Protein AF-A0A9P8G6W2-F1 (afdb_monomer_lite)

Secondary structure (DSSP, 8-state):
--SSPPPPEEE-EEEEE--GGGS--S--S---SSSS---S--EEEEEE-TT--EEEEEGGGTEEEEE-TTT--EEEEEE-SS-EEEEEE-TTS-EEEEETTTEEEEEETTTTEEEEEE-EETTEEPS-EEEEEE-TT--EEEEE-TT--SS---EEEEEE-TTS-EEEEEEEESSEEEEEE-TTSSEEEEEETTTTEEEEEEB-TTS-B---EEEEE--SSS----EEE-TT-PEEEEETTTTEEEEE-TTS-EEEEEE-SSS---EEEEEEESTTS-EEEEEETTTTEEEEE-S-PPPPHHHHHHT---EEE-TTT--EEEHHHHHHHHHHHHHHHHHHHHHT---------------PPP-SS-S--THHHHHHHTT-HHHHHH-HHHHHHHH---------PPPPPPPPHHHHHHHHHHHIIIIIHH---S-HHHHHHHHHHHHHSS-GGGS-HHHHHHHHHHHHHHHHHHHHTTS-SS-HHHHHHHHHTTGGGS--SSHHHHHHHHHHHHHHHTTS--SS-HHHHHHHHHHHHHHTTTTS--SSTTSS-HHHHHHHHHHHHHHHHHHHHHHHHTTPPPSS-GGG--PPPPPSB-S-------S-SS-----B-HHHHHHHHHHHHHHHHHHHHHHHHHS-TTGGGSHHHHHHHHHHHHHHHHHHHHHHHT----SS-SSGGG-HHHHHHHHHHHHHHHHHHHHHHHHTSTT---HHHHHHHHHHHHHHHHHHHHHHHTTSS---HHHHHHHHHHHHHHHHHHHHHHHH--SS--SSTTHHHHHHHHHHHHHHHHHH-GGGHHHHHHHHHHHHHHHHHHHTS----------------------------------------------TT------GGG--PPP--TT--HHHHHHHHHHHHHHTTT---TTS-HHHHHHHHHHHHHTT-

pLDDT: mean 75.9, std 23.17, range [19.95, 98.56]

InterPro domains:
  IPR005511 Senescence marker protein-30 (SMP-30) [PR01790] (162-184)
  IPR005511 Senescence marker protein-30 (SMP-30) [PR01790] (223-240)
  IPR005511 Senescence marker protein-30 (SMP-30) [PR01790] (267-285)
  IPR007219 Xylanolytic transcriptional activator, regulatory domain [PF04082] (423-672)
  IPR007219 Xylanolytic transcriptional activator, regulatory domain [SM00906] (526-600)
  IPR011042 Six-bladed beta-propeller, TolB-like [G3DSA:2.120.10.30] (37-295)
  IPR013658 SMP-30/Gluconolactonase/LRE-like region [PF08450] (44-283)
  IPR036864 Zn(2)-C6 fungal-type DNA-binding domain superfamily [G3DSA:4.10.240.10] (296-344)

Organism: Aureobasidium melanogenum (NCBI:txid46634)

Structure (mmCIF, N/CA/C/O backbone):
data_AF-A0A9P8G6W2-F1
#
_entry.id   AF-A0A9P8G6W2-F1
#
loop_
_atom_site.group_PDB
_atom_site.id
_atom_site.type_symbol
_atom_site.label_atom_id
_atom_site.label_alt_id
_atom_site.label_comp_id
_atom_site.label_asym_id
_atom_site.label_entity_id
_atom_site.label_seq_id
_atom_site.pdbx_PDB_ins_code
_atom_site.Cartn_x
_atom_site.Cartn_y
_atom_site.Cartn_z
_atom_site.occupancy
_atom_site.B_iso_or_equiv
_atom_site.auth_seq_id
_atom_site.auth_comp_id
_atom_site.auth_asym_id
_atom_site.auth_atom_id
_atom_site.pdbx_PDB_model_num
ATOM 1 N N . MET A 1 1 ? -10.742 12.095 9.146 1.00 33.41 1 MET A N 1
ATOM 2 C CA . MET A 1 1 ? -11.872 12.739 8.438 1.00 33.41 1 MET A CA 1
ATOM 3 C C . MET A 1 1 ? -12.082 12.002 7.131 1.00 33.41 1 MET A C 1
ATOM 5 O O . MET A 1 1 ? -11.096 11.613 6.522 1.00 33.41 1 MET A O 1
ATOM 9 N N . ASN A 1 2 ? -13.329 11.718 6.762 1.00 35.78 2 ASN A N 1
ATOM 10 C CA . ASN A 1 2 ? -13.649 10.957 5.555 1.00 35.78 2 ASN A CA 1
ATOM 11 C C . ASN A 1 2 ? -13.591 11.912 4.349 1.00 35.78 2 ASN A C 1
ATOM 13 O O . ASN A 1 2 ? -14.237 12.954 4.394 1.00 35.78 2 ASN A O 1
ATOM 17 N N . PHE A 1 3 ? -12.822 11.589 3.305 1.00 51.22 3 PHE A N 1
ATOM 18 C CA . PHE A 1 3 ? -12.678 12.420 2.092 1.00 51.22 3 PHE A CA 1
ATOM 19 C C . PHE A 1 3 ? -13.921 12.400 1.182 1.00 51.22 3 PHE A C 1
ATOM 21 O O . PHE A 1 3 ? -13.920 12.987 0.103 1.00 51.22 3 PHE A O 1
ATOM 28 N N . TYR A 1 4 ? -14.983 11.720 1.616 1.00 60.94 4 TYR A N 1
ATOM 29 C CA . TYR A 1 4 ? -16.232 11.567 0.887 1.00 60.94 4 TYR A CA 1
ATOM 30 C C . TYR A 1 4 ? -17.324 12.448 1.502 1.00 60.94 4 TYR A C 1
ATOM 32 O O . TYR A 1 4 ? -17.328 12.648 2.723 1.00 60.94 4 TYR A O 1
ATOM 40 N N . PRO A 1 5 ? -18.258 12.968 0.683 1.00 66.56 5 PRO A N 1
ATOM 41 C CA . PRO A 1 5 ? -19.403 13.713 1.186 1.00 66.56 5 PRO A CA 1
ATOM 42 C C . PRO A 1 5 ? -20.155 12.896 2.238 1.00 66.56 5 PRO A C 1
ATOM 44 O O . PRO A 1 5 ? -20.197 11.665 2.176 1.00 66.56 5 PRO A O 1
ATOM 47 N N . VAL A 1 6 ? -20.747 13.590 3.214 1.00 74.88 6 VAL A N 1
ATOM 48 C CA . VAL A 1 6 ? -21.540 12.940 4.262 1.00 74.88 6 VAL A CA 1
ATOM 49 C C . VAL A 1 6 ? -22.626 12.100 3.584 1.00 74.88 6 VAL A C 1
ATOM 51 O O . VAL A 1 6 ? -23.424 12.662 2.827 1.00 74.88 6 VAL A O 1
ATOM 54 N N . PRO A 1 7 ? -22.660 10.775 3.815 1.00 79.69 7 PRO A N 1
ATOM 55 C CA . PRO A 1 7 ? -23.611 9.920 3.131 1.00 79.69 7 PRO A CA 1
ATOM 56 C C . PRO A 1 7 ? -25.042 10.322 3.520 1.00 79.69 7 PRO A C 1
ATOM 58 O O . PRO A 1 7 ? -25.292 10.617 4.696 1.00 79.69 7 PRO A O 1
ATOM 61 N N . PRO A 1 8 ? -25.988 10.340 2.564 1.00 83.19 8 PRO A N 1
ATOM 62 C CA . PRO A 1 8 ? -27.386 10.627 2.843 1.00 83.19 8 PRO A CA 1
ATOM 63 C C . PRO A 1 8 ? -27.941 9.696 3.922 1.00 83.19 8 PRO A C 1
ATOM 65 O O . PRO A 1 8 ? -27.599 8.512 4.001 1.00 83.19 8 PRO A O 1
ATOM 68 N N . VAL A 1 9 ? -28.819 10.256 4.751 1.00 86.62 9 VAL A N 1
ATOM 69 C CA . VAL A 1 9 ? -29.483 9.532 5.833 1.00 86.62 9 VAL A CA 1
ATOM 70 C C . VAL A 1 9 ? -30.845 9.045 5.356 1.00 86.62 9 VAL A C 1
ATOM 72 O O . VAL A 1 9 ? -31.650 9.837 4.871 1.00 86.62 9 VAL A O 1
ATOM 75 N N . ILE A 1 10 ? -31.108 7.753 5.529 1.00 87.94 10 ILE A N 1
ATOM 76 C CA . ILE A 1 10 ? -32.396 7.115 5.242 1.00 87.94 10 ILE A CA 1
ATOM 77 C C . ILE A 1 10 ? -32.996 6.677 6.573 1.00 87.94 10 ILE A C 1
ATOM 79 O O . ILE A 1 10 ? -32.285 6.138 7.412 1.00 87.94 10 ILE A O 1
ATOM 83 N N . LYS A 1 11 ? -34.287 6.905 6.801 1.00 88.69 11 LYS A N 1
ATOM 84 C CA . LYS A 1 11 ? -34.943 6.485 8.043 1.00 88.69 11 LYS A CA 1
ATOM 85 C C . LYS A 1 11 ? -35.720 5.191 7.811 1.00 88.69 11 LYS A C 1
ATOM 87 O O . LYS A 1 11 ? -36.593 5.162 6.947 1.00 88.69 11 LYS A O 1
ATOM 92 N N . ALA A 1 12 ? -35.411 4.152 8.583 1.00 90.81 12 ALA A N 1
ATOM 93 C CA . ALA A 1 12 ? -36.171 2.907 8.568 1.00 90.81 12 ALA A CA 1
ATOM 94 C C . ALA A 1 12 ? -37.573 3.100 9.175 1.00 90.81 12 ALA A C 1
ATOM 96 O O . ALA A 1 12 ? -37.824 4.040 9.936 1.00 90.81 12 ALA A O 1
ATOM 97 N N . GLN A 1 13 ? -38.498 2.206 8.839 1.00 90.56 13 GLN A N 1
ATOM 98 C CA . GLN A 1 13 ? -39.868 2.189 9.351 1.00 90.56 13 GLN A CA 1
ATOM 99 C C . GLN A 1 13 ? -40.093 0.949 10.205 1.00 90.56 13 GLN A C 1
ATOM 101 O O . GLN A 1 13 ? -39.652 -0.137 9.848 1.00 90.56 13 GLN A O 1
ATOM 106 N N . ILE A 1 14 ? -40.794 1.081 11.327 1.00 90.94 14 ILE A N 1
ATOM 107 C CA . ILE A 1 14 ? -41.117 -0.074 12.171 1.00 90.94 14 ILE A CA 1
ATOM 108 C C . ILE A 1 14 ? -42.154 -0.928 11.441 1.00 90.94 14 ILE A C 1
ATOM 110 O O . ILE A 1 14 ? -43.250 -0.452 11.161 1.00 90.94 14 ILE A O 1
ATOM 114 N N . LEU A 1 15 ? -41.801 -2.179 11.153 1.00 90.25 15 LEU A N 1
ATOM 115 C CA . LEU A 1 15 ? -42.708 -3.166 10.573 1.00 90.25 15 LEU A CA 1
ATOM 116 C C . LEU A 1 15 ? -43.570 -3.799 11.658 1.00 90.25 15 LEU A C 1
ATOM 118 O O . LEU A 1 15 ? -44.789 -3.870 11.538 1.00 90.25 15 LEU A O 1
ATOM 122 N N . THR A 1 16 ? -42.918 -4.272 12.717 1.00 91.31 16 THR A N 1
ATOM 123 C CA . THR A 1 16 ? -43.592 -4.901 13.844 1.00 91.31 16 THR A CA 1
ATOM 124 C C . THR A 1 16 ? -42.801 -4.699 15.125 1.00 91.31 16 THR A C 1
ATOM 126 O O . THR A 1 16 ? -41.572 -4.576 15.114 1.00 91.31 16 THR A O 1
ATOM 129 N N . ARG A 1 17 ? -43.528 -4.645 16.235 1.00 91.44 17 ARG A N 1
ATOM 130 C CA . ARG A 1 17 ? -42.974 -4.678 17.585 1.00 91.44 17 ARG A CA 1
ATOM 131 C C . ARG A 1 17 ? -43.431 -5.974 18.214 1.00 91.44 17 ARG A C 1
ATOM 133 O O . ARG A 1 17 ? -44.624 -6.271 18.160 1.00 91.44 17 ARG A O 1
ATOM 140 N N . ILE A 1 18 ? -42.515 -6.724 18.815 1.00 90.81 18 ILE A N 1
ATOM 141 C CA . ILE A 1 18 ? -42.910 -7.951 19.499 1.00 90.81 18 ILE A CA 1
ATOM 142 C C . ILE A 1 18 ? -43.823 -7.572 20.672 1.00 90.81 18 ILE A C 1
ATOM 144 O O . ILE A 1 18 ? -43.410 -6.767 21.522 1.00 90.81 18 ILE A O 1
ATOM 148 N N . PRO A 1 19 ? -45.063 -8.093 20.692 1.00 87.69 19 PRO A N 1
ATOM 149 C CA . PRO A 1 19 ? -46.062 -7.692 21.666 1.00 87.69 19 PRO A CA 1
ATOM 150 C C . PRO A 1 19 ? -45.677 -8.153 23.072 1.00 87.69 19 PRO A C 1
ATOM 152 O O . PRO A 1 19 ? -44.909 -9.102 23.249 1.00 87.69 19 PRO A O 1
ATOM 155 N N . GLU A 1 20 ? -46.223 -7.473 24.078 1.00 86.62 20 GLU A N 1
ATOM 156 C CA . GLU A 1 20 ? -45.897 -7.710 25.487 1.00 86.62 20 GLU A CA 1
ATOM 157 C C . GLU A 1 20 ? -46.197 -9.154 25.915 1.00 86.62 20 GLU A C 1
ATOM 159 O O . GLU A 1 20 ? -45.434 -9.735 26.683 1.00 86.62 20 GLU A O 1
ATOM 164 N N . GLU A 1 21 ? -47.247 -9.784 25.373 1.00 88.00 21 GLU A N 1
ATOM 165 C CA . GLU A 1 21 ? -47.554 -11.194 25.645 1.00 88.00 21 GLU A CA 1
ATOM 166 C C . GLU A 1 21 ? -46.460 -12.178 25.203 1.00 88.00 21 GLU A C 1
ATOM 168 O O . GLU A 1 21 ? -46.374 -13.277 25.751 1.00 88.00 21 GLU A O 1
ATOM 173 N N . LEU A 1 22 ? -45.609 -11.798 24.245 1.00 88.56 22 LEU A N 1
ATOM 174 C CA . LEU A 1 22 ? -44.493 -12.620 23.778 1.00 88.56 22 LEU A CA 1
ATOM 175 C C . LEU A 1 22 ? -43.168 -12.280 24.473 1.00 88.56 22 LEU A C 1
ATOM 177 O O . LEU A 1 22 ? -42.166 -12.948 24.205 1.00 88.56 22 LEU A O 1
ATOM 181 N N . ARG A 1 23 ? -43.127 -11.292 25.373 1.00 89.12 23 ARG A N 1
ATOM 182 C CA . ARG A 1 23 ? -41.921 -10.942 26.140 1.00 89.12 23 ARG A CA 1
ATOM 183 C C . ARG A 1 23 ? -41.795 -11.813 27.386 1.00 89.12 23 ARG A C 1
ATOM 185 O O . ARG A 1 23 ? -42.742 -11.992 28.153 1.00 89.12 23 ARG A O 1
ATOM 192 N N . CYS A 1 24 ? -40.614 -12.384 27.590 1.00 84.00 24 CYS A N 1
ATOM 193 C CA . CYS A 1 24 ? -40.400 -13.413 28.603 1.00 84.00 24 CYS A CA 1
ATOM 194 C C . CYS A 1 24 ? -40.129 -12.814 29.987 1.00 84.00 24 CYS A C 1
ATOM 196 O O . CYS A 1 24 ? -39.120 -12.172 30.214 1.00 84.00 24 CYS A O 1
ATOM 198 N N . LYS A 1 25 ? -40.979 -13.093 30.974 1.00 77.62 25 LYS A N 1
ATOM 199 C CA . LYS A 1 25 ? -40.822 -12.539 32.336 1.00 77.62 25 LYS A CA 1
ATOM 200 C C . LYS A 1 25 ? -39.846 -13.318 33.234 1.00 77.62 25 LYS A C 1
ATOM 202 O O . LYS A 1 25 ? -39.674 -12.953 34.392 1.00 77.62 25 LYS A O 1
ATOM 207 N N . GLY A 1 26 ? -39.279 -14.414 32.729 1.00 70.81 26 GLY A N 1
ATOM 208 C CA . GLY A 1 26 ? -38.354 -15.279 33.462 1.00 70.81 26 GLY A CA 1
ATOM 209 C C . GLY A 1 26 ? -36.904 -14.806 33.380 1.00 70.81 26 GLY A C 1
ATOM 210 O O . GLY A 1 26 ? -36.528 -14.067 32.469 1.00 70.81 26 GLY A O 1
ATOM 211 N N . GLU A 1 27 ? -36.087 -15.265 34.326 1.00 71.19 27 GLU A N 1
ATOM 212 C CA . GLU A 1 27 ? -34.640 -15.062 34.284 1.00 71.19 27 GLU A CA 1
ATOM 213 C C . GLU A 1 27 ? -34.009 -15.910 33.171 1.00 71.19 27 GLU A C 1
ATOM 215 O O . GLU A 1 27 ? -34.459 -17.020 32.881 1.00 71.19 27 GLU A O 1
ATOM 220 N N . SER A 1 28 ? -32.967 -15.369 32.545 1.00 77.88 28 SER A N 1
ATOM 221 C CA . SER A 1 28 ? -32.131 -16.070 31.574 1.00 77.88 28 SER A CA 1
ATOM 222 C C . SER A 1 28 ? -30.693 -16.104 32.084 1.00 77.88 28 SER A C 1
ATOM 224 O O . SER A 1 28 ? -30.193 -15.109 32.621 1.00 77.88 28 SER A O 1
ATOM 226 N N . ASP A 1 29 ? -30.026 -17.241 31.886 1.00 76.88 29 ASP A N 1
ATOM 227 C CA . ASP A 1 29 ? -28.592 -17.397 32.150 1.00 76.88 29 ASP A CA 1
ATOM 228 C C . ASP A 1 29 ? -27.733 -16.630 31.136 1.00 76.88 29 ASP A C 1
ATOM 230 O O . ASP A 1 29 ? -26.539 -16.416 31.366 1.00 76.88 29 ASP A O 1
ATOM 234 N N . TRP A 1 30 ? -28.331 -16.175 30.031 1.00 78.38 30 TRP A N 1
ATOM 235 C CA . TRP A 1 30 ? -27.642 -15.400 29.016 1.00 78.38 30 TRP A CA 1
ATOM 236 C C . TRP A 1 30 ? -27.166 -14.062 29.590 1.00 78.38 30 TRP A C 1
ATOM 238 O O . TRP A 1 30 ? -27.946 -13.197 30.003 1.00 78.38 30 TRP A O 1
ATOM 248 N N . ARG A 1 31 ? -25.846 -13.873 29.603 1.00 68.31 31 ARG A N 1
ATOM 249 C CA . ARG A 1 31 ? -25.192 -12.616 29.971 1.00 68.31 31 ARG A CA 1
ATOM 250 C C . ARG A 1 31 ? -24.582 -12.011 28.709 1.00 68.31 31 ARG A C 1
ATOM 252 O O . ARG A 1 31 ? -23.456 -12.334 28.332 1.00 68.31 31 ARG A O 1
ATOM 259 N N . GLY A 1 32 ? -25.341 -11.148 28.034 1.00 59.47 32 GLY A N 1
ATOM 260 C CA . GLY A 1 32 ? -24.817 -10.335 26.937 1.00 59.47 32 GLY A CA 1
ATOM 261 C C . GLY A 1 32 ? -23.687 -9.417 27.419 1.00 59.47 32 GLY A C 1
ATOM 262 O O . GLY A 1 32 ? -23.697 -8.953 28.557 1.00 59.47 32 GLY A O 1
ATOM 263 N N . GLY A 1 33 ? -22.708 -9.121 26.560 1.00 57.09 33 GLY A N 1
ATOM 264 C CA . GLY A 1 33 ? -21.561 -8.252 26.874 1.00 57.09 33 GLY A CA 1
ATOM 265 C C . GLY A 1 33 ? -21.890 -6.753 26.998 1.00 57.09 33 GLY A C 1
ATOM 266 O O . GLY A 1 33 ? -21.091 -5.923 26.557 1.00 57.09 33 GLY A O 1
ATOM 267 N N . PHE A 1 34 ? -23.062 -6.405 27.539 1.00 56.19 34 PHE A N 1
ATOM 268 C CA . PHE A 1 34 ? -23.572 -5.043 27.706 1.00 56.19 34 PHE A CA 1
ATOM 269 C C . PHE A 1 34 ? -23.973 -4.787 29.166 1.00 56.19 34 PHE A C 1
ATOM 271 O O . PHE A 1 34 ? -24.553 -5.639 29.831 1.00 56.19 34 PHE A O 1
ATOM 278 N N . THR A 1 35 ? -23.690 -3.585 29.667 1.00 43.56 35 THR A N 1
ATOM 279 C CA . THR A 1 35 ? -24.005 -3.154 31.038 1.00 43.56 35 THR A CA 1
ATOM 280 C C . THR A 1 35 ? -25.394 -2.504 31.109 1.00 43.56 35 THR A C 1
ATOM 282 O O . THR A 1 35 ? -25.508 -1.317 31.417 1.00 43.56 35 THR A O 1
ATOM 285 N N . GLY A 1 36 ? -26.452 -3.244 30.765 1.00 51.66 36 GLY A N 1
ATOM 286 C CA . GLY A 1 36 ? -27.832 -2.744 30.798 1.00 51.66 36 GLY A CA 1
ATOM 287 C C . GLY A 1 36 ? -28.878 -3.861 30.804 1.00 51.66 36 GLY A C 1
ATOM 288 O O . GLY A 1 36 ? -28.621 -4.956 30.310 1.00 51.66 36 GLY A O 1
ATOM 289 N N . ALA A 1 37 ? -30.054 -3.586 31.374 1.00 54.44 37 ALA A N 1
ATOM 290 C CA . ALA A 1 37 ? -31.197 -4.495 31.323 1.00 54.44 37 ALA A CA 1
ATOM 291 C C . ALA A 1 37 ? -31.827 -4.455 29.918 1.00 54.44 37 ALA A C 1
ATOM 293 O O . ALA A 1 37 ? -32.176 -3.379 29.435 1.00 54.44 37 ALA A O 1
ATOM 294 N N . PHE A 1 38 ? -31.962 -5.609 29.261 1.00 65.69 38 PHE A N 1
ATOM 295 C CA . PHE A 1 38 ? -32.731 -5.739 28.020 1.00 65.69 38 PHE A CA 1
ATOM 296 C C . PHE A 1 38 ? -34.206 -6.003 28.350 1.00 65.69 38 PHE A C 1
ATOM 298 O O . PHE A 1 38 ? -34.523 -6.526 29.418 1.00 65.69 38 PHE A O 1
ATOM 305 N N . GLN A 1 39 ? -35.124 -5.624 27.458 1.00 68.31 39 GLN A N 1
ATOM 306 C CA . GLN A 1 39 ? -36.568 -5.669 27.716 1.00 68.31 39 GLN A CA 1
ATOM 307 C C . GLN A 1 39 ? -37.164 -7.080 27.558 1.00 68.31 39 GLN A C 1
ATOM 309 O O . GLN A 1 39 ? -38.170 -7.252 26.860 1.00 68.31 39 GLN A O 1
ATOM 314 N N . ASN A 1 40 ? -36.558 -8.093 28.190 1.00 85.31 40 ASN A N 1
ATOM 315 C CA . ASN A 1 40 ? -37.073 -9.466 28.201 1.00 85.31 40 ASN A CA 1
ATOM 316 C C . ASN A 1 40 ? -37.221 -10.097 26.798 1.00 85.31 40 ASN A C 1
ATOM 318 O O . ASN A 1 40 ? -38.041 -10.996 26.581 1.00 85.31 40 ASN A O 1
ATOM 322 N N . ILE A 1 41 ? -36.431 -9.598 25.842 1.00 88.50 41 ILE A N 1
ATOM 323 C CA . ILE A 1 41 ? -36.288 -10.085 24.470 1.00 88.50 41 ILE A CA 1
ATOM 324 C C . ILE A 1 41 ? -34.972 -9.563 23.876 1.00 88.50 41 ILE A C 1
ATOM 326 O O . ILE A 1 41 ? -34.538 -8.464 24.233 1.00 88.50 41 ILE A O 1
ATOM 330 N N . PHE A 1 42 ? -34.347 -10.322 22.975 1.00 91.25 42 PHE A N 1
ATOM 331 C CA . PHE A 1 42 ? -33.214 -9.842 22.180 1.00 91.25 42 PHE A CA 1
ATOM 332 C C . PHE A 1 42 ? -33.249 -10.454 20.775 1.00 91.25 42 PHE A C 1
ATOM 334 O O . PHE A 1 42 ? -32.876 -11.612 20.590 1.00 91.25 42 PHE A O 1
ATOM 341 N N . LEU A 1 43 ? -33.724 -9.674 19.797 1.00 93.38 43 LEU A N 1
ATOM 342 C CA . LEU A 1 43 ? -33.951 -10.163 18.434 1.00 93.38 43 LEU A CA 1
ATOM 343 C C . LEU A 1 43 ? -32.694 -10.190 17.569 1.00 93.38 43 LEU A C 1
ATOM 345 O O . LEU A 1 43 ? -32.016 -9.171 17.476 1.00 93.38 43 LEU A O 1
ATOM 349 N N . GLU A 1 44 ? -32.466 -11.285 16.851 1.00 93.81 44 GLU A N 1
ATOM 350 C CA . GLU A 1 44 ? -31.328 -11.464 15.939 1.00 93.81 44 GLU A CA 1
ATOM 351 C C . GLU A 1 44 ? -31.692 -12.260 14.674 1.00 93.81 44 GLU A C 1
ATOM 353 O O . GLU A 1 44 ? -32.846 -12.653 14.459 1.00 93.81 44 GLU A O 1
ATOM 358 N N . GLY A 1 45 ? -30.696 -12.445 13.803 1.00 91.88 45 GLY A N 1
ATOM 359 C CA . GLY A 1 45 ? -30.712 -13.412 12.699 1.00 91.88 45 GLY A CA 1
ATOM 360 C C . GLY A 1 45 ? -31.937 -13.377 11.776 1.00 91.88 45 GLY A C 1
ATOM 361 O O . GLY A 1 45 ? -32.479 -14.447 11.475 1.00 91.88 45 GLY A O 1
ATOM 362 N N . PRO A 1 46 ? -32.408 -12.202 11.307 1.00 95.38 46 PRO A N 1
ATOM 363 C CA . PRO A 1 46 ? -33.574 -12.130 10.439 1.00 95.38 46 PRO A CA 1
ATOM 364 C C . PRO A 1 46 ? -33.331 -12.932 9.155 1.00 95.38 46 PRO A C 1
ATOM 366 O O . PRO A 1 46 ? -32.346 -12.719 8.454 1.00 95.38 46 PRO A O 1
ATOM 369 N N . THR A 1 47 ? -34.229 -13.853 8.809 1.00 94.56 47 THR A N 1
ATOM 370 C CA . THR A 1 47 ? -34.119 -14.671 7.590 1.00 94.56 47 THR A CA 1
ATOM 371 C C . THR A 1 47 ? -35.489 -14.935 6.984 1.00 94.56 47 THR A C 1
ATOM 373 O O . THR A 1 47 ? -36.410 -15.335 7.691 1.00 94.56 47 THR A O 1
ATOM 376 N N . CYS A 1 48 ? -35.635 -14.742 5.673 1.00 91.12 48 CYS A N 1
ATOM 377 C CA . CYS A 1 48 ? -36.881 -15.045 4.970 1.00 91.12 48 CYS A CA 1
ATOM 378 C C . CYS A 1 48 ? -36.916 -16.479 4.425 1.00 91.12 48 CYS A C 1
ATOM 380 O O . CYS A 1 48 ? -35.889 -17.008 3.990 1.00 91.12 48 CYS A O 1
ATOM 382 N N . ASP A 1 49 ? -38.102 -17.092 4.420 1.00 87.88 49 ASP A N 1
ATOM 383 C CA . ASP A 1 49 ? -38.373 -18.323 3.673 1.00 87.88 49 ASP A CA 1
ATOM 384 C C . ASP A 1 49 ? -38.702 -18.044 2.191 1.00 87.88 49 ASP A C 1
ATOM 386 O O . ASP A 1 49 ? -38.701 -16.903 1.728 1.00 87.88 49 ASP A O 1
ATOM 390 N N . GLU A 1 50 ? -38.952 -19.111 1.432 1.00 82.62 50 GLU A N 1
ATOM 391 C CA . GLU A 1 50 ? -39.354 -19.045 0.018 1.00 82.62 50 GLU A CA 1
ATOM 392 C C . GLU A 1 50 ? -40.724 -18.386 -0.189 1.00 82.62 50 GLU A C 1
ATOM 394 O O . GLU A 1 50 ? -40.960 -17.751 -1.214 1.00 82.62 50 GLU A O 1
ATOM 399 N N . ASP A 1 51 ? -41.603 -18.496 0.804 1.00 82.12 51 ASP A N 1
ATOM 400 C CA . ASP A 1 51 ? -42.936 -17.906 0.785 1.00 82.12 51 ASP A CA 1
ATOM 401 C C . ASP A 1 51 ? -42.921 -16.425 1.210 1.00 82.12 51 ASP A C 1
ATOM 403 O O . ASP A 1 51 ? -43.970 -15.775 1.199 1.00 82.12 51 ASP A O 1
ATOM 407 N N . GLY A 1 52 ? -41.763 -15.871 1.580 1.00 79.50 52 GLY A N 1
ATOM 408 C CA . GLY A 1 52 ? -41.585 -14.487 2.011 1.00 79.50 52 GLY A CA 1
ATOM 409 C C . GLY A 1 52 ? -41.978 -14.206 3.465 1.00 79.50 52 GLY A C 1
ATOM 410 O O . GLY A 1 52 ? -42.103 -13.039 3.832 1.00 79.50 52 GLY A O 1
ATOM 411 N N . HIS A 1 53 ? -42.183 -15.226 4.301 1.00 87.50 53 HIS A N 1
ATOM 412 C CA . HIS A 1 53 ? -42.300 -15.033 5.747 1.00 87.50 53 HIS A CA 1
ATOM 413 C C . HIS A 1 53 ? -40.934 -14.738 6.352 1.00 87.50 53 HIS A C 1
ATOM 415 O O . HIS A 1 53 ? -39.930 -15.336 5.965 1.00 87.50 53 HIS A O 1
ATOM 421 N N . LEU A 1 54 ? -40.905 -13.848 7.339 1.00 93.25 54 LEU A N 1
ATOM 422 C CA . LEU A 1 54 ? -39.685 -13.489 8.046 1.00 93.25 54 LEU A CA 1
ATOM 423 C C . LEU A 1 54 ? -39.578 -14.289 9.344 1.00 93.25 54 LEU A C 1
ATOM 425 O O . LEU A 1 54 ? -40.519 -14.336 10.130 1.00 93.25 54 LEU A O 1
ATOM 429 N N . TYR A 1 55 ? -38.414 -14.868 9.593 1.00 95.88 55 TYR A N 1
ATOM 430 C CA . TYR A 1 55 ? -38.059 -15.513 10.849 1.00 95.88 55 TYR A CA 1
ATOM 431 C C . TYR A 1 55 ? -37.006 -14.677 11.567 1.00 95.88 55 TYR A C 1
ATOM 433 O O . TYR A 1 55 ? -36.117 -14.130 10.921 1.00 95.88 55 TYR A O 1
ATOM 441 N N . VAL A 1 56 ? -37.099 -14.585 12.889 1.00 96.81 56 VAL A N 1
ATOM 442 C CA . VAL A 1 56 ? -36.123 -13.913 13.760 1.00 96.81 56 VAL A CA 1
ATOM 443 C C . VAL A 1 56 ? -35.852 -14.787 14.976 1.00 96.81 56 VAL A C 1
ATOM 445 O O . VAL A 1 56 ? -36.725 -15.541 15.414 1.00 96.81 56 VAL A O 1
ATOM 448 N N . THR A 1 57 ? -34.652 -14.702 15.527 1.00 96.81 57 THR A N 1
ATOM 449 C CA . THR A 1 57 ? -34.283 -15.416 16.752 1.00 96.81 57 THR A CA 1
ATOM 450 C C . THR A 1 57 ? -34.495 -14.532 17.971 1.00 96.81 57 THR A C 1
ATOM 452 O O . THR A 1 57 ? -34.520 -13.309 17.865 1.00 96.81 57 THR A O 1
ATOM 455 N N . ASP A 1 58 ? -34.680 -15.151 19.131 1.00 94.88 58 ASP A N 1
ATOM 456 C CA . ASP A 1 58 ? -34.652 -14.500 20.436 1.00 94.88 58 ASP A CA 1
ATOM 457 C C . ASP A 1 58 ? -33.662 -15.254 21.327 1.00 94.88 58 ASP A C 1
ATOM 459 O O . ASP A 1 58 ? -33.985 -16.318 21.875 1.00 94.88 58 ASP A O 1
ATOM 463 N N . ILE A 1 59 ? -32.442 -14.711 21.411 1.00 93.25 59 ILE A N 1
ATOM 464 C CA . ILE A 1 59 ? -31.278 -15.388 22.002 1.00 93.25 59 ILE A CA 1
ATOM 465 C C . ILE A 1 59 ? -31.541 -15.831 23.449 1.00 93.25 59 ILE A C 1
ATOM 467 O O . ILE A 1 59 ? -31.398 -17.022 23.730 1.00 93.25 59 ILE A O 1
ATOM 471 N N . PRO A 1 60 ? -31.934 -14.941 24.386 1.00 90.94 60 PRO A N 1
ATOM 472 C CA . PRO A 1 60 ? -31.876 -15.239 25.814 1.00 90.94 60 PRO A CA 1
ATOM 473 C C . PRO A 1 60 ? -32.866 -16.326 26.237 1.00 90.94 60 PRO A C 1
ATOM 475 O O . PRO A 1 60 ? -32.715 -16.911 27.307 1.00 90.94 60 PRO A O 1
ATOM 478 N N . TYR A 1 61 ? -33.889 -16.590 25.423 1.00 91.94 61 TYR A N 1
ATOM 479 C CA . TYR A 1 61 ? -34.968 -17.524 25.747 1.00 91.94 61 TYR A CA 1
ATOM 480 C C . TYR A 1 61 ? -35.046 -18.719 24.801 1.00 91.94 61 TYR A C 1
ATOM 482 O O . TYR A 1 61 ? -35.992 -19.509 24.905 1.00 91.94 61 TYR A O 1
ATOM 490 N N . GLY A 1 62 ? -34.080 -18.864 23.891 1.00 94.44 62 GLY A N 1
ATOM 491 C CA . GLY A 1 62 ? -33.987 -20.046 23.047 1.00 94.44 62 GLY A CA 1
ATOM 492 C C . GLY A 1 62 ? -35.122 -20.175 22.040 1.00 94.44 62 GLY A C 1
ATOM 493 O O . GLY A 1 62 ? -35.628 -21.281 21.841 1.00 94.44 62 GLY A O 1
ATOM 494 N N . ARG A 1 63 ? -35.594 -19.062 21.457 1.00 95.81 63 ARG A N 1
ATOM 495 C CA . ARG A 1 63 ? -36.790 -19.060 20.593 1.00 95.81 63 ARG A CA 1
ATOM 496 C C . ARG A 1 63 ? -36.480 -18.653 19.161 1.00 95.81 63 ARG A C 1
ATOM 498 O O . ARG A 1 63 ? -35.625 -17.810 18.911 1.00 95.81 63 ARG A O 1
ATOM 505 N N . ILE A 1 64 ? -37.250 -19.205 18.229 1.00 97.50 64 ILE A N 1
ATOM 506 C CA . ILE A 1 64 ? -37.360 -18.702 16.856 1.00 97.50 64 ILE A CA 1
ATOM 507 C C . ILE A 1 64 ? -38.805 -18.261 16.651 1.00 97.50 64 ILE A C 1
ATOM 509 O O . ILE A 1 64 ? -39.742 -19.026 16.906 1.00 97.50 64 ILE A O 1
ATOM 513 N N . LEU A 1 65 ? -38.984 -17.021 16.211 1.00 96.06 65 LEU A N 1
ATOM 514 C CA . LEU A 1 65 ? -40.276 -16.409 15.950 1.00 96.06 65 LEU A CA 1
ATOM 515 C C . LEU A 1 65 ? -40.475 -16.246 14.444 1.00 96.06 65 LEU A C 1
ATOM 517 O O . LEU A 1 65 ? -39.537 -15.924 13.718 1.00 96.06 65 LEU A O 1
ATOM 521 N N . LYS A 1 66 ? -41.713 -16.414 13.987 1.00 94.94 66 LYS A N 1
ATOM 522 C CA . LYS A 1 66 ? -42.150 -16.110 12.624 1.00 94.94 66 LYS A CA 1
ATOM 523 C C . LYS A 1 66 ? -43.012 -14.859 12.637 1.00 94.94 66 LYS A C 1
ATOM 525 O O . LYS A 1 66 ? -44.009 -14.804 13.354 1.00 94.94 66 LYS A O 1
ATOM 530 N N . VAL A 1 67 ? -42.637 -13.887 11.819 1.00 92.75 67 VAL A N 1
ATOM 531 C CA . VAL A 1 67 ? -43.425 -12.705 11.485 1.00 92.75 67 VAL A CA 1
ATOM 532 C C . VAL A 1 67 ? -44.183 -13.000 10.198 1.00 92.75 67 VAL A C 1
ATOM 534 O O . VAL A 1 67 ? -43.596 -13.246 9.140 1.00 92.75 67 VAL A O 1
ATOM 537 N N . ASP A 1 68 ? -45.505 -13.018 10.303 1.00 87.00 68 ASP A N 1
ATOM 538 C CA . ASP A 1 68 ? -46.381 -13.260 9.166 1.00 87.00 68 ASP A CA 1
ATOM 539 C C . ASP A 1 68 ? -46.317 -12.102 8.158 1.00 87.00 68 ASP A C 1
ATOM 541 O O . ASP A 1 68 ? -46.400 -10.932 8.527 1.00 87.00 68 ASP A O 1
ATOM 545 N N . LYS A 1 69 ? -46.193 -12.429 6.869 1.00 81.81 69 LYS A N 1
ATOM 546 C CA . LYS A 1 69 ? -45.963 -11.449 5.795 1.00 81.81 69 LYS A CA 1
ATOM 547 C C . LYS A 1 69 ? -47.168 -10.556 5.480 1.00 81.81 69 LYS A C 1
ATOM 549 O O . LYS A 1 69 ? -47.008 -9.543 4.805 1.00 81.81 69 LYS A O 1
ATOM 554 N N . HIS A 1 70 ? -48.371 -10.949 5.901 1.00 81.19 70 HIS A N 1
ATOM 555 C CA . HIS A 1 70 ? -49.607 -10.220 5.610 1.00 81.19 70 HIS A CA 1
ATOM 556 C C . HIS A 1 70 ? -50.058 -9.377 6.799 1.00 81.19 70 HIS A C 1
ATOM 558 O O . HIS A 1 70 ? -50.485 -8.237 6.637 1.00 81.19 70 HIS A O 1
ATOM 564 N N . THR A 1 71 ? -49.973 -9.948 7.996 1.00 86.06 71 THR A N 1
ATOM 565 C CA . THR A 1 71 ? -50.457 -9.340 9.238 1.00 86.06 71 THR A CA 1
ATOM 566 C C . THR A 1 71 ? -49.356 -8.635 10.025 1.00 86.06 71 THR A C 1
ATOM 568 O O . THR A 1 71 ? -49.670 -7.866 10.931 1.00 86.06 71 THR A O 1
ATOM 571 N N . ASN A 1 72 ? -48.080 -8.891 9.709 1.00 87.69 72 ASN A N 1
ATOM 572 C CA . ASN A 1 72 ? -46.903 -8.457 10.471 1.00 87.69 72 ASN A CA 1
ATOM 573 C C . ASN A 1 72 ? -46.916 -8.909 11.944 1.00 87.69 72 ASN A C 1
ATOM 575 O O . ASN A 1 72 ? -46.185 -8.364 12.774 1.00 87.69 72 ASN A O 1
ATOM 579 N N . GLN A 1 73 ? -47.734 -9.905 12.291 1.00 89.06 73 GLN A N 1
ATOM 580 C CA . GLN A 1 73 ? -47.798 -10.449 13.644 1.00 89.06 73 GLN A CA 1
ATOM 581 C C . GLN A 1 73 ? -46.706 -11.495 13.851 1.00 89.06 73 GLN A C 1
ATOM 583 O O . GLN A 1 73 ? -46.480 -12.355 12.998 1.00 89.06 73 GLN A O 1
ATOM 588 N N . ALA A 1 74 ? -46.032 -11.417 14.997 1.00 92.88 74 ALA A N 1
ATOM 589 C CA . ALA A 1 74 ? -45.029 -12.389 15.400 1.00 92.88 74 ALA A CA 1
ATOM 590 C C . ALA A 1 74 ? -45.669 -13.549 16.175 1.00 92.88 74 ALA A C 1
ATOM 592 O O . ALA A 1 74 ? -46.554 -13.337 17.000 1.00 92.88 74 ALA A O 1
ATOM 593 N N . THR A 1 75 ? -45.192 -14.769 15.946 1.00 94.25 75 THR A N 1
ATOM 594 C CA . THR A 1 75 ? -45.590 -15.984 16.674 1.00 94.25 75 THR A CA 1
ATOM 595 C C . THR A 1 75 ? -44.361 -16.837 16.976 1.00 94.25 75 THR A C 1
ATOM 597 O O . THR A 1 75 ? -43.409 -16.839 16.200 1.00 94.25 75 THR A O 1
ATOM 600 N N . VAL A 1 76 ? -44.347 -17.555 18.101 1.00 95.31 76 VAL A N 1
ATOM 601 C CA . VAL A 1 76 ? -43.241 -18.466 18.444 1.00 95.31 76 VAL A CA 1
ATOM 602 C C . VAL A 1 76 ? -43.402 -19.766 17.656 1.00 95.31 76 VAL A C 1
ATOM 604 O O . VAL A 1 76 ? -44.421 -20.440 17.789 1.00 95.31 76 VAL A O 1
ATOM 607 N N . CYS A 1 77 ? -42.400 -20.132 16.855 1.00 94.38 77 CYS A N 1
ATOM 608 C CA . CYS A 1 77 ? -42.389 -21.400 16.120 1.00 94.38 77 CYS A CA 1
ATOM 609 C C . CYS A 1 77 ? -41.826 -22.536 16.962 1.00 94.38 77 CYS A C 1
ATOM 611 O O . CYS A 1 77 ? -42.389 -23.626 17.005 1.00 94.38 77 CYS A O 1
ATOM 613 N N . VAL A 1 78 ? -40.702 -22.276 17.625 1.00 96.62 78 VAL A N 1
ATOM 614 C CA . VAL A 1 78 ? -40.022 -23.251 18.471 1.00 96.62 78 VAL A CA 1
ATOM 615 C C . VAL A 1 78 ? -39.351 -22.541 19.636 1.00 96.62 78 VAL A C 1
ATOM 617 O O . VAL A 1 78 ? -38.863 -21.418 19.498 1.00 96.62 78 VAL A O 1
ATOM 620 N N . GLN A 1 79 ? -39.335 -23.218 20.779 1.00 95.88 79 GLN A N 1
ATOM 621 C CA . GLN A 1 79 ? -38.576 -22.845 21.961 1.00 95.88 79 GLN A CA 1
ATOM 622 C C . GLN A 1 79 ? -37.813 -24.071 22.453 1.00 95.88 79 GLN A C 1
ATOM 624 O O . GLN A 1 79 ? -38.369 -25.168 22.527 1.00 95.88 79 GLN A O 1
ATOM 629 N N . TYR A 1 80 ? -36.541 -23.893 22.776 1.00 95.69 80 TYR A N 1
ATOM 630 C CA . TYR A 1 80 ? -35.672 -24.967 23.232 1.00 95.69 80 TYR A CA 1
ATOM 631 C C . TYR A 1 80 ? -34.583 -24.418 24.158 1.00 95.69 80 TYR A C 1
ATOM 633 O O . TYR A 1 80 ? -34.380 -23.215 24.253 1.00 95.69 80 TYR A O 1
ATOM 641 N N . ASP A 1 81 ? -33.878 -25.303 24.863 1.00 94.06 81 ASP A N 1
ATOM 642 C CA . ASP A 1 81 ? -32.769 -24.913 25.743 1.00 94.06 81 ASP A CA 1
ATOM 643 C C . ASP A 1 81 ? -31.508 -24.582 24.924 1.00 94.06 81 ASP A C 1
ATOM 645 O O . ASP A 1 81 ? -30.589 -25.394 24.819 1.00 94.06 81 ASP A O 1
ATOM 649 N N . GLY A 1 82 ? -31.500 -23.444 24.245 1.00 94.44 82 GLY A N 1
ATOM 650 C CA . GLY A 1 82 ? -30.393 -22.968 23.419 1.00 94.44 82 GLY A CA 1
ATOM 651 C C . GLY A 1 82 ? -30.380 -21.451 23.335 1.00 94.44 82 GLY A C 1
ATOM 652 O O . GLY A 1 82 ? -31.165 -20.782 24.000 1.00 94.44 82 GLY A O 1
ATOM 653 N N . GLU A 1 83 ? -29.477 -20.926 22.520 1.00 95.50 83 GLU A N 1
ATOM 654 C CA . GLU A 1 83 ? -29.253 -19.490 22.349 1.00 95.50 83 GLU A CA 1
ATOM 655 C C . GLU A 1 83 ? -29.135 -19.176 20.843 1.00 95.50 83 GLU A C 1
ATOM 657 O O . GLU A 1 83 ? -28.033 -18.913 20.351 1.00 95.50 83 GLU A O 1
ATOM 662 N N . PRO A 1 84 ? -30.245 -19.282 20.077 1.00 97.00 84 PRO A N 1
ATOM 663 C CA . PRO A 1 84 ? -30.256 -19.068 18.633 1.00 97.00 84 PRO A CA 1
ATOM 664 C C . PRO A 1 84 ? -29.914 -17.621 18.316 1.00 97.00 84 PRO A C 1
ATOM 666 O O . PRO A 1 84 ? -30.513 -16.717 18.890 1.00 97.00 84 PRO A O 1
ATOM 669 N N . ASN A 1 85 ? -29.004 -17.413 17.372 1.00 95.50 85 ASN A N 1
ATOM 670 C CA . ASN A 1 85 ? -28.501 -16.101 17.001 1.00 95.50 85 ASN A CA 1
ATOM 671 C C . ASN A 1 85 ? -28.680 -15.866 15.490 1.00 95.50 85 ASN A C 1
ATOM 673 O O . ASN A 1 85 ? -29.784 -15.518 15.075 1.00 95.50 85 ASN A O 1
ATOM 677 N N . GLY A 1 86 ? -27.674 -16.128 14.652 1.00 95.81 86 GLY A N 1
ATOM 678 C CA . GLY A 1 86 ? -27.787 -16.060 13.192 1.00 95.81 86 GLY A CA 1
ATOM 679 C C . GLY A 1 86 ? -28.510 -17.257 12.562 1.00 95.81 86 GLY A C 1
ATOM 680 O O . GLY A 1 86 ? -28.527 -18.368 13.103 1.00 95.81 86 GLY A O 1
ATOM 681 N N . MET A 1 87 ? -29.089 -17.054 11.377 1.00 96.88 87 MET A N 1
ATOM 682 C CA . MET A 1 87 ? -29.746 -18.109 10.599 1.00 96.88 87 MET A CA 1
ATOM 683 C C . MET A 1 87 ? -29.447 -17.979 9.105 1.00 96.88 87 MET A C 1
ATOM 685 O O . MET A 1 87 ? -29.331 -16.883 8.564 1.00 96.88 87 MET A O 1
ATOM 689 N N . ALA A 1 88 ? -29.381 -19.117 8.413 1.00 96.31 88 ALA A N 1
ATOM 690 C CA . ALA A 1 88 ? -29.270 -19.164 6.961 1.00 96.31 88 ALA A CA 1
ATOM 691 C C . ALA A 1 88 ? -30.154 -20.263 6.370 1.00 96.31 88 ALA A C 1
ATOM 693 O O . ALA A 1 88 ? -30.151 -21.410 6.822 1.00 96.31 88 ALA A O 1
ATOM 694 N N . ARG A 1 89 ? -30.907 -19.920 5.324 1.00 94.06 89 ARG A N 1
ATOM 695 C CA . ARG A 1 89 ? -31.818 -20.846 4.647 1.00 94.06 89 ARG A CA 1
ATOM 696 C C . ARG A 1 89 ? -31.062 -21.786 3.707 1.00 94.06 89 ARG A C 1
ATOM 698 O O . ARG A 1 89 ? -30.273 -21.345 2.876 1.00 94.06 89 ARG A O 1
ATOM 705 N N . ARG A 1 90 ? -31.357 -23.081 3.791 1.00 91.81 90 ARG A N 1
ATOM 706 C CA . ARG A 1 90 ? -30.917 -24.111 2.843 1.00 91.81 90 ARG A CA 1
ATOM 707 C C . ARG A 1 90 ? -31.897 -24.242 1.679 1.00 91.81 90 ARG A C 1
ATOM 709 O O . ARG A 1 90 ? -33.080 -23.935 1.797 1.00 91.81 90 ARG A O 1
ATOM 716 N N . LYS A 1 91 ? -31.415 -24.811 0.571 1.00 88.56 91 LYS A N 1
ATOM 717 C CA . LYS A 1 91 ? -32.233 -25.111 -0.620 1.00 88.56 91 LYS A CA 1
ATOM 718 C C . LYS A 1 91 ? -33.375 -26.106 -0.363 1.00 88.56 91 LYS A C 1
ATOM 720 O O . LYS A 1 91 ? -34.322 -26.138 -1.129 1.00 88.56 91 LYS A O 1
ATOM 725 N N . ASP A 1 92 ? -33.296 -26.914 0.695 1.00 90.19 92 ASP A N 1
ATOM 726 C CA . ASP A 1 92 ? -34.359 -27.851 1.099 1.00 90.19 92 ASP A CA 1
ATOM 727 C C . ASP A 1 92 ? -35.436 -27.208 1.997 1.00 90.19 92 ASP A C 1
ATOM 729 O O . ASP A 1 92 ? -36.345 -27.894 2.468 1.00 90.19 92 ASP A O 1
ATOM 733 N N . GLY A 1 93 ? -35.339 -25.896 2.240 1.00 91.12 93 GLY A N 1
ATOM 734 C CA . GLY A 1 93 ? -36.283 -25.125 3.046 1.00 91.12 93 GLY A CA 1
ATOM 735 C C . GLY A 1 93 ? -36.009 -25.146 4.551 1.00 91.12 93 GLY A C 1
ATOM 736 O O . GLY A 1 93 ? -36.701 -24.448 5.287 1.00 91.12 93 GLY A O 1
ATOM 737 N N . LYS A 1 94 ? -35.010 -25.898 5.029 1.00 95.81 94 LYS A N 1
ATOM 738 C CA . LYS A 1 94 ? -34.575 -25.852 6.435 1.00 95.81 94 LYS A CA 1
ATOM 739 C C . LYS A 1 94 ? -33.653 -24.661 6.681 1.00 95.81 94 LYS A C 1
ATOM 741 O O . LYS A 1 94 ? -33.024 -24.149 5.757 1.00 95.81 94 LYS A O 1
ATOM 746 N N . PHE A 1 95 ? -33.508 -24.258 7.936 1.00 97.56 95 PHE A N 1
ATOM 747 C CA . PHE A 1 95 ? -32.556 -23.228 8.344 1.00 97.56 95 PHE A CA 1
ATOM 748 C C . PHE A 1 95 ? -31.390 -23.856 9.097 1.00 97.56 95 PHE A C 1
ATOM 750 O O . PHE A 1 95 ? -31.595 -24.672 9.995 1.00 97.56 95 PHE A O 1
ATOM 757 N N . VAL A 1 96 ? -30.166 -23.473 8.744 1.00 98.19 96 VAL A N 1
ATOM 758 C CA . VAL A 1 96 ? -29.016 -23.651 9.632 1.00 98.19 96 VAL A CA 1
ATOM 759 C C . VAL A 1 96 ? -29.067 -22.526 10.651 1.00 98.19 96 VAL A C 1
ATOM 761 O O .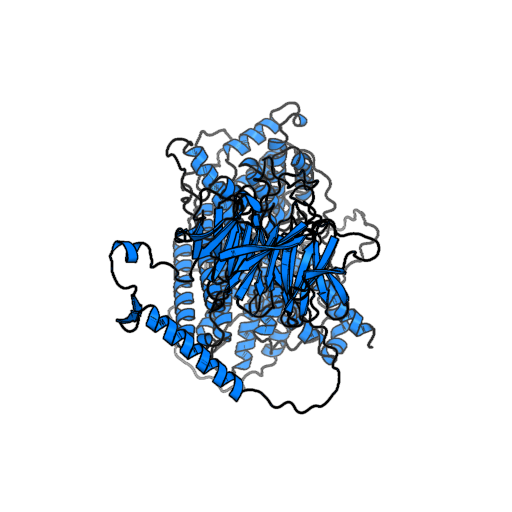 VAL A 1 96 ? -29.171 -21.363 10.270 1.00 98.19 96 VAL A O 1
ATOM 764 N N . VAL A 1 97 ? -29.008 -22.881 11.928 1.00 98.44 97 VAL A N 1
ATOM 765 C CA . VAL A 1 97 ? -29.048 -21.936 13.044 1.00 98.44 97 VAL A CA 1
ATOM 766 C C . VAL A 1 97 ? -27.677 -21.917 13.702 1.00 98.44 97 VAL A C 1
ATOM 768 O O . VAL A 1 97 ? -27.161 -22.966 14.098 1.00 98.44 97 VAL A O 1
ATOM 771 N N . ALA A 1 98 ? -27.093 -20.729 13.803 1.00 98.12 98 ALA A N 1
ATOM 772 C CA . ALA A 1 98 ? -25.963 -20.449 14.670 1.00 98.12 98 ALA A CA 1
ATOM 773 C C . ALA A 1 98 ? -26.484 -20.312 16.103 1.00 98.12 98 ALA A C 1
ATOM 775 O O . ALA A 1 98 ? -27.169 -19.347 16.431 1.00 98.12 98 ALA A O 1
ATOM 776 N N . ASP A 1 99 ? -26.207 -21.305 16.944 1.00 97.62 99 ASP A N 1
ATOM 777 C CA . ASP A 1 99 ? -26.607 -21.310 18.346 1.00 97.62 99 ASP A CA 1
ATOM 778 C C . ASP A 1 99 ? -25.379 -21.103 19.234 1.00 97.62 99 ASP A C 1
ATOM 780 O O . ASP A 1 99 ? -24.429 -21.897 19.207 1.00 97.62 99 ASP A O 1
ATOM 784 N N . TYR A 1 100 ? -25.404 -20.046 20.043 1.00 94.94 100 TYR A N 1
ATOM 785 C CA . TYR A 1 100 ? -24.277 -19.679 20.895 1.00 94.94 100 TYR A CA 1
ATOM 786 C C . TYR A 1 100 ? -23.941 -20.794 21.895 1.00 94.94 100 TYR A C 1
ATOM 788 O O . TYR A 1 100 ? -22.770 -21.080 22.143 1.00 94.94 100 TYR A O 1
ATOM 796 N N . LYS A 1 101 ? -24.953 -21.494 22.416 1.00 94.06 101 LYS A N 1
ATOM 797 C CA . LYS A 1 101 ? -24.796 -22.545 23.430 1.00 94.06 101 LYS A CA 1
ATOM 798 C C . LYS A 1 101 ? -24.505 -23.917 22.821 1.00 94.06 101 LYS A C 1
ATOM 800 O O . LYS A 1 101 ? -23.767 -24.708 23.412 1.00 94.06 101 LYS A O 1
ATOM 805 N N . LYS A 1 102 ? -25.107 -24.241 21.672 1.00 95.69 102 LYS A N 1
ATOM 806 C CA . LYS A 1 102 ? -25.139 -25.611 21.117 1.00 95.69 102 LYS A CA 1
ATOM 807 C C . LYS A 1 102 ? -24.372 -25.814 19.806 1.00 95.69 102 LYS A C 1
ATOM 809 O O . LYS A 1 102 ? -24.257 -26.961 19.371 1.00 95.69 102 LYS A O 1
ATOM 814 N N . GLY A 1 103 ? -23.802 -24.771 19.203 1.00 96.69 103 GLY A N 1
ATOM 815 C CA . GLY A 1 103 ? -23.090 -24.857 17.923 1.00 96.69 103 GLY A CA 1
ATOM 816 C C . GLY A 1 103 ? -24.026 -24.685 16.724 1.00 96.69 103 GLY A C 1
ATOM 817 O O . GLY A 1 103 ? -24.974 -23.912 16.782 1.00 96.69 103 GLY A O 1
ATOM 818 N N . LEU A 1 104 ? -23.784 -25.394 15.619 1.00 98.19 104 LEU A N 1
ATOM 819 C CA . LEU A 1 104 ? -24.690 -25.362 14.466 1.00 98.19 104 LEU A CA 1
ATOM 820 C C . LEU A 1 104 ? -25.838 -26.357 14.635 1.00 98.19 104 LEU A C 1
ATOM 822 O O . LEU A 1 104 ? -25.613 -27.554 14.856 1.00 98.19 104 LEU A O 1
ATOM 826 N N . LEU A 1 105 ? -27.062 -25.873 14.443 1.00 98.25 105 LEU A N 1
ATOM 827 C CA . LEU A 1 105 ? -28.298 -26.653 14.475 1.00 98.25 105 LEU A CA 1
ATOM 828 C C . LEU A 1 105 ? -29.036 -26.568 13.130 1.00 98.25 105 LEU A C 1
ATOM 830 O O . LEU A 1 105 ? -28.734 -25.732 12.280 1.00 98.25 105 LEU A O 1
ATOM 834 N N . LEU A 1 106 ? -30.025 -27.438 12.944 1.00 97.88 106 LEU A N 1
ATOM 835 C CA . LEU A 1 106 ? -30.990 -27.405 11.851 1.00 97.88 106 LEU A CA 1
ATOM 836 C C . LEU A 1 106 ? -32.392 -27.199 12.409 1.00 97.88 106 LEU A C 1
ATOM 838 O O . LEU A 1 106 ? -32.868 -28.018 13.199 1.00 97.88 106 LEU A O 1
ATOM 842 N N . PHE A 1 107 ? -33.052 -26.148 11.937 1.00 98.00 107 PHE A N 1
ATOM 843 C CA . PHE A 1 107 ? -34.459 -25.863 12.172 1.00 98.00 107 PHE A CA 1
ATOM 844 C C . PHE A 1 107 ? -35.285 -26.230 10.938 1.00 98.00 107 PHE A C 1
ATOM 846 O O . PHE A 1 107 ? -35.004 -25.773 9.828 1.00 98.00 107 PHE A O 1
ATOM 853 N N . ASP A 1 108 ? -36.311 -27.054 11.130 1.00 96.62 108 ASP A N 1
ATOM 854 C CA . ASP A 1 108 ? -37.296 -27.365 10.099 1.00 96.62 108 ASP A CA 1
ATOM 855 C C . ASP A 1 108 ? -38.594 -26.578 10.351 1.00 96.62 108 ASP A C 1
ATOM 857 O O . ASP A 1 108 ? -39.341 -26.923 11.271 1.00 96.62 108 ASP A O 1
ATOM 861 N N . PRO A 1 109 ? -38.907 -25.555 9.533 1.00 93.50 109 PRO A N 1
ATOM 862 C CA . PRO A 1 109 ? -40.093 -24.722 9.726 1.00 93.50 109 PRO A CA 1
ATOM 863 C C . PRO A 1 109 ? -41.412 -25.461 9.465 1.00 93.50 109 PRO A C 1
ATOM 865 O O . PRO A 1 109 ? -42.466 -24.964 9.855 1.00 93.50 109 PRO A O 1
ATOM 868 N N . LYS A 1 110 ? -41.393 -26.630 8.806 1.00 92.25 110 LYS A N 1
ATOM 869 C CA . LYS A 1 110 ? -42.611 -27.417 8.544 1.00 92.25 110 LYS A CA 1
ATOM 870 C C . LYS A 1 110 ? -43.028 -28.240 9.756 1.00 92.25 110 LYS A C 1
ATOM 872 O O . LYS A 1 110 ? -44.218 -28.400 10.009 1.00 92.25 110 LYS A O 1
ATOM 877 N N . SER A 1 111 ? -42.052 -28.779 10.483 1.00 94.19 111 SER A N 1
ATOM 878 C CA . SER A 1 111 ? -42.276 -29.616 11.667 1.00 94.19 111 SER A CA 1
ATOM 879 C C . SER A 1 111 ? -42.049 -28.877 12.989 1.00 94.19 111 SER A C 1
ATOM 881 O O . SER A 1 111 ? -42.368 -29.419 14.046 1.00 94.19 111 SER A O 1
ATOM 883 N N . ASN A 1 112 ? -41.510 -27.654 12.939 1.00 94.38 112 ASN A N 1
ATOM 884 C CA . ASN A 1 112 ? -41.047 -26.868 14.084 1.00 94.38 112 ASN A CA 1
ATOM 885 C C . ASN A 1 112 ? -40.022 -27.607 14.966 1.00 94.38 112 ASN A C 1
ATOM 887 O O . ASN A 1 112 ? -39.968 -27.405 16.178 1.00 94.38 112 ASN A O 1
ATOM 891 N N . GLN A 1 113 ? -39.204 -28.476 14.365 1.00 95.00 113 GLN A N 1
ATOM 892 C CA . GLN A 1 113 ? -38.194 -29.255 15.082 1.00 95.00 113 GLN A CA 1
ATOM 893 C C . GLN A 1 113 ? -36.788 -28.673 14.931 1.00 95.00 113 GLN A C 1
ATOM 895 O O . GLN A 1 113 ? -36.411 -28.173 13.870 1.00 95.00 113 GLN A O 1
ATOM 900 N N . ILE A 1 114 ? -36.003 -28.803 16.004 1.00 97.56 114 ILE A N 1
ATOM 901 C CA . ILE A 1 114 ? -34.582 -28.449 16.073 1.00 97.56 114 ILE A CA 1
ATOM 902 C C . ILE A 1 114 ? -33.763 -29.731 16.223 1.00 97.56 114 ILE A C 1
ATOM 904 O O . ILE A 1 114 ? -34.080 -30.590 17.045 1.00 97.56 114 ILE A O 1
ATOM 908 N N . SER A 1 115 ? -32.689 -29.854 15.448 1.00 97.12 115 SER A N 1
ATOM 909 C CA . SER A 1 115 ? -31.763 -30.993 15.494 1.00 97.12 115 SER A CA 1
ATOM 910 C C . SER A 1 115 ? -30.305 -30.529 15.380 1.00 97.12 115 SER A C 1
ATOM 912 O O . SER A 1 115 ? -30.053 -29.471 14.807 1.00 97.12 115 SER A O 1
ATOM 914 N N . PRO A 1 116 ? -29.326 -31.262 15.934 1.00 96.94 116 PRO A N 1
ATOM 915 C CA . PRO A 1 116 ? -27.918 -30.886 15.826 1.00 96.94 116 PRO A CA 1
ATOM 916 C C . PRO A 1 116 ? -27.377 -31.076 14.401 1.00 96.94 116 PRO A C 1
ATOM 918 O O . PRO A 1 116 ? -27.674 -32.082 13.758 1.00 96.94 116 PRO A O 1
ATOM 921 N N . LEU A 1 117 ? -26.543 -30.139 13.934 1.00 96.19 117 LEU A N 1
ATOM 922 C CA . LEU A 1 117 ? -25.776 -30.259 12.685 1.00 96.19 117 LEU A CA 1
ATOM 923 C C . LEU A 1 117 ? -24.285 -30.450 12.963 1.00 96.19 117 LEU A C 1
ATOM 925 O O . LEU A 1 117 ? -23.686 -31.416 12.500 1.00 96.19 117 LEU A O 1
ATOM 929 N N . LEU A 1 118 ? -23.691 -29.534 13.729 1.00 96.75 118 LEU A N 1
ATOM 930 C CA . LEU A 1 118 ? -22.291 -29.597 14.134 1.00 96.75 118 LEU A CA 1
ATOM 931 C C . LEU A 1 118 ? -22.131 -28.901 15.484 1.00 96.75 118 LEU A C 1
ATOM 933 O O . LEU A 1 118 ? -22.080 -27.678 15.571 1.00 96.75 118 LEU A O 1
ATOM 937 N N . THR A 1 119 ? -22.040 -29.691 16.549 1.00 93.38 119 THR A N 1
ATOM 938 C CA . THR A 1 119 ? -22.008 -29.168 17.924 1.00 93.38 119 THR A CA 1
ATOM 939 C C . THR A 1 119 ? -20.590 -29.022 18.480 1.00 93.38 119 THR A C 1
ATOM 941 O O . THR A 1 119 ? -20.397 -28.386 19.513 1.00 93.38 119 THR A O 1
ATOM 944 N N . ARG A 1 120 ? -19.593 -29.657 17.846 1.00 90.88 120 ARG A N 1
ATOM 945 C CA . ARG A 1 120 ? -18.192 -29.699 18.294 1.00 90.88 120 ARG A CA 1
ATOM 946 C C . ARG A 1 120 ? -17.230 -29.761 17.113 1.00 90.88 120 ARG A C 1
ATOM 948 O O . ARG A 1 120 ? -17.570 -30.302 16.064 1.00 90.88 120 ARG A O 1
ATOM 955 N N . ASN A 1 121 ? -16.011 -29.282 17.327 1.00 89.12 121 ASN A N 1
ATOM 956 C CA . ASN A 1 121 ? -14.865 -29.535 16.465 1.00 89.12 121 ASN A CA 1
ATOM 957 C C . ASN A 1 121 ? -13.965 -30.582 17.139 1.00 89.12 121 ASN A C 1
ATOM 959 O O . ASN A 1 121 ? -13.224 -30.271 18.074 1.00 89.12 121 ASN A O 1
ATOM 963 N N . ASN A 1 122 ? -14.035 -31.829 16.675 1.00 86.50 122 ASN A N 1
ATOM 964 C CA . ASN A 1 122 ? -13.426 -32.980 17.345 1.00 86.50 122 ASN A CA 1
ATOM 965 C C . ASN A 1 122 ? -13.897 -33.088 18.811 1.00 86.50 122 ASN A C 1
ATOM 967 O O . ASN A 1 122 ? -15.079 -33.311 19.070 1.00 86.50 122 ASN A O 1
ATOM 971 N N . LEU A 1 123 ? -12.983 -32.933 19.772 1.00 87.50 123 LEU A N 1
ATOM 972 C CA . LEU A 1 123 ? -13.271 -33.033 21.205 1.00 87.50 123 LEU A CA 1
ATOM 973 C C . LEU A 1 123 ? -13.687 -31.691 21.832 1.00 87.50 123 LEU A C 1
ATOM 975 O O . LEU A 1 123 ? -14.225 -31.684 22.941 1.00 87.50 123 LEU A O 1
ATOM 979 N N . GLU A 1 124 ? -13.478 -30.573 21.134 1.00 89.19 124 GLU A N 1
ATOM 980 C CA . GLU A 1 124 ? -13.712 -29.222 21.647 1.00 89.19 124 GLU A CA 1
ATOM 981 C C . GLU A 1 124 ? -15.096 -28.698 21.249 1.00 89.19 124 GLU A C 1
ATOM 983 O O . GLU A 1 124 ? -15.509 -28.792 20.090 1.00 89.19 124 GLU A O 1
ATOM 988 N N . SER A 1 125 ? -15.811 -28.103 22.204 1.00 91.56 125 SER A N 1
ATOM 989 C CA . SER A 1 125 ? -16.980 -27.273 21.897 1.00 91.56 125 SER A CA 1
ATOM 990 C C . SER A 1 125 ? -16.542 -25.953 21.258 1.00 91.56 125 SER A C 1
ATOM 992 O O . SER A 1 125 ? -15.441 -25.463 21.516 1.00 91.56 125 SER A O 1
ATOM 994 N N . PHE A 1 126 ? -17.418 -25.361 20.448 1.00 96.12 126 PHE A N 1
ATOM 995 C CA . PHE A 1 126 ? -17.248 -23.977 20.001 1.00 96.12 126 PHE A CA 1
ATOM 996 C C . PHE A 1 126 ? -17.335 -23.018 21.196 1.00 96.12 126 PHE A C 1
ATOM 998 O O . PHE A 1 126 ? -17.952 -23.344 22.212 1.00 96.12 126 PHE A O 1
ATOM 1005 N N . LYS A 1 127 ? -16.700 -21.848 21.094 1.00 93.81 127 LYS A N 1
ATOM 1006 C CA . LYS A 1 127 ? -16.735 -20.824 22.147 1.00 93.81 127 LYS A CA 1
ATOM 1007 C C . LYS A 1 127 ? -18.094 -20.134 22.233 1.00 93.81 127 LYS A C 1
ATOM 1009 O O . LYS A 1 127 ? -18.493 -19.714 23.314 1.00 93.81 127 LYS A O 1
ATOM 1014 N N . GLY A 1 128 ? -18.752 -19.983 21.090 1.00 94.44 128 GLY A N 1
ATOM 1015 C CA . GLY A 1 128 ? -20.090 -19.426 20.966 1.00 94.44 128 GLY A CA 1
ATOM 1016 C C . GLY A 1 128 ? -20.342 -19.009 19.529 1.00 94.44 128 GLY A C 1
ATOM 1017 O O . GLY A 1 128 ? -19.796 -17.999 19.078 1.00 94.44 128 GLY A O 1
ATOM 1018 N N . VAL A 1 129 ? -21.123 -19.810 18.801 1.00 96.75 129 VAL A N 1
ATOM 1019 C CA . VAL A 1 129 ? -21.414 -19.554 17.386 1.00 96.75 129 VAL A CA 1
ATOM 1020 C C . VAL A 1 129 ? -22.376 -18.373 17.276 1.00 96.75 129 VAL A C 1
ATOM 1022 O O . VAL A 1 129 ? -23.344 -18.305 18.029 1.00 96.75 129 VAL A O 1
ATOM 1025 N N . ASN A 1 130 ? -22.093 -17.429 16.378 1.00 96.06 130 ASN A N 1
ATOM 1026 C CA . ASN A 1 130 ? -22.861 -16.187 16.283 1.00 96.06 130 ASN A CA 1
ATOM 1027 C C . ASN A 1 130 ? -23.633 -16.071 14.965 1.00 96.06 130 ASN A C 1
ATOM 1029 O O . ASN A 1 130 ? -24.856 -16.150 14.995 1.00 96.06 130 ASN A O 1
ATOM 1033 N N . ASP A 1 131 ? -22.944 -15.971 13.827 1.00 97.19 131 ASP A N 1
ATOM 1034 C CA . ASP A 1 131 ? -23.596 -15.815 12.523 1.00 97.19 131 ASP A CA 1
ATOM 1035 C C . ASP A 1 131 ? -23.232 -16.940 11.549 1.00 97.19 131 ASP A C 1
ATOM 1037 O O . ASP A 1 131 ? -22.227 -17.644 11.719 1.00 97.19 131 ASP A O 1
ATOM 1041 N N . VAL A 1 132 ? -24.066 -17.123 10.524 1.00 98.06 132 VAL A N 1
ATOM 1042 C CA . VAL A 1 132 ? -23.950 -18.192 9.530 1.00 98.06 132 VAL A CA 1
ATOM 1043 C C . VAL A 1 132 ? -24.421 -17.741 8.145 1.00 98.06 132 VAL A C 1
ATOM 1045 O O . VAL A 1 132 ? -25.439 -17.075 7.993 1.00 98.06 132 VAL A O 1
ATOM 1048 N N . ILE A 1 133 ? -23.707 -18.160 7.100 1.00 97.50 133 ILE A N 1
ATOM 1049 C CA . ILE A 1 133 ? -24.104 -17.988 5.697 1.00 97.50 133 ILE A CA 1
ATOM 1050 C C . ILE A 1 133 ? -23.818 -19.263 4.899 1.00 97.50 133 ILE A C 1
ATOM 1052 O O . ILE A 1 133 ? -22.929 -20.043 5.241 1.00 97.50 133 ILE A O 1
ATOM 1056 N N . ILE A 1 134 ? -24.585 -19.491 3.833 1.00 96.12 134 ILE A N 1
ATOM 1057 C CA . ILE A 1 134 ? -24.453 -20.657 2.956 1.00 96.12 134 ILE A CA 1
ATOM 1058 C C . ILE A 1 134 ? -24.142 -20.171 1.543 1.00 96.12 134 ILE A C 1
ATOM 1060 O O . ILE A 1 134 ? -24.807 -19.258 1.054 1.00 96.12 134 ILE A O 1
ATOM 1064 N N . ASP A 1 135 ? -23.138 -20.773 0.906 1.00 93.88 135 ASP A N 1
ATOM 1065 C CA . ASP A 1 135 ? -22.787 -20.471 -0.484 1.00 93.88 135 ASP A CA 1
ATOM 1066 C C . ASP A 1 135 ? -23.681 -21.214 -1.496 1.00 93.88 135 ASP A C 1
ATOM 1068 O O . ASP A 1 135 ? -24.489 -22.091 -1.166 1.00 93.88 135 ASP A O 1
ATOM 1072 N N . SER A 1 136 ? -23.515 -20.890 -2.773 1.00 91.38 136 SER A N 1
ATOM 1073 C CA . SER A 1 136 ? -24.252 -21.472 -3.894 1.00 91.38 136 SER A CA 1
ATOM 1074 C C . SER A 1 136 ? -24.082 -22.992 -4.015 1.00 91.38 136 SER A C 1
ATOM 1076 O O . SER A 1 136 ? -24.980 -23.678 -4.530 1.00 91.38 136 SER A O 1
ATOM 1078 N N . LYS A 1 137 ? -22.966 -23.532 -3.507 1.00 90.00 137 LYS A N 1
ATOM 1079 C CA . LYS A 1 137 ? -22.612 -24.960 -3.499 1.00 90.00 137 LYS A CA 1
ATOM 1080 C C . LYS A 1 137 ? -23.129 -25.695 -2.260 1.00 90.00 137 LYS A C 1
ATOM 1082 O O . LYS A 1 137 ? -23.132 -26.923 -2.260 1.00 90.00 137 LYS A O 1
ATOM 1087 N N . GLY A 1 138 ? -23.614 -24.977 -1.249 1.00 92.38 138 GLY A N 1
ATOM 1088 C CA . GLY A 1 138 ? -24.129 -25.528 0.002 1.00 92.38 138 GLY A CA 1
ATOM 1089 C C . GLY A 1 138 ? -23.099 -25.638 1.129 1.00 92.38 138 GLY A C 1
ATOM 1090 O O . GLY A 1 138 ? -23.407 -26.260 2.145 1.00 92.38 138 GLY A O 1
ATOM 1091 N N . ASN A 1 139 ? -21.903 -25.059 0.987 1.00 95.69 139 ASN A N 1
ATOM 1092 C CA . ASN A 1 139 ? -20.948 -24.972 2.092 1.00 95.69 139 ASN A CA 1
ATOM 1093 C C . ASN A 1 139 ? -21.439 -23.947 3.117 1.00 95.69 139 ASN A C 1
ATOM 1095 O O . ASN A 1 139 ? -21.956 -22.890 2.755 1.00 95.69 139 ASN A O 1
ATOM 1099 N N . VAL A 1 140 ? -21.245 -24.248 4.398 1.00 97.88 140 VAL A N 1
ATOM 1100 C CA . VAL A 1 140 ? -21.713 -23.418 5.514 1.00 97.88 140 VAL A CA 1
ATOM 1101 C C . VAL A 1 140 ? -20.532 -22.661 6.109 1.00 97.88 140 VAL A C 1
ATOM 1103 O O . VAL A 1 140 ? -19.591 -23.272 6.609 1.00 97.88 140 VAL A O 1
ATOM 1106 N N . PHE A 1 141 ? -20.578 -21.336 6.094 1.00 98.44 141 PHE A N 1
ATOM 1107 C CA . PHE A 1 141 ? -19.599 -20.470 6.746 1.00 98.44 141 PHE A CA 1
ATOM 1108 C C . PHE A 1 141 ? -20.198 -19.930 8.035 1.00 98.44 141 PHE A C 1
ATOM 1110 O O . PHE A 1 141 ? -21.346 -19.497 8.027 1.00 98.44 141 PHE A O 1
ATOM 1117 N N . PHE A 1 142 ? -19.443 -19.942 9.130 1.00 98.56 142 PHE A N 1
ATOM 1118 C CA . PHE A 1 142 ? -19.954 -19.479 10.419 1.00 98.56 142 PHE A CA 1
ATOM 1119 C C . PHE A 1 142 ? -18.867 -18.871 11.303 1.00 98.56 142 PHE A C 1
ATOM 1121 O O . PHE A 1 142 ? -17.680 -19.207 11.188 1.00 98.56 142 PHE A O 1
ATOM 1128 N N . THR A 1 143 ? -19.278 -17.969 12.191 1.00 98.50 143 THR A N 1
ATOM 1129 C CA . THR A 1 143 ? -18.400 -17.330 13.176 1.00 98.50 143 THR A CA 1
ATOM 1130 C C . THR A 1 143 ? -18.493 -18.017 14.528 1.00 98.50 143 THR A C 1
ATOM 1132 O O . THR A 1 143 ? -19.575 -18.274 15.040 1.00 98.50 143 THR A O 1
ATOM 1135 N N . ASP A 1 144 ? -17.336 -18.308 15.116 1.00 97.50 144 ASP A N 1
ATOM 1136 C CA . ASP A 1 144 ? -17.183 -18.751 16.502 1.00 97.50 144 ASP A CA 1
ATOM 1137 C C . ASP A 1 144 ? -16.663 -17.557 17.315 1.00 97.50 144 ASP A C 1
ATOM 1139 O O . ASP A 1 144 ? -15.452 -17.332 17.446 1.00 97.50 144 ASP A O 1
ATOM 1143 N N . GLN A 1 145 ? -17.607 -16.722 17.749 1.00 93.88 145 GLN A N 1
ATOM 1144 C CA . GLN A 1 145 ? -17.380 -15.401 18.330 1.00 93.88 145 GLN A CA 1
ATOM 1145 C C . GLN A 1 145 ? -16.901 -15.494 19.777 1.00 93.88 145 GLN A C 1
ATOM 1147 O O . GLN A 1 145 ? -15.890 -14.881 20.129 1.00 93.88 145 GLN A O 1
ATOM 1152 N N . GLY A 1 146 ? -17.610 -16.261 20.610 1.00 87.38 146 GLY A N 1
ATOM 1153 C CA . GLY A 1 146 ? -17.195 -16.609 21.971 1.00 87.38 146 GLY A CA 1
ATOM 1154 C C . GLY A 1 146 ? -16.894 -15.444 22.915 1.00 87.38 146 GLY A C 1
ATOM 1155 O O . GLY A 1 146 ? -15.994 -15.572 23.741 1.00 87.38 146 GLY A O 1
ATOM 1156 N N . GLN A 1 147 ? -17.548 -14.293 22.736 1.00 85.81 147 GLN A N 1
ATOM 1157 C CA . GLN A 1 147 ? -17.286 -13.040 23.463 1.00 85.81 147 GLN A CA 1
ATOM 1158 C C . GLN A 1 147 ? -15.814 -12.584 23.449 1.00 85.81 147 GLN A C 1
ATOM 1160 O O . GLN A 1 147 ? -15.356 -11.868 24.340 1.00 85.81 147 GLN A O 1
ATOM 1165 N N . THR A 1 148 ? -15.080 -12.958 22.399 1.00 92.12 148 THR A N 1
ATOM 1166 C CA . THR A 1 148 ? -13.717 -12.477 22.141 1.00 92.12 148 THR A CA 1
ATOM 1167 C C . THR A 1 148 ? -13.687 -10.958 21.917 1.00 92.12 148 THR A C 1
ATOM 1169 O O . THR A 1 148 ? -14.713 -10.302 21.735 1.00 92.12 148 THR A O 1
ATOM 1172 N N . GLY A 1 149 ? -12.509 -10.345 21.965 1.00 89.88 149 GLY A N 1
ATOM 1173 C CA . GLY A 1 149 ? -12.345 -8.898 21.866 1.00 89.88 149 GLY A CA 1
ATOM 1174 C C . GLY A 1 149 ? -10.887 -8.480 21.713 1.00 89.88 149 GLY A C 1
ATOM 1175 O O . GLY A 1 149 ? -10.022 -9.287 21.400 1.00 89.88 149 GLY A O 1
ATOM 1176 N N . MET A 1 150 ? -10.583 -7.200 21.934 1.00 87.75 150 MET A N 1
ATOM 1177 C CA . MET A 1 150 ? -9.212 -6.691 21.759 1.00 87.75 150 MET A CA 1
ATOM 1178 C C . MET A 1 150 ? -8.197 -7.376 22.691 1.00 87.75 150 MET A C 1
ATOM 1180 O O . MET A 1 150 ? -7.043 -7.561 22.305 1.00 87.75 150 MET A O 1
ATOM 1184 N N . THR A 1 151 ? -8.635 -7.763 23.893 1.00 91.75 151 THR A N 1
ATOM 1185 C CA . THR A 1 151 ? -7.837 -8.458 24.918 1.00 91.75 151 THR A CA 1
ATOM 1186 C C . THR A 1 151 ? -7.782 -9.975 24.738 1.00 91.75 151 THR A C 1
ATOM 1188 O O . THR A 1 151 ? -6.861 -10.605 25.246 1.00 91.75 151 THR A O 1
ATOM 1191 N N . ASP A 1 152 ? -8.736 -10.562 24.016 1.00 90.81 152 ASP A N 1
ATOM 1192 C CA . ASP A 1 152 ? -8.744 -11.975 23.631 1.00 90.81 152 ASP A CA 1
ATOM 1193 C C . ASP A 1 152 ? -9.140 -12.071 22.162 1.00 90.81 152 ASP A C 1
ATOM 1195 O O . ASP A 1 152 ? -10.319 -12.072 21.835 1.00 90.81 152 ASP A O 1
ATOM 1199 N N . GLN A 1 153 ? -8.160 -12.159 21.271 1.00 94.94 153 GLN A N 1
ATOM 1200 C CA . GLN A 1 153 ? -8.406 -12.168 19.829 1.00 94.94 153 GLN A CA 1
ATOM 1201 C C . GLN A 1 153 ? -8.628 -13.583 19.289 1.00 94.94 153 GLN A C 1
ATOM 1203 O O . GLN A 1 153 ? -8.491 -13.803 18.099 1.00 94.94 153 GLN A O 1
ATOM 1208 N N . SER A 1 154 ? -8.915 -14.582 20.123 1.00 96.25 154 SER A N 1
ATOM 1209 C CA . SER A 1 154 ? -8.957 -15.987 19.688 1.00 96.25 154 SER A CA 1
ATOM 1210 C C . SER A 1 154 ? -10.276 -16.431 19.034 1.00 96.25 154 SER A C 1
ATOM 1212 O O . SER A 1 154 ? -10.513 -17.636 18.896 1.00 96.25 154 SER A O 1
ATOM 1214 N N . GLY A 1 155 ? -11.135 -15.486 18.630 1.00 97.25 155 GLY A N 1
ATOM 1215 C CA . GLY A 1 155 ? -12.346 -15.765 17.860 1.00 97.25 155 GLY A CA 1
ATOM 1216 C C . GLY A 1 155 ? -12.005 -16.373 16.499 1.00 97.25 155 GLY A C 1
ATOM 1217 O O . GLY A 1 155 ? -10.926 -16.134 15.941 1.00 97.25 155 GLY A O 1
ATOM 1218 N N . LYS A 1 156 ? -12.903 -17.198 15.957 1.00 97.94 156 LYS A N 1
ATOM 1219 C CA . LYS A 1 156 ? -12.621 -17.985 14.747 1.00 97.94 156 LYS A CA 1
ATOM 1220 C C . LYS A 1 156 ? -13.715 -17.838 13.699 1.00 97.94 156 LYS A C 1
ATOM 1222 O O . LYS A 1 156 ? -14.855 -17.501 14.000 1.00 97.94 156 LYS A O 1
ATOM 1227 N N . VAL A 1 157 ? -13.348 -18.120 12.454 1.00 98.50 157 VAL A N 1
ATOM 1228 C CA . VAL A 1 157 ? -14.280 -18.243 11.326 1.00 98.50 157 VAL A CA 1
ATOM 1229 C C . VAL A 1 157 ? -14.023 -19.584 10.667 1.00 98.50 157 VAL A C 1
ATOM 1231 O O . VAL A 1 157 ? -12.867 -19.922 10.384 1.00 98.50 157 VAL A O 1
ATOM 1234 N N . TYR A 1 158 ? -15.087 -20.336 10.429 1.00 98.25 158 TYR A N 1
ATOM 1235 C CA . TYR A 1 158 ? -15.031 -21.684 9.888 1.00 98.25 158 TYR A CA 1
ATOM 1236 C C . TYR A 1 158 ? -15.819 -21.801 8.586 1.00 98.25 158 TYR A C 1
ATOM 1238 O O . TYR A 1 158 ? -16.764 -21.050 8.347 1.00 98.25 158 TYR A O 1
ATOM 1246 N N . ARG A 1 159 ? -15.439 -22.786 7.771 1.00 97.88 159 ARG A N 1
ATOM 1247 C CA . ARG A 1 159 ? -16.217 -23.299 6.644 1.00 97.88 159 ARG A CA 1
ATOM 1248 C C . ARG A 1 159 ? -16.427 -24.796 6.830 1.00 97.88 159 ARG A C 1
ATOM 1250 O O . ARG A 1 159 ? -15.456 -25.544 6.884 1.00 97.88 159 ARG A O 1
ATOM 1257 N N . LEU A 1 160 ? -17.677 -25.229 6.895 1.00 97.38 160 LEU A N 1
ATOM 1258 C CA . LEU A 1 160 ? -18.082 -26.626 6.829 1.00 97.38 160 LEU A CA 1
ATOM 1259 C C . LEU A 1 160 ? -18.446 -26.963 5.379 1.00 97.38 160 LEU A C 1
ATOM 1261 O O . LEU A 1 160 ? -19.428 -26.450 4.838 1.00 97.38 160 LEU A O 1
ATOM 1265 N N . GLY A 1 161 ? -17.625 -27.797 4.751 1.00 94.38 161 GLY A N 1
ATOM 1266 C CA . GLY A 1 161 ? -17.857 -28.308 3.409 1.00 94.38 161 GLY A CA 1
ATOM 1267 C C . GLY A 1 161 ? -19.033 -29.280 3.355 1.00 94.38 161 GLY A C 1
ATOM 1268 O O . GLY A 1 161 ? -19.375 -29.927 4.347 1.00 94.38 161 GLY A O 1
ATOM 1269 N N . ILE A 1 162 ? -19.638 -29.424 2.174 1.00 92.25 162 ILE A N 1
ATOM 1270 C CA . ILE A 1 162 ? -20.690 -30.431 1.925 1.00 92.25 162 ILE A CA 1
ATOM 1271 C C . ILE A 1 162 ? -20.203 -31.878 2.116 1.00 92.25 162 ILE A C 1
ATOM 1273 O O . ILE A 1 162 ? -21.008 -32.783 2.315 1.00 92.25 162 ILE A O 1
ATOM 1277 N N . ASP A 1 163 ? -18.889 -32.090 2.065 1.00 90.94 163 ASP A N 1
ATOM 1278 C CA . ASP A 1 163 ? -18.198 -33.347 2.361 1.00 90.94 163 ASP A CA 1
ATOM 1279 C C . ASP A 1 163 ? -18.004 -33.586 3.872 1.00 90.94 163 ASP A C 1
ATOM 1281 O O . ASP A 1 163 ? -17.471 -34.619 4.274 1.00 90.94 163 ASP A O 1
ATOM 1285 N N . GLY A 1 164 ? -18.429 -32.640 4.715 1.00 91.06 164 GLY A N 1
ATOM 1286 C CA . GLY A 1 164 ? -18.269 -32.672 6.166 1.00 91.06 164 GLY A CA 1
ATOM 1287 C C . GLY A 1 164 ? -16.918 -32.152 6.661 1.00 91.06 164 GLY A C 1
ATOM 1288 O O . GLY A 1 164 ? -16.679 -32.144 7.870 1.00 91.06 164 GLY A O 1
ATOM 1289 N N . ARG A 1 165 ? -16.025 -31.698 5.772 1.00 92.81 165 ARG A N 1
ATOM 1290 C CA . ARG A 1 165 ? -14.723 -31.149 6.165 1.00 92.81 165 ARG A CA 1
ATOM 1291 C C . ARG A 1 165 ? -14.889 -29.773 6.808 1.00 92.81 165 ARG A C 1
ATOM 1293 O O . ARG A 1 165 ? -15.504 -28.883 6.231 1.00 92.81 165 ARG A O 1
ATOM 1300 N N . LEU A 1 166 ? -14.284 -29.579 7.980 1.00 95.94 166 LEU A N 1
ATOM 1301 C CA . LEU A 1 166 ? -14.296 -28.301 8.692 1.00 95.94 166 LEU A CA 1
ATOM 1302 C C . LEU A 1 166 ? -12.962 -27.557 8.524 1.00 95.94 166 LEU A C 1
ATOM 1304 O O . LEU A 1 166 ? -11.957 -27.907 9.143 1.00 95.94 166 LEU A O 1
ATOM 1308 N N . ASP A 1 167 ? -12.960 -26.501 7.715 1.00 95.50 167 ASP A N 1
ATOM 1309 C CA . ASP A 1 167 ? -11.806 -25.630 7.501 1.00 95.50 167 ASP A CA 1
ATOM 1310 C C . ASP A 1 167 ? -11.860 -24.412 8.429 1.00 95.50 167 ASP A C 1
ATOM 1312 O O . ASP A 1 167 ? -12.883 -23.740 8.550 1.00 95.50 167 ASP A O 1
ATOM 1316 N N . LYS A 1 168 ? -10.731 -24.082 9.062 1.00 96.88 168 LYS A N 1
ATOM 1317 C CA . LYS A 1 168 ? -10.576 -22.862 9.864 1.00 96.88 168 LYS A CA 1
ATOM 1318 C C . LYS A 1 168 ? -9.972 -21.758 8.999 1.00 96.88 168 LYS A C 1
ATOM 1320 O O . LYS A 1 168 ? -8.805 -21.849 8.624 1.00 96.88 168 LYS A O 1
ATOM 1325 N N . LEU A 1 169 ? -10.751 -20.719 8.716 1.00 97.62 169 LEU A N 1
ATOM 1326 C CA . LEU A 1 169 ? -10.359 -19.601 7.851 1.00 97.62 169 LEU A CA 1
ATOM 1327 C C . LEU A 1 169 ? -9.679 -18.469 8.630 1.00 97.62 169 LEU A C 1
ATOM 1329 O O . LEU A 1 169 ? -8.731 -17.861 8.142 1.00 97.62 169 LEU A O 1
ATOM 1333 N N . VAL A 1 170 ? -10.143 -18.205 9.855 1.00 97.50 170 VAL A N 1
ATOM 1334 C CA . VAL A 1 170 ? -9.581 -17.192 10.765 1.00 97.50 170 VAL A CA 1
ATOM 1335 C C . VAL A 1 170 ? -9.398 -17.808 12.143 1.00 97.50 170 VAL A C 1
ATOM 1337 O O . VAL A 1 170 ? -10.249 -18.571 12.599 1.00 97.50 170 VAL A O 1
ATOM 1340 N N . SER A 1 171 ? -8.297 -17.469 12.815 1.00 95.62 171 SER A N 1
ATOM 1341 C CA . SER A 1 171 ? -8.025 -17.891 14.197 1.00 95.62 171 SER A CA 1
ATOM 1342 C C . SER A 1 171 ? -7.692 -16.749 15.156 1.00 95.62 171 SER A C 1
ATOM 1344 O O . SER A 1 171 ? -7.363 -17.014 16.309 1.00 95.62 171 SER A O 1
ATOM 1346 N N . ASN A 1 172 ? -7.706 -15.512 14.662 1.00 95.38 172 ASN A N 1
ATOM 1347 C CA . ASN A 1 172 ? -7.356 -14.298 15.391 1.00 95.38 172 ASN A CA 1
ATOM 1348 C C . ASN A 1 172 ? -8.466 -13.224 15.277 1.00 95.38 172 ASN A C 1
ATOM 1350 O O . ASN A 1 172 ? -8.183 -12.037 15.110 1.00 95.38 172 ASN A O 1
ATOM 1354 N N . GLY A 1 173 ? -9.730 -13.653 15.264 1.00 95.38 173 GLY A N 1
ATOM 1355 C CA . GLY A 1 173 ? -10.890 -12.781 15.112 1.00 95.38 173 GLY A CA 1
ATOM 1356 C C . GLY A 1 173 ? -11.184 -11.989 16.386 1.00 95.38 173 GLY A C 1
ATOM 1357 O O . GLY A 1 173 ? -11.346 -12.559 17.465 1.00 95.38 173 GLY A O 1
ATOM 1358 N N . ILE A 1 174 ? -11.309 -10.670 16.247 1.00 95.25 174 ILE A N 1
ATOM 1359 C CA . ILE A 1 174 ? -11.615 -9.753 17.349 1.00 95.25 174 ILE A CA 1
ATOM 1360 C C . ILE A 1 174 ? -13.139 -9.594 17.458 1.00 95.25 174 ILE A C 1
ATOM 1362 O O . ILE A 1 174 ? -13.705 -8.615 16.965 1.00 95.25 174 ILE A O 1
ATOM 1366 N N . SER A 1 175 ? -13.804 -10.565 18.096 1.00 95.50 175 SER A N 1
ATOM 1367 C CA . SER A 1 175 ? -15.267 -10.732 18.051 1.00 95.50 175 SER A CA 1
ATOM 1368 C C . SER A 1 175 ? -15.791 -10.880 16.612 1.00 95.50 175 SER A C 1
ATOM 1370 O O . SER A 1 175 ? -16.501 -9.981 16.149 1.00 95.50 175 SER A O 1
ATOM 1372 N N . PRO A 1 176 ? -15.443 -11.964 15.886 1.00 97.62 176 PRO A N 1
ATOM 1373 C CA . PRO A 1 176 ? -15.994 -12.209 14.557 1.00 97.62 176 PRO A CA 1
ATOM 1374 C C . PRO A 1 176 ? -17.504 -12.426 14.671 1.00 97.62 176 PRO A C 1
ATOM 1376 O O . PRO A 1 176 ? -17.943 -13.194 15.520 1.00 97.62 176 PRO A O 1
ATOM 1379 N N . ASN A 1 177 ? -18.284 -11.740 13.847 1.00 95.75 177 ASN A N 1
ATOM 1380 C CA . ASN A 1 177 ? -19.730 -11.657 13.994 1.00 95.75 177 ASN A CA 1
ATOM 1381 C C . ASN A 1 177 ? -20.422 -11.872 12.639 1.00 95.75 177 ASN A C 1
ATOM 1383 O O . ASN A 1 177 ? -20.384 -13.002 12.151 1.00 95.75 177 ASN A O 1
ATOM 1387 N N . GLY A 1 178 ? -20.953 -10.827 11.996 1.00 96.19 178 GLY A N 1
ATOM 1388 C CA . GLY A 1 178 ? -21.667 -10.938 10.726 1.00 96.19 178 GLY A CA 1
ATOM 1389 C C . GLY A 1 178 ? -20.846 -11.475 9.551 1.00 96.19 178 GLY A C 1
ATOM 1390 O O . GLY A 1 178 ? -19.654 -11.165 9.422 1.00 96.19 178 GLY A O 1
ATOM 1391 N N . LEU A 1 179 ? -21.492 -12.237 8.661 1.00 97.81 179 LEU A N 1
ATOM 1392 C CA . LEU A 1 179 ? -20.877 -12.811 7.455 1.00 97.81 179 LEU A CA 1
ATOM 1393 C C . LEU A 1 179 ? -21.620 -12.439 6.175 1.00 97.81 179 LEU A C 1
ATOM 1395 O O . LEU A 1 179 ? -22.840 -12.541 6.091 1.00 97.81 179 LEU A O 1
ATOM 1399 N N . ALA A 1 180 ? -20.870 -12.124 5.119 1.00 96.62 180 ALA A N 1
ATOM 1400 C CA . ALA A 1 180 ? -21.443 -12.008 3.783 1.00 96.62 180 ALA A CA 1
ATOM 1401 C C . ALA A 1 180 ? -20.463 -12.458 2.695 1.00 96.62 180 ALA A C 1
ATOM 1403 O O . ALA A 1 180 ? -19.266 -12.202 2.778 1.00 96.62 180 ALA A O 1
ATOM 1404 N N . LEU A 1 181 ? -20.964 -13.122 1.657 1.00 95.19 181 LEU A N 1
ATOM 1405 C CA . LEU A 1 181 ? -20.177 -13.487 0.478 1.00 95.19 181 LEU A CA 1
ATOM 1406 C C . LEU A 1 181 ? -20.325 -12.404 -0.589 1.00 95.19 181 LEU A C 1
ATOM 1408 O O . LEU A 1 181 ? -21.407 -11.839 -0.742 1.00 95.19 181 LEU A O 1
ATOM 1412 N N . SER A 1 182 ? -19.258 -12.120 -1.339 1.00 94.31 182 SER A N 1
ATOM 1413 C CA . SER A 1 182 ? -19.382 -11.346 -2.576 1.00 94.31 182 SER A CA 1
ATOM 1414 C C . SER A 1 182 ? -20.322 -12.053 -3.555 1.00 94.31 182 SER A C 1
ATOM 1416 O O . SER A 1 182 ? -20.474 -13.270 -3.497 1.00 94.31 182 SER A O 1
ATOM 1418 N N . LEU A 1 183 ? -20.931 -11.304 -4.480 1.00 87.69 183 LEU A N 1
ATOM 1419 C CA . LEU A 1 183 ? -21.888 -11.860 -5.451 1.00 87.69 183 LEU A CA 1
ATOM 1420 C C . LEU A 1 183 ? -21.307 -13.005 -6.299 1.00 87.69 183 LEU A C 1
ATOM 1422 O O . LEU A 1 183 ? -22.029 -13.900 -6.717 1.00 87.69 183 LEU A O 1
ATOM 1426 N N . ASP A 1 184 ? -19.998 -12.970 -6.541 1.00 90.06 184 ASP A N 1
ATOM 1427 C CA . ASP A 1 184 ? -19.238 -13.996 -7.259 1.00 90.06 184 ASP A CA 1
ATOM 1428 C C . ASP A 1 184 ? -18.594 -15.050 -6.336 1.00 90.06 184 ASP A C 1
ATOM 1430 O O . ASP A 1 184 ? -17.794 -15.863 -6.795 1.00 90.06 184 ASP A O 1
ATOM 1434 N N . GLU A 1 185 ? -18.878 -14.994 -5.032 1.00 92.81 185 GLU A N 1
ATOM 1435 C CA . GLU A 1 185 ? -18.364 -15.870 -3.968 1.00 92.81 185 GLU A CA 1
ATOM 1436 C C . GLU A 1 185 ? -16.829 -15.970 -3.899 1.00 92.81 185 GLU A C 1
ATOM 1438 O O . GLU A 1 185 ? -16.273 -16.896 -3.309 1.00 92.81 185 GLU A O 1
ATOM 1443 N N . ARG A 1 186 ? -16.109 -14.993 -4.466 1.00 93.62 186 ARG A N 1
ATOM 1444 C CA . ARG A 1 186 ? -14.639 -14.920 -4.398 1.00 93.62 186 ARG A CA 1
ATOM 1445 C C . ARG A 1 186 ? -14.121 -14.271 -3.122 1.00 93.62 186 ARG A C 1
ATOM 1447 O O . ARG A 1 186 ? -12.921 -14.342 -2.851 1.00 93.62 186 ARG A O 1
ATOM 1454 N N . PHE A 1 187 ? -14.983 -13.615 -2.350 1.00 95.88 187 PHE A N 1
ATOM 1455 C CA . PHE A 1 187 ? -14.613 -12.943 -1.111 1.00 95.88 187 PHE A CA 1
ATOM 1456 C C . PHE A 1 187 ? -15.632 -13.216 -0.010 1.00 95.88 187 PHE A C 1
ATOM 1458 O O . PHE A 1 187 ? -16.835 -13.141 -0.236 1.00 95.88 187 PHE A O 1
ATOM 1465 N N . LEU A 1 188 ? -15.132 -13.469 1.197 1.00 97.75 188 LEU A N 1
ATOM 1466 C CA . LEU A 1 188 ? -15.908 -13.501 2.429 1.00 97.75 188 LEU A CA 1
ATOM 1467 C C . LEU A 1 188 ? -15.660 -12.210 3.212 1.00 97.75 188 LEU A C 1
ATOM 1469 O O . LEU A 1 188 ? -14.519 -11.880 3.540 1.00 97.75 188 LEU A O 1
ATOM 1473 N N . TYR A 1 189 ? -16.723 -11.483 3.516 1.00 98.38 189 TYR A N 1
ATOM 1474 C CA . TYR A 1 189 ? -16.728 -10.351 4.430 1.00 98.38 189 TYR A CA 1
ATOM 1475 C C . TYR A 1 189 ? -17.070 -10.839 5.835 1.00 98.38 189 TYR A C 1
ATOM 1477 O O . TYR A 1 189 ? -18.005 -11.619 6.006 1.00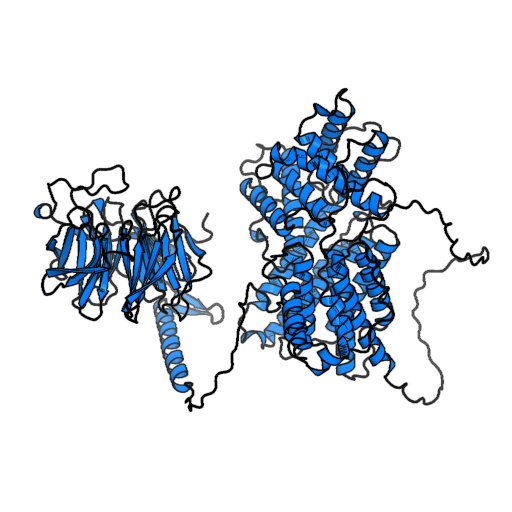 98.38 189 TYR A O 1
ATOM 1485 N N . VAL A 1 190 ? -16.307 -10.385 6.828 1.00 98.56 190 VAL A N 1
ATOM 1486 C CA . VAL A 1 190 ? -16.470 -10.770 8.234 1.00 98.56 190 VAL A CA 1
ATOM 1487 C C . VAL A 1 190 ? -16.468 -9.520 9.103 1.00 98.56 190 VAL A C 1
ATOM 1489 O O . VAL A 1 190 ? -15.500 -8.758 9.084 1.00 98.56 190 VAL A O 1
ATOM 1492 N N . ALA A 1 191 ? -17.522 -9.311 9.884 1.00 98.06 191 ALA A N 1
ATOM 1493 C CA . ALA A 1 191 ? -17.594 -8.229 10.858 1.00 98.06 191 ALA A CA 1
ATOM 1494 C C . ALA A 1 191 ? -16.731 -8.554 12.085 1.00 98.06 191 ALA A C 1
ATOM 1496 O O . ALA A 1 191 ? -16.910 -9.597 12.705 1.00 98.06 191 ALA A O 1
ATOM 1497 N N . MET A 1 192 ? -15.812 -7.667 12.456 1.00 97.44 192 MET A N 1
ATOM 1498 C CA . MET A 1 192 ? -15.001 -7.753 13.674 1.00 97.44 192 MET A CA 1
ATOM 1499 C C . MET A 1 192 ? -15.481 -6.681 14.659 1.00 97.44 192 MET A C 1
ATOM 1501 O O . MET A 1 192 ? -14.998 -5.544 14.676 1.00 97.44 192 MET A O 1
ATOM 1505 N N . THR A 1 193 ? -16.480 -7.036 15.470 1.00 95.25 193 THR A N 1
ATOM 1506 C CA . THR A 1 193 ? -17.311 -6.094 16.247 1.00 95.25 193 THR A CA 1
ATOM 1507 C C . THR A 1 193 ? -16.541 -5.278 17.282 1.00 95.25 193 THR A C 1
ATOM 1509 O O . THR A 1 193 ? -16.969 -4.191 17.664 1.00 95.25 193 THR A O 1
ATOM 1512 N N . ARG A 1 194 ? -15.419 -5.783 17.804 1.00 94.00 194 ARG A N 1
ATOM 1513 C CA . ARG A 1 194 ? -14.662 -5.073 18.852 1.00 94.00 194 ARG A CA 1
ATOM 1514 C C . ARG A 1 194 ? -13.500 -4.245 18.304 1.00 94.00 194 ARG A C 1
ATOM 1516 O O . ARG A 1 194 ? -12.995 -3.399 19.037 1.00 94.00 194 ARG A O 1
ATOM 1523 N N . SER A 1 195 ? -13.121 -4.419 17.034 1.00 93.50 195 SER A N 1
ATOM 1524 C CA . SER A 1 195 ? -12.139 -3.562 16.349 1.00 93.50 195 SER A CA 1
ATOM 1525 C C . SER A 1 195 ? -12.769 -2.499 15.438 1.00 93.50 195 SER A C 1
ATOM 1527 O O . SER A 1 195 ? -12.034 -1.671 14.891 1.00 93.50 195 SER A O 1
ATOM 1529 N N . ASN A 1 196 ? -14.106 -2.469 15.318 1.00 95.81 196 ASN A N 1
ATOM 1530 C CA . ASN A 1 196 ? -14.848 -1.623 14.378 1.00 95.81 196 ASN A CA 1
ATOM 1531 C C . ASN A 1 196 ? -14.412 -1.819 12.917 1.00 95.81 196 ASN A C 1
ATOM 1533 O O . ASN A 1 196 ? -14.292 -0.860 12.158 1.00 95.81 196 ASN A O 1
ATOM 1537 N N . GLU A 1 197 ? -14.151 -3.060 12.509 1.00 97.19 197 GLU A N 1
ATOM 1538 C CA . GLU A 1 197 ? -13.674 -3.389 11.163 1.00 97.19 197 GLU A CA 1
ATOM 1539 C C . GLU A 1 197 ? -14.557 -4.441 10.493 1.00 97.19 197 GLU A C 1
ATOM 1541 O O . GLU A 1 197 ? -15.023 -5.373 11.137 1.00 97.19 197 GLU A O 1
ATOM 1546 N N . VAL A 1 198 ? -14.715 -4.347 9.176 1.00 98.31 198 VAL A N 1
ATOM 1547 C CA . VAL A 1 198 ? -15.120 -5.473 8.330 1.00 98.31 198 VAL A CA 1
ATOM 1548 C C . VAL A 1 198 ? -13.880 -5.973 7.615 1.00 98.31 198 VAL A C 1
ATOM 1550 O O . VAL A 1 198 ? -13.240 -5.226 6.871 1.00 98.31 198 VAL A O 1
ATOM 1553 N N . TRP A 1 199 ? -13.518 -7.228 7.839 1.00 98.06 199 TRP A N 1
ATOM 1554 C CA . TRP A 1 199 ? -12.436 -7.889 7.122 1.00 98.06 199 TRP A CA 1
ATOM 1555 C C . TRP A 1 199 ? -12.962 -8.484 5.822 1.00 98.06 199 TRP A C 1
ATOM 1557 O O . TRP A 1 199 ? -14.090 -8.957 5.760 1.00 98.06 199 TRP A O 1
ATOM 1567 N N . ARG A 1 200 ? -12.129 -8.486 4.785 1.00 97.69 200 ARG A N 1
ATOM 1568 C CA . ARG A 1 200 ? -12.398 -9.127 3.499 1.00 97.69 200 ARG A CA 1
ATOM 1569 C C . ARG A 1 200 ? -11.348 -10.186 3.232 1.00 97.69 200 ARG A C 1
ATOM 1571 O O . ARG A 1 200 ? -10.152 -9.897 3.163 1.00 97.69 200 ARG A O 1
ATOM 1578 N N . LEU A 1 201 ? -11.822 -11.407 3.062 1.00 97.56 201 LEU A N 1
ATOM 1579 C CA . LEU A 1 201 ? -11.042 -12.616 2.889 1.00 97.56 201 LEU A CA 1
ATOM 1580 C C . LEU A 1 201 ? -11.232 -13.124 1.461 1.00 97.56 201 LEU A C 1
ATOM 1582 O O . LEU A 1 201 ? -12.325 -13.567 1.126 1.00 97.56 201 LEU A O 1
ATOM 1586 N N . PRO A 1 202 ? -10.204 -13.089 0.603 1.00 97.12 202 PRO A N 1
ATOM 1587 C CA . PRO A 1 202 ? -10.203 -13.859 -0.637 1.00 97.12 202 PRO A CA 1
ATOM 1588 C C . PRO A 1 202 ? -10.479 -15.337 -0.356 1.00 97.12 202 PRO A C 1
ATOM 1590 O O . PRO A 1 202 ? -9.859 -15.901 0.547 1.00 97.12 202 PRO A O 1
ATOM 1593 N N . LEU A 1 203 ? -11.383 -15.939 -1.124 1.00 93.94 203 LEU A N 1
ATOM 1594 C CA . LEU A 1 203 ? -11.667 -17.370 -1.142 1.00 93.94 203 LEU A CA 1
ATOM 1595 C C . LEU A 1 203 ? -11.041 -17.977 -2.401 1.00 93.94 203 LEU A C 1
ATOM 1597 O O . LEU A 1 203 ? -11.327 -17.558 -3.524 1.00 93.94 203 LEU A O 1
ATOM 1601 N N . HIS A 1 204 ? -10.151 -18.946 -2.210 1.00 91.25 204 HIS A N 1
ATOM 1602 C CA . HIS A 1 204 ? -9.537 -19.706 -3.300 1.00 91.25 204 HIS A CA 1
ATOM 1603 C C . HIS A 1 204 ? -10.455 -20.859 -3.734 1.00 91.25 204 HIS A C 1
ATOM 1605 O O . HIS A 1 204 ? -11.339 -21.252 -2.973 1.00 91.25 204 HIS A O 1
ATOM 1611 N N . PRO A 1 205 ? -10.260 -21.449 -4.930 1.00 84.88 205 PRO A N 1
ATOM 1612 C CA . PRO A 1 205 ? -11.098 -22.554 -5.408 1.00 84.88 205 PRO A CA 1
ATOM 1613 C C . PRO A 1 205 ? -11.143 -23.784 -4.488 1.00 84.88 205 PRO A C 1
ATOM 1615 O O . PRO A 1 205 ? -12.140 -24.502 -4.483 1.00 84.88 205 PRO A O 1
ATOM 1618 N N . ASP A 1 206 ? -10.090 -24.020 -3.701 1.00 82.62 206 ASP A N 1
ATOM 1619 C CA . ASP A 1 206 ? -10.033 -25.085 -2.689 1.00 82.62 206 ASP A CA 1
ATOM 1620 C C . ASP A 1 206 ? -10.784 -24.730 -1.385 1.00 82.62 206 ASP A C 1
ATOM 1622 O O . ASP A 1 206 ? -10.972 -25.580 -0.513 1.00 82.62 206 ASP A O 1
ATOM 1626 N N . GLY A 1 207 ? -11.259 -23.487 -1.266 1.00 79.00 207 GLY A N 1
ATOM 1627 C CA . GLY A 1 207 ? -11.941 -22.931 -0.103 1.00 79.00 207 GLY A CA 1
ATOM 1628 C C . GLY A 1 207 ? -11.024 -22.343 0.963 1.00 79.00 207 GLY A C 1
ATOM 1629 O O . GLY A 1 207 ? -11.518 -21.898 1.999 1.00 79.00 207 GLY A O 1
ATOM 1630 N N . SER A 1 208 ? -9.709 -22.325 0.731 1.00 87.12 208 SER A N 1
ATOM 1631 C CA . SER A 1 208 ? -8.759 -21.641 1.605 1.00 87.12 208 SER A CA 1
ATOM 1632 C C . SER A 1 208 ? -8.850 -20.121 1.449 1.00 87.12 208 SER A C 1
ATOM 1634 O O . SER A 1 208 ? -9.445 -19.596 0.505 1.00 87.12 208 SER A O 1
ATOM 1636 N N . THR A 1 209 ? -8.227 -19.388 2.373 1.00 92.75 209 THR A N 1
ATOM 1637 C CA . THR A 1 209 ? -8.148 -17.926 2.324 1.00 92.75 209 THR A CA 1
ATOM 1638 C C . THR A 1 209 ? -6.706 -17.436 2.428 1.00 92.75 209 THR A C 1
ATOM 1640 O O . THR A 1 209 ? -5.850 -18.094 3.019 1.00 92.75 209 THR A O 1
ATOM 1643 N N . SER A 1 210 ? -6.400 -16.276 1.842 1.00 85.81 210 SER A N 1
ATOM 1644 C CA . SER A 1 210 ? -5.102 -15.615 2.021 1.00 85.81 210 SER A CA 1
ATOM 1645 C C . SER A 1 210 ? -5.213 -14.104 1.848 1.00 85.81 210 SER A C 1
ATOM 1647 O O . SER A 1 210 ? -6.128 -13.623 1.192 1.00 85.81 210 SER A O 1
ATOM 1649 N N . LYS A 1 211 ? -4.262 -13.343 2.409 1.00 88.00 211 LYS A N 1
ATOM 1650 C CA . LYS A 1 211 ? -4.227 -11.868 2.317 1.00 88.00 211 LYS A CA 1
ATOM 1651 C C . LYS A 1 211 ? -5.529 -11.196 2.798 1.00 88.00 211 LYS A C 1
ATOM 1653 O O . LYS A 1 211 ? -6.020 -10.275 2.148 1.00 88.00 211 LYS A O 1
ATOM 1658 N N . ALA A 1 212 ? -6.077 -11.656 3.926 1.00 90.94 212 ALA A N 1
ATOM 1659 C CA . ALA A 1 212 ? -7.172 -10.960 4.594 1.00 90.94 212 ALA A CA 1
ATOM 1660 C C . ALA A 1 212 ? -6.769 -9.504 4.891 1.00 90.94 212 ALA A C 1
ATOM 1662 O O . ALA A 1 212 ? -5.625 -9.237 5.264 1.00 90.94 212 ALA A O 1
ATOM 1663 N N . GLY A 1 213 ? -7.693 -8.567 4.711 1.00 94.38 213 GLY A N 1
ATOM 1664 C CA . GLY A 1 213 ? -7.455 -7.150 4.974 1.00 94.38 213 GLY A CA 1
ATOM 1665 C C . GLY A 1 213 ? -8.720 -6.442 5.430 1.00 94.38 213 GLY A C 1
ATOM 1666 O O . GLY A 1 213 ? -9.821 -6.967 5.276 1.00 94.38 213 GLY A O 1
ATOM 1667 N N . VAL A 1 214 ? -8.565 -5.243 5.984 1.00 97.00 214 VAL A N 1
ATOM 1668 C CA . VAL A 1 214 ? -9.697 -4.405 6.395 1.00 97.00 214 VAL A CA 1
ATOM 1669 C C . VAL A 1 214 ? -10.331 -3.784 5.152 1.00 97.00 214 VAL A C 1
ATOM 1671 O O . VAL A 1 214 ? -9.667 -3.071 4.405 1.00 97.00 214 VAL A O 1
ATOM 1674 N N . PHE A 1 215 ? -11.609 -4.075 4.933 1.00 97.06 215 PHE A N 1
ATOM 1675 C CA . PHE A 1 215 ? -12.418 -3.532 3.843 1.00 97.06 215 PHE A CA 1
ATOM 1676 C C . PHE A 1 215 ? -13.123 -2.239 4.239 1.00 97.06 215 PHE A C 1
ATOM 1678 O O . PHE A 1 215 ? -13.133 -1.279 3.477 1.00 97.06 215 PHE A O 1
ATOM 1685 N N . PHE A 1 216 ? -13.685 -2.208 5.443 1.00 95.56 216 PHE A N 1
ATOM 1686 C CA . PHE A 1 216 ? -14.388 -1.049 5.974 1.00 95.56 216 PHE A CA 1
ATOM 1687 C C . PHE A 1 216 ? -14.052 -0.880 7.452 1.00 95.56 216 PHE A C 1
ATOM 1689 O O . PHE A 1 216 ? -13.885 -1.871 8.164 1.00 95.56 216 PHE A O 1
ATOM 1696 N N . ARG A 1 217 ? -13.949 0.369 7.912 1.00 93.62 217 ARG A N 1
ATOM 1697 C CA . ARG A 1 217 ? -13.736 0.693 9.323 1.00 93.62 217 ARG A CA 1
ATOM 1698 C C . ARG A 1 217 ? -14.766 1.714 9.787 1.00 93.62 217 ARG A C 1
ATOM 1700 O O . ARG A 1 217 ? -14.867 2.792 9.202 1.00 93.62 217 ARG A O 1
ATOM 1707 N N . SER A 1 218 ? -15.507 1.367 10.830 1.00 90.94 218 SER A N 1
ATOM 1708 C CA . SER A 1 218 ? -16.474 2.237 11.497 1.00 90.94 218 SER A CA 1
ATOM 1709 C C . SER A 1 218 ? -15.896 2.807 12.797 1.00 90.94 218 SER A C 1
ATOM 1711 O O . SER A 1 218 ? -14.689 2.771 13.048 1.00 90.94 218 SER A O 1
ATOM 1713 N N . PHE A 1 219 ? -16.768 3.388 13.614 1.00 89.75 219 PHE A N 1
ATOM 1714 C CA . PHE A 1 219 ? -16.469 3.929 14.931 1.00 89.75 219 PHE A CA 1
ATOM 1715 C C . PHE A 1 219 ? -17.643 3.635 15.864 1.00 89.75 219 PHE A C 1
ATOM 1717 O O . PHE A 1 219 ? -18.761 3.418 15.410 1.00 89.75 219 PHE A O 1
ATOM 1724 N N . GLY A 1 220 ? -17.414 3.706 17.171 1.00 86.50 220 GLY A N 1
ATOM 1725 C CA . GLY A 1 220 ? -18.429 3.404 18.175 1.00 86.50 220 GLY A CA 1
ATOM 1726 C C . GLY A 1 220 ? -17.930 2.373 19.179 1.00 86.50 220 GLY A C 1
ATOM 1727 O O . GLY A 1 220 ? -16.806 1.878 19.083 1.00 86.50 220 GLY A O 1
ATOM 1728 N N . ASN A 1 221 ? -18.753 2.083 20.183 1.00 83.31 221 ASN A N 1
ATOM 1729 C CA . ASN A 1 221 ? -18.385 1.179 21.277 1.00 83.31 221 ASN A CA 1
ATOM 1730 C C . ASN A 1 221 ? -18.779 -0.292 21.012 1.00 83.31 221 ASN A C 1
ATOM 1732 O O . ASN A 1 221 ? -18.287 -1.187 21.705 1.00 83.31 221 ASN A O 1
ATOM 1736 N N . ALA A 1 222 ? -19.629 -0.549 20.011 1.00 80.94 222 ALA A N 1
ATOM 1737 C CA . ALA A 1 222 ? -20.029 -1.882 19.570 1.00 80.94 222 ALA A CA 1
ATOM 1738 C C . ALA A 1 222 ? -20.497 -1.855 18.102 1.00 80.94 222 ALA A C 1
ATOM 1740 O O . ALA A 1 222 ? -21.483 -1.191 17.768 1.00 80.94 222 ALA A O 1
ATOM 1741 N N . GLY A 1 223 ? -19.780 -2.576 17.240 1.00 88.00 223 GLY A N 1
ATOM 1742 C CA . GLY A 1 223 ? -20.054 -2.722 15.807 1.00 88.00 223 GLY A CA 1
ATOM 1743 C C . GLY A 1 223 ? -18.750 -2.877 15.015 1.00 88.00 223 GLY A C 1
ATOM 1744 O O . GLY A 1 223 ? -17.686 -2.609 15.565 1.00 88.00 223 GLY A O 1
ATOM 1745 N N . PRO A 1 224 ? -18.772 -3.315 13.747 1.00 95.06 224 PRO A N 1
ATOM 1746 C CA . PRO A 1 224 ? -19.922 -3.788 12.975 1.00 95.06 224 PRO A CA 1
ATOM 1747 C C . PRO A 1 224 ? -20.460 -5.139 13.467 1.00 95.06 224 PRO A C 1
ATOM 1749 O O . PRO A 1 224 ? -19.755 -5.882 14.151 1.00 95.06 224 PRO A O 1
ATOM 1752 N N . ASP A 1 225 ? -21.713 -5.427 13.134 1.00 95.06 225 ASP A N 1
ATOM 1753 C CA . ASP A 1 225 ? -22.452 -6.613 13.584 1.00 95.06 225 ASP A CA 1
ATOM 1754 C C . ASP A 1 225 ? -22.900 -7.455 12.372 1.00 95.06 225 ASP A C 1
ATOM 1756 O O . ASP A 1 225 ? -22.038 -7.816 11.571 1.00 95.06 225 ASP A O 1
ATOM 1760 N N . GLY A 1 226 ? -24.189 -7.731 12.168 1.00 95.44 226 GLY A N 1
ATOM 1761 C CA . GLY A 1 226 ? -24.705 -8.404 10.972 1.00 95.44 226 GLY A CA 1
ATOM 1762 C C . GLY A 1 226 ? -24.416 -7.651 9.664 1.00 95.44 226 GLY A C 1
ATOM 1763 O O . GLY A 1 226 ? -24.445 -6.414 9.607 1.00 95.44 226 GLY A O 1
ATOM 1764 N N . ILE A 1 227 ? -24.134 -8.404 8.593 1.00 96.19 227 ILE A N 1
ATOM 1765 C CA . ILE A 1 227 ? -23.772 -7.867 7.272 1.00 96.19 227 ILE A CA 1
ATOM 1766 C C . ILE A 1 227 ? -24.593 -8.542 6.170 1.00 96.19 227 ILE A C 1
ATOM 1768 O O . ILE A 1 227 ? -24.761 -9.758 6.167 1.00 96.19 227 ILE A O 1
ATOM 1772 N N . LYS A 1 228 ? -25.033 -7.769 5.170 1.00 93.81 228 LYS A N 1
ATOM 1773 C CA . LYS A 1 228 ? -25.658 -8.300 3.950 1.00 93.81 228 LYS A CA 1
ATOM 1774 C C . LYS A 1 228 ? -25.151 -7.602 2.692 1.00 93.81 228 LYS A C 1
ATOM 1776 O O . LYS A 1 228 ? -24.720 -6.458 2.759 1.00 93.81 228 LYS A O 1
ATOM 1781 N N . LEU A 1 229 ? -25.202 -8.276 1.544 1.00 90.38 229 LEU A N 1
ATOM 1782 C CA . LEU A 1 229 ? -24.977 -7.644 0.241 1.00 90.38 229 LEU A CA 1
ATOM 1783 C C . LEU A 1 229 ? -26.303 -7.415 -0.480 1.00 90.38 229 LEU A C 1
ATOM 1785 O O . LEU A 1 229 ? -27.197 -8.258 -0.398 1.00 90.38 229 LEU A O 1
ATOM 1789 N N . ASP A 1 230 ? -26.400 -6.299 -1.198 1.00 85.50 230 ASP A N 1
ATOM 1790 C CA . ASP A 1 230 ? -27.447 -6.088 -2.197 1.00 85.50 230 ASP A CA 1
ATOM 1791 C C . ASP A 1 230 ? -27.036 -6.610 -3.586 1.00 85.50 230 ASP A C 1
ATOM 1793 O O . ASP A 1 230 ? -25.902 -7.035 -3.817 1.00 85.50 230 ASP A O 1
ATOM 1797 N N . GLU A 1 231 ? -27.973 -6.556 -4.532 1.00 81.06 231 GLU A N 1
ATOM 1798 C CA . GLU A 1 231 ? -27.795 -7.007 -5.921 1.00 81.06 231 GLU A CA 1
ATOM 1799 C C . GLU A 1 231 ? -26.742 -6.206 -6.713 1.00 81.06 231 GLU A C 1
ATOM 1801 O O . GLU A 1 231 ? -26.275 -6.666 -7.752 1.00 81.06 231 GLU A O 1
ATOM 1806 N N . GLU A 1 232 ? -26.360 -5.010 -6.250 1.00 78.75 232 GLU A N 1
ATOM 1807 C CA . GLU A 1 232 ? -25.301 -4.187 -6.857 1.00 78.75 232 GLU A CA 1
ATOM 1808 C C . GLU A 1 232 ? -23.915 -4.504 -6.268 1.00 78.75 232 GLU A C 1
ATOM 1810 O O . GLU A 1 232 ? -22.894 -3.999 -6.746 1.00 78.75 232 GLU A O 1
ATOM 1815 N N . GLY A 1 233 ? -23.862 -5.335 -5.225 1.00 83.81 233 GLY A N 1
ATOM 1816 C CA . GLY A 1 233 ? -22.651 -5.661 -4.485 1.00 83.81 233 GLY A CA 1
ATOM 1817 C C . GLY A 1 233 ? -22.269 -4.609 -3.443 1.00 83.81 233 GLY A C 1
ATOM 1818 O O . GLY A 1 233 ? -21.122 -4.603 -2.989 1.00 83.81 233 GLY A O 1
ATOM 1819 N N . ASN A 1 234 ? -23.192 -3.719 -3.060 1.00 91.50 234 ASN A N 1
ATOM 1820 C CA . ASN A 1 234 ? -23.002 -2.859 -1.897 1.00 91.50 234 ASN A CA 1
ATOM 1821 C C . ASN A 1 234 ? -23.154 -3.704 -0.621 1.00 91.50 234 ASN A C 1
ATOM 1823 O O . ASN A 1 234 ? -24.010 -4.583 -0.530 1.00 91.50 234 ASN A O 1
ATOM 1827 N N . VAL A 1 235 ? -22.325 -3.418 0.376 1.00 94.19 235 VAL A N 1
ATOM 1828 C CA . VAL A 1 235 ? -22.286 -4.086 1.674 1.00 94.19 235 VAL A CA 1
ATOM 1829 C C . VAL A 1 235 ? -23.062 -3.247 2.691 1.00 94.19 235 VAL A C 1
ATOM 1831 O O . VAL A 1 235 ? -22.699 -2.106 2.981 1.00 94.19 235 VAL A O 1
ATOM 1834 N N . LEU A 1 236 ? -24.136 -3.817 3.227 1.00 95.06 236 LEU A N 1
ATOM 1835 C CA . LEU A 1 236 ? -24.971 -3.266 4.286 1.00 95.06 236 LEU A CA 1
ATOM 1836 C C . LEU A 1 236 ? -24.470 -3.787 5.629 1.00 95.06 236 LEU A C 1
ATOM 1838 O O . LEU A 1 236 ? -24.405 -4.994 5.836 1.00 95.06 236 LEU A O 1
ATOM 1842 N N . ILE A 1 237 ? -24.090 -2.878 6.521 1.00 97.19 237 ILE A N 1
ATOM 1843 C CA . ILE A 1 237 ? -23.352 -3.191 7.746 1.00 97.19 237 ILE A CA 1
ATOM 1844 C C . ILE A 1 237 ? -24.116 -2.626 8.941 1.00 97.19 237 ILE A C 1
ATOM 1846 O O . ILE A 1 237 ? -24.123 -1.407 9.146 1.00 97.19 237 ILE A O 1
ATOM 1850 N N . CYS A 1 238 ? -24.747 -3.493 9.732 1.00 96.06 238 CYS A N 1
ATOM 1851 C CA . CYS A 1 238 ? -25.435 -3.101 10.958 1.00 96.06 238 CYS A CA 1
ATOM 1852 C C . CYS A 1 238 ? -24.442 -2.639 12.032 1.00 96.06 238 CYS A C 1
ATOM 1854 O O . CYS A 1 238 ? -23.328 -3.160 12.155 1.00 96.06 238 CYS A O 1
ATOM 1856 N N . HIS A 1 239 ? -24.838 -1.626 12.801 1.00 95.06 239 HIS A N 1
ATOM 1857 C CA . HIS A 1 239 ? -24.003 -1.020 13.828 1.00 95.06 239 HIS A CA 1
ATOM 1858 C C . HIS A 1 239 ? -24.810 -0.702 15.101 1.00 95.06 239 HIS A C 1
ATOM 1860 O O . HIS A 1 239 ? -25.410 0.379 15.206 1.00 95.06 239 HIS A O 1
ATOM 1866 N N . PRO A 1 240 ? -24.774 -1.584 16.115 1.00 90.81 240 PRO A N 1
ATOM 1867 C CA . PRO A 1 240 ? -25.673 -1.520 17.267 1.00 90.81 240 PRO A CA 1
ATOM 1868 C C . PRO A 1 240 ? -25.376 -0.374 18.235 1.00 90.81 240 PRO A C 1
ATOM 1870 O O . PRO A 1 240 ? -26.253 0.030 18.993 1.00 90.81 240 PRO A O 1
ATOM 1873 N N . SER A 1 241 ? -24.160 0.181 18.243 1.00 89.12 241 SER A N 1
ATOM 1874 C CA . SER A 1 241 ? -23.885 1.377 19.050 1.00 89.12 241 SER A CA 1
ATOM 1875 C C . SER A 1 241 ? -24.306 2.689 18.403 1.00 89.12 241 SER A C 1
ATOM 1877 O O . SER A 1 241 ? -24.342 3.714 19.077 1.00 89.12 241 SER A O 1
ATOM 1879 N N . LEU A 1 242 ? -24.515 2.693 17.086 1.00 90.12 242 LEU A N 1
ATOM 1880 C CA . LEU A 1 242 ? -24.786 3.911 16.323 1.00 90.12 242 LEU A CA 1
ATOM 1881 C C . LEU A 1 242 ? -26.240 4.001 15.856 1.00 90.12 242 LEU A C 1
ATOM 1883 O O . LEU A 1 242 ? -26.621 5.037 15.313 1.00 90.12 242 LEU A O 1
ATOM 1887 N N . GLY A 1 243 ? -27.051 2.953 16.043 1.00 90.38 243 GLY A N 1
ATOM 1888 C CA . GLY A 1 243 ? -28.431 2.949 15.555 1.00 90.38 243 GLY A CA 1
ATOM 1889 C C . GLY A 1 243 ? -28.517 3.048 14.051 1.00 90.38 243 GLY A C 1
ATOM 1890 O O . GLY A 1 243 ? -29.426 3.706 13.541 1.00 90.38 243 GLY A O 1
ATOM 1891 N N . SER A 1 244 ? -27.556 2.446 13.347 1.00 92.44 244 SER A N 1
ATOM 1892 C CA . SER A 1 244 ? -27.443 2.624 11.908 1.00 92.44 244 SER A CA 1
ATOM 1893 C C . SER A 1 244 ? -26.989 1.386 11.155 1.00 92.44 244 SER A C 1
ATOM 1895 O O . SER A 1 244 ? -26.178 0.618 11.660 1.00 92.44 244 SER A O 1
ATOM 1897 N N . VAL A 1 245 ? -27.437 1.275 9.908 1.00 94.81 245 VAL A N 1
ATOM 1898 C CA . VAL A 1 245 ? -26.862 0.399 8.888 1.00 94.81 245 VAL A CA 1
ATOM 1899 C C . VAL A 1 245 ? -26.077 1.271 7.911 1.00 94.81 245 VAL A C 1
ATOM 1901 O O . VAL A 1 245 ? -26.634 2.176 7.283 1.00 94.81 245 VAL A O 1
ATOM 1904 N N . PHE A 1 246 ? -24.774 1.036 7.792 1.00 94.81 246 PHE A N 1
ATOM 1905 C CA . PHE A 1 246 ? -23.962 1.674 6.757 1.00 94.81 246 PHE A CA 1
ATOM 1906 C C . PHE A 1 246 ? -24.155 0.934 5.440 1.00 94.81 246 PHE A C 1
ATOM 1908 O O . PHE A 1 246 ? -24.014 -0.282 5.404 1.00 94.81 246 PHE A O 1
ATOM 1915 N N . VAL A 1 247 ? -24.435 1.662 4.362 1.00 93.75 247 VAL A N 1
ATOM 1916 C CA . VAL A 1 247 ? -24.411 1.120 2.999 1.00 93.75 247 VAL A CA 1
ATOM 1917 C C . VAL A 1 247 ? -23.095 1.542 2.373 1.00 93.75 247 VAL A C 1
ATOM 1919 O O . VAL A 1 247 ? -22.840 2.738 2.225 1.00 93.75 247 VAL A O 1
ATOM 1922 N N . VAL A 1 248 ? -22.253 0.576 2.035 1.00 92.69 248 VAL A N 1
ATOM 1923 C CA . VAL A 1 248 ? -20.888 0.795 1.554 1.00 92.69 248 VAL A CA 1
ATOM 1924 C C . VAL A 1 248 ? -20.737 0.145 0.187 1.00 92.69 248 VAL A C 1
ATOM 1926 O O . VAL A 1 248 ? -21.176 -0.981 -0.004 1.00 92.69 248 VAL A O 1
ATOM 1929 N N . ASP A 1 249 ? -20.150 0.832 -0.786 1.00 88.94 249 ASP A N 1
ATOM 1930 C CA . ASP A 1 249 ? -19.956 0.257 -2.118 1.00 88.94 249 ASP A CA 1
ATOM 1931 C C . ASP A 1 249 ? -18.891 -0.856 -2.135 1.00 88.94 249 ASP A C 1
ATOM 1933 O O . ASP A 1 249 ? -18.185 -1.096 -1.154 1.00 88.94 249 ASP A O 1
ATOM 1937 N N . LYS A 1 250 ? -18.721 -1.514 -3.286 1.00 85.94 250 LYS A N 1
ATOM 1938 C CA . LYS A 1 250 ? -17.716 -2.575 -3.493 1.00 85.94 250 LYS A CA 1
ATOM 1939 C C . LYS A 1 250 ? -16.257 -2.147 -3.251 1.00 85.94 250 LYS A C 1
ATOM 1941 O O . LYS A 1 250 ? -15.376 -3.009 -3.211 1.00 85.94 250 LYS A O 1
ATOM 1946 N N . HIS A 1 251 ? -15.984 -0.849 -3.123 1.00 85.56 251 HIS A N 1
ATOM 1947 C CA . HIS A 1 251 ? -14.665 -0.272 -2.863 1.00 85.56 251 HIS A CA 1
ATOM 1948 C C . HIS A 1 251 ? -14.463 0.142 -1.399 1.00 85.56 251 HIS A C 1
ATOM 1950 O O . HIS A 1 251 ? -13.361 0.560 -1.046 1.00 85.56 251 HIS A O 1
ATOM 1956 N N . GLY A 1 252 ? -15.475 -0.003 -0.541 1.00 88.31 252 GLY A N 1
ATOM 1957 C CA . GLY A 1 252 ? -15.394 0.410 0.859 1.00 88.31 252 GLY A CA 1
ATOM 1958 C C . GLY A 1 252 ? -15.833 1.860 1.097 1.00 88.31 252 GLY A C 1
ATOM 1959 O O . GLY A 1 252 ? -15.611 2.386 2.190 1.00 88.31 252 GLY A O 1
ATOM 1960 N N . VAL A 1 253 ? -16.458 2.520 0.113 1.00 89.00 253 VAL A N 1
ATOM 1961 C CA . VAL A 1 253 ? -16.905 3.918 0.208 1.00 89.00 253 VAL A CA 1
ATOM 1962 C C . VAL A 1 253 ? -18.355 3.997 0.714 1.00 89.00 253 VAL A C 1
ATOM 1964 O O . VAL A 1 253 ? -19.246 3.402 0.107 1.00 89.00 253 VAL A O 1
ATOM 1967 N N . PRO A 1 254 ? -18.645 4.737 1.803 1.00 88.56 254 PRO A N 1
ATOM 1968 C CA . PRO A 1 254 ? -20.016 4.915 2.290 1.00 88.56 254 PRO A CA 1
ATOM 1969 C C . PRO A 1 254 ? -20.920 5.635 1.278 1.00 88.56 254 PRO A C 1
ATOM 1971 O O . PRO A 1 254 ? -20.655 6.778 0.910 1.00 88.56 254 PRO A O 1
ATOM 1974 N N . LYS A 1 255 ? -22.024 4.993 0.882 1.00 87.12 255 LYS A N 1
ATOM 1975 C CA . LYS A 1 255 ? -23.065 5.532 -0.013 1.00 87.12 255 LYS A CA 1
ATOM 1976 C C . LYS A 1 255 ? -24.276 6.086 0.729 1.00 87.12 255 LYS A C 1
ATOM 1978 O O . LYS A 1 255 ? -24.873 7.047 0.264 1.00 87.12 255 LYS A O 1
ATOM 1983 N N . ALA A 1 256 ? -24.666 5.476 1.844 1.00 89.44 256 ALA A N 1
ATOM 1984 C CA . ALA A 1 256 ? -25.819 5.900 2.636 1.00 89.44 256 ALA A CA 1
ATOM 1985 C C . ALA A 1 256 ? -25.682 5.437 4.090 1.00 89.44 256 ALA A C 1
ATOM 1987 O O . ALA A 1 256 ? -24.908 4.529 4.406 1.00 89.44 256 ALA A O 1
ATOM 1988 N N . ARG A 1 257 ? -26.462 6.051 4.979 1.00 91.50 257 ARG A N 1
ATOM 1989 C CA . ARG A 1 257 ? -26.631 5.603 6.362 1.00 91.50 257 ARG A CA 1
ATOM 1990 C C . ARG A 1 257 ? -28.114 5.447 6.663 1.00 91.50 257 ARG A C 1
ATOM 1992 O O . ARG A 1 257 ? -28.827 6.443 6.764 1.00 91.50 257 ARG A O 1
ATOM 1999 N N . ILE A 1 258 ? -28.571 4.214 6.834 1.00 92.31 258 ILE A N 1
ATOM 2000 C CA . ILE A 1 258 ? -29.932 3.931 7.292 1.00 92.31 258 ILE A CA 1
ATOM 2001 C C . ILE A 1 258 ? -29.931 4.070 8.812 1.00 92.31 258 ILE A C 1
ATOM 2003 O O . ILE A 1 258 ? -29.087 3.471 9.464 1.00 92.31 258 ILE A O 1
ATOM 2007 N N . ILE A 1 259 ? -30.819 4.873 9.383 1.00 92.25 259 ILE A N 1
ATOM 2008 C CA . ILE A 1 259 ? -30.965 5.055 10.830 1.00 92.25 259 ILE A CA 1
ATOM 2009 C C . ILE A 1 259 ? -32.265 4.428 11.323 1.00 92.25 259 ILE A C 1
ATOM 2011 O O . ILE A 1 259 ? -33.232 4.303 10.565 1.00 92.25 259 ILE A O 1
ATOM 2015 N N . SER A 1 260 ? -32.289 4.081 12.607 1.00 88.88 260 SER A N 1
ATOM 2016 C CA . SER A 1 260 ? -33.476 3.539 13.266 1.00 88.88 260 SER A CA 1
ATOM 2017 C C . SER A 1 260 ? -34.697 4.459 13.119 1.00 88.88 260 SER A C 1
ATOM 2019 O O . SER A 1 260 ? -34.619 5.687 13.234 1.00 88.88 260 SER A O 1
ATOM 2021 N N . GLY A 1 261 ? -35.850 3.846 12.868 1.00 83.44 261 GLY A N 1
ATOM 2022 C CA . GLY A 1 261 ? -37.167 4.472 12.902 1.00 83.44 261 GLY A CA 1
ATOM 2023 C C . GLY A 1 261 ? -37.718 4.667 14.315 1.00 83.44 261 GLY A C 1
ATOM 2024 O O . GLY A 1 261 ? -38.680 5.419 14.489 1.00 83.44 261 GLY A O 1
ATOM 2025 N N . SER A 1 262 ? -37.121 4.008 15.310 1.00 80.31 262 SER A N 1
ATOM 2026 C CA . SER A 1 262 ? -37.490 4.057 16.726 1.00 80.31 262 SER A CA 1
ATOM 2027 C C . SER A 1 262 ? -36.467 4.878 17.536 1.00 80.31 262 SER A C 1
ATOM 2029 O O . SER A 1 262 ? -35.460 5.342 17.005 1.00 80.31 262 SER A O 1
ATOM 2031 N N . ALA A 1 263 ? -36.721 5.069 18.836 1.00 72.31 263 ALA A N 1
ATOM 2032 C CA . ALA A 1 263 ? -35.711 5.595 19.762 1.00 72.31 263 ALA A CA 1
ATOM 2033 C C . ALA A 1 263 ? -34.596 4.572 20.071 1.00 72.31 263 ALA A C 1
ATOM 2035 O O . ALA A 1 263 ? -33.548 4.946 20.593 1.00 72.31 263 ALA A O 1
ATOM 2036 N N . GLY A 1 264 ? -34.822 3.293 19.750 1.00 69.12 264 GLY A N 1
ATOM 2037 C CA . GLY A 1 264 ? -33.841 2.226 19.886 1.00 69.12 264 GLY A CA 1
ATOM 2038 C C . GLY A 1 264 ? -32.688 2.417 18.910 1.00 69.12 264 GLY A C 1
ATOM 2039 O O . GLY A 1 264 ? -32.893 2.718 17.732 1.00 69.12 264 GLY A O 1
ATOM 2040 N N . ILE A 1 265 ? -31.465 2.245 19.408 1.00 78.69 265 ILE A N 1
ATOM 2041 C CA . ILE A 1 265 ? -30.231 2.372 18.623 1.00 78.69 265 ILE A CA 1
ATOM 2042 C C . ILE A 1 265 ? -29.578 1.014 18.328 1.00 78.69 265 ILE A C 1
ATOM 2044 O O . ILE A 1 265 ? -28.509 0.974 17.730 1.00 78.69 265 ILE A O 1
ATOM 2048 N N . ASN A 1 266 ? -30.177 -0.108 18.730 1.00 88.31 266 ASN A N 1
ATOM 2049 C CA . ASN A 1 266 ? -29.500 -1.403 18.713 1.00 88.31 266 ASN A CA 1
ATOM 2050 C C . ASN A 1 266 ? -29.783 -2.185 17.424 1.00 88.31 266 ASN A C 1
ATOM 2052 O O . ASN A 1 266 ? -30.342 -3.275 17.461 1.00 88.31 266 ASN A O 1
ATOM 2056 N N . LEU A 1 267 ? -29.415 -1.596 16.280 1.00 93.12 267 LEU A N 1
ATOM 2057 C CA . LEU A 1 267 ? -29.539 -2.259 14.980 1.00 93.12 267 LEU A CA 1
ATOM 2058 C C . LEU A 1 267 ? -28.423 -3.291 14.813 1.00 93.12 267 LEU A C 1
ATOM 2060 O O . LEU A 1 267 ? -27.262 -2.911 14.637 1.00 93.12 267 LEU A O 1
ATOM 2064 N N . THR A 1 268 ? -28.773 -4.570 14.874 1.00 92.69 268 THR A N 1
ATOM 2065 C CA . THR A 1 268 ? -27.807 -5.671 15.005 1.00 92.69 268 THR A CA 1
ATOM 2066 C C . THR A 1 268 ? -27.652 -6.508 13.749 1.00 92.69 268 THR A C 1
ATOM 2068 O O . THR A 1 268 ? -26.531 -6.845 13.394 1.00 92.69 268 THR A O 1
ATOM 2071 N N . ASN A 1 269 ? -28.724 -6.781 13.004 1.00 95.00 269 ASN A N 1
ATOM 2072 C CA . ASN A 1 269 ? -28.649 -7.651 11.832 1.00 95.00 269 ASN A CA 1
ATOM 2073 C C . ASN A 1 269 ? -29.706 -7.282 10.783 1.00 95.00 269 ASN A C 1
ATOM 2075 O O . ASN A 1 269 ? -30.635 -6.515 11.056 1.00 95.00 269 ASN A O 1
ATOM 2079 N N . CYS A 1 270 ? -29.524 -7.738 9.544 1.00 94.31 270 CYS A N 1
ATOM 2080 C CA . CYS A 1 270 ? -30.423 -7.408 8.446 1.00 94.31 270 CYS A CA 1
ATOM 2081 C C . CYS A 1 270 ? -30.479 -8.483 7.358 1.00 94.31 270 CYS A C 1
ATOM 2083 O O . CYS A 1 270 ? -29.543 -9.252 7.148 1.00 94.31 270 CYS A O 1
ATOM 2085 N N . THR A 1 271 ? -31.594 -8.519 6.629 1.00 92.75 271 THR A N 1
ATOM 2086 C CA . THR A 1 271 ? -31.787 -9.440 5.506 1.00 92.75 271 THR A CA 1
ATOM 2087 C C . THR A 1 271 ? -32.707 -8.850 4.451 1.00 92.75 271 THR A C 1
ATOM 2089 O O . THR A 1 271 ? -33.527 -7.981 4.745 1.00 92.75 271 THR A O 1
ATOM 2092 N N . PHE A 1 272 ? -32.589 -9.344 3.223 1.00 89.12 272 PHE A N 1
ATOM 2093 C CA . PHE A 1 272 ? -33.486 -8.980 2.133 1.00 89.12 272 PHE A CA 1
ATOM 2094 C C . PHE A 1 272 ? -34.634 -9.984 2.012 1.00 89.12 272 PHE A C 1
ATOM 2096 O O . PHE A 1 272 ? -34.434 -11.190 2.170 1.00 89.12 272 PHE A O 1
ATOM 2103 N N . GLY A 1 273 ? -35.828 -9.483 1.703 1.00 83.25 273 GLY A N 1
ATOM 2104 C CA . GLY A 1 273 ? -37.011 -10.295 1.440 1.00 83.25 273 GLY A CA 1
ATOM 2105 C C . GLY A 1 273 ? -38.189 -9.474 0.908 1.00 83.25 273 GLY A C 1
ATOM 2106 O O . GLY A 1 273 ? -38.004 -8.459 0.233 1.00 83.25 273 GLY A O 1
ATOM 2107 N N . GLY A 1 274 ? -39.407 -9.926 1.213 1.00 74.56 274 GLY A N 1
ATOM 2108 C CA . GLY A 1 274 ? -40.651 -9.351 0.695 1.00 74.56 274 GLY A CA 1
ATOM 2109 C C . GLY A 1 274 ? -41.004 -9.848 -0.718 1.00 74.56 274 GLY A C 1
ATOM 2110 O O . GLY A 1 274 ? -40.234 -10.608 -1.306 1.00 74.56 274 GLY A O 1
ATOM 2111 N N . PRO A 1 275 ? -42.155 -9.430 -1.286 1.00 64.31 275 PRO A N 1
ATOM 2112 C CA . PRO A 1 275 ? -42.690 -9.964 -2.549 1.00 64.31 275 PRO A CA 1
ATOM 2113 C C . PRO A 1 275 ? -41.754 -9.861 -3.763 1.00 64.31 275 PRO A C 1
ATOM 2115 O O . PRO A 1 275 ? -41.873 -10.655 -4.689 1.00 64.31 275 PRO A O 1
ATOM 2118 N N . GLU A 1 276 ? -40.818 -8.908 -3.748 1.00 66.00 276 GLU A N 1
ATOM 2119 C CA . GLU A 1 276 ? -39.819 -8.712 -4.809 1.00 66.00 276 GLU A CA 1
ATOM 2120 C C . GLU A 1 276 ? -38.377 -8.988 -4.352 1.00 66.00 276 GLU A C 1
ATOM 2122 O O . GLU A 1 276 ? -37.444 -8.728 -5.105 1.00 66.00 276 GLU A O 1
ATOM 2127 N N . GLY A 1 277 ? -38.156 -9.437 -3.110 1.00 68.62 277 GLY A N 1
ATOM 2128 C CA . GLY A 1 277 ? -36.806 -9.612 -2.554 1.00 68.62 277 GLY A CA 1
ATOM 2129 C C . GLY A 1 277 ? -36.026 -8.308 -2.322 1.00 68.62 277 GLY A C 1
ATOM 2130 O O . GLY A 1 277 ? -34.840 -8.350 -2.012 1.00 68.62 277 GLY A O 1
ATOM 2131 N N . LYS A 1 278 ? -36.669 -7.142 -2.465 1.00 74.19 278 LYS A N 1
ATOM 2132 C CA . LYS A 1 278 ? -36.031 -5.812 -2.402 1.00 74.19 278 LYS A CA 1
ATOM 2133 C C . LYS A 1 278 ? -36.227 -5.082 -1.075 1.00 74.19 278 LYS A C 1
ATOM 2135 O O . LYS A 1 278 ? -35.687 -3.989 -0.898 1.00 74.19 278 LYS A O 1
ATOM 2140 N N . THR A 1 279 ? -37.011 -5.636 -0.155 1.00 84.56 279 THR A N 1
ATOM 2141 C CA . THR A 1 279 ? -37.251 -5.020 1.152 1.00 84.56 279 THR A CA 1
ATOM 2142 C C . THR A 1 279 ? -36.152 -5.443 2.112 1.00 84.56 279 THR A C 1
ATOM 2144 O O . THR A 1 279 ? -35.949 -6.635 2.338 1.00 84.56 279 THR A O 1
ATOM 2147 N N . LEU A 1 280 ? -35.452 -4.468 2.690 1.00 91.00 280 LEU A N 1
ATOM 2148 C CA . LEU A 1 280 ? -34.486 -4.720 3.751 1.00 91.00 280 LEU A CA 1
ATOM 2149 C C . LEU A 1 280 ? -35.220 -4.795 5.090 1.00 91.00 280 LEU A C 1
ATOM 2151 O O . LEU A 1 280 ? -35.816 -3.800 5.496 1.00 91.00 280 LEU A O 1
ATOM 2155 N N . TYR A 1 281 ? -35.141 -5.929 5.779 1.00 92.56 281 TYR A N 1
ATOM 2156 C CA . TYR A 1 281 ? -35.576 -6.097 7.166 1.00 92.56 281 TYR A CA 1
ATOM 2157 C C . TYR A 1 281 ? -34.388 -5.930 8.110 1.00 92.56 281 TYR A C 1
ATOM 2159 O O . TYR A 1 281 ? -33.307 -6.444 7.829 1.00 92.56 281 TYR A O 1
ATOM 2167 N N . ILE A 1 282 ? -34.580 -5.226 9.224 1.00 94.81 282 ILE A N 1
ATOM 2168 C CA . ILE A 1 282 ? -33.525 -4.890 10.190 1.00 94.81 282 ILE A CA 1
ATOM 2169 C C . ILE A 1 282 ? -34.022 -5.213 11.601 1.00 94.81 282 ILE A C 1
ATOM 2171 O O . ILE A 1 282 ? -35.124 -4.797 11.968 1.00 94.81 282 ILE A O 1
ATOM 2175 N N . THR A 1 283 ? -33.229 -5.922 12.401 1.00 94.12 283 THR A N 1
ATOM 2176 C CA . THR A 1 283 ? -33.532 -6.188 13.816 1.00 94.12 283 THR A CA 1
ATOM 2177 C C . THR A 1 283 ? -33.050 -5.050 14.710 1.00 94.12 283 THR A C 1
ATOM 2179 O O . THR A 1 283 ? -31.941 -4.546 14.555 1.00 94.12 283 THR A O 1
ATOM 2182 N N . ASP A 1 284 ? -33.898 -4.645 15.654 1.00 92.00 284 ASP A N 1
ATOM 2183 C CA . ASP A 1 284 ? -33.587 -3.729 16.756 1.00 92.00 284 ASP A CA 1
ATOM 2184 C C . ASP A 1 284 ? -33.712 -4.515 18.064 1.00 92.00 284 ASP A C 1
ATOM 2186 O O . ASP A 1 284 ? -34.819 -4.706 18.583 1.00 92.00 284 ASP A O 1
ATOM 2190 N N . SER A 1 285 ? -32.589 -5.060 18.537 1.00 88.88 285 SER A N 1
ATOM 2191 C CA . SER A 1 285 ? -32.604 -6.181 19.482 1.00 88.88 285 SER A CA 1
ATOM 2192 C C . SER A 1 285 ? -33.152 -5.816 20.853 1.00 88.88 285 SER A C 1
ATOM 2194 O O . SER A 1 285 ? -34.004 -6.535 21.368 1.00 88.88 285 SER A O 1
ATOM 2196 N N . LEU A 1 286 ? -32.703 -4.698 21.435 1.00 82.19 286 LEU A N 1
ATOM 2197 C CA . LEU A 1 286 ? -33.066 -4.306 22.806 1.00 82.19 286 LEU A CA 1
ATOM 2198 C C . LEU A 1 286 ? -34.531 -3.887 22.950 1.00 82.19 286 LEU A C 1
ATOM 2200 O O . LEU A 1 286 ? -35.139 -4.111 23.996 1.00 82.19 286 LEU A O 1
ATOM 2204 N N . GLU A 1 287 ? -35.089 -3.276 21.908 1.00 84.88 287 GLU A N 1
ATOM 2205 C CA . GLU A 1 287 ? -36.483 -2.837 21.892 1.00 84.88 287 GLU A CA 1
ATOM 2206 C C . GLU A 1 287 ? -37.425 -3.907 21.325 1.00 84.88 287 GLU A C 1
ATOM 2208 O O . GLU A 1 287 ? -38.641 -3.725 21.366 1.00 84.88 287 GLU A O 1
ATOM 2213 N N . GLY A 1 288 ? -36.901 -5.013 20.787 1.00 88.81 288 GLY A N 1
ATOM 2214 C CA . GLY A 1 288 ? -37.702 -6.076 20.183 1.00 88.81 288 GLY A CA 1
ATOM 2215 C C . GLY A 1 288 ? -38.512 -5.601 18.976 1.00 88.81 288 GLY A C 1
ATOM 2216 O O . GLY A 1 288 ? -39.686 -5.955 18.849 1.00 88.81 288 GLY A O 1
ATOM 2217 N N . ASN A 1 289 ? -37.922 -4.769 18.112 1.00 91.38 289 ASN A N 1
ATOM 2218 C CA . ASN A 1 289 ? -38.577 -4.318 16.882 1.00 91.38 289 ASN A CA 1
ATOM 2219 C C . ASN A 1 289 ? -37.951 -4.985 15.652 1.00 91.38 289 ASN A C 1
ATOM 2221 O O . ASN A 1 289 ? -36.743 -5.208 15.589 1.00 91.38 289 ASN A O 1
ATOM 2225 N N . VAL A 1 290 ? -38.775 -5.201 14.631 1.00 92.38 290 VAL A N 1
ATOM 2226 C CA . VAL A 1 290 ? -38.320 -5.428 13.257 1.00 92.38 290 VAL A CA 1
ATOM 2227 C C . VAL A 1 290 ? -38.662 -4.186 12.447 1.00 92.38 290 VAL A C 1
ATOM 2229 O O . VAL A 1 290 ? -39.793 -3.694 12.486 1.00 92.38 290 VAL A O 1
ATOM 2232 N N . GLN A 1 291 ? -37.684 -3.664 11.721 1.00 92.81 291 GLN A N 1
ATOM 2233 C CA . GLN A 1 291 ? -37.806 -2.466 10.897 1.00 92.81 291 GLN A CA 1
ATOM 2234 C C . GLN A 1 291 ? -37.618 -2.799 9.415 1.00 92.81 291 GLN A C 1
ATOM 2236 O O . GLN A 1 291 ? -37.065 -3.843 9.079 1.00 92.81 291 GLN A O 1
ATOM 2241 N N . THR A 1 292 ? -38.075 -1.916 8.530 1.00 90.88 292 THR A N 1
ATOM 2242 C CA . THR A 1 292 ? -37.970 -2.051 7.075 1.00 90.88 292 THR A CA 1
ATOM 2243 C C . THR A 1 292 ? -37.451 -0.789 6.403 1.00 90.88 292 THR A C 1
ATOM 2245 O O . THR A 1 292 ? -37.654 0.325 6.890 1.00 90.88 292 THR A O 1
ATOM 2248 N N . CYS A 1 293 ? -36.790 -0.962 5.261 1.00 85.75 293 CYS A N 1
ATOM 2249 C CA . CYS A 1 293 ? -36.389 0.118 4.367 1.00 85.75 293 CYS A CA 1
ATOM 2250 C C . CYS A 1 293 ? -36.525 -0.338 2.906 1.00 85.75 293 CYS A C 1
ATOM 2252 O O . CYS A 1 293 ? -36.044 -1.417 2.552 1.00 85.75 293 CYS A O 1
ATOM 2254 N N . ASN A 1 294 ? -37.158 0.482 2.060 1.00 71.75 294 ASN A N 1
ATOM 2255 C CA . ASN A 1 294 ? -37.229 0.243 0.614 1.00 71.75 294 ASN A CA 1
ATOM 2256 C C . ASN A 1 294 ? -35.963 0.772 -0.086 1.00 71.75 294 ASN A C 1
ATOM 2258 O O . ASN A 1 294 ? -35.329 1.706 0.406 1.00 71.75 294 ASN A O 1
ATOM 2262 N N . LYS A 1 295 ? -35.603 0.158 -1.224 1.00 55.06 295 LYS A N 1
ATOM 2263 C CA . LYS A 1 295 ? -34.342 0.345 -1.978 1.00 55.06 295 LYS A CA 1
ATOM 2264 C C . LYS A 1 295 ? -34.157 1.738 -2.606 1.00 55.06 295 LYS A C 1
ATOM 2266 O O . LYS A 1 295 ? -33.094 1.999 -3.160 1.00 55.06 295 LYS A O 1
ATOM 2271 N N . ASP A 1 296 ? -35.137 2.637 -2.524 1.00 54.50 296 ASP A N 1
ATOM 2272 C CA . ASP A 1 296 ? -35.028 3.966 -3.130 1.00 54.50 296 ASP A CA 1
ATOM 2273 C C . ASP A 1 296 ? -33.954 4.793 -2.413 1.00 54.50 296 ASP A C 1
ATOM 2275 O O . ASP A 1 296 ? -34.193 5.442 -1.391 1.00 54.50 296 ASP A O 1
ATOM 2279 N N . VAL A 1 297 ? -32.733 4.753 -2.955 1.00 44.69 297 VAL A N 1
ATOM 2280 C CA . VAL A 1 297 ? -31.641 5.638 -2.553 1.00 44.69 297 VAL A CA 1
ATOM 2281 C C . VAL A 1 297 ? -32.157 7.068 -2.729 1.00 44.69 297 VAL A C 1
ATOM 2283 O O . VAL A 1 297 ? -32.565 7.435 -3.835 1.00 44.69 297 VAL A O 1
ATOM 2286 N N . PRO A 1 298 ? -32.186 7.891 -1.668 1.00 42.84 298 PRO A N 1
ATOM 2287 C CA . PRO A 1 298 ? -32.783 9.209 -1.756 1.00 42.84 298 PRO A CA 1
ATOM 2288 C C . PRO A 1 298 ? -32.037 10.055 -2.790 1.00 42.84 298 PRO A C 1
ATOM 2290 O O . PRO A 1 298 ? -30.809 9.987 -2.916 1.00 42.84 298 PRO A O 1
ATOM 2293 N N . LYS A 1 299 ? -32.800 10.879 -3.519 1.00 44.88 299 LYS A N 1
ATOM 2294 C CA . LYS A 1 299 ? -32.263 11.924 -4.399 1.00 44.88 299 LYS A CA 1
ATOM 2295 C C . LYS A 1 299 ? -31.204 12.735 -3.637 1.00 44.88 299 LYS A C 1
ATOM 2297 O O . LYS A 1 299 ? -31.303 12.920 -2.423 1.00 44.88 299 LYS A O 1
ATOM 2302 N N . CYS A 1 300 ? -30.188 13.220 -4.353 1.00 42.34 300 CYS A N 1
ATOM 2303 C CA . CYS A 1 300 ? -29.107 14.003 -3.757 1.00 42.34 300 CYS A CA 1
ATOM 2304 C C . CYS A 1 300 ? -29.669 15.172 -2.924 1.00 42.34 300 CYS A C 1
ATOM 2306 O O . CYS A 1 300 ? -30.670 15.769 -3.315 1.00 42.34 300 CYS A O 1
ATOM 2308 N N . SER A 1 301 ? -29.048 15.522 -1.795 1.00 39.97 301 SER A N 1
ATOM 2309 C CA . SER A 1 301 ? -29.569 16.567 -0.894 1.00 39.97 301 SER A CA 1
ATOM 2310 C C . SER A 1 301 ? -29.786 17.916 -1.594 1.00 39.97 301 SER A C 1
ATOM 2312 O O . SER A 1 301 ? -30.766 18.597 -1.306 1.00 39.97 301 SER A O 1
ATOM 2314 N N . ALA A 1 302 ? -28.937 18.261 -2.570 1.00 41.12 302 ALA A N 1
ATOM 2315 C CA . ALA A 1 302 ? -29.110 19.443 -3.415 1.00 41.12 302 ALA A CA 1
ATOM 2316 C C . ALA A 1 302 ? -30.355 19.346 -4.320 1.00 41.12 302 ALA A C 1
ATOM 2318 O O . ALA A 1 302 ? -31.120 20.295 -4.398 1.00 41.12 302 ALA A O 1
ATOM 2319 N N . CYS A 1 303 ? -30.597 18.178 -4.918 1.00 44.22 303 CYS A N 1
ATOM 2320 C CA . CYS A 1 303 ? -31.717 17.872 -5.809 1.00 44.22 303 CYS A CA 1
ATOM 2321 C C . CYS A 1 303 ? -33.063 17.855 -5.058 1.00 44.22 303 CYS A C 1
ATOM 2323 O O . CYS A 1 303 ? -34.098 18.270 -5.577 1.00 44.22 303 CYS A O 1
ATOM 2325 N N . VAL A 1 304 ? -33.048 17.362 -3.813 1.00 44.34 304 VAL A N 1
ATOM 2326 C CA . VAL A 1 304 ? -34.203 17.378 -2.902 1.00 44.34 304 VAL A CA 1
ATOM 2327 C C . VAL A 1 304 ? -34.523 18.807 -2.465 1.00 44.34 304 VAL A C 1
ATOM 2329 O O . VAL A 1 304 ? -35.694 19.172 -2.411 1.00 44.34 304 VAL A O 1
ATOM 2332 N N . ALA A 1 305 ? -33.500 19.626 -2.197 1.00 42.97 305 ALA A N 1
ATOM 2333 C CA . ALA A 1 305 ? -33.671 21.029 -1.822 1.00 42.97 305 ALA A CA 1
ATOM 2334 C C . ALA A 1 305 ? -34.158 21.912 -2.986 1.00 42.97 305 ALA A C 1
ATOM 2336 O O . ALA A 1 305 ? -34.881 22.876 -2.749 1.00 42.97 305 ALA A O 1
ATOM 2337 N N . SER A 1 306 ? -33.790 21.588 -4.228 1.00 45.31 306 SER A N 1
ATOM 2338 C CA . SER A 1 306 ? -34.137 22.372 -5.421 1.00 45.31 306 SER A CA 1
ATOM 2339 C C . SER A 1 306 ? -35.402 21.909 -6.151 1.00 45.31 306 SER A C 1
ATOM 2341 O O . SER A 1 306 ? -35.812 22.579 -7.093 1.00 45.31 306 SER A O 1
ATOM 2343 N N . GLN A 1 307 ? -36.013 20.780 -5.765 1.00 59.03 307 GLN A N 1
ATOM 2344 C CA . GLN A 1 307 ? -37.120 20.137 -6.500 1.00 59.03 307 GLN A CA 1
ATOM 2345 C C . GLN A 1 307 ? -36.824 19.886 -7.995 1.00 59.03 307 GLN A C 1
ATOM 2347 O O . GLN A 1 307 ? -37.742 19.780 -8.805 1.00 59.03 307 GLN A O 1
ATOM 2352 N N . THR A 1 308 ? -35.551 19.762 -8.376 1.00 52.12 308 THR A N 1
ATOM 2353 C CA . THR A 1 308 ? -35.151 19.520 -9.769 1.00 52.12 308 THR A CA 1
ATOM 2354 C C . THR A 1 308 ? -34.890 18.040 -10.029 1.00 52.12 308 THR A C 1
ATOM 2356 O O . THR A 1 308 ? -34.441 17.294 -9.153 1.00 52.12 308 THR A O 1
ATOM 2359 N N . GLU A 1 309 ? -35.165 17.602 -11.255 1.00 55.25 309 GLU A N 1
ATOM 2360 C CA . GLU A 1 309 ? -34.880 16.245 -11.715 1.00 55.25 309 GLU A CA 1
ATOM 2361 C C . GLU A 1 309 ? -33.364 15.970 -11.708 1.00 55.25 309 GLU A C 1
ATOM 2363 O O . GLU A 1 309 ? -32.559 16.838 -12.046 1.00 55.25 309 GLU A O 1
ATOM 2368 N N . CYS A 1 310 ? -32.952 14.783 -11.244 1.00 58.34 310 CYS A N 1
ATOM 2369 C CA . CYS A 1 310 ? -31.536 14.427 -11.128 1.00 58.34 310 CYS A CA 1
ATOM 2370 C C . CYS A 1 310 ? -31.042 13.916 -12.481 1.00 58.34 310 CYS A C 1
ATOM 2372 O O . CYS A 1 310 ? -31.181 12.732 -12.796 1.00 58.34 310 CYS A O 1
ATOM 2374 N N . VAL A 1 311 ? -30.503 14.840 -13.270 1.00 63.50 311 VAL A N 1
ATOM 2375 C CA . VAL A 1 311 ? -30.009 14.592 -14.621 1.00 63.50 311 VAL A CA 1
ATOM 2376 C C . VAL A 1 311 ? -28.488 14.723 -14.682 1.00 63.50 311 VAL A C 1
ATOM 2378 O O . VAL A 1 311 ? -27.886 15.530 -13.971 1.00 63.50 311 VAL A O 1
ATOM 2381 N N . PHE A 1 312 ? -27.864 13.891 -15.504 1.00 53.09 312 PHE A N 1
ATOM 2382 C CA . PHE A 1 312 ? -26.437 13.877 -15.783 1.00 53.09 312 PHE A CA 1
ATOM 2383 C C . PHE A 1 312 ? -26.214 14.407 -17.199 1.00 53.09 312 PHE A C 1
ATOM 2385 O O . PHE A 1 312 ? -26.737 13.845 -18.157 1.00 53.09 312 PHE A O 1
ATOM 2392 N N . GLU A 1 313 ? -25.449 15.484 -17.335 1.00 63.44 313 GLU A N 1
ATOM 2393 C CA . GLU A 1 313 ? -25.055 16.016 -18.638 1.00 63.44 313 GLU A CA 1
ATOM 2394 C C . GLU A 1 313 ? -23.700 15.423 -19.027 1.00 63.44 313 GLU A C 1
ATOM 2396 O O . GLU A 1 313 ? -22.696 15.610 -18.332 1.00 63.44 313 GLU A O 1
ATOM 2401 N N . ASP A 1 314 ? -23.670 14.674 -20.124 1.00 54.44 314 ASP A N 1
ATOM 2402 C CA . ASP A 1 314 ? -22.423 14.179 -20.692 1.00 54.44 314 ASP A CA 1
ATOM 2403 C C . ASP A 1 314 ? -21.610 15.366 -21.227 1.00 54.44 314 ASP A C 1
ATOM 2405 O O . ASP A 1 314 ? -21.974 16.002 -22.215 1.00 54.44 314 ASP A O 1
ATOM 2409 N N . GLN A 1 315 ? -20.475 15.644 -20.580 1.00 44.69 315 GLN A N 1
ATOM 2410 C CA . GLN A 1 315 ? -19.597 16.780 -20.885 1.00 44.69 315 GLN A CA 1
ATOM 2411 C C . GLN A 1 315 ? -19.034 16.762 -22.313 1.00 44.69 315 GLN A C 1
ATOM 2413 O O . GLN A 1 315 ? -18.531 17.778 -22.791 1.00 44.69 315 GLN A O 1
ATOM 2418 N N . THR A 1 316 ? -19.097 15.616 -22.989 1.00 58.56 316 THR A N 1
ATOM 2419 C CA . THR A 1 316 ? -18.599 15.432 -24.355 1.00 58.56 316 THR A CA 1
ATOM 2420 C C . THR A 1 316 ? -19.674 15.660 -25.414 1.00 58.56 316 THR A C 1
ATOM 2422 O O . THR A 1 316 ? -19.359 16.159 -26.493 1.00 58.56 316 THR A O 1
ATOM 2425 N N . SER A 1 317 ? -20.929 15.303 -25.129 1.00 67.88 317 SER A N 1
ATOM 2426 C CA . SER A 1 317 ? -22.046 15.383 -26.084 1.00 67.88 317 SER A CA 1
ATOM 2427 C C . SER A 1 317 ? -23.069 16.477 -25.761 1.00 67.88 317 SER A C 1
ATOM 2429 O O . SER A 1 317 ? -23.947 16.736 -26.582 1.00 67.88 317 SER A O 1
ATOM 2431 N N . ALA A 1 318 ? -22.959 17.118 -24.590 1.00 61.25 318 ALA A N 1
ATOM 2432 C CA . ALA A 1 318 ? -23.960 18.021 -24.008 1.00 61.25 318 ALA A CA 1
ATOM 2433 C C . ALA A 1 318 ? -25.363 17.389 -23.902 1.00 61.25 318 ALA A C 1
ATOM 2435 O O . ALA A 1 318 ? -26.378 18.082 -23.812 1.00 61.25 318 ALA A O 1
ATOM 2436 N N . GLN A 1 319 ? -25.435 16.057 -23.950 1.00 64.00 319 GLN A N 1
ATOM 2437 C CA . GLN A 1 319 ? -26.684 15.324 -23.891 1.00 64.00 319 GLN A CA 1
ATOM 2438 C C . GLN A 1 319 ? -27.020 15.024 -22.433 1.00 64.00 319 GLN A C 1
ATOM 2440 O O . GLN A 1 319 ? -26.177 14.578 -21.652 1.00 64.00 319 GLN A O 1
ATOM 2445 N N . VAL A 1 320 ? -28.262 15.320 -22.069 1.00 62.69 320 VAL A N 1
ATOM 2446 C CA . VAL A 1 320 ? -28.763 15.207 -20.704 1.00 62.69 320 VAL A CA 1
ATOM 2447 C C . VAL A 1 320 ? -29.468 13.866 -20.562 1.00 62.69 320 VAL A C 1
ATOM 2449 O O . VAL A 1 320 ? -30.428 13.602 -21.279 1.00 62.69 320 VAL A O 1
ATOM 2452 N N . TYR A 1 321 ? -28.986 13.040 -19.641 1.00 64.44 321 TYR A N 1
ATOM 2453 C CA . TYR A 1 321 ? -29.552 11.737 -19.316 1.00 64.44 321 TYR A CA 1
ATOM 2454 C C . TYR A 1 321 ? -30.174 11.780 -17.927 1.00 64.44 321 TYR A C 1
ATOM 2456 O O . TYR A 1 321 ? -29.540 12.212 -16.958 1.00 64.44 321 TYR A O 1
ATOM 2464 N N . SER A 1 322 ? -31.404 11.306 -17.791 1.00 66.94 322 SER A N 1
ATOM 2465 C CA . SER A 1 322 ? -31.984 11.076 -16.474 1.00 66.94 322 SER A CA 1
ATOM 2466 C C . SER A 1 322 ? -31.266 9.917 -15.774 1.00 66.94 322 SER A C 1
ATOM 2468 O O . SER A 1 322 ? -30.682 9.025 -16.396 1.00 66.94 322 SER A O 1
ATOM 2470 N N . ARG A 1 323 ? -31.319 9.893 -14.439 1.00 61.12 323 ARG A N 1
ATOM 2471 C CA . ARG A 1 323 ? -30.829 8.742 -13.661 1.00 61.12 323 ARG A CA 1
ATOM 2472 C C . ARG A 1 323 ? -31.481 7.415 -14.063 1.00 61.12 323 ARG A C 1
ATOM 2474 O O . ARG A 1 323 ? -30.836 6.377 -13.950 1.00 61.12 323 ARG A O 1
ATOM 2481 N N . GLU A 1 324 ? -32.734 7.448 -14.505 1.00 58.84 324 GLU A N 1
ATOM 2482 C CA . GLU A 1 324 ? -33.463 6.267 -14.971 1.00 58.84 324 GLU A CA 1
ATOM 2483 C C . GLU A 1 324 ? -32.939 5.789 -16.331 1.00 58.84 324 GLU A C 1
ATOM 2485 O O . GLU A 1 324 ? -32.727 4.595 -16.538 1.00 58.84 324 GLU A O 1
ATOM 2490 N N . GLU A 1 325 ? -32.630 6.718 -17.236 1.00 62.28 325 GLU A N 1
ATOM 2491 C CA . GLU A 1 325 ? -32.030 6.408 -18.536 1.00 62.28 325 GLU A CA 1
ATOM 2492 C C . GLU A 1 325 ? -30.630 5.808 -18.391 1.00 62.28 325 GLU A C 1
ATOM 2494 O O . GLU A 1 325 ? -30.317 4.832 -19.070 1.00 62.28 325 GLU A O 1
ATOM 2499 N N . ILE A 1 326 ? -29.814 6.319 -17.465 1.00 61.69 326 ILE A N 1
ATOM 2500 C CA . ILE A 1 326 ? -28.495 5.738 -17.169 1.00 61.69 326 ILE A CA 1
ATOM 2501 C C . ILE A 1 326 ? -28.639 4.305 -16.655 1.00 61.69 326 ILE A C 1
ATOM 2503 O O . ILE A 1 326 ? -27.977 3.407 -17.169 1.00 61.69 326 ILE A O 1
ATOM 2507 N N . ALA A 1 327 ? -29.541 4.066 -15.699 1.00 57.66 327 ALA A N 1
ATOM 2508 C CA . ALA A 1 327 ? -29.774 2.724 -15.169 1.00 57.66 327 ALA A CA 1
ATOM 2509 C C . ALA A 1 327 ? -30.244 1.744 -16.263 1.00 57.66 327 ALA A C 1
ATOM 2511 O O . ALA A 1 327 ? -29.802 0.592 -16.306 1.00 57.66 327 ALA A O 1
ATOM 2512 N N . ASN A 1 328 ? -31.087 2.210 -17.190 1.00 66.44 328 ASN A N 1
ATOM 2513 C CA . ASN A 1 328 ? -31.540 1.424 -18.338 1.00 66.44 328 ASN A CA 1
ATOM 2514 C C . ASN A 1 328 ? -30.403 1.125 -19.330 1.00 66.44 328 ASN A C 1
ATOM 2516 O O . ASN A 1 328 ? -30.316 0.007 -19.843 1.00 66.44 328 ASN A O 1
ATOM 2520 N N . LEU A 1 329 ? -29.505 2.081 -19.581 1.00 64.75 329 LEU A N 1
ATOM 2521 C CA . LEU A 1 329 ? -28.331 1.884 -20.438 1.00 64.75 329 LEU A CA 1
ATOM 2522 C C . LEU A 1 329 ? -27.322 0.907 -19.815 1.00 64.75 329 LEU A C 1
ATOM 2524 O O . LEU A 1 329 ? -26.831 0.018 -20.509 1.00 64.75 329 LEU A O 1
ATOM 2528 N N . GLU A 1 330 ? -27.071 1.002 -18.509 1.00 57.94 330 GLU A N 1
ATOM 2529 C CA . GLU A 1 330 ? -26.210 0.071 -17.763 1.00 57.94 330 GLU A CA 1
ATOM 2530 C C . GLU A 1 330 ? -26.793 -1.350 -17.724 1.00 57.94 330 GLU A C 1
ATOM 2532 O O . GLU A 1 330 ? -26.064 -2.344 -17.780 1.00 57.94 330 GLU A O 1
ATOM 2537 N N . GLN A 1 331 ? -28.120 -1.485 -17.642 1.00 60.47 331 GLN A N 1
ATOM 2538 C CA . GLN A 1 331 ? -28.781 -2.783 -17.787 1.00 60.47 331 GLN A CA 1
ATOM 2539 C C . GLN A 1 331 ? -28.617 -3.330 -19.209 1.00 60.47 331 GLN A C 1
ATOM 2541 O O . GLN A 1 331 ? -28.251 -4.491 -19.386 1.00 60.47 331 GLN A O 1
ATOM 2546 N N . ARG A 1 332 ? -28.802 -2.486 -20.228 1.00 65.62 332 ARG A N 1
ATOM 2547 C CA . ARG A 1 332 ? -28.662 -2.891 -21.630 1.00 65.62 332 ARG A CA 1
ATOM 2548 C C . ARG A 1 332 ? -27.239 -3.328 -21.976 1.00 65.62 332 ARG A C 1
ATOM 2550 O O . ARG A 1 332 ? -27.067 -4.280 -22.734 1.00 65.62 332 ARG A O 1
ATOM 2557 N N . GLU A 1 333 ? -26.228 -2.663 -21.423 1.00 70.56 333 GLU A N 1
ATOM 2558 C CA . GLU A 1 333 ? -24.826 -3.064 -21.570 1.00 70.56 333 GLU A CA 1
ATOM 2559 C C . GLU A 1 333 ? -24.581 -4.462 -20.986 1.00 70.56 333 GLU A C 1
ATOM 2561 O O . GLU A 1 333 ? -23.927 -5.291 -21.621 1.00 70.56 333 GLU A O 1
ATOM 2566 N N . ARG A 1 334 ? -25.137 -4.747 -19.801 1.00 58.22 334 ARG A N 1
ATOM 2567 C CA . ARG A 1 334 ? -25.020 -6.062 -19.151 1.00 58.22 334 ARG A CA 1
ATOM 2568 C C . ARG A 1 334 ? -25.638 -7.172 -19.994 1.00 58.22 334 ARG A C 1
ATOM 2570 O O . ARG A 1 334 ? -24.989 -8.195 -20.203 1.00 58.22 334 ARG A O 1
ATOM 2577 N N . ASP A 1 335 ? -26.828 -6.942 -20.539 1.00 68.38 335 ASP A N 1
ATOM 2578 C CA . ASP A 1 335 ? -27.503 -7.919 -21.398 1.00 68.38 335 ASP A CA 1
ATOM 2579 C C . ASP A 1 335 ? -26.693 -8.193 -22.680 1.00 68.38 335 ASP A C 1
ATOM 2581 O O . ASP A 1 335 ? -26.536 -9.339 -23.098 1.00 68.38 335 ASP A O 1
ATOM 2585 N N . LEU A 1 336 ? -26.115 -7.151 -23.290 1.00 65.06 336 LEU A N 1
ATOM 2586 C CA . LEU A 1 336 ? -25.282 -7.288 -24.491 1.00 65.06 336 LEU A CA 1
ATOM 2587 C C . LEU A 1 336 ? -23.963 -8.022 -24.214 1.00 65.06 336 LEU A C 1
ATOM 2589 O O . LEU A 1 336 ? -23.518 -8.813 -25.048 1.00 65.06 336 LEU A O 1
ATOM 2593 N N . ARG A 1 337 ? -23.346 -7.797 -23.048 1.00 59.34 337 ARG A N 1
ATOM 2594 C CA . ARG A 1 337 ? -22.145 -8.531 -22.618 1.00 59.34 337 ARG A CA 1
ATOM 2595 C C . ARG A 1 337 ? -22.432 -10.017 -22.411 1.00 59.34 337 ARG A C 1
ATOM 2597 O O . ARG A 1 337 ? -21.637 -10.833 -22.866 1.00 59.34 337 ARG A O 1
ATOM 2604 N N . ALA A 1 338 ? -23.573 -10.367 -21.817 1.00 61.47 338 ALA A N 1
ATOM 2605 C CA . ALA A 1 338 ? -23.972 -11.763 -21.629 1.00 61.47 338 ALA A CA 1
ATOM 2606 C C . ALA A 1 338 ? -24.137 -12.506 -22.970 1.00 61.47 338 ALA A C 1
ATOM 2608 O O . ALA A 1 338 ? -23.648 -13.622 -23.128 1.00 61.47 338 ALA A O 1
ATOM 2609 N N . VAL A 1 339 ? -24.732 -11.854 -23.976 1.00 68.81 339 VAL A N 1
ATOM 2610 C CA . VAL A 1 339 ? -24.866 -12.416 -25.335 1.00 68.81 339 VAL A CA 1
ATOM 2611 C C . VAL A 1 339 ? -23.501 -12.623 -26.008 1.00 68.81 339 VAL A C 1
ATOM 2613 O O . VAL A 1 339 ? -23.287 -13.618 -26.701 1.00 68.81 339 VAL A O 1
ATOM 2616 N N . LEU A 1 340 ? -22.554 -11.705 -25.797 1.00 53.31 340 LEU A N 1
ATOM 2617 C CA . LEU A 1 340 ? -21.183 -11.814 -26.311 1.00 53.31 340 LEU A CA 1
ATOM 2618 C C . LEU A 1 340 ? -20.378 -12.937 -25.641 1.00 53.31 340 LEU A C 1
ATOM 2620 O O . LEU A 1 340 ? -19.519 -13.535 -26.290 1.00 53.31 340 LEU A O 1
ATOM 2624 N N . GLU A 1 341 ? -20.638 -13.231 -24.368 1.00 56.19 341 GLU A N 1
ATOM 2625 C CA . GLU A 1 341 ? -19.999 -14.334 -23.641 1.00 56.19 341 GLU A CA 1
ATOM 2626 C C . GLU A 1 341 ? -20.537 -15.701 -24.090 1.00 56.19 341 GLU A C 1
ATOM 2628 O O . GLU A 1 341 ? -19.750 -16.630 -24.278 1.00 56.19 341 GLU A O 1
ATOM 2633 N N . GLU A 1 342 ? -21.838 -15.810 -24.378 1.00 52.59 342 GLU A N 1
ATOM 2634 C CA . GLU A 1 342 ? -22.443 -17.025 -24.947 1.00 52.59 342 GLU A CA 1
ATOM 2635 C C . GLU A 1 342 ? -21.915 -17.351 -26.353 1.00 52.59 342 GLU A C 1
ATOM 2637 O O . GLU A 1 342 ? -21.702 -18.517 -26.685 1.00 52.59 342 GLU A O 1
ATOM 2642 N N . GLN A 1 343 ? -21.644 -16.333 -27.177 1.00 49.50 343 GLN A N 1
ATOM 2643 C CA . GLN A 1 343 ? -21.120 -16.523 -28.537 1.00 49.50 343 GLN A CA 1
ATOM 2644 C C . GLN A 1 343 ? -19.625 -16.876 -28.589 1.00 49.50 343 GLN A C 1
ATOM 2646 O O . GLN A 1 343 ? -19.161 -17.387 -29.608 1.00 49.50 343 GLN A O 1
ATOM 2651 N N . ASN A 1 344 ? -18.869 -16.630 -27.513 1.00 41.59 344 ASN A N 1
ATOM 2652 C CA . ASN A 1 344 ? -17.414 -16.826 -27.461 1.00 41.59 344 ASN A CA 1
ATOM 2653 C C . ASN A 1 344 ? -16.968 -18.029 -26.610 1.00 41.59 344 ASN A C 1
ATOM 2655 O O . ASN A 1 344 ? -15.772 -18.177 -26.350 1.00 41.59 344 ASN A O 1
ATOM 2659 N N . ALA A 1 345 ? -17.881 -18.904 -26.179 1.00 30.53 345 ALA A N 1
ATOM 2660 C CA . ALA A 1 345 ? -17.520 -20.098 -25.416 1.00 30.53 345 ALA A CA 1
ATOM 2661 C C . ALA A 1 345 ? -16.753 -21.120 -26.296 1.00 30.53 345 ALA A C 1
ATOM 2663 O O . ALA A 1 345 ? -17.311 -21.629 -27.271 1.00 30.53 345 ALA A O 1
ATOM 2664 N N . PRO A 1 346 ? -15.486 -21.470 -25.986 1.00 34.03 346 PRO A N 1
ATOM 2665 C CA . PRO A 1 346 ? -14.738 -22.451 -26.765 1.00 34.03 346 PRO A CA 1
ATOM 2666 C C . PRO A 1 346 ? -15.209 -23.883 -26.463 1.00 34.03 346 PRO A C 1
ATOM 2668 O O . PRO A 1 346 ? -15.217 -24.330 -25.315 1.00 34.03 346 PRO A O 1
ATOM 2671 N N . THR A 1 347 ? -15.540 -24.639 -27.511 1.00 31.91 347 THR A N 1
ATOM 2672 C CA . THR A 1 347 ? -15.748 -26.094 -27.464 1.00 31.91 347 THR A CA 1
ATOM 2673 C C . THR A 1 347 ? -14.450 -26.812 -27.085 1.00 31.91 347 THR A C 1
ATOM 2675 O O . THR A 1 347 ? -13.509 -26.873 -27.877 1.00 31.91 347 THR A O 1
ATOM 2678 N N . TYR A 1 348 ? -14.397 -27.376 -25.877 1.00 26.55 348 TYR A N 1
ATOM 2679 C CA . TYR A 1 348 ? -13.283 -28.201 -25.408 1.00 26.55 348 TYR A CA 1
ATOM 2680 C C . TYR A 1 348 ? -13.394 -29.638 -25.938 1.00 26.55 348 TYR A C 1
ATOM 2682 O O . TYR A 1 348 ? -14.283 -30.390 -25.540 1.00 26.55 348 TYR A O 1
ATOM 2690 N N . HIS A 1 349 ? -12.440 -30.046 -26.777 1.00 27.84 349 HIS A N 1
ATOM 2691 C CA . HIS A 1 349 ? -12.113 -31.457 -26.976 1.00 27.84 349 HIS A CA 1
ATOM 2692 C C . HIS A 1 349 ? -11.129 -31.918 -25.894 1.00 27.84 349 HIS A C 1
ATOM 2694 O O . HIS A 1 349 ? -10.121 -31.267 -25.620 1.00 27.84 349 HIS A O 1
ATOM 2700 N N . SER A 1 350 ? -11.441 -33.052 -25.271 1.00 27.28 350 SER A N 1
ATOM 2701 C CA . SER A 1 350 ? -10.639 -33.691 -24.234 1.00 27.28 350 SER A CA 1
ATOM 2702 C C . SER A 1 350 ? -9.399 -34.375 -24.815 1.00 27.28 350 SER A C 1
ATOM 2704 O O . SER A 1 350 ? -9.523 -35.321 -25.593 1.00 27.28 350 SER A O 1
ATOM 2706 N N . SER A 1 351 ? -8.213 -33.995 -24.346 1.00 24.78 351 SER A N 1
ATOM 2707 C CA . SER A 1 351 ? -7.048 -34.883 -24.346 1.00 24.78 351 SER A CA 1
ATOM 2708 C C . SER A 1 351 ? -6.181 -34.609 -23.120 1.00 24.78 351 SER A C 1
ATOM 2710 O O . SER A 1 351 ? -5.721 -33.494 -22.888 1.00 24.78 351 SER A O 1
ATOM 2712 N N . SER A 1 352 ? -6.007 -35.657 -22.329 1.00 25.25 352 SER A N 1
ATOM 2713 C CA . SER A 1 352 ? -5.272 -35.752 -21.074 1.00 25.25 352 SER A CA 1
ATOM 2714 C C . SER A 1 352 ? -3.748 -35.755 -21.253 1.00 25.25 352 SER A C 1
ATOM 2716 O O . SER A 1 352 ? -3.228 -36.587 -21.995 1.00 25.25 352 SER A O 1
ATOM 2718 N N . SER A 1 353 ? -3.033 -34.925 -20.484 1.00 22.67 353 SER A N 1
ATOM 2719 C CA . SER A 1 353 ? -1.783 -35.283 -19.780 1.00 22.67 353 SER A CA 1
ATOM 2720 C C . SER A 1 353 ? -1.398 -34.199 -18.754 1.00 22.67 353 SER A C 1
ATOM 2722 O O . SER A 1 353 ? -1.592 -33.014 -19.031 1.00 22.67 353 SER A O 1
ATOM 2724 N N . PRO A 1 354 ? -0.879 -34.566 -17.565 1.00 24.27 354 PRO A N 1
ATOM 2725 C CA . PRO A 1 354 ? -0.646 -33.631 -16.470 1.00 24.27 354 PRO A CA 1
ATOM 2726 C C . PRO A 1 354 ? 0.755 -33.009 -16.559 1.00 24.27 354 PRO A C 1
ATOM 2728 O O . PRO A 1 354 ? 1.753 -33.654 -16.252 1.00 24.27 354 PRO A O 1
ATOM 2731 N N . ALA A 1 355 ? 0.835 -31.733 -16.941 1.00 23.41 355 ALA A N 1
ATOM 2732 C CA . ALA A 1 355 ? 2.042 -30.936 -16.749 1.00 23.41 355 ALA A CA 1
ATOM 2733 C C . ALA A 1 355 ? 2.002 -30.286 -15.359 1.00 23.41 355 ALA A C 1
ATOM 2735 O O . ALA A 1 355 ? 1.188 -29.407 -15.071 1.00 23.41 355 ALA A O 1
ATOM 2736 N N . THR A 1 356 ? 2.892 -30.743 -14.484 1.00 26.44 356 THR A N 1
ATOM 2737 C CA . THR A 1 356 ? 3.210 -30.142 -13.190 1.00 26.44 356 THR A CA 1
ATOM 2738 C C . THR A 1 356 ? 3.677 -28.701 -13.378 1.00 26.44 356 THR A C 1
ATOM 2740 O O . THR A 1 356 ? 4.798 -28.454 -13.814 1.00 26.44 356 THR A O 1
ATOM 2743 N N . SER A 1 357 ? 2.831 -27.738 -13.019 1.00 23.94 357 SER A N 1
ATOM 2744 C CA . SER A 1 357 ? 3.188 -26.322 -12.979 1.00 23.94 357 SER A CA 1
ATOM 2745 C C . SER A 1 357 ? 2.989 -25.778 -11.564 1.00 23.94 357 SER A C 1
ATOM 2747 O O . SER A 1 357 ? 1.892 -25.419 -11.136 1.00 23.94 357 SER A O 1
ATOM 2749 N N . ARG A 1 358 ? 4.093 -25.741 -10.810 1.00 27.50 358 ARG A N 1
ATOM 2750 C CA . ARG A 1 358 ? 4.252 -24.924 -9.602 1.00 27.50 358 ARG A CA 1
ATOM 2751 C C . ARG A 1 358 ? 4.280 -23.450 -10.028 1.00 27.50 358 ARG A C 1
ATOM 2753 O O . ARG A 1 358 ? 5.348 -22.943 -10.367 1.00 27.50 358 ARG A O 1
ATOM 2760 N N . HIS A 1 359 ? 3.158 -22.728 -9.971 1.00 26.17 359 HIS A N 1
ATOM 2761 C CA . HIS A 1 359 ? 3.180 -21.272 -10.176 1.00 26.17 359 HIS A CA 1
ATOM 2762 C C . HIS A 1 359 ? 3.084 -20.464 -8.877 1.00 26.17 359 HIS A C 1
ATOM 2764 O O . HIS A 1 359 ? 2.052 -20.339 -8.223 1.00 26.17 359 HIS A O 1
ATOM 2770 N N . ARG A 1 360 ? 4.263 -19.918 -8.550 1.00 29.33 360 ARG A N 1
ATOM 2771 C CA . ARG A 1 360 ? 4.626 -18.961 -7.504 1.00 29.33 360 ARG A CA 1
ATOM 2772 C C . ARG A 1 360 ? 3.793 -17.673 -7.579 1.00 29.33 360 ARG A C 1
ATOM 2774 O O . ARG A 1 360 ? 3.511 -17.149 -8.652 1.00 29.33 360 ARG A O 1
ATOM 2781 N N . GLY A 1 361 ? 3.459 -17.141 -6.403 1.00 26.48 361 GLY A N 1
ATOM 2782 C CA . GLY A 1 361 ? 2.633 -15.949 -6.230 1.00 26.48 361 GLY A CA 1
ATOM 2783 C C . GLY A 1 361 ? 3.249 -14.656 -6.773 1.00 26.48 361 GLY A C 1
ATOM 2784 O O . GLY A 1 361 ? 4.392 -14.319 -6.472 1.00 26.48 361 GLY A O 1
ATOM 2785 N N . LYS A 1 362 ? 2.429 -13.889 -7.498 1.00 26.78 362 LYS A N 1
ATOM 2786 C CA . LYS A 1 362 ? 2.676 -12.481 -7.827 1.00 26.78 362 LYS A CA 1
ATOM 2787 C C . LYS A 1 362 ? 2.399 -11.619 -6.581 1.00 26.78 362 LYS A C 1
ATOM 2789 O O . LYS A 1 362 ? 1.292 -11.629 -6.026 1.00 26.78 362 LYS A O 1
ATOM 2794 N N . ARG A 1 363 ? 3.420 -10.915 -6.086 1.00 30.78 363 ARG A N 1
ATOM 2795 C CA . ARG A 1 363 ? 3.342 -9.945 -4.981 1.00 30.78 363 ARG A CA 1
ATOM 2796 C C . ARG A 1 363 ? 3.671 -8.552 -5.528 1.00 30.78 363 ARG A C 1
ATOM 2798 O O . ARG A 1 363 ? 4.757 -8.379 -6.047 1.00 30.78 363 ARG A O 1
ATOM 2805 N N . PHE A 1 364 ? 2.721 -7.635 -5.318 1.00 29.70 364 PHE A N 1
ATOM 2806 C CA . PHE A 1 364 ? 2.760 -6.166 -5.398 1.00 29.70 364 PHE A CA 1
ATOM 2807 C C . PHE A 1 364 ? 3.250 -5.500 -6.700 1.00 29.70 364 PHE A C 1
ATOM 2809 O O . PHE A 1 364 ? 4.000 -6.055 -7.483 1.00 29.70 364 PHE A O 1
ATOM 2816 N N . VAL A 1 365 ? 2.664 -4.332 -6.972 1.00 33.34 365 VAL A N 1
ATOM 2817 C CA . VAL A 1 365 ? 2.457 -3.753 -8.306 1.00 33.34 365 VAL A CA 1
ATOM 2818 C C . VAL A 1 365 ? 3.755 -3.270 -8.958 1.00 33.34 365 VAL A C 1
ATOM 2820 O O . VAL A 1 365 ? 4.287 -2.220 -8.612 1.00 33.34 365 VAL A O 1
ATOM 2823 N N . GLY A 1 366 ? 4.173 -4.041 -9.953 1.00 32.03 366 GLY A N 1
ATOM 2824 C CA . GLY A 1 366 ? 5.067 -3.733 -11.061 1.00 32.03 366 GLY A CA 1
ATOM 2825 C C . GLY A 1 366 ? 5.123 -5.000 -11.918 1.00 32.03 366 GLY A C 1
ATOM 2826 O O . GLY A 1 366 ? 5.200 -6.093 -11.361 1.00 32.03 366 GLY A O 1
ATOM 2827 N N . ASP A 1 367 ? 5.067 -4.903 -13.247 1.00 31.53 367 ASP A N 1
ATOM 2828 C CA . ASP A 1 367 ? 5.237 -6.057 -14.164 1.00 31.53 367 ASP A CA 1
ATOM 2829 C C . ASP A 1 367 ? 6.637 -6.711 -14.062 1.00 31.53 367 ASP A C 1
ATOM 2831 O O . ASP A 1 367 ? 6.985 -7.620 -14.811 1.00 31.53 367 ASP A O 1
ATOM 2835 N N . GLU A 1 368 ? 7.457 -6.259 -13.124 1.00 40.62 368 GLU A N 1
ATOM 2836 C CA . GLU A 1 368 ? 8.898 -6.388 -13.136 1.00 40.62 368 GLU A CA 1
ATOM 2837 C C . GLU A 1 368 ? 9.317 -6.948 -11.781 1.00 40.62 368 GLU A C 1
ATOM 2839 O O . GLU A 1 368 ? 9.746 -6.238 -10.878 1.00 40.62 368 GLU A O 1
ATOM 2844 N N . VAL A 1 369 ? 9.125 -8.255 -11.609 1.00 38.66 369 VAL A N 1
ATOM 2845 C CA . VAL A 1 369 ? 9.931 -9.014 -10.657 1.00 38.66 369 VAL A CA 1
ATOM 2846 C C . VAL A 1 369 ? 11.124 -9.500 -11.453 1.00 38.66 369 VAL A C 1
ATOM 2848 O O . VAL A 1 369 ? 10.957 -10.140 -12.493 1.00 38.66 369 VAL A O 1
ATOM 2851 N N . GLY A 1 370 ? 12.325 -9.221 -10.960 1.00 35.41 370 GLY A N 1
ATOM 2852 C CA . GLY A 1 370 ? 13.568 -9.375 -11.706 1.00 35.41 370 GLY A CA 1
ATOM 2853 C C . GLY A 1 370 ? 13.949 -10.783 -12.168 1.00 35.41 370 GLY A C 1
ATOM 2854 O O . GLY A 1 370 ? 14.979 -11.029 -12.788 1.00 35.41 370 GLY A O 1
ATOM 2855 N N . LEU A 1 371 ? 13.085 -11.733 -11.844 1.00 38.06 371 LEU A N 1
ATOM 2856 C CA . LEU A 1 371 ? 13.252 -13.156 -12.020 1.00 38.06 371 LEU A CA 1
ATOM 2857 C C . LEU A 1 371 ? 13.055 -13.607 -13.465 1.00 38.06 371 LEU A C 1
ATOM 2859 O O . LEU A 1 371 ? 13.566 -14.665 -13.794 1.00 38.06 371 LEU A O 1
ATOM 2863 N N . ASN A 1 372 ? 12.381 -12.845 -14.335 1.00 37.53 372 ASN A N 1
ATOM 2864 C CA . ASN A 1 372 ? 12.131 -13.297 -15.711 1.00 37.53 372 ASN A CA 1
ATOM 2865 C C . ASN A 1 372 ? 13.424 -13.460 -16.524 1.00 37.53 372 ASN A C 1
ATOM 2867 O O . ASN A 1 372 ? 13.552 -14.442 -17.249 1.00 37.53 372 ASN A O 1
ATOM 2871 N N . LEU A 1 373 ? 14.404 -12.561 -16.367 1.00 39.53 373 LEU A N 1
ATOM 2872 C CA . LEU A 1 373 ? 15.688 -12.689 -17.063 1.00 39.53 373 LEU A CA 1
ATOM 2873 C C . LEU A 1 373 ? 16.526 -13.834 -16.500 1.00 39.53 373 LEU A C 1
ATOM 2875 O O . LEU A 1 373 ? 17.046 -14.643 -17.260 1.00 39.53 373 LEU A O 1
ATOM 2879 N N . PHE A 1 374 ? 16.650 -13.919 -15.177 1.00 44.16 374 PHE A N 1
ATOM 2880 C CA . PHE A 1 374 ? 17.383 -15.006 -14.544 1.00 44.16 374 PHE A CA 1
ATOM 2881 C C . PHE A 1 374 ? 16.745 -16.346 -14.908 1.00 44.16 374 PHE A C 1
ATOM 2883 O O . PHE A 1 374 ? 17.422 -17.225 -15.416 1.00 44.16 374 PHE A O 1
ATOM 2890 N N . GLN A 1 375 ? 15.430 -16.487 -14.777 1.00 40.22 375 GLN A N 1
ATOM 2891 C CA . GLN A 1 375 ? 14.705 -17.696 -15.154 1.00 40.22 375 GLN A CA 1
ATOM 2892 C C . GLN A 1 375 ? 14.832 -18.018 -16.652 1.00 40.22 375 GLN A C 1
ATOM 2894 O O . GLN A 1 375 ? 14.932 -19.190 -16.998 1.00 40.22 375 GLN A O 1
ATOM 2899 N N . PHE A 1 376 ? 14.922 -17.014 -17.532 1.00 43.31 376 PHE A N 1
ATOM 2900 C CA . PHE A 1 376 ? 15.269 -17.194 -18.945 1.00 43.31 376 PHE A CA 1
ATOM 2901 C C . PHE A 1 376 ? 16.712 -17.705 -19.126 1.00 43.31 376 PHE A C 1
ATOM 2903 O O . PHE A 1 376 ? 16.914 -18.736 -19.768 1.00 43.31 376 PHE A O 1
ATOM 2910 N N . MET A 1 377 ? 17.708 -17.073 -18.495 1.00 44.09 377 MET A N 1
ATOM 2911 C CA . MET A 1 377 ? 19.117 -17.504 -18.512 1.00 44.09 377 MET A CA 1
ATOM 2912 C C . MET A 1 377 ? 19.280 -18.936 -17.975 1.00 44.09 377 MET A C 1
ATOM 2914 O O . MET A 1 377 ? 19.902 -19.776 -18.619 1.00 44.09 377 MET A O 1
ATOM 2918 N N . PHE A 1 378 ? 18.639 -19.247 -16.846 1.00 46.81 378 PHE A N 1
ATOM 2919 C CA . PHE A 1 378 ? 18.631 -20.556 -16.189 1.00 46.81 378 PHE A CA 1
ATOM 2920 C C . PHE A 1 378 ? 17.637 -21.556 -16.814 1.00 46.81 378 PHE A C 1
ATOM 2922 O O . PHE A 1 378 ? 17.505 -22.662 -16.302 1.00 46.81 378 PHE A O 1
ATOM 2929 N N . SER A 1 379 ? 16.928 -21.230 -17.898 1.00 41.12 379 SER A N 1
ATOM 2930 C CA . SER A 1 379 ? 16.071 -22.203 -18.608 1.00 41.12 379 SER A CA 1
ATOM 2931 C C . SER A 1 379 ? 16.785 -22.894 -19.772 1.00 41.12 379 SER A C 1
ATOM 2933 O O . SER A 1 379 ? 16.372 -23.968 -20.202 1.00 41.12 379 SER A O 1
ATOM 2935 N N . SER A 1 380 ? 17.886 -22.317 -20.263 1.00 46.69 380 SER A N 1
ATOM 2936 C CA . SER A 1 380 ? 18.660 -22.879 -21.370 1.00 46.69 380 SER A CA 1
ATOM 2937 C C . SER A 1 380 ? 19.702 -23.876 -20.860 1.00 46.69 380 SER A C 1
ATOM 2939 O O . SER A 1 380 ? 20.682 -23.499 -20.218 1.00 46.69 380 SER A O 1
ATOM 2941 N N . SER A 1 381 ? 19.529 -25.160 -21.176 1.00 43.28 381 SER A N 1
ATOM 2942 C CA . SER A 1 381 ? 20.493 -26.217 -20.836 1.00 43.28 381 SER A CA 1
ATOM 2943 C C . SER A 1 381 ? 21.884 -25.947 -21.427 1.00 43.28 381 SER A C 1
ATOM 2945 O O . SER A 1 381 ? 22.876 -26.073 -20.715 1.00 43.28 381 SER A O 1
ATOM 2947 N N . ALA A 1 382 ? 21.953 -25.447 -22.667 1.00 43.94 382 ALA A N 1
ATOM 2948 C CA . ALA A 1 382 ? 23.196 -25.034 -23.329 1.00 43.94 382 ALA A CA 1
ATOM 2949 C C . ALA A 1 382 ? 23.902 -23.858 -22.621 1.00 43.94 382 ALA A C 1
ATOM 2951 O O . ALA A 1 382 ? 25.135 -23.773 -22.602 1.00 43.94 382 ALA A O 1
ATOM 2952 N N . TRP A 1 383 ? 23.129 -22.955 -22.009 1.00 49.16 383 TRP A N 1
ATOM 2953 C CA . TRP A 1 383 ? 23.646 -21.831 -21.226 1.00 49.16 383 TRP A CA 1
ATOM 2954 C C . TRP A 1 383 ? 24.267 -22.310 -19.908 1.00 49.16 383 TRP A C 1
ATOM 2956 O O . TRP A 1 383 ? 25.349 -21.856 -19.540 1.00 49.16 383 TRP A O 1
ATOM 2966 N N . LYS A 1 384 ? 23.632 -23.276 -19.229 1.00 48.53 384 LYS A N 1
ATOM 2967 C CA . LYS A 1 384 ? 24.121 -23.820 -17.951 1.00 48.53 384 LYS A CA 1
ATOM 2968 C C . LYS A 1 384 ? 25.421 -24.607 -18.114 1.00 48.53 384 LYS A C 1
ATOM 2970 O O . LYS A 1 384 ? 26.374 -24.385 -17.368 1.00 48.53 384 LYS A O 1
ATOM 2975 N N . SER A 1 385 ? 25.487 -25.477 -19.121 1.00 44.88 385 SER A N 1
ATOM 2976 C CA . SER A 1 385 ? 26.646 -26.344 -19.372 1.00 44.88 385 SER A CA 1
ATOM 2977 C C . SER A 1 385 ? 27.893 -25.586 -19.839 1.00 44.88 385 SER A C 1
ATOM 2979 O O . SER A 1 385 ? 29.007 -26.038 -19.596 1.00 44.88 385 SER A O 1
ATOM 2981 N N . SER A 1 386 ? 27.740 -24.414 -20.462 1.00 40.12 386 SER A N 1
ATOM 2982 C CA . SER A 1 386 ? 28.873 -23.586 -20.906 1.00 40.12 386 SER A CA 1
ATOM 2983 C C . SER A 1 386 ? 29.383 -22.595 -19.845 1.00 40.12 386 SER A C 1
ATOM 2985 O O . SER A 1 386 ? 30.416 -21.961 -20.063 1.00 40.12 386 SER A O 1
ATOM 2987 N N . ARG A 1 387 ? 28.682 -22.419 -18.705 1.00 48.44 387 ARG A N 1
ATOM 2988 C CA . ARG A 1 387 ? 28.890 -21.271 -17.785 1.00 48.44 387 ARG A CA 1
ATOM 2989 C C . ARG A 1 387 ? 28.858 -21.608 -16.285 1.00 48.44 387 ARG A C 1
ATOM 2991 O O . ARG A 1 387 ? 28.608 -20.727 -15.462 1.00 48.44 387 ARG A O 1
ATOM 2998 N N . GLN A 1 388 ? 29.213 -22.842 -15.911 1.00 51.47 388 GLN A N 1
ATOM 2999 C CA . GLN A 1 388 ? 29.314 -23.321 -14.514 1.00 51.47 388 GLN A CA 1
ATOM 3000 C C . GLN A 1 388 ? 30.077 -22.385 -13.554 1.00 51.47 388 GLN A C 1
ATOM 3002 O O . GLN A 1 388 ? 29.745 -22.308 -12.376 1.00 51.47 388 GLN A O 1
ATOM 3007 N N . ARG A 1 389 ? 31.075 -21.634 -14.033 1.00 45.50 389 ARG A N 1
ATOM 3008 C CA . ARG A 1 389 ? 31.874 -20.723 -13.191 1.00 45.50 389 ARG A CA 1
ATOM 3009 C C . ARG A 1 389 ? 31.153 -19.411 -12.842 1.00 45.50 389 ARG A C 1
ATOM 3011 O O . ARG A 1 389 ? 31.280 -18.940 -11.720 1.00 45.50 389 ARG A O 1
ATOM 3018 N N . LEU A 1 390 ? 30.343 -18.854 -13.752 1.00 46.97 390 LEU A N 1
ATOM 3019 C CA . LEU A 1 390 ? 29.463 -17.707 -13.461 1.00 46.97 390 LEU A CA 1
ATOM 3020 C C . LEU A 1 390 ? 28.352 -18.116 -12.482 1.00 46.97 390 LEU A C 1
ATOM 3022 O O . LEU A 1 390 ? 28.026 -17.362 -11.568 1.00 46.97 390 LEU A O 1
ATOM 3026 N N . LEU A 1 391 ? 27.827 -19.336 -12.641 1.00 51.09 391 LEU A N 1
ATOM 3027 C CA . LEU A 1 391 ? 26.882 -19.950 -11.707 1.00 51.09 391 LEU A CA 1
ATOM 3028 C C . LEU A 1 391 ? 27.466 -20.045 -10.292 1.00 51.09 391 LEU A C 1
ATOM 3030 O O . LEU A 1 391 ? 26.800 -19.661 -9.340 1.00 51.09 391 LEU A O 1
ATOM 3034 N N . GLN A 1 392 ? 28.729 -20.457 -10.153 1.00 52.06 392 GLN A N 1
ATOM 3035 C CA . GLN A 1 392 ? 29.429 -20.494 -8.862 1.00 52.06 392 GLN A CA 1
ATOM 3036 C C . GLN A 1 392 ? 29.601 -19.102 -8.229 1.00 52.06 392 GLN A C 1
ATOM 3038 O O . GLN A 1 392 ? 29.455 -18.964 -7.017 1.00 52.06 392 GLN A O 1
ATOM 3043 N N . CYS A 1 393 ? 29.857 -18.055 -9.022 1.00 49.81 393 CYS A N 1
ATOM 3044 C CA . CYS A 1 393 ? 29.923 -16.678 -8.516 1.00 49.81 393 CYS A CA 1
ATOM 3045 C C . CYS A 1 393 ? 28.558 -16.154 -8.042 1.00 49.81 393 CYS A C 1
ATOM 3047 O O . CYS A 1 393 ? 28.497 -15.444 -7.042 1.00 49.81 393 CYS A O 1
ATOM 3049 N N . LEU A 1 394 ? 27.476 -16.501 -8.746 1.00 47.28 394 LEU A N 1
ATOM 3050 C CA . LEU A 1 394 ? 26.101 -16.137 -8.382 1.00 47.28 394 LEU A CA 1
ATOM 3051 C C . LEU A 1 394 ? 25.539 -17.000 -7.238 1.00 47.28 394 LEU A C 1
ATOM 3053 O O . LEU A 1 394 ? 24.643 -16.560 -6.531 1.00 47.28 394 LEU A O 1
ATOM 3057 N N . ALA A 1 395 ? 26.059 -18.210 -7.026 1.00 46.03 395 ALA A N 1
ATOM 3058 C CA . ALA A 1 395 ? 25.706 -19.058 -5.886 1.00 46.03 395 ALA A CA 1
ATOM 3059 C C . ALA A 1 395 ? 26.295 -18.544 -4.561 1.00 46.03 395 ALA A C 1
ATOM 3061 O O . ALA A 1 395 ? 25.831 -18.910 -3.484 1.00 46.03 395 ALA A O 1
ATOM 3062 N N . TYR A 1 396 ? 27.329 -17.697 -4.612 1.00 45.34 396 TYR A N 1
ATOM 3063 C CA . TYR A 1 396 ? 27.909 -17.126 -3.407 1.00 45.34 396 TYR A CA 1
ATOM 3064 C C . TYR A 1 396 ? 26.947 -16.109 -2.796 1.00 45.34 396 TYR A C 1
ATOM 3066 O O . TYR A 1 396 ? 26.722 -15.043 -3.360 1.00 45.34 396 TYR A O 1
ATOM 3074 N N . LYS A 1 397 ? 26.414 -16.428 -1.615 1.00 47.84 397 LYS A N 1
ATOM 3075 C CA . LYS A 1 397 ? 25.590 -15.527 -0.812 1.00 47.84 397 LYS A CA 1
ATOM 3076 C C . LYS A 1 397 ? 26.501 -14.671 0.076 1.00 47.84 397 LYS A C 1
ATOM 3078 O O . LYS A 1 397 ? 26.945 -15.154 1.125 1.00 47.84 397 LYS A O 1
ATOM 3083 N N . PRO A 1 398 ? 26.833 -13.423 -0.303 1.00 47.28 398 PRO A N 1
ATOM 3084 C CA . PRO A 1 398 ? 27.704 -12.608 0.523 1.00 47.28 398 PRO A CA 1
ATOM 3085 C C . PRO A 1 398 ? 26.950 -12.277 1.812 1.00 47.28 398 PRO A C 1
ATOM 3087 O O . PRO A 1 398 ? 25.929 -11.589 1.801 1.00 47.28 398 PRO A O 1
ATOM 3090 N N . LYS A 1 399 ? 27.436 -12.790 2.945 1.00 47.88 399 LYS A N 1
ATOM 3091 C CA . LYS A 1 399 ? 26.977 -12.309 4.249 1.00 47.88 399 LYS A CA 1
ATOM 3092 C C . LYS A 1 399 ? 27.301 -10.821 4.314 1.00 47.88 399 LYS A C 1
ATOM 3094 O O . LYS A 1 399 ? 28.421 -10.430 3.985 1.00 47.88 399 LYS A O 1
ATOM 3099 N N . ILE A 1 400 ? 26.334 -10.006 4.737 1.00 56.03 400 ILE A N 1
ATOM 3100 C CA . ILE A 1 400 ? 26.608 -8.617 5.105 1.00 56.03 400 ILE A CA 1
ATOM 3101 C C . ILE A 1 400 ? 27.732 -8.677 6.137 1.00 56.03 400 ILE A C 1
ATOM 3103 O O . ILE A 1 400 ? 27.550 -9.250 7.211 1.00 56.03 400 ILE A O 1
ATOM 3107 N N . ALA A 1 401 ? 28.910 -8.169 5.778 1.00 51.66 401 ALA A N 1
ATOM 3108 C CA . ALA A 1 401 ? 30.034 -8.142 6.692 1.00 51.66 401 ALA A CA 1
ATOM 3109 C C . ALA A 1 401 ? 29.657 -7.211 7.846 1.00 51.66 401 ALA A C 1
ATOM 3111 O O . ALA A 1 401 ? 29.574 -5.994 7.663 1.00 51.66 401 ALA A O 1
ATOM 3112 N N . GLU A 1 402 ? 29.381 -7.779 9.020 1.00 54.31 402 GLU A N 1
ATOM 3113 C CA . GLU A 1 402 ? 29.284 -6.982 10.233 1.00 54.31 402 GLU A CA 1
ATOM 3114 C C . GLU A 1 402 ? 30.665 -6.368 10.477 1.00 54.31 402 GLU A C 1
ATOM 3116 O O . GLU A 1 402 ? 31.657 -7.105 10.542 1.00 54.31 402 GLU A O 1
ATOM 3121 N N . PRO A 1 403 ? 30.777 -5.032 10.556 1.00 60.34 403 PRO A N 1
ATOM 3122 C CA . PRO A 1 403 ? 32.052 -4.416 10.862 1.00 60.34 403 PRO A CA 1
ATOM 3123 C C . PRO A 1 403 ? 32.541 -4.970 12.203 1.00 60.34 403 PRO A C 1
ATOM 3125 O O . PRO A 1 403 ? 31.814 -4.896 13.193 1.00 60.34 403 PRO A O 1
ATOM 3128 N N . LEU A 1 404 ? 33.780 -5.471 12.258 1.00 57.97 404 LEU A N 1
ATOM 3129 C CA . LEU A 1 404 ? 34.496 -5.845 13.492 1.00 57.97 404 LEU A CA 1
ATOM 3130 C C . LEU A 1 404 ? 34.841 -4.596 14.336 1.00 57.97 404 LEU A C 1
ATOM 3132 O O . LEU A 1 404 ? 35.957 -4.440 14.827 1.00 57.97 404 LEU A O 1
ATOM 3136 N N . ALA A 1 405 ? 33.913 -3.648 14.444 1.00 66.50 405 ALA A N 1
ATOM 3137 C CA . ALA A 1 405 ? 34.094 -2.398 15.153 1.00 66.50 405 ALA A CA 1
ATOM 3138 C C . ALA A 1 405 ? 33.592 -2.556 16.588 1.00 66.50 405 ALA A C 1
ATOM 3140 O O . ALA A 1 405 ? 32.459 -2.969 16.834 1.00 66.50 405 ALA A O 1
ATOM 3141 N N . THR A 1 406 ? 34.446 -2.209 17.542 1.00 78.56 406 THR A N 1
ATOM 3142 C CA . THR A 1 406 ? 34.087 -2.135 18.955 1.00 78.56 406 THR A CA 1
ATOM 3143 C C . THR A 1 406 ? 33.485 -0.770 19.276 1.00 78.56 406 THR A C 1
ATOM 3145 O O . THR A 1 406 ? 33.636 0.198 18.531 1.00 78.56 406 THR A O 1
ATOM 3148 N N . GLN A 1 407 ? 32.768 -0.686 20.395 1.00 83.56 407 GLN A N 1
ATOM 3149 C CA . GLN A 1 407 ? 32.201 0.576 20.868 1.00 83.56 407 GLN A CA 1
ATOM 3150 C C . GLN A 1 407 ? 33.308 1.606 21.104 1.00 83.56 407 GLN A C 1
ATOM 3152 O O . GLN A 1 407 ? 34.272 1.342 21.827 1.00 83.56 407 GLN A O 1
ATOM 3157 N N . HIS A 1 408 ? 33.151 2.795 20.527 1.00 86.88 408 HIS A N 1
ATOM 3158 C CA . HIS A 1 408 ? 34.083 3.894 20.752 1.00 86.88 408 HIS A CA 1
ATOM 3159 C C . HIS A 1 408 ? 33.744 4.652 22.035 1.00 86.88 408 HIS A C 1
ATOM 3161 O O . HIS A 1 408 ? 32.576 4.876 22.362 1.00 86.88 408 HIS A O 1
ATOM 3167 N N . ARG A 1 409 ? 34.778 5.099 22.751 1.00 87.38 409 ARG A N 1
ATOM 3168 C CA . ARG A 1 409 ? 34.623 6.131 23.785 1.00 87.38 409 ARG A CA 1
ATOM 3169 C C . ARG A 1 409 ? 34.439 7.497 23.119 1.00 87.38 409 ARG A C 1
ATOM 3171 O O . ARG A 1 409 ? 34.695 7.641 21.923 1.00 87.38 409 ARG A O 1
ATOM 3178 N N . LEU A 1 410 ? 34.020 8.493 23.900 1.00 90.12 410 LEU A N 1
ATOM 3179 C CA . LEU A 1 410 ? 34.040 9.878 23.435 1.00 90.12 410 LEU A CA 1
ATOM 3180 C C . LEU A 1 410 ? 35.465 10.235 22.972 1.00 90.12 410 LEU A C 1
ATOM 3182 O O . LEU A 1 410 ? 36.418 9.969 23.714 1.00 90.12 410 LEU A O 1
ATOM 3186 N N . PRO A 1 411 ? 35.628 10.773 21.751 1.00 92.44 411 PRO A N 1
ATOM 3187 C CA . PRO A 1 411 ? 36.938 11.156 21.252 1.00 92.44 411 PRO A CA 1
ATOM 3188 C C . PRO A 1 411 ? 37.472 12.376 22.019 1.00 92.44 411 PRO A C 1
ATOM 3190 O O . PRO A 1 411 ? 36.672 13.141 22.570 1.00 92.44 411 PRO A O 1
ATOM 3193 N N . PRO A 1 412 ? 38.800 12.593 22.031 1.00 92.06 412 PRO A N 1
ATOM 3194 C CA . PRO A 1 412 ? 39.406 13.836 22.506 1.00 92.06 412 PRO A CA 1
ATOM 3195 C C . PRO A 1 412 ? 38.778 15.081 21.856 1.00 92.06 412 PRO A C 1
ATOM 3197 O O . PRO A 1 412 ? 38.292 15.013 20.725 1.00 92.06 412 PRO A O 1
ATOM 3200 N N . LEU A 1 413 ? 38.769 16.212 22.572 1.00 91.31 413 LEU A N 1
ATOM 3201 C CA . LEU A 1 413 ? 38.040 17.426 22.173 1.00 91.31 413 LEU A CA 1
ATOM 3202 C C . LEU A 1 413 ? 38.443 17.957 20.786 1.00 91.31 413 LEU A C 1
ATOM 3204 O O . LEU A 1 413 ? 37.595 18.439 20.037 1.00 91.31 413 LEU A O 1
ATOM 3208 N N . ASP A 1 414 ? 39.714 17.848 20.414 1.00 91.06 414 ASP A N 1
ATOM 3209 C CA . ASP A 1 414 ? 40.228 18.238 19.099 1.00 91.06 414 ASP A CA 1
ATOM 3210 C C . ASP A 1 414 ? 39.611 17.395 17.972 1.00 91.06 414 ASP A C 1
ATOM 3212 O O . ASP A 1 414 ? 39.087 17.947 17.002 1.00 91.06 414 ASP A O 1
ATOM 3216 N N . MET A 1 415 ? 39.591 16.068 18.126 1.00 92.69 415 MET A N 1
ATOM 3217 C CA . MET A 1 415 ? 38.947 15.151 17.180 1.00 92.69 415 MET A CA 1
ATOM 3218 C C . MET A 1 415 ? 37.424 15.343 17.165 1.00 92.69 415 MET A C 1
ATOM 3220 O O . MET A 1 415 ? 36.810 15.383 16.099 1.00 92.69 415 MET A O 1
ATOM 3224 N N . ALA A 1 416 ? 36.807 15.516 18.335 1.00 94.19 416 ALA A N 1
ATOM 3225 C CA . ALA A 1 416 ? 35.376 15.779 18.476 1.00 94.19 416 ALA A CA 1
ATOM 3226 C C . ALA A 1 416 ? 34.952 17.045 17.714 1.00 94.19 416 ALA A C 1
ATOM 3228 O O . ALA A 1 416 ? 33.966 17.037 16.975 1.00 94.19 416 ALA A O 1
ATOM 3229 N N . THR A 1 417 ? 35.746 18.112 17.834 1.00 93.75 417 THR A N 1
ATOM 3230 C CA . THR A 1 417 ? 35.531 19.385 17.134 1.00 93.75 417 THR A CA 1
ATOM 3231 C C . THR A 1 417 ? 35.668 19.216 15.620 1.00 93.75 417 THR A C 1
ATOM 3233 O O . THR A 1 417 ? 34.876 19.775 14.861 1.00 93.75 417 THR A O 1
ATOM 3236 N N . GLN A 1 418 ? 36.633 18.414 15.154 1.00 93.88 418 GLN A N 1
ATOM 3237 C CA . GLN A 1 418 ? 36.795 18.117 13.727 1.00 93.88 418 GLN A CA 1
ATOM 3238 C C . GLN A 1 418 ? 35.606 17.333 13.159 1.00 93.88 418 GLN A C 1
ATOM 3240 O O . GLN A 1 418 ? 35.088 17.706 12.106 1.00 93.88 418 GLN A O 1
ATOM 3245 N N . LEU A 1 419 ? 35.144 16.292 13.861 1.00 95.12 419 LEU A N 1
ATOM 3246 C CA . LEU A 1 419 ? 33.965 15.508 13.475 1.00 95.12 419 LEU A CA 1
ATOM 3247 C C . LEU A 1 419 ? 32.711 16.385 13.408 1.00 95.12 419 LEU A C 1
ATOM 3249 O O . LEU A 1 419 ? 31.971 16.334 12.425 1.00 95.12 419 LEU A O 1
ATOM 3253 N N . LEU A 1 420 ? 32.500 17.230 14.420 1.00 95.00 420 LEU A N 1
ATOM 3254 C CA . LEU A 1 420 ? 31.374 18.158 14.459 1.00 95.00 420 LEU A CA 1
ATOM 3255 C C . LEU A 1 420 ? 31.427 19.158 13.297 1.00 95.00 420 LEU A C 1
ATOM 3257 O O . LEU A 1 420 ? 30.446 19.311 12.571 1.00 95.00 420 LEU A O 1
ATOM 3261 N N . LYS A 1 421 ? 32.584 19.789 13.059 1.00 91.75 421 LYS A N 1
ATOM 3262 C CA . LYS A 1 421 ? 32.774 20.717 11.934 1.00 91.75 421 LYS A CA 1
ATOM 3263 C C . LYS A 1 421 ? 32.512 20.037 10.590 1.00 91.75 421 LYS A C 1
ATOM 3265 O O . LYS A 1 421 ? 31.900 20.639 9.714 1.00 91.75 421 LYS A O 1
ATOM 3270 N N . PHE A 1 422 ? 32.939 18.786 10.427 1.00 91.31 422 PHE A N 1
ATOM 3271 C CA . PHE A 1 422 ? 32.705 18.022 9.202 1.00 91.31 422 PHE A CA 1
ATOM 3272 C C . PHE A 1 422 ? 31.220 17.678 8.995 1.00 91.31 422 PHE A C 1
ATOM 3274 O O . PHE A 1 422 ? 30.732 17.717 7.867 1.00 91.31 422 PHE A O 1
ATOM 3281 N N . TYR A 1 423 ? 30.479 17.376 10.067 1.00 94.12 423 TYR A N 1
ATOM 3282 C CA . TYR A 1 423 ? 29.026 17.188 10.001 1.00 94.12 423 TYR A CA 1
ATOM 3283 C C . TYR A 1 423 ? 28.303 18.472 9.582 1.00 94.12 423 TYR A C 1
ATOM 3285 O O . TYR A 1 423 ? 27.477 18.444 8.665 1.00 94.12 423 TYR A O 1
ATOM 3293 N N . LEU A 1 424 ? 28.629 19.584 10.249 1.00 92.19 424 LEU A N 1
ATOM 3294 C CA . LEU A 1 424 ? 28.002 20.888 10.041 1.00 92.19 424 LEU A CA 1
ATOM 3295 C C . LEU A 1 424 ? 28.267 21.423 8.630 1.00 92.19 424 LEU A C 1
ATOM 3297 O O . LEU A 1 424 ? 27.335 21.815 7.940 1.00 92.19 424 LEU A O 1
ATOM 3301 N N . ASN A 1 425 ? 29.506 21.317 8.149 1.00 88.56 425 ASN A N 1
ATOM 3302 C CA . ASN A 1 425 ? 29.898 21.720 6.794 1.00 88.56 425 ASN A CA 1
ATOM 3303 C C . ASN A 1 425 ? 29.618 20.636 5.746 1.00 88.56 425 ASN A C 1
ATOM 3305 O O . ASN A 1 425 ? 30.280 20.577 4.719 1.00 88.56 425 ASN A O 1
ATOM 3309 N N . GLY A 1 426 ? 28.721 19.699 6.020 1.00 89.56 426 GLY A N 1
ATOM 3310 C CA . GLY A 1 426 ? 28.487 18.566 5.141 1.00 89.56 426 GLY A CA 1
ATOM 3311 C C . GLY A 1 426 ? 27.052 18.114 5.253 1.00 89.56 426 GLY A C 1
ATOM 3312 O O . GLY A 1 426 ? 26.158 18.708 4.659 1.00 89.56 426 GLY A O 1
ATOM 3313 N N . SER A 1 427 ? 26.826 17.042 6.011 1.00 91.19 427 SER A N 1
ATOM 3314 C CA . SER A 1 427 ? 25.498 16.438 6.143 1.00 91.19 427 SER A CA 1
ATOM 3315 C C . SER A 1 427 ? 24.434 17.440 6.592 1.00 91.19 427 SER A C 1
ATOM 3317 O O . SER A 1 427 ? 23.309 17.353 6.113 1.00 91.19 427 SER A O 1
ATOM 3319 N N . HIS A 1 428 ? 24.762 18.377 7.484 1.00 92.88 428 HIS A N 1
ATOM 3320 C CA . HIS A 1 428 ? 23.801 19.351 8.007 1.00 92.88 428 HIS A CA 1
ATOM 3321 C C . HIS A 1 428 ? 23.330 20.361 6.953 1.00 92.88 428 HIS A C 1
ATOM 3323 O O . HIS A 1 428 ? 22.140 20.647 6.917 1.00 92.88 428 HIS A O 1
ATOM 3329 N N . VAL A 1 429 ? 24.204 20.795 6.032 1.00 90.56 429 VAL A N 1
ATOM 3330 C CA . VAL A 1 429 ? 23.858 21.712 4.920 1.00 90.56 429 VAL A CA 1
ATOM 3331 C C . VAL A 1 429 ? 22.684 21.172 4.101 1.00 90.56 429 VAL A C 1
ATOM 3333 O O . VAL A 1 429 ? 21.753 21.896 3.750 1.00 90.56 429 VAL A O 1
ATOM 3336 N N . MET A 1 430 ? 22.712 19.870 3.816 1.00 90.50 430 MET A N 1
ATOM 3337 C CA . MET A 1 430 ? 21.672 19.206 3.037 1.00 90.50 430 MET A CA 1
ATOM 3338 C C . MET A 1 430 ? 20.544 18.646 3.917 1.00 90.50 430 MET A C 1
ATOM 3340 O O . MET A 1 430 ? 19.431 18.459 3.434 1.00 90.50 430 MET A O 1
ATOM 3344 N N . HIS A 1 431 ? 20.791 18.404 5.208 1.00 94.00 431 HIS A N 1
ATOM 3345 C CA . HIS A 1 431 ? 19.845 17.776 6.142 1.00 94.00 431 HIS A CA 1
ATOM 3346 C C . HIS A 1 431 ? 19.732 18.532 7.482 1.00 94.00 431 HIS A C 1
ATOM 3348 O O . HIS A 1 431 ? 20.060 17.981 8.538 1.00 94.00 431 HIS A O 1
ATOM 3354 N N . PRO A 1 432 ? 19.237 19.784 7.484 1.00 93.69 432 PRO A N 1
ATOM 3355 C CA . PRO A 1 432 ? 19.240 20.662 8.655 1.00 93.69 432 PRO A CA 1
ATOM 3356 C C . PRO A 1 432 ? 18.034 20.426 9.588 1.00 93.69 432 PRO A C 1
ATOM 3358 O O . PRO A 1 432 ? 17.368 21.366 10.011 1.00 93.69 432 PRO A O 1
ATOM 3361 N N . PHE A 1 433 ? 17.702 19.173 9.915 1.00 94.62 433 PHE A N 1
ATOM 3362 C CA . PHE A 1 433 ? 16.562 18.843 10.798 1.00 94.62 433 PHE A CA 1
ATOM 3363 C C . PHE A 1 433 ? 16.872 18.997 12.303 1.00 94.62 433 PHE A C 1
ATOM 3365 O O . PHE A 1 433 ? 15.969 18.991 13.146 1.00 94.62 433 PHE A O 1
ATOM 3372 N N . LEU A 1 434 ? 18.153 19.143 12.645 1.00 93.81 434 LEU A N 1
ATOM 3373 C CA . LEU A 1 434 ? 18.641 19.566 13.959 1.00 93.81 434 LEU A CA 1
ATOM 3374 C C . LEU A 1 434 ? 19.024 21.048 13.890 1.00 93.81 434 LEU A C 1
ATOM 3376 O O . LEU A 1 434 ? 19.595 21.478 12.885 1.00 93.81 434 LEU A O 1
ATOM 3380 N N . LEU A 1 435 ? 18.739 21.822 14.937 1.00 91.31 435 LEU A N 1
ATOM 3381 C CA . LEU A 1 435 ? 19.154 23.227 14.995 1.00 91.31 435 LEU A CA 1
ATOM 3382 C C . LEU A 1 435 ? 20.612 23.348 15.444 1.00 91.31 435 LEU A C 1
ATOM 3384 O O . LEU A 1 435 ? 21.078 22.556 16.266 1.00 91.31 435 LEU A O 1
ATOM 3388 N N . TYR A 1 436 ? 21.334 24.339 14.920 1.00 88.69 436 TYR A N 1
ATOM 3389 C CA . TYR A 1 436 ? 22.751 24.535 15.235 1.00 88.69 436 TYR A CA 1
ATOM 3390 C C . TYR A 1 436 ? 22.962 24.796 16.730 1.00 88.69 436 TYR A C 1
ATOM 3392 O O . TYR A 1 436 ? 23.816 24.171 17.354 1.00 88.69 436 TYR A O 1
ATOM 3400 N N . ASN A 1 437 ? 22.144 25.673 17.318 1.00 86.56 437 ASN A N 1
ATOM 3401 C CA . ASN A 1 437 ? 22.188 26.005 18.745 1.00 86.56 437 ASN A CA 1
ATOM 3402 C C . ASN A 1 437 ? 22.012 24.764 19.637 1.00 86.56 437 ASN A C 1
ATOM 3404 O O . ASN A 1 437 ? 22.774 24.592 20.583 1.00 86.56 437 ASN A O 1
ATOM 3408 N N . GLN A 1 438 ? 21.074 23.876 19.299 1.00 89.75 438 GLN A N 1
ATOM 3409 C CA . GLN A 1 438 ? 20.833 22.625 20.020 1.00 89.75 438 GLN A CA 1
ATOM 3410 C C . GLN A 1 438 ? 22.042 21.691 19.928 1.00 89.75 438 GLN A C 1
ATOM 3412 O O . GLN A 1 438 ? 22.484 21.162 20.942 1.00 89.75 438 GLN A O 1
ATOM 3417 N N . ILE A 1 439 ? 22.626 21.535 18.734 1.00 93.88 439 ILE A N 1
ATOM 3418 C CA . ILE A 1 439 ? 23.829 20.712 18.548 1.00 93.88 439 ILE A CA 1
ATOM 3419 C C . ILE A 1 439 ? 24.990 21.254 19.389 1.00 93.88 439 ILE A C 1
ATOM 3421 O O . ILE A 1 439 ? 25.647 20.484 20.090 1.00 93.88 439 ILE A O 1
ATOM 3425 N N . MET A 1 440 ? 25.244 22.565 19.326 1.00 92.44 440 MET A N 1
ATOM 3426 C CA . MET A 1 440 ? 26.339 23.194 20.066 1.00 92.44 440 MET A CA 1
ATOM 3427 C C . MET A 1 440 ? 26.129 23.090 21.574 1.00 92.44 440 MET A C 1
ATOM 3429 O O . MET A 1 440 ? 27.057 22.723 22.284 1.00 92.44 440 MET A O 1
ATOM 3433 N N . GLN A 1 441 ? 24.905 23.313 22.058 1.00 90.19 441 GLN A N 1
ATOM 3434 C CA . GLN A 1 441 ? 24.574 23.168 23.472 1.00 90.19 441 GLN A CA 1
ATOM 3435 C C . GLN A 1 441 ? 24.813 21.736 23.971 1.00 90.19 441 GLN A C 1
ATOM 3437 O O . GLN A 1 441 ? 25.437 21.558 25.020 1.00 90.19 441 GLN A O 1
ATOM 3442 N N . SER A 1 442 ? 24.369 20.714 23.230 1.00 91.94 442 SER A N 1
ATOM 3443 C CA . SER A 1 442 ? 24.630 19.311 23.580 1.00 91.94 442 SER A CA 1
ATOM 3444 C C . SER A 1 442 ? 26.129 18.992 23.552 1.00 91.94 442 SER A C 1
ATOM 3446 O O . SER A 1 442 ? 26.631 18.311 24.445 1.00 91.94 442 SER A O 1
ATOM 3448 N N . PHE A 1 443 ? 26.869 19.505 22.563 1.00 93.56 443 PHE A N 1
ATOM 3449 C CA . PHE A 1 443 ? 28.317 19.308 22.459 1.00 93.56 443 PHE A CA 1
ATOM 3450 C C . PHE A 1 443 ? 29.068 19.945 23.636 1.00 93.56 443 PHE A C 1
ATOM 3452 O O . PHE A 1 443 ? 29.858 19.271 24.299 1.00 93.56 443 PHE A O 1
ATOM 3459 N N . ASP A 1 444 ? 28.782 21.213 23.933 1.00 90.06 444 ASP A N 1
ATOM 3460 C CA . ASP A 1 444 ? 29.380 21.950 25.046 1.00 90.06 444 ASP A CA 1
ATOM 3461 C C . ASP A 1 444 ? 29.054 21.283 26.382 1.00 90.06 444 ASP A C 1
ATOM 3463 O O . ASP A 1 444 ? 29.946 21.074 27.200 1.00 90.06 444 ASP A O 1
ATOM 3467 N N . THR A 1 445 ? 27.809 20.847 26.577 1.00 88.88 445 THR A N 1
ATOM 3468 C CA . THR A 1 445 ? 27.397 20.130 27.792 1.00 88.88 445 THR A CA 1
ATOM 3469 C C . THR A 1 445 ? 28.207 18.848 27.994 1.00 88.88 445 THR A C 1
ATOM 3471 O O . THR A 1 445 ? 28.637 18.563 29.108 1.00 88.88 445 THR A O 1
ATOM 3474 N N . ILE A 1 446 ? 28.478 18.075 26.942 1.00 90.69 446 ILE A N 1
ATOM 3475 C CA . ILE A 1 446 ? 29.252 16.828 27.062 1.00 90.69 446 ILE A CA 1
ATOM 3476 C C . ILE A 1 446 ? 30.733 17.100 27.353 1.00 90.69 446 ILE A C 1
ATOM 3478 O O . ILE A 1 446 ? 31.339 16.389 28.155 1.00 90.69 446 ILE A O 1
ATOM 3482 N N . TYR A 1 447 ? 31.328 18.110 26.715 1.00 88.12 447 TYR A N 1
ATOM 3483 C CA . TYR A 1 447 ? 32.777 18.335 26.754 1.00 88.12 447 TYR A CA 1
ATOM 3484 C C . TYR A 1 447 ? 33.252 19.350 27.803 1.00 88.12 447 TYR A C 1
ATOM 3486 O O . TYR A 1 447 ? 34.437 19.350 28.139 1.00 88.12 447 TYR A O 1
ATOM 3494 N N . GLN A 1 448 ? 32.366 20.191 28.342 1.00 82.12 448 GLN A N 1
ATOM 3495 C CA . GLN A 1 448 ? 32.686 21.135 29.422 1.00 82.12 448 GLN A CA 1
ATOM 3496 C C . GLN A 1 448 ? 32.401 20.559 30.820 1.00 82.12 448 GLN A C 1
ATOM 3498 O O . GLN A 1 448 ? 32.942 21.053 31.810 1.00 82.12 448 GLN A O 1
ATOM 3503 N N . THR A 1 449 ? 31.589 19.502 30.929 1.00 70.25 449 THR A N 1
ATOM 3504 C CA . THR A 1 449 ? 31.303 18.846 32.215 1.00 70.25 449 THR A CA 1
ATOM 3505 C C . THR A 1 449 ? 32.499 17.997 32.661 1.00 70.25 449 THR A C 1
ATOM 3507 O O . THR A 1 449 ? 33.047 17.229 31.873 1.00 70.25 449 THR A O 1
ATOM 3510 N N . GLN A 1 450 ? 32.900 18.092 33.938 1.00 58.03 450 GLN A N 1
ATOM 3511 C CA . GLN A 1 450 ? 34.033 17.321 34.489 1.00 58.03 450 GLN A CA 1
ATOM 3512 C C . GLN A 1 450 ? 33.823 15.794 34.413 1.00 58.03 450 GLN A C 1
ATOM 3514 O O . GLN A 1 450 ? 34.797 15.044 34.377 1.00 58.03 450 GLN A O 1
ATOM 3519 N N . GLU A 1 451 ? 32.569 15.337 34.323 1.00 67.69 451 GLU A N 1
ATOM 3520 C CA . GLU A 1 451 ? 32.195 13.938 34.098 1.00 67.69 451 GLU A CA 1
ATOM 3521 C C . GLU A 1 451 ? 31.219 13.799 32.908 1.00 67.69 451 GLU A C 1
ATOM 3523 O O . GLU A 1 451 ? 30.002 13.822 33.099 1.00 67.69 451 GLU A O 1
ATOM 3528 N N . PRO A 1 452 ? 31.714 13.575 31.673 1.00 62.03 452 PRO A N 1
ATOM 3529 C CA . PRO A 1 452 ? 30.886 13.426 30.463 1.00 62.03 452 PRO A CA 1
ATOM 3530 C C . PRO A 1 452 ? 29.865 12.273 30.513 1.00 62.03 452 PRO A C 1
ATOM 3532 O O . PRO A 1 452 ? 28.962 12.180 29.689 1.00 62.03 452 PRO A O 1
ATOM 3535 N N . GLN A 1 453 ? 30.016 11.351 31.469 1.00 60.78 453 GLN A N 1
ATOM 3536 C CA . GLN A 1 453 ? 29.105 10.223 31.687 1.00 60.78 453 GLN A CA 1
ATOM 3537 C C . GLN A 1 453 ? 27.815 10.627 32.421 1.00 60.78 453 GLN A C 1
ATOM 3539 O O . GLN A 1 453 ? 26.872 9.838 32.434 1.00 60.78 453 GLN A O 1
ATOM 3544 N N . GLN A 1 454 ? 27.763 11.829 33.009 1.00 65.88 454 GLN A N 1
ATOM 3545 C CA . GLN A 1 454 ? 26.575 12.384 33.668 1.00 65.88 454 GLN A CA 1
ATOM 3546 C C . GLN A 1 454 ? 25.680 13.202 32.718 1.00 65.88 454 GLN A C 1
ATOM 3548 O O . GLN A 1 454 ? 24.612 13.660 33.123 1.00 65.88 454 GLN A O 1
ATOM 3553 N N . SER A 1 455 ? 26.096 13.400 31.463 1.00 80.75 455 SER A N 1
ATOM 3554 C CA . SER A 1 455 ? 25.300 14.098 30.450 1.00 80.75 455 SER A CA 1
ATOM 3555 C C . SER A 1 455 ? 24.026 13.323 30.092 1.00 80.75 455 SER A C 1
ATOM 3557 O O . SER A 1 455 ? 23.968 12.096 30.209 1.00 80.75 455 SER A O 1
ATOM 3559 N N . SER A 1 456 ? 22.996 14.042 29.635 1.00 90.06 456 SER A N 1
ATOM 3560 C CA . SER A 1 456 ? 21.705 13.449 29.270 1.00 90.06 456 SER A CA 1
ATOM 3561 C C . SER A 1 456 ? 21.873 12.320 28.238 1.00 90.06 456 SER A C 1
ATOM 3563 O O . SER A 1 456 ? 22.609 12.496 27.259 1.00 90.06 456 SER A O 1
ATOM 3565 N N . PRO A 1 457 ? 21.154 11.185 28.375 1.00 92.69 457 PRO A N 1
ATOM 3566 C CA . PRO A 1 457 ? 21.103 10.143 27.348 1.00 92.69 457 PRO A CA 1
ATOM 3567 C C . PRO A 1 457 ? 20.768 10.674 25.945 1.00 92.69 457 PRO A C 1
ATOM 3569 O O . PRO A 1 457 ? 21.294 10.161 24.957 1.00 92.69 457 PRO A O 1
ATOM 3572 N N . GLN A 1 458 ? 19.934 11.718 25.854 1.00 93.81 458 GLN A N 1
ATOM 3573 C CA . GLN A 1 458 ? 19.547 12.358 24.592 1.00 93.81 458 GLN A CA 1
ATOM 3574 C C . GLN A 1 458 ? 20.716 13.112 23.942 1.00 93.81 458 GLN A C 1
ATOM 3576 O O . GLN A 1 458 ? 20.947 12.960 22.739 1.00 93.81 458 GLN A O 1
ATOM 3581 N N . ASP A 1 459 ? 21.490 13.870 24.724 1.00 93.62 459 ASP A N 1
ATOM 3582 C CA . ASP A 1 459 ? 22.670 14.589 24.226 1.00 93.62 459 ASP A CA 1
ATOM 3583 C C . ASP A 1 459 ? 23.738 13.600 23.755 1.00 93.62 459 ASP A C 1
ATOM 3585 O O . ASP A 1 459 ? 24.267 13.720 22.647 1.00 93.62 459 ASP A O 1
ATOM 3589 N N . MET A 1 460 ? 23.993 12.565 24.564 1.00 94.12 460 MET A N 1
ATOM 3590 C CA . MET A 1 460 ? 24.951 11.507 24.245 1.00 94.12 460 MET A CA 1
ATOM 3591 C C . MET A 1 460 ? 24.584 10.785 22.951 1.00 94.12 460 MET A C 1
ATOM 3593 O O . MET A 1 460 ? 25.436 10.618 22.078 1.00 94.12 460 MET A O 1
ATOM 3597 N N . PHE A 1 461 ? 23.319 10.387 22.796 1.00 95.31 461 PHE A N 1
ATOM 3598 C CA . PHE A 1 461 ? 22.836 9.763 21.567 1.00 95.31 461 PHE A CA 1
ATOM 3599 C C . PHE A 1 461 ? 23.036 10.675 20.354 1.00 95.31 461 PHE A C 1
ATOM 3601 O O . PHE A 1 461 ? 23.599 10.249 19.344 1.00 95.31 461 PHE A O 1
ATOM 3608 N N . THR A 1 462 ? 22.604 11.933 20.465 1.00 95.81 462 THR A N 1
ATOM 3609 C CA . THR A 1 462 ? 22.630 12.905 19.365 1.00 95.81 462 THR A CA 1
ATOM 3610 C C . THR A 1 462 ? 24.059 13.157 18.888 1.00 95.81 462 THR A C 1
ATOM 3612 O O . THR A 1 462 ? 24.345 13.019 17.698 1.00 95.81 462 THR A O 1
ATOM 3615 N N . ILE A 1 463 ? 24.982 13.454 19.807 1.00 96.81 463 ILE A N 1
ATOM 3616 C CA . ILE A 1 463 ? 26.378 13.764 19.473 1.00 96.81 463 ILE A CA 1
ATOM 3617 C C . ILE A 1 463 ? 27.125 12.531 18.949 1.00 96.81 463 ILE A C 1
ATOM 3619 O O . ILE A 1 463 ? 27.842 12.631 17.952 1.00 96.81 463 ILE A O 1
ATOM 3623 N N . LEU A 1 464 ? 26.915 11.345 19.530 1.00 96.81 464 LEU A N 1
ATOM 3624 C CA . LEU A 1 464 ? 27.523 10.112 19.016 1.00 96.81 464 LEU A CA 1
ATOM 3625 C C . LEU A 1 464 ? 27.001 9.745 17.620 1.00 96.81 464 LEU A C 1
ATOM 3627 O O . LEU A 1 464 ? 27.780 9.288 16.784 1.00 96.81 464 LEU A O 1
ATOM 3631 N N . MET A 1 465 ? 25.718 9.979 17.326 1.00 97.25 465 MET A N 1
ATOM 3632 C CA . MET A 1 465 ? 25.174 9.790 15.977 1.00 97.25 465 MET A CA 1
ATOM 3633 C C . MET A 1 465 ? 25.724 10.811 14.976 1.00 97.25 465 MET A C 1
ATOM 3635 O O . MET A 1 465 ? 26.049 10.436 13.849 1.00 97.25 465 MET A O 1
ATOM 3639 N N . ILE A 1 466 ? 25.886 12.074 15.380 1.00 97.62 466 ILE A N 1
ATOM 3640 C CA . ILE A 1 466 ? 26.556 13.106 14.571 1.00 97.62 466 ILE A CA 1
ATOM 3641 C C . ILE A 1 466 ? 27.985 12.670 14.229 1.00 97.62 466 ILE A C 1
ATOM 3643 O O . ILE A 1 466 ? 28.375 12.704 13.059 1.00 97.62 466 ILE A O 1
ATOM 3647 N N . PHE A 1 467 ? 28.740 12.176 15.214 1.00 97.50 467 PHE A N 1
ATOM 3648 C CA . PHE A 1 467 ? 30.080 11.630 14.990 1.00 97.50 467 PHE A CA 1
ATOM 3649 C C . PHE A 1 467 ? 30.057 10.412 14.074 1.00 97.50 467 PHE A C 1
ATOM 3651 O O . PHE A 1 467 ? 30.879 10.334 13.165 1.00 97.50 467 PHE A O 1
ATOM 3658 N N . ALA A 1 468 ? 29.106 9.492 14.251 1.00 96.81 468 ALA A N 1
ATOM 3659 C CA . ALA A 1 468 ? 28.968 8.319 13.394 1.00 96.81 468 ALA A CA 1
ATOM 3660 C C . ALA A 1 468 ? 28.743 8.705 11.925 1.00 96.81 468 ALA A C 1
ATOM 3662 O O . ALA A 1 468 ? 29.389 8.137 11.045 1.00 96.81 468 ALA A O 1
ATOM 3663 N N . VAL A 1 469 ? 27.870 9.683 11.654 1.00 96.19 469 VAL A N 1
ATOM 3664 C CA . VAL A 1 469 ? 27.585 10.178 10.296 1.00 96.19 469 VAL A CA 1
ATOM 3665 C C . VAL A 1 469 ? 28.794 10.910 9.704 1.00 96.19 469 VAL A C 1
ATOM 3667 O O . VAL A 1 469 ? 29.185 10.610 8.576 1.00 96.19 469 VAL A O 1
ATOM 3670 N N . ALA A 1 470 ? 29.427 11.818 10.454 1.00 95.25 470 ALA A N 1
ATOM 3671 C CA . ALA A 1 470 ? 30.622 12.542 10.003 1.00 95.25 470 ALA A CA 1
ATOM 3672 C C . ALA A 1 470 ? 31.789 11.596 9.687 1.00 95.25 470 ALA A C 1
ATOM 3674 O O . ALA A 1 470 ? 32.450 11.711 8.649 1.00 95.25 470 ALA A O 1
ATOM 3675 N N . ALA A 1 471 ? 31.998 10.616 10.566 1.00 95.38 471 ALA A N 1
ATOM 3676 C CA . ALA A 1 471 ? 33.071 9.646 10.465 1.00 95.38 471 ALA A CA 1
ATOM 3677 C C . ALA A 1 471 ? 32.973 8.785 9.199 1.00 95.38 471 ALA A C 1
ATOM 3679 O O . ALA A 1 471 ? 34.003 8.301 8.747 1.00 95.38 471 ALA A O 1
ATOM 3680 N N . VAL A 1 472 ? 31.793 8.607 8.582 1.00 92.94 472 VAL A N 1
ATOM 3681 C CA . VAL A 1 472 ? 31.661 7.790 7.359 1.00 92.94 472 VAL A CA 1
ATOM 3682 C C . VAL A 1 472 ? 32.566 8.309 6.250 1.00 92.94 472 VAL A C 1
ATOM 3684 O O . VAL A 1 472 ? 33.418 7.577 5.740 1.00 92.94 472 VAL A O 1
ATOM 3687 N N . THR A 1 473 ? 32.387 9.569 5.866 1.00 87.81 473 THR A N 1
ATOM 3688 C CA . THR A 1 473 ? 33.135 10.152 4.751 1.00 87.81 473 THR A CA 1
ATOM 3689 C C . THR A 1 473 ? 34.591 10.375 5.142 1.00 87.81 473 THR A C 1
ATOM 3691 O O . THR A 1 473 ? 35.478 10.079 4.347 1.00 87.81 473 THR A O 1
ATOM 3694 N N . MET A 1 474 ? 34.861 10.810 6.379 1.00 91.94 474 MET A N 1
ATOM 3695 C CA . MET A 1 474 ? 36.231 11.006 6.865 1.00 91.94 474 MET A CA 1
ATOM 3696 C C . MET A 1 474 ? 37.033 9.699 6.879 1.00 91.94 474 MET A C 1
ATOM 3698 O O . MET A 1 474 ? 38.166 9.678 6.403 1.00 91.94 474 MET A O 1
ATOM 3702 N N . HIS A 1 475 ? 36.446 8.602 7.364 1.00 92.06 475 HIS A N 1
ATOM 3703 C CA . HIS A 1 475 ? 37.088 7.288 7.397 1.00 92.06 475 HIS A CA 1
ATOM 3704 C C . HIS A 1 475 ? 37.356 6.766 5.984 1.00 92.06 475 HIS A C 1
ATOM 3706 O O . HIS A 1 475 ? 38.462 6.331 5.676 1.00 92.06 475 HIS A O 1
ATOM 3712 N N . ARG A 1 476 ? 36.372 6.879 5.082 1.00 90.31 476 ARG A N 1
ATOM 3713 C CA . ARG A 1 476 ? 36.524 6.462 3.677 1.00 90.31 476 ARG A CA 1
ATOM 3714 C C . ARG A 1 476 ? 37.561 7.287 2.912 1.00 90.31 476 ARG A C 1
ATOM 3716 O O . ARG A 1 476 ? 38.186 6.757 2.003 1.00 90.31 476 ARG A O 1
ATOM 3723 N N . GLN A 1 477 ? 37.758 8.550 3.291 1.00 87.94 477 GLN A N 1
ATOM 3724 C CA . GLN A 1 477 ? 38.821 9.422 2.777 1.00 87.94 477 GLN A CA 1
ATOM 3725 C C . GLN A 1 477 ? 40.175 9.203 3.480 1.00 87.94 477 GLN A C 1
ATOM 3727 O O . GLN A 1 477 ? 41.133 9.909 3.177 1.00 87.94 477 GLN A O 1
ATOM 3732 N N . GLY A 1 478 ? 40.269 8.280 4.443 1.00 89.25 478 GLY A N 1
ATOM 3733 C CA . GLY A 1 478 ? 41.494 8.020 5.205 1.00 89.25 478 GLY A CA 1
ATOM 3734 C C . GLY A 1 478 ? 41.891 9.135 6.181 1.00 89.25 478 GLY A C 1
ATOM 3735 O O . GLY A 1 478 ? 43.015 9.135 6.673 1.00 89.25 478 GLY A O 1
ATOM 3736 N N . LYS A 1 479 ? 40.991 10.083 6.477 1.00 90.06 479 LYS A N 1
ATOM 3737 C CA . LYS A 1 479 ? 41.246 11.207 7.400 1.00 90.06 479 LYS A CA 1
ATOM 3738 C C . LYS A 1 479 ? 41.239 10.787 8.868 1.00 90.06 479 LYS A C 1
ATOM 3740 O O . LYS A 1 479 ? 41.874 11.441 9.685 1.00 90.06 479 LYS A O 1
ATOM 3745 N N . ILE A 1 480 ? 40.521 9.714 9.195 1.00 91.50 480 ILE A N 1
ATOM 3746 C CA . ILE A 1 480 ? 40.462 9.126 10.539 1.00 91.50 480 ILE A CA 1
ATOM 3747 C C . ILE A 1 480 ? 40.651 7.614 10.452 1.00 91.50 480 ILE A C 1
ATOM 3749 O O . ILE A 1 480 ? 40.286 6.990 9.451 1.00 91.50 480 ILE A O 1
ATOM 3753 N N . ARG A 1 481 ? 41.206 7.017 11.509 1.00 88.00 481 ARG A N 1
ATOM 3754 C CA . ARG A 1 481 ? 41.406 5.560 11.593 1.00 88.00 481 ARG A CA 1
ATOM 3755 C C . ARG A 1 481 ? 40.189 4.865 12.190 1.00 88.00 481 ARG A C 1
ATOM 3757 O O . ARG A 1 481 ? 39.879 3.735 11.826 1.00 88.00 481 ARG A O 1
ATOM 3764 N N . GLU A 1 482 ? 39.502 5.559 13.084 1.00 87.06 482 GLU A N 1
ATOM 3765 C CA . GLU A 1 482 ? 38.311 5.130 13.794 1.00 87.06 482 GLU A CA 1
ATOM 3766 C C . GLU A 1 482 ? 37.188 4.787 12.812 1.00 87.06 482 GLU A C 1
ATOM 3768 O O . GLU A 1 482 ? 36.805 5.594 11.963 1.00 87.06 482 GLU A O 1
ATOM 3773 N N . HIS A 1 483 ? 36.635 3.581 12.940 1.00 91.44 483 HIS A N 1
ATOM 3774 C CA . HIS A 1 483 ? 35.533 3.146 12.092 1.00 91.44 483 HIS A CA 1
ATOM 3775 C C . HIS A 1 483 ? 34.207 3.796 12.544 1.00 91.44 483 HIS A C 1
ATOM 3777 O O . HIS A 1 483 ? 33.860 3.717 13.725 1.00 91.44 483 HIS A O 1
ATOM 3783 N N . PRO A 1 484 ? 33.395 4.374 11.639 1.00 93.56 484 PRO A N 1
ATOM 3784 C CA . PRO A 1 484 ? 32.168 5.106 11.992 1.00 93.56 484 PRO A CA 1
ATOM 3785 C C . PRO A 1 484 ? 31.142 4.271 12.779 1.00 93.56 484 PRO A C 1
ATOM 3787 O O . PRO A 1 484 ? 30.432 4.790 13.641 1.00 93.56 484 PRO A O 1
ATOM 3790 N N . TYR A 1 485 ? 31.099 2.958 12.531 1.00 91.62 485 TYR A N 1
ATOM 3791 C CA . TYR A 1 485 ? 30.212 2.023 13.235 1.00 91.62 485 TYR A CA 1
ATOM 3792 C C . TYR A 1 485 ? 30.467 1.960 14.751 1.00 91.62 485 TYR A C 1
ATOM 3794 O O . TYR A 1 485 ? 29.536 1.711 15.509 1.00 91.62 485 TYR A O 1
ATOM 3802 N N . GLY A 1 486 ? 31.689 2.247 15.218 1.00 93.00 486 GLY A N 1
ATOM 3803 C CA . GLY A 1 486 ? 31.994 2.270 16.651 1.00 93.00 486 GLY A CA 1
ATOM 3804 C C . GLY A 1 486 ? 31.246 3.374 17.406 1.00 93.00 486 GLY A C 1
ATOM 3805 O O . GLY A 1 486 ? 30.767 3.138 18.514 1.00 93.00 486 GLY A O 1
ATOM 3806 N N . TYR A 1 487 ? 31.069 4.551 16.790 1.00 95.19 487 TYR A N 1
ATOM 3807 C CA . TYR A 1 487 ? 30.246 5.632 17.350 1.00 95.19 487 TYR A CA 1
ATOM 3808 C C . TYR A 1 487 ? 28.753 5.304 17.291 1.00 95.19 487 TYR A C 1
ATOM 3810 O O . TYR A 1 487 ? 28.039 5.552 18.261 1.00 95.19 487 TYR A O 1
ATOM 3818 N N . TYR A 1 488 ? 28.297 4.681 16.199 1.00 94.81 488 TYR A N 1
ATOM 3819 C CA . TYR A 1 488 ? 26.919 4.200 16.071 1.00 94.81 488 TYR A CA 1
ATOM 3820 C C . TYR A 1 488 ? 26.567 3.201 17.183 1.00 94.81 488 TYR A C 1
ATOM 3822 O O . TYR A 1 488 ? 25.573 3.386 17.882 1.00 94.81 488 TYR A O 1
ATOM 3830 N N . LEU A 1 489 ? 27.411 2.190 17.419 1.00 91.56 489 LEU A N 1
ATOM 3831 C CA . LEU A 1 489 ? 27.205 1.215 18.496 1.00 91.56 489 LEU A CA 1
ATOM 3832 C C . LEU A 1 489 ? 27.157 1.876 19.877 1.00 91.56 489 LEU A C 1
ATOM 3834 O O . LEU A 1 489 ? 26.336 1.494 20.712 1.00 91.56 489 LEU A O 1
ATOM 3838 N N . SER A 1 490 ? 28.008 2.875 20.120 1.00 93.19 490 SER A N 1
ATOM 3839 C CA . SER A 1 490 ? 27.977 3.642 21.366 1.00 93.19 490 SER A CA 1
ATOM 3840 C C . SER A 1 490 ? 26.684 4.444 21.516 1.00 93.19 490 SER A C 1
ATOM 3842 O O . SER A 1 490 ? 26.112 4.447 22.605 1.00 93.19 490 SER A O 1
ATOM 3844 N N . ALA A 1 491 ? 26.177 5.055 20.439 1.00 94.12 491 ALA A N 1
ATOM 3845 C CA . ALA A 1 491 ? 24.896 5.760 20.450 1.00 94.12 491 ALA A CA 1
ATOM 3846 C C . ALA A 1 491 ? 23.726 4.809 20.746 1.00 94.12 491 ALA A C 1
ATOM 3848 O O . ALA A 1 491 ? 22.884 5.107 21.591 1.00 94.12 491 ALA A O 1
ATOM 3849 N N . MET A 1 492 ? 23.695 3.626 20.120 1.00 91.56 492 MET A N 1
ATOM 3850 C CA . MET A 1 492 ? 22.579 2.676 20.251 1.00 91.56 492 MET A CA 1
ATOM 3851 C C . MET A 1 492 ? 22.332 2.200 21.692 1.00 91.56 492 MET A C 1
ATOM 3853 O O . MET A 1 492 ? 21.219 1.792 22.016 1.00 91.56 492 MET A O 1
ATOM 3857 N N . ARG A 1 493 ? 23.313 2.320 22.596 1.00 91.06 493 ARG A N 1
ATOM 3858 C CA . ARG A 1 493 ? 23.149 2.021 24.033 1.00 91.06 493 ARG A CA 1
ATOM 3859 C C . ARG A 1 493 ? 22.128 2.914 24.735 1.00 91.06 493 ARG A C 1
ATOM 3861 O O . ARG A 1 493 ? 21.540 2.503 25.734 1.00 91.06 493 ARG A O 1
ATOM 3868 N N . TYR A 1 494 ? 21.944 4.127 24.230 1.00 89.88 494 TYR A N 1
ATOM 3869 C CA . TYR A 1 494 ? 21.027 5.111 24.794 1.00 89.88 494 TYR A CA 1
ATOM 3870 C C . TYR A 1 494 ? 19.637 5.042 24.159 1.00 89.88 494 TYR A C 1
ATOM 3872 O O . TYR A 1 494 ? 18.703 5.610 24.711 1.00 89.88 494 TYR A O 1
ATOM 3880 N N . LEU A 1 495 ? 19.461 4.302 23.054 1.00 83.75 495 LEU A N 1
ATOM 3881 C CA . LEU A 1 495 ? 18.205 4.265 22.295 1.00 83.75 495 LEU A CA 1
ATOM 3882 C C . LEU A 1 495 ? 16.999 3.832 23.152 1.00 83.75 495 LEU A C 1
ATOM 3884 O O . LEU A 1 495 ? 15.911 4.380 23.010 1.00 83.75 495 LEU A O 1
ATOM 3888 N N . GLY A 1 496 ? 17.198 2.892 24.084 1.00 81.81 496 GLY A N 1
ATOM 3889 C CA . GLY A 1 496 ? 16.153 2.443 25.016 1.00 81.81 496 GLY A CA 1
ATOM 3890 C C . GLY A 1 496 ? 15.820 3.431 26.144 1.00 81.81 496 GLY A C 1
ATOM 3891 O O . GLY A 1 496 ? 14.859 3.207 26.872 1.00 81.81 496 GLY A O 1
ATOM 3892 N N . GLN A 1 497 ? 16.605 4.499 26.303 1.00 89.00 497 GLN A N 1
ATOM 3893 C CA . GLN A 1 497 ? 16.457 5.517 27.352 1.00 89.00 497 GLN A CA 1
ATOM 3894 C C . GLN A 1 497 ? 15.897 6.843 26.816 1.00 89.00 497 GLN A C 1
ATOM 3896 O O . GLN A 1 497 ? 15.639 7.755 27.596 1.00 89.00 497 GLN A O 1
ATOM 3901 N N . ILE A 1 498 ? 15.723 6.958 25.497 1.00 88.56 498 ILE A N 1
ATOM 3902 C CA . ILE A 1 498 ? 15.311 8.187 24.813 1.00 88.56 498 ILE A CA 1
ATOM 3903 C C . ILE A 1 498 ? 14.048 7.951 23.971 1.00 88.56 498 ILE A C 1
ATOM 3905 O O . ILE A 1 498 ? 13.756 6.809 23.587 1.00 88.56 498 ILE A O 1
ATOM 3909 N N . PRO A 1 499 ? 13.291 9.009 23.630 1.00 83.12 499 PRO A N 1
ATOM 3910 C CA . PRO A 1 499 ? 12.177 8.898 22.698 1.00 83.12 499 PRO A CA 1
ATOM 3911 C C . PRO A 1 499 ? 12.660 8.420 21.322 1.00 83.12 499 PRO A C 1
ATOM 3913 O O . PRO A 1 499 ? 13.602 8.970 20.759 1.00 83.12 499 PRO A O 1
ATOM 3916 N N . HIS A 1 500 ? 12.007 7.403 20.759 1.00 71.94 500 HIS A N 1
ATOM 3917 C CA . HIS A 1 500 ? 12.377 6.848 19.446 1.00 71.94 500 HIS A CA 1
ATOM 3918 C C . HIS A 1 500 ? 11.173 6.441 18.575 1.00 71.94 500 HIS A C 1
ATOM 3920 O O . HIS A 1 500 ? 11.362 5.931 17.480 1.00 71.94 500 HIS A O 1
ATOM 3926 N N . THR A 1 501 ? 9.932 6.661 19.030 1.00 66.38 501 THR A N 1
ATOM 3927 C CA . THR A 1 501 ? 8.706 6.358 18.253 1.00 66.38 501 THR A CA 1
ATOM 3928 C C . THR A 1 501 ? 7.644 7.457 18.290 1.00 66.38 501 THR A C 1
ATOM 3930 O O . THR A 1 501 ? 6.667 7.376 17.550 1.00 66.38 501 THR A O 1
ATOM 3933 N N . LYS A 1 502 ? 7.804 8.480 19.139 1.00 75.00 502 LYS A N 1
ATOM 3934 C CA . LYS A 1 502 ? 6.830 9.562 19.333 1.00 75.00 502 LYS A CA 1
ATOM 3935 C C . LYS A 1 502 ? 7.532 10.890 19.591 1.00 75.00 502 LYS A C 1
ATOM 3937 O O . LYS A 1 502 ? 8.629 10.911 20.146 1.00 75.00 502 LYS A O 1
ATOM 3942 N N . GLY A 1 503 ? 6.852 11.979 19.246 1.00 86.12 503 GLY A N 1
ATOM 3943 C CA . GLY A 1 503 ? 7.323 13.340 19.492 1.00 86.12 503 GLY A CA 1
ATOM 3944 C C . GLY A 1 503 ? 8.443 13.792 18.550 1.00 86.12 503 GLY A C 1
ATOM 3945 O O . GLY A 1 503 ? 9.001 13.009 17.780 1.00 86.12 503 GLY A O 1
ATOM 3946 N N . LYS A 1 504 ? 8.768 15.085 18.635 1.00 93.06 504 LYS A N 1
ATOM 3947 C CA . LYS A 1 504 ? 9.772 15.763 17.801 1.00 93.06 504 LYS A CA 1
ATOM 3948 C C . LYS A 1 504 ? 11.146 15.091 17.897 1.00 93.06 504 LYS A C 1
ATOM 3950 O O . LYS A 1 504 ? 11.707 14.696 16.879 1.00 93.06 504 LYS A O 1
ATOM 3955 N N . GLU A 1 505 ? 11.621 14.876 19.123 1.00 92.38 505 GLU A N 1
ATOM 3956 C CA . GLU A 1 505 ? 12.913 14.239 19.412 1.00 92.38 505 GLU A CA 1
ATOM 3957 C C . GLU A 1 505 ? 12.980 12.808 18.870 1.00 92.38 505 GLU A C 1
ATOM 3959 O O . GLU A 1 505 ? 13.975 12.420 18.263 1.00 92.38 505 GLU A O 1
ATOM 3964 N N . GLY A 1 506 ? 11.891 12.039 18.992 1.00 90.81 506 GLY A N 1
ATOM 3965 C CA . GLY A 1 506 ? 11.818 10.685 18.447 1.00 90.81 506 GLY A CA 1
ATOM 3966 C C . GLY A 1 506 ? 12.013 10.645 16.932 1.00 90.81 506 GLY A C 1
ATOM 3967 O O . GLY A 1 506 ? 12.758 9.804 16.430 1.00 90.81 506 GLY A O 1
ATOM 3968 N N . VAL A 1 507 ? 11.409 11.587 16.201 1.00 95.25 507 VAL A N 1
ATOM 3969 C CA . VAL A 1 507 ? 11.599 11.706 14.747 1.00 95.25 507 VAL A CA 1
ATOM 3970 C C . VAL A 1 507 ? 13.034 12.104 14.410 1.00 95.25 507 VAL A C 1
ATOM 3972 O O . VAL A 1 507 ? 13.636 11.504 13.523 1.00 95.25 507 VAL A O 1
ATOM 3975 N N . GLN A 1 508 ? 13.614 13.069 15.127 1.00 96.19 508 GLN A N 1
ATOM 3976 C CA . GLN A 1 508 ? 15.005 13.489 14.918 1.00 96.19 508 GLN A CA 1
ATOM 3977 C C . GLN A 1 508 ? 15.993 12.339 15.174 1.00 96.19 508 GLN A C 1
ATOM 3979 O O . GLN A 1 508 ? 16.910 12.122 14.379 1.00 96.19 508 GLN A O 1
ATOM 3984 N N . ASN A 1 509 ? 15.764 11.549 16.225 1.00 94.75 509 ASN A N 1
ATOM 3985 C CA . ASN A 1 509 ? 16.571 10.375 16.554 1.00 94.75 509 ASN A CA 1
ATOM 3986 C C . ASN A 1 509 ? 16.488 9.304 15.452 1.00 94.75 509 ASN A C 1
ATOM 3988 O O . ASN A 1 509 ? 17.516 8.778 15.018 1.00 94.75 509 ASN A O 1
ATOM 3992 N N . LEU A 1 510 ? 15.287 9.018 14.936 1.00 93.19 510 LEU A N 1
ATOM 3993 C CA . LEU A 1 510 ? 15.106 8.091 13.812 1.00 93.19 510 LEU A CA 1
ATOM 3994 C C . LEU A 1 510 ? 15.733 8.612 12.512 1.00 93.19 510 LEU A C 1
ATOM 3996 O O . LEU A 1 510 ? 16.311 7.825 11.762 1.00 93.19 510 LEU A O 1
ATOM 4000 N N . LEU A 1 511 ? 15.666 9.920 12.246 1.00 95.69 511 LEU A N 1
ATOM 4001 C CA . LEU A 1 511 ? 16.318 10.541 11.090 1.00 95.69 511 LEU A CA 1
ATOM 4002 C C . LEU A 1 511 ? 17.843 10.399 11.157 1.00 95.69 511 LEU A C 1
ATOM 4004 O O . LEU A 1 511 ? 18.454 10.040 10.152 1.00 95.69 511 LEU A O 1
ATOM 4008 N N . LEU A 1 512 ? 18.462 10.581 12.329 1.00 96.12 512 LEU A N 1
ATOM 4009 C CA . LEU A 1 512 ? 19.894 10.317 12.525 1.00 96.12 512 LEU A CA 1
ATOM 4010 C C . LEU A 1 512 ? 20.254 8.856 12.210 1.00 96.12 512 LEU A C 1
ATOM 4012 O O . LEU A 1 512 ? 21.221 8.595 11.487 1.00 96.12 512 LEU A O 1
ATOM 4016 N N . VAL A 1 513 ? 19.461 7.897 12.703 1.00 93.44 513 VAL A N 1
ATOM 4017 C CA . VAL A 1 513 ? 19.656 6.463 12.415 1.00 93.44 513 VAL A CA 1
ATOM 4018 C C . VAL A 1 513 ? 19.490 6.176 10.926 1.00 93.44 513 VAL A C 1
ATOM 4020 O O . VAL A 1 513 ? 20.320 5.481 10.342 1.00 93.44 513 VAL A O 1
ATOM 4023 N N . ALA A 1 514 ? 18.468 6.745 10.287 1.00 92.19 514 ALA A N 1
ATOM 4024 C CA . ALA A 1 514 ? 18.235 6.592 8.857 1.00 92.19 514 ALA A CA 1
ATOM 4025 C C . ALA A 1 514 ? 19.383 7.179 8.022 1.00 92.19 514 ALA A C 1
ATOM 4027 O O . ALA A 1 514 ? 19.804 6.567 7.041 1.00 92.19 514 ALA A O 1
ATOM 4028 N N . ARG A 1 515 ? 19.946 8.325 8.426 1.00 93.06 515 ARG A N 1
ATOM 4029 C CA . ARG A 1 515 ? 21.105 8.937 7.757 1.00 93.06 515 ARG A CA 1
ATOM 4030 C C . ARG A 1 515 ? 22.344 8.065 7.838 1.00 93.06 515 ARG A C 1
ATOM 4032 O O . ARG A 1 515 ? 23.007 7.867 6.823 1.00 93.06 515 ARG A O 1
ATOM 4039 N N . PHE A 1 516 ? 22.623 7.481 8.998 1.00 93.50 516 PHE A N 1
ATOM 4040 C CA . PHE A 1 516 ? 23.690 6.489 9.115 1.00 93.50 516 PHE A CA 1
ATOM 4041 C C . PHE A 1 516 ? 23.397 5.230 8.275 1.00 93.50 516 PHE A C 1
ATOM 4043 O O . PHE A 1 516 ? 24.278 4.715 7.578 1.00 93.50 516 PHE A O 1
ATOM 4050 N N . GLY A 1 517 ? 22.133 4.798 8.268 1.00 88.56 517 GLY A N 1
ATOM 4051 C CA . GLY A 1 517 ? 21.628 3.650 7.515 1.00 88.56 517 GLY A CA 1
ATOM 4052 C C . GLY A 1 517 ? 21.733 3.767 5.989 1.00 88.56 517 GLY A C 1
ATOM 4053 O O . GLY A 1 517 ? 21.655 2.762 5.287 1.00 88.56 517 GLY A O 1
ATOM 4054 N N . MET A 1 518 ? 21.965 4.969 5.448 1.00 88.19 518 MET A N 1
ATOM 4055 C CA . MET A 1 518 ? 22.285 5.155 4.023 1.00 88.19 518 MET A CA 1
ATOM 4056 C C . MET A 1 518 ? 23.636 4.545 3.631 1.00 88.19 518 MET A C 1
ATOM 4058 O O . MET A 1 518 ? 23.849 4.204 2.465 1.00 88.19 518 MET A O 1
ATOM 4062 N N . TYR A 1 519 ? 24.548 4.414 4.594 1.00 88.31 519 TYR A N 1
ATOM 4063 C CA . TYR A 1 519 ? 25.921 3.967 4.369 1.00 88.31 519 TYR A CA 1
ATOM 4064 C C . TYR A 1 519 ? 26.186 2.571 4.934 1.00 88.31 519 TYR A C 1
ATOM 4066 O O . TYR A 1 519 ? 26.954 1.813 4.340 1.00 88.31 519 TYR A O 1
ATOM 4074 N N . HIS A 1 520 ? 25.547 2.229 6.054 1.00 83.94 520 HIS A N 1
ATOM 4075 C CA . HIS A 1 520 ? 25.730 0.966 6.770 1.00 83.94 520 HIS A CA 1
ATOM 4076 C C . HIS A 1 520 ? 24.388 0.287 7.040 1.00 83.94 520 HIS A C 1
ATOM 4078 O O . HIS A 1 520 ? 23.349 0.933 7.079 1.00 83.94 520 HIS A O 1
ATOM 4084 N N . HIS A 1 521 ? 24.400 -1.025 7.260 1.00 78.25 521 HIS A N 1
ATOM 4085 C CA . HIS A 1 521 ? 23.196 -1.722 7.703 1.00 78.25 521 HIS A CA 1
ATOM 4086 C C . HIS A 1 521 ? 22.895 -1.392 9.166 1.00 78.25 521 HIS A C 1
ATOM 4088 O O . HIS A 1 521 ? 23.777 -1.470 10.015 1.00 78.25 521 HIS A O 1
ATOM 4094 N N . VAL A 1 522 ? 21.637 -1.049 9.446 1.00 78.25 522 VAL A N 1
ATOM 4095 C CA . VAL A 1 522 ? 21.139 -0.681 10.788 1.00 78.25 522 VAL A CA 1
ATOM 4096 C C . VAL A 1 522 ? 20.060 -1.649 11.294 1.00 78.25 522 VAL A C 1
ATOM 4098 O O . VAL A 1 522 ? 19.262 -1.309 12.158 1.00 78.25 522 VAL A O 1
ATOM 4101 N N . GLY A 1 523 ? 19.988 -2.851 10.710 1.00 69.25 523 GLY A N 1
ATOM 4102 C CA . GLY A 1 523 ? 19.041 -3.908 11.095 1.00 69.25 523 GLY A CA 1
ATOM 4103 C C . GLY A 1 523 ? 17.598 -3.728 10.603 1.00 69.25 523 GLY A C 1
ATOM 4104 O O . GLY A 1 523 ? 16.789 -4.636 10.756 1.00 69.25 523 GLY A O 1
ATOM 4105 N N . THR A 1 524 ? 17.267 -2.597 9.978 1.00 71.44 524 THR A N 1
ATOM 4106 C CA . THR A 1 524 ? 15.949 -2.332 9.385 1.00 71.44 524 THR A CA 1
ATOM 4107 C C . THR A 1 524 ? 16.075 -1.589 8.056 1.00 71.44 524 THR A C 1
ATOM 4109 O O . THR A 1 524 ? 17.110 -0.984 7.762 1.00 71.44 524 THR A O 1
ATOM 4112 N N . SER A 1 525 ? 15.021 -1.632 7.240 1.00 73.69 525 SER A N 1
ATOM 4113 C CA . SER A 1 525 ? 14.979 -0.928 5.960 1.00 73.69 525 SER A CA 1
ATOM 4114 C C . SER A 1 525 ? 14.789 0.576 6.162 1.00 73.69 525 SER A C 1
ATOM 4116 O O . SER A 1 525 ? 13.930 1.010 6.932 1.00 73.69 525 SER A O 1
ATOM 4118 N N . LEU A 1 526 ? 15.515 1.393 5.394 1.00 80.88 526 LEU A N 1
ATOM 4119 C CA . LEU A 1 526 ? 15.312 2.847 5.386 1.00 80.88 526 LEU A CA 1
ATOM 4120 C C . LEU A 1 526 ? 13.895 3.248 4.978 1.00 80.88 526 LEU A C 1
ATOM 4122 O O . LEU A 1 526 ? 13.398 4.264 5.447 1.00 80.88 526 LEU A O 1
ATOM 4126 N N . TRP A 1 527 ? 13.230 2.450 4.142 1.00 83.69 527 TRP A N 1
ATOM 4127 C CA . TRP A 1 527 ? 11.836 2.687 3.768 1.00 83.69 527 TRP A CA 1
ATOM 4128 C C . TRP A 1 527 ? 10.870 2.493 4.946 1.00 83.69 527 TRP A C 1
ATOM 4130 O O . TRP A 1 527 ? 9.831 3.153 5.020 1.00 83.69 527 TRP A O 1
ATOM 4140 N N . GLU A 1 528 ? 11.207 1.608 5.886 1.00 80.69 528 GLU A N 1
ATOM 4141 C CA . GLU A 1 528 ? 10.454 1.440 7.130 1.00 80.69 528 GLU A CA 1
ATOM 4142 C C . GLU A 1 528 ? 10.658 2.639 8.054 1.00 80.69 528 GLU A C 1
ATOM 4144 O O . GLU A 1 528 ? 9.684 3.248 8.496 1.00 80.69 528 GLU A O 1
ATOM 4149 N N . LEU A 1 529 ? 11.917 3.035 8.262 1.00 85.31 529 LEU A N 1
ATOM 4150 C CA . LEU A 1 529 ? 12.263 4.212 9.062 1.00 85.31 529 LEU A CA 1
ATOM 4151 C C . LEU A 1 529 ? 11.619 5.485 8.500 1.00 85.31 529 LEU A C 1
ATOM 4153 O O . LEU A 1 529 ? 10.993 6.235 9.244 1.00 85.31 529 LEU A O 1
ATOM 4157 N N . ALA A 1 530 ? 11.677 5.689 7.181 1.00 89.75 530 ALA A N 1
ATOM 4158 C CA . ALA A 1 530 ? 11.041 6.818 6.507 1.00 89.75 530 ALA A CA 1
ATOM 4159 C C . ALA A 1 530 ? 9.531 6.875 6.774 1.00 89.75 530 ALA A C 1
ATOM 4161 O O . ALA A 1 530 ? 8.982 7.943 7.052 1.00 89.75 530 ALA A O 1
ATOM 4162 N N . ARG A 1 531 ? 8.854 5.719 6.733 1.00 86.25 531 ARG A N 1
ATOM 4163 C CA . ARG A 1 531 ? 7.416 5.633 7.003 1.00 86.25 531 ARG A CA 1
ATOM 4164 C C . ARG A 1 531 ? 7.089 5.948 8.454 1.00 86.25 531 ARG A C 1
ATOM 4166 O O . ARG A 1 531 ? 6.090 6.619 8.700 1.00 86.25 531 ARG A O 1
ATOM 4173 N N . GLN A 1 532 ? 7.897 5.471 9.397 1.00 87.75 532 GLN A N 1
ATOM 4174 C CA . GLN A 1 532 ? 7.715 5.771 10.817 1.00 87.75 532 GLN A CA 1
ATOM 4175 C C . GLN A 1 532 ? 7.889 7.269 11.082 1.00 87.75 532 GLN A C 1
ATOM 4177 O O . GLN A 1 532 ? 6.995 7.881 11.667 1.00 87.75 532 GLN A O 1
ATOM 4182 N N . CYS A 1 533 ? 8.955 7.881 10.555 1.00 93.06 533 CYS A N 1
ATOM 4183 C CA . CYS A 1 533 ? 9.179 9.324 10.649 1.00 93.06 533 CYS A CA 1
ATOM 4184 C C . CYS A 1 533 ? 8.012 10.124 10.053 1.00 93.06 533 CYS A C 1
ATOM 4186 O O . CYS A 1 533 ? 7.479 11.023 10.701 1.00 93.06 533 CYS A O 1
ATOM 4188 N N . MET A 1 534 ? 7.563 9.769 8.843 1.00 94.81 534 MET A N 1
ATOM 4189 C CA . MET A 1 534 ? 6.459 10.472 8.188 1.00 94.81 534 MET A CA 1
ATOM 4190 C C . MET A 1 534 ? 5.145 10.338 8.967 1.00 94.81 534 MET A C 1
ATOM 4192 O O . MET A 1 534 ? 4.436 11.323 9.145 1.00 94.81 534 MET A O 1
ATOM 4196 N N . ARG A 1 535 ? 4.822 9.144 9.479 1.00 90.88 535 ARG A N 1
ATOM 4197 C CA . ARG A 1 535 ? 3.612 8.926 10.291 1.00 90.88 535 ARG A CA 1
ATOM 4198 C C . ARG A 1 535 ? 3.624 9.745 11.577 1.00 90.88 535 ARG A C 1
ATOM 4200 O O . ARG A 1 535 ? 2.604 10.343 11.898 1.00 90.88 535 ARG A O 1
ATOM 4207 N N . ALA A 1 536 ? 4.763 9.823 12.260 1.00 90.75 536 ALA A N 1
ATOM 4208 C CA . ALA A 1 536 ? 4.907 10.660 13.446 1.00 90.75 536 ALA A CA 1
ATOM 4209 C C . ALA A 1 536 ? 4.734 12.156 13.116 1.00 90.75 536 ALA A C 1
ATOM 4211 O O . ALA A 1 536 ? 4.038 12.867 13.836 1.00 90.75 536 ALA A O 1
ATOM 4212 N N . CYS A 1 537 ? 5.283 12.635 11.994 1.00 94.25 537 CYS A N 1
ATOM 4213 C CA . CYS A 1 537 ? 5.041 14.004 11.520 1.00 94.25 537 CYS A CA 1
ATOM 4214 C C . CYS A 1 537 ? 3.564 14.271 11.183 1.00 94.25 537 CYS A C 1
ATOM 4216 O O . CYS A 1 537 ? 3.082 15.381 11.399 1.00 94.25 537 CYS A O 1
ATOM 4218 N N . ILE A 1 538 ? 2.839 13.276 10.662 1.00 93.69 538 ILE A N 1
ATOM 4219 C CA . ILE A 1 538 ? 1.395 13.383 10.399 1.00 93.69 538 ILE A CA 1
ATOM 4220 C C . ILE A 1 538 ? 0.608 13.461 11.709 1.00 93.69 538 ILE A C 1
ATOM 4222 O O . ILE A 1 538 ? -0.263 14.316 11.826 1.00 93.69 538 ILE A O 1
ATOM 4226 N N . GLU A 1 539 ? 0.939 12.623 12.695 1.00 91.81 539 GLU A N 1
ATOM 4227 C CA . GLU A 1 539 ? 0.319 12.626 14.031 1.00 91.81 539 GLU A CA 1
ATOM 4228 C C . GLU A 1 539 ? 0.529 13.961 14.762 1.00 91.81 539 GLU A C 1
ATOM 4230 O O . GLU A 1 539 ? -0.369 14.432 15.451 1.00 91.81 539 GLU A O 1
ATOM 4235 N N . MET A 1 540 ? 1.684 14.604 14.561 1.00 92.12 540 MET A N 1
ATOM 4236 C CA . MET A 1 540 ? 1.982 15.946 15.082 1.00 92.12 540 MET A CA 1
ATOM 4237 C C . MET A 1 540 ? 1.487 17.089 14.179 1.00 92.12 540 MET A C 1
ATOM 4239 O O . MET A 1 540 ? 1.786 18.250 14.446 1.00 92.12 540 MET A O 1
ATOM 4243 N N . GLU A 1 541 ? 0.770 16.770 13.098 1.00 93.38 541 GLU A N 1
ATOM 4244 C CA . GLU A 1 541 ? 0.217 17.723 12.129 1.00 93.38 541 GLU A CA 1
ATOM 4245 C C . GLU A 1 541 ? 1.258 18.625 11.436 1.00 93.38 541 GLU A C 1
ATOM 4247 O O . GLU A 1 541 ? 0.912 19.656 10.869 1.00 93.38 541 GLU A O 1
ATOM 4252 N N . TYR A 1 542 ? 2.535 18.226 11.370 1.00 94.44 542 TYR A N 1
ATOM 4253 C CA . TYR A 1 542 ? 3.593 19.040 10.739 1.00 94.44 542 TYR A CA 1
ATOM 4254 C C . TYR A 1 542 ? 3.428 19.205 9.219 1.00 94.44 542 TYR A C 1
ATOM 4256 O O . TYR A 1 542 ? 4.097 20.034 8.613 1.00 94.44 542 TYR A O 1
ATOM 4264 N N . HIS A 1 543 ? 2.538 18.424 8.604 1.00 95.12 543 HIS A N 1
ATOM 4265 C CA . HIS A 1 543 ? 2.155 18.524 7.195 1.00 95.12 543 HIS A CA 1
ATOM 4266 C C . HIS A 1 543 ? 1.117 19.629 6.920 1.00 95.12 543 HIS A C 1
ATOM 4268 O O . HIS A 1 543 ? 0.843 19.925 5.754 1.00 95.12 543 HIS A O 1
ATOM 4274 N N . LEU A 1 544 ? 0.546 20.239 7.965 1.00 93.25 544 LEU A N 1
ATOM 4275 C CA . LEU A 1 544 ? -0.482 21.277 7.897 1.00 93.25 544 LEU A CA 1
ATOM 4276 C C . LEU A 1 544 ? 0.040 22.615 8.451 1.00 93.25 544 LEU A C 1
ATOM 4278 O O . LEU A 1 544 ? 0.978 22.636 9.252 1.00 93.25 544 LEU A O 1
ATOM 4282 N N . PRO A 1 545 ? -0.553 23.756 8.053 1.00 86.56 545 PRO A N 1
ATOM 4283 C CA . PRO A 1 545 ? -0.302 25.019 8.733 1.00 86.56 545 PRO A CA 1
ATOM 4284 C C . PRO A 1 545 ? -0.829 24.972 10.184 1.00 86.56 545 PRO A C 1
ATOM 4286 O O . PRO A 1 545 ? -1.813 24.280 10.455 1.00 86.56 545 PRO A O 1
ATOM 4289 N N . PRO A 1 546 ? -0.233 25.729 11.124 1.00 79.56 546 PRO A N 1
ATOM 4290 C CA . PRO A 1 546 ? -0.673 25.741 12.519 1.00 79.56 546 PRO A CA 1
ATOM 4291 C C . PRO A 1 546 ? -2.133 26.203 12.652 1.00 79.56 546 PRO A C 1
ATOM 4293 O O . PRO A 1 546 ? -2.493 27.252 12.121 1.00 79.56 546 PRO A O 1
ATOM 4296 N N . ILE A 1 547 ? -2.951 25.466 13.416 1.00 71.31 547 ILE A N 1
ATOM 4297 C CA . ILE A 1 547 ? -4.392 25.750 13.599 1.00 71.31 547 ILE A CA 1
ATOM 4298 C C . ILE A 1 547 ? -4.641 27.142 14.212 1.00 71.31 547 ILE A C 1
ATOM 4300 O O . ILE A 1 547 ? -5.610 27.812 13.864 1.00 71.31 547 ILE A O 1
ATOM 4304 N N . MET A 1 548 ? -3.770 27.588 15.124 1.00 70.81 548 MET A N 1
ATOM 4305 C CA . MET A 1 548 ? -3.846 28.904 15.767 1.00 70.81 548 MET A CA 1
ATOM 4306 C C . MET A 1 548 ? -2.563 29.702 15.491 1.00 70.81 548 MET A C 1
ATOM 4308 O O . MET A 1 548 ? -1.542 29.448 16.143 1.00 70.81 548 MET A O 1
ATOM 4312 N N . PRO A 1 549 ? -2.590 30.664 14.550 1.00 64.19 549 PRO A N 1
ATOM 4313 C CA . PRO A 1 549 ? -1.468 31.565 14.304 1.00 64.19 549 PRO A CA 1
ATOM 4314 C C . PRO A 1 549 ? -1.051 32.283 15.601 1.00 64.19 549 PRO A C 1
ATOM 4316 O O . PRO A 1 549 ? -1.896 32.856 16.283 1.00 64.19 549 PRO A O 1
ATOM 4319 N N . GLY A 1 550 ? 0.237 32.224 15.960 1.00 67.19 550 GLY A N 1
ATOM 4320 C CA . GLY A 1 550 ? 0.803 32.889 17.146 1.00 67.19 550 GLY A CA 1
ATOM 4321 C C . GLY A 1 550 ? 0.926 32.041 18.422 1.00 67.19 550 GLY A C 1
ATOM 4322 O O . GLY A 1 550 ? 1.506 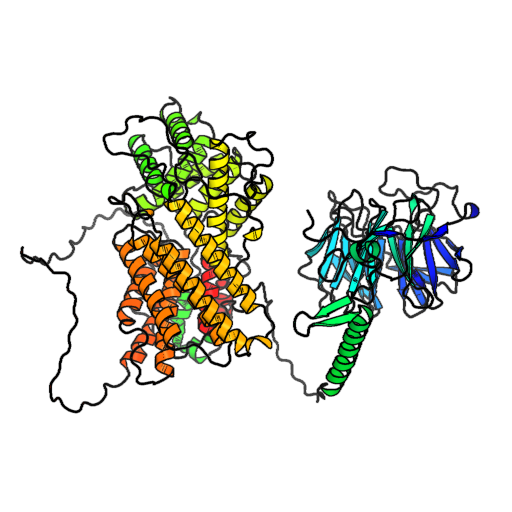32.513 19.395 1.00 67.19 550 GLY A O 1
ATOM 4323 N N . ARG A 1 551 ? 0.426 30.794 18.447 1.00 78.06 551 ARG A N 1
ATOM 4324 C CA . ARG A 1 551 ? 0.586 29.887 19.609 1.00 78.06 551 ARG A CA 1
ATOM 4325 C C . ARG A 1 551 ? 1.953 29.193 19.666 1.00 78.06 551 ARG A C 1
ATOM 4327 O O . ARG A 1 551 ? 2.395 28.815 20.745 1.00 78.06 551 ARG A O 1
ATOM 4334 N N . ILE A 1 552 ? 2.590 29.015 18.513 1.00 82.19 552 ILE A N 1
ATOM 4335 C CA . ILE A 1 552 ? 3.959 28.505 18.384 1.00 82.19 552 ILE A CA 1
ATOM 4336 C C . ILE A 1 552 ? 4.865 29.655 17.952 1.00 82.19 552 ILE A C 1
ATOM 4338 O O . ILE A 1 552 ? 4.430 30.514 17.180 1.00 82.19 552 ILE A O 1
ATOM 4342 N N . SER A 1 553 ? 6.103 29.681 18.446 1.00 85.94 553 SER A N 1
ATOM 4343 C CA . SER A 1 553 ? 7.086 30.669 18.000 1.00 85.94 553 SER A CA 1
ATOM 4344 C C . SER A 1 553 ? 7.447 30.443 16.528 1.00 85.94 553 SER A C 1
ATOM 4346 O O . SER A 1 553 ? 7.342 29.325 16.011 1.00 85.94 553 SER A O 1
ATOM 4348 N N . ASP A 1 554 ? 7.906 31.493 15.844 1.00 82.69 554 ASP A N 1
ATOM 4349 C CA . ASP A 1 554 ? 8.403 31.361 14.469 1.00 82.69 554 ASP A CA 1
ATOM 4350 C C . ASP A 1 554 ? 9.596 30.395 14.388 1.00 82.69 554 ASP A C 1
ATOM 4352 O O . ASP A 1 554 ? 9.720 29.650 13.415 1.00 82.69 554 ASP A O 1
ATOM 4356 N N . GLU A 1 555 ? 10.416 30.343 15.444 1.00 84.00 555 GLU A N 1
ATOM 4357 C CA . GLU A 1 555 ? 11.503 29.373 15.598 1.00 84.00 555 GLU A CA 1
ATOM 4358 C C . GLU A 1 555 ? 10.985 27.934 15.606 1.00 84.00 555 GLU A C 1
ATOM 4360 O O . GLU A 1 555 ? 11.416 27.098 14.810 1.00 84.00 555 GLU A O 1
ATOM 4365 N N . GLU A 1 556 ? 9.988 27.646 16.438 1.00 88.06 556 GLU A N 1
ATOM 4366 C CA . GLU A 1 556 ? 9.409 26.311 16.510 1.00 88.06 556 GLU A CA 1
ATOM 4367 C C . GLU A 1 556 ? 8.713 25.915 15.202 1.00 88.06 556 GLU A C 1
ATOM 4369 O O . GLU A 1 556 ? 8.865 24.782 14.736 1.00 88.06 556 GLU A O 1
ATOM 4374 N N . LYS A 1 557 ? 7.994 26.846 14.568 1.00 88.62 557 LYS A N 1
ATOM 4375 C CA . LYS A 1 557 ? 7.355 26.622 13.265 1.00 88.62 557 LYS A CA 1
ATOM 4376 C C . LYS A 1 557 ? 8.384 26.214 12.210 1.00 88.62 557 LYS A C 1
ATOM 4378 O O . LYS A 1 557 ? 8.207 25.200 11.535 1.00 88.62 557 LYS A O 1
ATOM 4383 N N . GLN A 1 558 ? 9.455 26.989 12.078 1.00 88.25 558 GLN A N 1
ATOM 4384 C CA . GLN A 1 558 ? 10.529 26.735 11.119 1.00 88.25 558 GLN A CA 1
ATOM 4385 C C . GLN A 1 558 ? 11.242 25.408 11.406 1.00 88.25 558 GLN A C 1
ATOM 4387 O O . GLN A 1 558 ? 11.546 24.658 10.478 1.00 88.25 558 GLN A O 1
ATOM 4392 N N . HIS A 1 559 ? 11.457 25.059 12.677 1.00 92.06 559 HIS A N 1
ATOM 4393 C CA . HIS A 1 559 ? 12.052 23.773 13.044 1.00 92.06 559 HIS A CA 1
ATOM 4394 C C . HIS A 1 559 ? 11.152 22.593 12.649 1.00 92.06 559 HIS A C 1
ATOM 4396 O O . HIS A 1 559 ? 11.618 21.645 12.014 1.00 92.06 559 HIS A O 1
ATOM 4402 N N . ASN A 1 560 ? 9.849 22.680 12.926 1.00 93.94 560 ASN A N 1
ATOM 4403 C CA . ASN A 1 560 ? 8.877 21.651 12.543 1.00 93.94 560 ASN A CA 1
ATOM 4404 C C . ASN A 1 560 ? 8.815 21.473 11.014 1.00 93.94 560 ASN A C 1
ATOM 4406 O O . ASN A 1 560 ? 8.777 20.342 10.526 1.00 93.94 560 ASN A O 1
ATOM 4410 N N . GLN A 1 561 ? 8.889 22.572 10.250 1.00 94.62 561 GLN A N 1
ATOM 4411 C CA . GLN A 1 561 ? 8.981 22.537 8.785 1.00 94.62 561 GLN A CA 1
ATOM 4412 C C . GLN A 1 561 ? 10.239 21.799 8.310 1.00 94.62 561 GLN A C 1
ATOM 4414 O O . GLN A 1 561 ? 10.140 20.929 7.444 1.00 94.62 561 GLN A O 1
ATOM 4419 N N . ARG A 1 562 ? 11.414 22.099 8.884 1.00 94.88 562 ARG A N 1
ATOM 4420 C CA . ARG A 1 562 ? 12.673 21.405 8.547 1.00 94.88 562 ARG A CA 1
ATOM 4421 C C . ARG A 1 562 ? 12.549 19.894 8.776 1.00 94.88 562 ARG A C 1
ATOM 4423 O O . ARG A 1 562 ? 12.901 19.119 7.890 1.00 94.88 562 ARG A O 1
ATOM 4430 N N . ILE A 1 563 ? 11.991 19.474 9.915 1.00 96.81 563 ILE A N 1
ATOM 4431 C CA . ILE A 1 563 ? 11.789 18.053 10.250 1.00 96.81 563 ILE A CA 1
ATOM 4432 C C . ILE A 1 563 ? 10.830 17.380 9.261 1.00 96.81 563 ILE A C 1
ATOM 4434 O O . ILE A 1 563 ? 11.138 16.307 8.737 1.00 96.81 563 ILE A O 1
ATOM 4438 N N . PHE A 1 564 ? 9.686 18.003 8.970 1.00 97.75 564 PHE A N 1
ATOM 4439 C CA . PHE A 1 564 ? 8.711 17.452 8.029 1.00 97.75 564 PHE A CA 1
ATOM 4440 C C . PHE A 1 564 ? 9.302 17.272 6.628 1.00 97.75 564 PHE A C 1
ATOM 4442 O O . PHE A 1 564 ? 9.218 16.184 6.051 1.00 97.75 564 PHE A O 1
ATOM 4449 N N . TRP A 1 565 ? 9.936 18.315 6.088 1.00 97.81 565 TRP A N 1
ATOM 4450 C CA . TRP A 1 565 ? 10.494 18.276 4.739 1.00 97.81 565 TRP A CA 1
ATOM 4451 C C . TRP A 1 565 ? 11.701 17.339 4.627 1.00 97.81 565 TRP A C 1
ATOM 4453 O O . TRP A 1 565 ? 11.915 16.740 3.574 1.00 97.81 565 TRP A O 1
ATOM 4463 N N . GLU A 1 566 ? 12.444 17.118 5.710 1.00 97.44 566 GLU A N 1
ATOM 4464 C CA . GLU A 1 566 ? 13.475 16.080 5.771 1.00 97.44 566 GLU A CA 1
ATOM 4465 C C . GLU A 1 566 ? 12.863 14.668 5.707 1.00 97.44 566 GLU A C 1
ATOM 4467 O O . GLU A 1 566 ? 13.311 13.828 4.920 1.00 97.44 566 GLU A O 1
ATOM 4472 N N . CYS A 1 567 ? 11.780 14.415 6.453 1.00 97.38 567 CYS A N 1
ATOM 4473 C CA . CYS A 1 567 ? 11.033 13.155 6.363 1.00 97.38 567 CYS A CA 1
ATOM 4474 C C . CYS A 1 567 ? 10.468 12.936 4.953 1.00 97.38 567 CYS A C 1
ATOM 4476 O O . CYS A 1 567 ? 10.513 11.822 4.428 1.00 97.38 567 CYS A O 1
ATOM 4478 N N . TYR A 1 568 ? 9.963 14.002 4.324 1.00 97.94 568 TYR A N 1
ATOM 4479 C CA . TYR A 1 568 ? 9.471 13.986 2.948 1.00 97.94 568 TYR A CA 1
ATOM 4480 C C . TYR A 1 568 ? 10.573 13.569 1.973 1.00 97.94 568 TYR A C 1
ATOM 4482 O O . TYR A 1 568 ? 10.363 12.670 1.159 1.00 97.94 568 TYR A O 1
ATOM 4490 N N . GLN A 1 569 ? 11.767 14.159 2.075 1.00 95.75 569 GLN A N 1
ATOM 4491 C CA . GLN A 1 569 ? 12.886 13.782 1.214 1.00 95.75 569 GLN A CA 1
ATOM 4492 C C . GLN A 1 569 ? 13.272 12.313 1.379 1.00 95.75 569 GLN A C 1
ATOM 4494 O O . GLN A 1 569 ? 13.468 11.625 0.374 1.00 95.75 569 GLN A O 1
ATOM 4499 N N . LEU A 1 570 ? 13.353 11.823 2.618 1.00 94.31 570 LEU A N 1
ATOM 4500 C CA . LEU A 1 570 ? 13.702 10.433 2.903 1.00 94.31 570 LEU A CA 1
ATOM 4501 C C . LEU A 1 570 ? 12.653 9.448 2.355 1.00 94.31 570 LEU A C 1
ATOM 4503 O O . LEU A 1 570 ? 13.018 8.439 1.742 1.00 94.31 570 LEU A O 1
ATOM 4507 N N . ASP A 1 571 ? 11.359 9.748 2.508 1.00 94.69 571 ASP A N 1
ATOM 4508 C CA . ASP A 1 571 ? 10.277 8.939 1.932 1.00 94.69 571 ASP A CA 1
ATOM 4509 C C . ASP A 1 571 ? 10.321 8.955 0.402 1.00 94.69 571 ASP A C 1
ATOM 4511 O O . ASP A 1 571 ? 10.372 7.894 -0.218 1.00 94.69 571 ASP A O 1
ATOM 4515 N N . ARG A 1 572 ? 10.377 10.134 -0.233 1.00 93.31 572 ARG A N 1
ATOM 4516 C CA . ARG A 1 572 ? 10.421 10.227 -1.703 1.00 93.31 572 ARG A CA 1
ATOM 4517 C C . ARG A 1 572 ? 11.633 9.510 -2.275 1.00 93.31 572 ARG A C 1
ATOM 4519 O O . ARG A 1 572 ? 11.512 8.844 -3.303 1.00 93.31 572 ARG A O 1
ATOM 4526 N N . TYR A 1 573 ? 12.778 9.610 -1.610 1.00 88.06 573 TYR A N 1
ATOM 4527 C CA . TYR A 1 573 ? 14.002 8.941 -2.020 1.00 88.06 573 TYR A CA 1
ATOM 4528 C C . TYR A 1 573 ? 13.893 7.414 -1.926 1.00 88.06 573 TYR A C 1
ATOM 4530 O O . TYR A 1 573 ? 14.081 6.722 -2.929 1.00 88.06 573 TYR A O 1
ATOM 4538 N N . SER A 1 574 ? 13.541 6.882 -0.754 1.00 85.69 574 SER A N 1
ATOM 4539 C CA . SER A 1 574 ? 13.466 5.432 -0.520 1.00 85.69 574 SER A CA 1
ATOM 4540 C C . SER A 1 574 ? 12.345 4.768 -1.326 1.00 85.69 574 SER A C 1
ATOM 4542 O O . SER A 1 574 ? 12.578 3.785 -2.029 1.00 85.69 574 SER A O 1
ATOM 4544 N N . SER A 1 575 ? 11.145 5.348 -1.309 1.00 85.12 575 SER A N 1
ATOM 4545 C CA . SER A 1 575 ? 9.965 4.826 -1.999 1.00 85.12 575 SER A CA 1
ATOM 4546 C C . SER A 1 575 ? 10.142 4.818 -3.520 1.00 85.12 575 SER A C 1
ATOM 4548 O O . SER A 1 575 ? 9.743 3.850 -4.167 1.00 85.12 575 SER A O 1
ATOM 4550 N N . THR A 1 576 ? 10.762 5.854 -4.106 1.00 83.25 576 THR A N 1
ATOM 4551 C CA . THR A 1 576 ? 11.039 5.893 -5.559 1.00 83.25 576 THR A CA 1
ATOM 4552 C C . THR A 1 576 ? 12.052 4.831 -5.955 1.00 83.25 576 THR A C 1
ATOM 4554 O O . THR A 1 576 ? 11.838 4.119 -6.930 1.00 83.25 576 THR A O 1
ATOM 4557 N N . THR A 1 577 ? 13.113 4.681 -5.165 1.00 76.25 577 THR A N 1
ATOM 4558 C CA . THR A 1 577 ? 14.180 3.711 -5.432 1.00 76.25 577 THR A CA 1
ATOM 4559 C C . THR A 1 577 ? 13.683 2.260 -5.365 1.00 76.25 577 THR A C 1
ATOM 4561 O O . THR A 1 577 ? 14.140 1.417 -6.129 1.00 76.25 577 THR A O 1
ATOM 4564 N N . LEU A 1 578 ? 12.718 1.977 -4.482 1.00 72.81 578 LEU A N 1
ATOM 4565 C CA . LEU A 1 578 ? 12.116 0.650 -4.297 1.00 72.81 578 LEU A CA 1
ATOM 4566 C C . LEU A 1 578 ? 10.884 0.377 -5.167 1.00 72.81 578 LEU A C 1
ATOM 4568 O O . LEU A 1 578 ? 10.292 -0.693 -5.051 1.00 72.81 578 LEU A O 1
ATOM 4572 N N . GLY A 1 579 ? 10.403 1.353 -5.939 1.00 72.56 579 GLY A N 1
ATOM 4573 C CA . GLY A 1 579 ? 9.118 1.212 -6.627 1.00 72.56 579 GLY A CA 1
ATOM 4574 C C . GLY A 1 579 ? 7.903 1.114 -5.682 1.00 72.56 579 GLY A C 1
ATOM 4575 O O . GLY A 1 579 ? 6.817 0.756 -6.123 1.00 72.56 579 GLY A O 1
ATOM 4576 N N . ARG A 1 580 ? 8.015 1.524 -4.406 1.00 75.81 580 ARG A N 1
ATOM 4577 C CA . ARG A 1 580 ? 6.939 1.447 -3.385 1.00 75.81 580 ARG A CA 1
ATOM 4578 C C . ARG A 1 580 ? 6.116 2.735 -3.238 1.00 75.81 580 ARG A C 1
ATOM 4580 O O . ARG A 1 580 ? 6.681 3.805 -3.445 1.00 75.81 580 ARG A O 1
ATOM 4587 N N . PRO A 1 581 ? 4.823 2.688 -2.869 1.00 80.00 581 PRO A N 1
ATOM 4588 C CA . PRO A 1 581 ? 4.015 3.892 -2.663 1.00 80.00 581 PRO A CA 1
ATOM 4589 C C . PRO A 1 581 ? 4.611 4.854 -1.627 1.00 80.00 581 PRO A C 1
ATOM 4591 O O . PRO A 1 581 ? 5.271 4.422 -0.682 1.00 80.00 581 PRO A O 1
ATOM 4594 N N . PHE A 1 582 ? 4.346 6.148 -1.806 1.00 89.75 582 PHE A N 1
ATOM 4595 C CA . PHE A 1 582 ? 4.729 7.195 -0.858 1.00 89.75 582 PHE A CA 1
ATOM 4596 C C . PHE A 1 582 ? 3.897 7.143 0.427 1.00 89.75 582 PHE A C 1
ATOM 4598 O O . PHE A 1 582 ? 2.744 6.711 0.410 1.00 89.75 582 PHE A O 1
ATOM 4605 N N . ALA A 1 583 ? 4.470 7.611 1.536 1.00 89.81 583 ALA A N 1
ATOM 4606 C CA . ALA A 1 583 ? 3.811 7.591 2.845 1.00 89.81 583 ALA A CA 1
ATOM 4607 C C . ALA A 1 583 ? 2.676 8.628 2.996 1.00 89.81 583 ALA A C 1
ATOM 4609 O O . ALA A 1 583 ? 1.768 8.419 3.796 1.00 89.81 583 ALA A O 1
ATOM 4610 N N . ILE A 1 584 ? 2.723 9.721 2.230 1.00 93.06 584 ILE A N 1
ATOM 4611 C CA . ILE A 1 584 ? 1.702 10.781 2.153 1.00 93.06 584 ILE A CA 1
ATOM 4612 C C . ILE A 1 584 ? 1.634 11.297 0.714 1.00 93.06 584 ILE A C 1
ATOM 4614 O O . ILE A 1 584 ? 2.678 11.395 0.063 1.00 93.06 584 ILE A O 1
ATOM 4618 N N . ALA A 1 585 ? 0.445 11.621 0.205 1.00 91.31 585 ALA A N 1
ATOM 4619 C CA . ALA A 1 585 ? 0.288 12.200 -1.126 1.00 91.31 585 ALA A CA 1
ATOM 4620 C C . ALA A 1 585 ? 0.587 13.709 -1.120 1.00 91.31 585 ALA A C 1
ATOM 4622 O O . ALA A 1 585 ? 0.283 14.400 -0.153 1.00 91.31 585 ALA A O 1
ATOM 4623 N N . ASP A 1 586 ? 1.149 14.245 -2.210 1.00 93.12 586 ASP A N 1
ATOM 4624 C CA . ASP A 1 586 ? 1.539 15.667 -2.272 1.00 93.12 586 ASP A CA 1
ATOM 4625 C C . ASP A 1 586 ? 0.355 16.625 -2.056 1.00 93.12 586 ASP A C 1
ATOM 4627 O O . ASP A 1 586 ? 0.533 17.705 -1.503 1.00 93.12 586 ASP A O 1
ATOM 4631 N N . HIS A 1 587 ? -0.861 16.237 -2.457 1.00 92.12 587 HIS A N 1
ATOM 4632 C CA . HIS A 1 587 ? -2.048 17.083 -2.304 1.00 92.12 587 HIS A CA 1
ATOM 4633 C C . HIS A 1 587 ? -2.512 17.236 -0.848 1.00 92.12 587 HIS A C 1
ATOM 4635 O O . HIS A 1 587 ? -3.205 18.213 -0.550 1.00 92.12 587 HIS A O 1
ATOM 4641 N N . ASP A 1 588 ? -2.106 16.331 0.045 1.00 94.62 588 ASP A N 1
ATOM 4642 C CA . ASP A 1 588 ? -2.404 16.382 1.482 1.00 94.62 588 ASP A CA 1
ATOM 4643 C C . ASP A 1 588 ? -1.411 17.261 2.258 1.00 94.62 588 ASP A C 1
ATOM 4645 O O . ASP A 1 588 ? -1.625 17.563 3.430 1.00 94.62 588 ASP A O 1
ATOM 4649 N N . ILE A 1 589 ? -0.330 17.707 1.614 1.00 96.44 589 ILE A N 1
ATOM 4650 C CA . ILE A 1 589 ? 0.688 18.561 2.225 1.00 96.44 589 ILE A CA 1
ATOM 4651 C C . ILE A 1 589 ? 0.279 20.021 2.036 1.00 96.44 589 ILE A C 1
ATOM 4653 O O . ILE A 1 589 ? 0.178 20.508 0.909 1.00 96.44 589 ILE A O 1
ATOM 4657 N N . LYS A 1 590 ? 0.029 20.721 3.144 1.00 95.62 590 LYS A N 1
ATOM 4658 C CA . LYS A 1 590 ? -0.382 22.137 3.167 1.00 95.62 590 LYS A CA 1
ATOM 4659 C C . LYS A 1 590 ? 0.626 23.050 3.859 1.00 95.62 590 LYS A C 1
ATOM 4661 O O . LYS A 1 590 ? 0.463 24.263 3.813 1.00 95.62 590 LYS A O 1
ATOM 4666 N N . VAL A 1 591 ? 1.632 22.484 4.520 1.00 94.50 591 VAL A N 1
ATOM 4667 C CA . VAL A 1 591 ? 2.711 23.242 5.150 1.00 94.50 591 VAL A CA 1
ATOM 4668 C C . VAL A 1 591 ? 3.628 23.869 4.096 1.00 94.50 591 VAL A C 1
ATOM 4670 O O . VAL A 1 591 ? 3.982 23.232 3.104 1.00 94.50 591 VAL A O 1
ATOM 4673 N N . ASP A 1 592 ? 4.045 25.113 4.328 1.00 92.69 592 ASP A N 1
ATOM 4674 C CA . ASP A 1 592 ? 5.000 25.799 3.460 1.00 92.69 592 ASP A CA 1
ATOM 4675 C C . ASP A 1 592 ? 6.426 25.247 3.620 1.00 92.69 592 ASP A C 1
ATOM 4677 O O . ASP A 1 592 ? 6.778 24.628 4.632 1.00 92.69 592 ASP A O 1
ATOM 4681 N N . LEU A 1 593 ? 7.277 25.522 2.629 1.00 93.62 593 LEU A N 1
ATOM 4682 C CA . LEU A 1 593 ? 8.726 25.355 2.758 1.00 93.62 593 LEU A CA 1
ATOM 4683 C C . LEU A 1 593 ? 9.269 26.271 3.874 1.00 93.62 593 LEU A C 1
ATOM 4685 O O . LEU A 1 593 ? 8.700 27.341 4.117 1.00 93.62 593 LEU A O 1
ATOM 4689 N N . PRO A 1 594 ? 10.359 25.879 4.562 1.00 91.44 594 PRO A N 1
ATOM 4690 C CA . PRO A 1 594 ? 10.987 26.753 5.543 1.00 91.44 594 PRO A CA 1
ATOM 4691 C C . PRO A 1 594 ? 11.551 28.016 4.874 1.00 91.44 594 PRO A C 1
ATOM 4693 O O . PRO A 1 594 ? 11.788 28.064 3.665 1.00 91.44 594 PRO A O 1
ATOM 4696 N N . SER A 1 595 ? 11.774 29.049 5.682 1.00 86.38 595 SER A N 1
ATOM 4697 C CA . SER A 1 595 ? 12.431 30.288 5.264 1.00 86.38 595 SER A CA 1
ATOM 4698 C C . SER A 1 595 ? 13.851 29.997 4.783 1.00 86.38 595 SER A C 1
ATOM 4700 O O . SER A 1 595 ? 14.546 29.161 5.356 1.00 86.38 595 SER A O 1
ATOM 4702 N N . ARG A 1 596 ? 14.305 30.724 3.753 1.00 79.75 596 ARG A N 1
ATOM 4703 C CA . ARG A 1 596 ? 15.698 30.652 3.277 1.00 79.75 596 ARG A CA 1
ATOM 4704 C C . ARG A 1 596 ? 16.690 31.161 4.320 1.00 79.75 596 ARG A C 1
ATOM 4706 O O . ARG A 1 596 ? 17.766 30.593 4.452 1.00 79.75 596 ARG A O 1
ATOM 4713 N N . VAL A 1 597 ? 16.307 32.207 5.058 1.00 69.25 597 VAL A N 1
ATOM 4714 C CA . VAL A 1 597 ? 17.065 32.699 6.212 1.00 69.25 597 VAL A CA 1
ATOM 4715 C C . VAL A 1 597 ? 16.754 31.770 7.375 1.00 69.25 597 VAL A C 1
ATOM 4717 O O . VAL A 1 597 ? 15.610 31.723 7.838 1.00 69.25 597 VAL A O 1
ATOM 4720 N N . GLY A 1 598 ? 17.740 30.980 7.784 1.00 60.09 598 GLY A N 1
ATOM 4721 C CA . GLY A 1 598 ? 17.597 30.014 8.856 1.00 60.09 598 GLY A CA 1
ATOM 4722 C C . GLY A 1 598 ? 17.443 30.650 10.235 1.00 60.09 598 GLY A C 1
ATOM 4723 O O . GLY A 1 598 ? 17.726 31.825 10.444 1.00 60.09 598 GLY A O 1
ATOM 4724 N N . LEU A 1 599 ? 17.006 29.827 11.187 1.00 60.97 599 LEU A N 1
ATOM 4725 C CA . LEU A 1 599 ? 16.859 30.172 12.604 1.00 60.97 599 LEU A CA 1
ATOM 4726 C C . LEU A 1 599 ? 18.191 30.396 13.320 1.00 60.97 599 LEU A C 1
ATOM 4728 O O . LEU A 1 599 ? 18.221 30.921 14.425 1.00 60.97 599 LEU A O 1
ATOM 4732 N N . ASP A 1 600 ? 19.292 29.999 12.690 1.00 57.94 600 ASP A N 1
ATOM 4733 C CA . ASP A 1 600 ? 20.607 29.868 13.309 1.00 57.94 600 ASP A CA 1
ATOM 4734 C C . ASP A 1 600 ? 21.367 31.215 13.429 1.00 57.94 600 ASP A C 1
ATOM 4736 O O . ASP A 1 600 ? 22.588 31.240 13.557 1.00 57.94 600 ASP A O 1
ATOM 4740 N N . ASN A 1 601 ? 20.660 32.353 13.414 1.00 47.19 601 ASN A N 1
ATOM 4741 C CA . ASN A 1 601 ? 21.256 33.677 13.607 1.00 47.19 601 ASN A CA 1
ATOM 4742 C C . ASN A 1 601 ? 21.254 34.083 15.090 1.00 47.19 601 ASN A C 1
ATOM 4744 O O . ASN A 1 601 ? 20.299 34.700 15.555 1.00 47.19 601 ASN A O 1
ATOM 4748 N N . ALA A 1 602 ? 22.357 33.834 15.804 1.00 36.88 602 ALA A N 1
ATOM 4749 C CA . ALA A 1 602 ? 22.767 34.653 16.950 1.00 36.88 602 ALA A CA 1
ATOM 4750 C C . ALA A 1 602 ? 24.250 34.443 17.312 1.00 36.88 602 ALA A C 1
ATOM 4752 O O . ALA A 1 602 ? 24.650 33.367 17.740 1.00 36.88 602 ALA A O 1
ATOM 4753 N N . THR A 1 603 ? 25.025 35.532 17.224 1.00 35.00 603 THR A N 1
ATOM 4754 C CA . THR A 1 603 ? 26.322 35.779 17.889 1.00 35.00 603 THR A CA 1
ATOM 4755 C C . THR A 1 603 ? 27.467 34.792 17.639 1.00 35.00 603 THR A C 1
ATOM 4757 O O . THR A 1 603 ? 27.548 33.709 18.203 1.00 35.00 603 THR A O 1
ATOM 4760 N N . SER A 1 604 ? 28.443 35.286 16.877 1.00 34.81 604 SER A N 1
ATOM 4761 C CA . SER A 1 604 ? 29.859 34.923 16.924 1.00 34.81 604 SER A CA 1
ATOM 4762 C C . SER A 1 604 ? 30.324 34.412 18.298 1.00 34.81 604 SER A C 1
ATOM 4764 O O . SER A 1 604 ? 30.621 35.208 19.191 1.00 34.81 604 SER A O 1
ATOM 4766 N N . ILE A 1 605 ? 30.458 33.096 18.446 1.00 35.12 605 ILE A N 1
ATOM 4767 C CA . ILE A 1 605 ? 31.352 32.501 19.441 1.00 35.12 605 ILE A CA 1
ATOM 4768 C C . ILE A 1 605 ? 32.584 32.015 18.680 1.00 35.12 605 ILE A C 1
ATOM 4770 O O . ILE A 1 605 ? 32.496 31.318 17.670 1.00 35.12 605 ILE A O 1
ATOM 4774 N N . ALA A 1 606 ? 33.733 32.515 19.123 1.00 36.16 606 ALA A N 1
ATOM 4775 C CA . ALA A 1 606 ? 35.002 32.514 18.421 1.00 36.16 606 ALA A CA 1
ATOM 4776 C C . ALA A 1 606 ? 35.548 31.101 18.143 1.00 36.16 606 ALA A C 1
ATOM 4778 O O . ALA A 1 606 ? 36.175 30.486 18.999 1.00 36.16 606 ALA A O 1
ATOM 4779 N N . LEU A 1 607 ? 35.407 30.639 16.900 1.00 39.09 607 LEU A N 1
ATOM 4780 C CA . LEU A 1 607 ? 36.221 29.567 16.318 1.00 39.09 607 LEU A CA 1
ATOM 4781 C C . LEU A 1 607 ? 36.935 30.084 15.055 1.00 39.09 607 LEU A C 1
ATOM 4783 O O . LEU A 1 607 ? 36.692 29.623 13.946 1.00 39.09 607 LEU A O 1
ATOM 4787 N N . GLY A 1 608 ? 37.839 31.054 15.239 1.00 37.00 608 GLY A N 1
ATOM 4788 C CA . GLY A 1 608 ? 38.811 31.494 14.224 1.00 37.00 608 GLY A CA 1
ATOM 4789 C C . GLY A 1 608 ? 38.250 32.257 13.002 1.00 37.00 608 GLY A C 1
ATOM 4790 O O . GLY A 1 608 ? 37.041 32.343 12.807 1.00 37.00 608 GLY A O 1
ATOM 4791 N N . PRO A 1 609 ? 39.126 32.853 12.164 1.00 29.66 609 PRO A N 1
ATOM 4792 C CA . PRO A 1 609 ? 38.767 33.873 11.168 1.00 29.66 609 PRO A CA 1
ATOM 4793 C C . PRO A 1 609 ? 38.198 33.321 9.844 1.00 29.66 609 PRO A C 1
ATOM 4795 O O . PRO A 1 609 ? 38.347 33.939 8.796 1.00 29.66 609 PRO A O 1
ATOM 4798 N N . THR A 1 610 ? 37.513 32.180 9.864 1.00 35.38 610 THR A N 1
ATOM 4799 C CA . THR A 1 610 ? 36.781 31.667 8.694 1.00 35.38 610 THR A CA 1
ATOM 4800 C C . THR A 1 610 ? 35.320 31.522 9.064 1.00 35.38 610 THR A C 1
ATOM 4802 O O . THR A 1 610 ? 34.986 30.661 9.872 1.00 35.38 610 THR A O 1
ATOM 4805 N N . SER A 1 611 ? 34.493 32.389 8.481 1.00 37.41 611 SER A N 1
ATOM 4806 C CA . SER A 1 611 ? 33.035 32.475 8.601 1.00 37.41 611 SER A CA 1
ATOM 4807 C C . SER A 1 611 ? 32.351 31.101 8.526 1.00 37.41 611 SER A C 1
ATOM 4809 O O . SER A 1 611 ? 31.971 30.634 7.457 1.00 37.41 611 SER A O 1
ATOM 4811 N N . LEU A 1 612 ? 32.205 30.441 9.672 1.00 44.03 612 LEU A N 1
ATOM 4812 C CA . LEU A 1 612 ? 31.361 29.269 9.867 1.00 44.03 612 LEU A CA 1
ATOM 4813 C C . LEU A 1 612 ? 30.008 29.780 10.341 1.00 44.03 612 LEU A C 1
ATOM 4815 O O . LEU A 1 612 ? 29.923 30.241 11.474 1.00 44.03 612 LEU A O 1
ATOM 4819 N N . THR A 1 613 ? 29.005 29.761 9.465 1.00 46.47 613 THR A N 1
ATOM 4820 C CA . THR A 1 613 ? 27.552 29.721 9.747 1.00 46.47 613 THR A CA 1
ATOM 4821 C C . THR A 1 613 ? 26.830 30.215 8.503 1.00 46.47 613 THR A C 1
ATOM 4823 O O . THR A 1 613 ? 26.496 31.387 8.369 1.00 46.47 613 THR A O 1
ATOM 4826 N N . SER A 1 614 ? 26.583 29.313 7.560 1.00 47.66 614 SER A N 1
ATOM 4827 C CA . SER A 1 614 ? 25.535 29.594 6.596 1.00 47.66 614 SER A CA 1
ATOM 4828 C C . SER A 1 614 ? 24.234 29.090 7.204 1.00 47.66 614 SER A C 1
ATOM 4830 O O . SER A 1 614 ? 23.936 27.902 7.149 1.00 47.66 614 SER A O 1
ATOM 4832 N N . SER A 1 615 ? 23.455 29.990 7.809 1.00 59.38 615 SER A N 1
ATOM 4833 C CA . SER A 1 615 ? 22.038 29.755 8.122 1.00 59.38 615 SER A CA 1
ATOM 4834 C C . SER A 1 615 ? 21.187 29.608 6.845 1.00 59.38 615 SER A C 1
ATOM 4836 O O . SER A 1 615 ? 19.962 29.564 6.912 1.00 59.38 615 SER A O 1
ATOM 4838 N N . ASP A 1 616 ? 21.823 29.533 5.673 1.00 77.50 616 ASP A N 1
ATOM 4839 C CA . ASP A 1 616 ? 21.207 29.369 4.370 1.00 77.50 616 ASP A CA 1
ATOM 4840 C C . ASP A 1 616 ? 20.612 27.968 4.197 1.00 77.50 616 ASP A C 1
ATOM 4842 O O . ASP A 1 616 ? 21.312 26.959 4.114 1.00 77.50 616 ASP A O 1
ATOM 4846 N N . LEU A 1 617 ? 19.289 27.916 4.076 1.00 88.75 617 LEU A N 1
ATOM 4847 C CA . LEU A 1 617 ? 18.559 26.692 3.756 1.00 88.75 617 LEU A CA 1
ATOM 4848 C C . LEU A 1 617 ? 18.396 26.466 2.247 1.00 88.75 617 LEU A C 1
ATOM 4850 O O . LEU A 1 617 ? 17.639 25.575 1.853 1.00 88.75 617 LEU A O 1
ATOM 4854 N N . SER A 1 618 ? 19.066 27.244 1.389 1.00 90.00 618 SER A N 1
ATOM 4855 C CA . SER A 1 618 ? 18.897 27.163 -0.067 1.00 90.00 618 SER A CA 1
ATOM 4856 C C . SER A 1 618 ? 19.155 25.762 -0.608 1.00 90.00 618 SER A C 1
ATOM 4858 O O . SER A 1 618 ? 18.304 25.249 -1.328 1.00 90.00 618 SER A O 1
ATOM 4860 N N . VAL A 1 619 ? 20.243 25.096 -0.206 1.00 92.56 619 VAL A N 1
ATOM 4861 C CA . VAL A 1 619 ? 20.560 23.717 -0.631 1.00 92.56 619 VAL A CA 1
ATOM 4862 C C . VAL A 1 619 ? 19.440 22.733 -0.264 1.00 92.56 619 VAL A C 1
ATOM 4864 O O . VAL A 1 619 ? 18.981 21.951 -1.106 1.00 92.56 619 VAL A O 1
ATOM 4867 N N . PHE A 1 620 ? 18.969 22.786 0.986 1.00 94.12 620 PHE A N 1
ATOM 4868 C CA . PHE A 1 620 ? 17.895 21.927 1.487 1.00 94.12 620 PHE A CA 1
ATOM 4869 C C . PHE A 1 620 ? 16.584 22.167 0.735 1.00 94.12 620 PHE A C 1
ATOM 4871 O O . PHE A 1 620 ? 15.997 21.227 0.198 1.00 94.12 620 PHE A O 1
ATOM 4878 N N . ILE A 1 621 ? 16.144 23.426 0.650 1.00 94.38 621 ILE A N 1
ATOM 4879 C CA . ILE A 1 621 ? 14.903 23.826 -0.028 1.00 94.38 621 ILE A CA 1
ATOM 4880 C C . ILE A 1 621 ? 14.949 23.418 -1.501 1.00 94.38 621 ILE A C 1
ATOM 4882 O O . ILE A 1 621 ? 14.001 22.824 -2.015 1.00 94.38 621 ILE A O 1
ATOM 4886 N N . TYR A 1 622 ? 16.065 23.693 -2.166 1.00 94.56 622 TYR A N 1
ATOM 4887 C CA . TYR A 1 622 ? 16.268 23.380 -3.573 1.00 94.56 622 TYR A CA 1
ATOM 4888 C C . TYR A 1 622 ? 16.183 21.873 -3.848 1.00 94.56 622 TYR A C 1
ATOM 4890 O O . TYR A 1 622 ? 15.567 21.430 -4.822 1.00 94.56 622 TYR A O 1
ATOM 4898 N N . SER A 1 623 ? 16.715 21.060 -2.939 1.00 95.25 623 SER A N 1
ATOM 4899 C CA . SER A 1 623 ? 16.622 19.602 -3.020 1.00 95.25 623 SER A CA 1
ATOM 4900 C C . SER A 1 623 ? 15.218 19.072 -2.717 1.00 95.25 623 SER A C 1
ATOM 4902 O O . SER A 1 623 ? 14.763 18.136 -3.377 1.00 95.25 623 SER A O 1
ATOM 4904 N N . VAL A 1 624 ? 14.482 19.682 -1.781 1.00 97.00 624 VAL A N 1
ATOM 4905 C CA . VAL A 1 624 ? 13.061 19.366 -1.540 1.00 97.00 624 VAL A CA 1
ATOM 4906 C C . VAL A 1 624 ? 12.233 19.623 -2.802 1.00 97.00 624 VAL A C 1
ATOM 4908 O O . VAL A 1 624 ? 11.420 18.777 -3.182 1.00 97.00 624 VAL A O 1
ATOM 4911 N N . GLN A 1 625 ? 12.473 20.743 -3.488 1.00 96.62 625 GLN A N 1
ATOM 4912 C CA . GLN A 1 625 ? 11.794 21.086 -4.742 1.00 96.62 625 GLN A CA 1
ATOM 4913 C C . GLN A 1 625 ? 12.044 20.039 -5.833 1.00 96.62 625 GLN A C 1
ATOM 4915 O O . GLN A 1 625 ? 11.094 19.616 -6.496 1.00 96.62 625 GLN A O 1
ATOM 4920 N N . LEU A 1 626 ? 13.277 19.534 -5.961 1.00 96.88 626 LEU A N 1
ATOM 4921 C CA . LEU A 1 626 ? 13.563 18.412 -6.860 1.00 96.88 626 LEU A CA 1
ATOM 4922 C C . LEU A 1 626 ? 12.705 17.193 -6.509 1.00 96.88 626 LEU A C 1
ATOM 4924 O O . LEU A 1 626 ? 12.072 16.613 -7.385 1.00 96.88 626 LEU A O 1
ATOM 4928 N N . ARG A 1 627 ? 12.610 16.827 -5.223 1.00 96.81 627 ARG A N 1
ATOM 4929 C CA . ARG A 1 627 ? 11.793 15.680 -4.783 1.00 96.81 627 ARG A CA 1
ATOM 4930 C C . ARG A 1 627 ? 10.302 15.864 -5.046 1.00 96.81 627 ARG A C 1
ATOM 4932 O O . ARG A 1 627 ? 9.614 14.873 -5.281 1.00 96.81 627 ARG A O 1
ATOM 4939 N N . GLN A 1 628 ? 9.789 17.091 -5.028 1.00 96.81 628 GLN A N 1
ATOM 4940 C CA . GLN A 1 628 ? 8.421 17.391 -5.467 1.00 96.81 628 GLN A CA 1
ATOM 4941 C C . GLN A 1 628 ? 8.246 17.153 -6.973 1.00 96.81 628 GLN A C 1
ATOM 4943 O O . GLN A 1 628 ? 7.252 16.550 -7.377 1.00 96.81 628 GLN A O 1
ATOM 4948 N N . ILE A 1 629 ? 9.221 17.538 -7.803 1.00 96.94 629 ILE A N 1
ATOM 4949 C CA . ILE A 1 629 ? 9.211 17.223 -9.242 1.00 96.94 629 ILE A CA 1
ATOM 4950 C C . ILE A 1 629 ? 9.258 15.700 -9.448 1.00 96.94 629 ILE A C 1
ATOM 4952 O O . ILE A 1 629 ? 8.388 15.155 -10.130 1.00 96.94 629 ILE A O 1
ATOM 4956 N N . THR A 1 630 ? 10.187 14.986 -8.798 1.00 93.50 630 THR A N 1
ATOM 4957 C CA . THR A 1 630 ? 10.293 13.514 -8.870 1.00 93.50 630 THR A CA 1
ATOM 4958 C C . THR A 1 630 ? 8.982 12.826 -8.462 1.00 93.50 630 THR A C 1
ATOM 4960 O O . THR A 1 630 ? 8.554 11.863 -9.100 1.00 93.50 630 THR A O 1
ATOM 4963 N N . SER A 1 631 ? 8.311 13.329 -7.420 1.00 94.81 631 SER A N 1
ATOM 4964 C CA . SER A 1 631 ? 7.018 12.819 -6.943 1.00 94.81 631 SER A CA 1
ATOM 4965 C C . SER A 1 631 ? 5.914 12.953 -8.001 1.00 94.81 631 SER A C 1
ATOM 4967 O O . SER A 1 631 ? 5.193 11.984 -8.280 1.00 94.81 631 SER A O 1
ATOM 4969 N N . ARG A 1 632 ? 5.826 14.114 -8.668 1.00 94.88 632 ARG A N 1
ATOM 4970 C CA . ARG A 1 632 ? 4.882 14.350 -9.774 1.00 94.88 632 ARG A CA 1
ATOM 4971 C C . ARG A 1 632 ? 5.187 13.488 -10.994 1.00 94.88 632 ARG A C 1
ATOM 4973 O O . ARG A 1 632 ? 4.257 12.904 -11.552 1.00 94.88 632 ARG A O 1
ATOM 4980 N N . ILE A 1 633 ? 6.464 13.363 -11.370 1.00 92.56 633 ILE A N 1
ATOM 4981 C CA . ILE A 1 633 ? 6.916 12.472 -12.451 1.00 92.56 633 ILE A CA 1
ATOM 4982 C C . ILE A 1 633 ? 6.410 11.058 -12.182 1.00 92.56 633 ILE A C 1
ATOM 4984 O O . ILE A 1 633 ? 5.717 10.466 -13.008 1.00 92.56 633 ILE A O 1
ATOM 4988 N N . ARG A 1 634 ? 6.697 10.534 -10.990 1.00 88.81 634 ARG A N 1
ATOM 4989 C CA . ARG A 1 634 ? 6.333 9.171 -10.618 1.00 88.81 634 ARG A CA 1
ATOM 4990 C C . ARG A 1 634 ? 4.825 8.945 -10.606 1.00 88.81 634 ARG A C 1
ATOM 4992 O O . ARG A 1 634 ? 4.358 7.942 -11.141 1.00 88.81 634 ARG A O 1
ATOM 4999 N N . SER A 1 635 ? 4.070 9.870 -10.020 1.00 87.75 635 SER A N 1
ATOM 5000 C CA . SER A 1 635 ? 2.607 9.784 -9.963 1.00 87.75 635 SER A CA 1
ATOM 5001 C C . SER A 1 635 ? 1.997 9.780 -11.366 1.00 87.75 635 SER A C 1
ATOM 5003 O O . SER A 1 635 ? 1.106 8.980 -11.648 1.00 87.75 635 SER A O 1
ATOM 5005 N N . LYS A 1 636 ? 2.522 10.615 -12.275 1.00 88.44 636 LYS A N 1
ATOM 5006 C CA . LYS A 1 636 ? 2.073 10.667 -13.671 1.00 88.44 636 LYS A CA 1
ATOM 5007 C C . LYS A 1 636 ? 2.420 9.385 -14.431 1.00 88.44 636 LYS A C 1
ATOM 5009 O O . LYS A 1 636 ? 1.552 8.853 -15.114 1.00 88.44 636 LYS A O 1
ATOM 5014 N N . LEU A 1 637 ? 3.640 8.863 -14.286 1.00 83.81 637 LEU A N 1
ATOM 5015 C CA . LEU A 1 637 ? 4.056 7.594 -14.902 1.00 83.81 637 LEU A CA 1
ATOM 5016 C C . LEU A 1 637 ? 3.201 6.412 -14.417 1.00 83.81 637 LEU A C 1
ATOM 5018 O O . LEU A 1 637 ? 2.769 5.598 -15.229 1.00 83.81 637 LEU A O 1
ATOM 5022 N N . LEU A 1 638 ? 2.905 6.344 -13.115 1.00 80.44 638 LEU A N 1
ATOM 5023 C CA . LEU A 1 638 ? 2.064 5.290 -12.544 1.00 80.44 638 LEU A CA 1
ATOM 5024 C C . LEU A 1 638 ? 0.620 5.368 -13.055 1.00 80.44 638 LEU A C 1
ATOM 5026 O O . LEU A 1 638 ? 0.061 4.345 -13.437 1.00 80.44 638 LEU A O 1
ATOM 5030 N N . ALA A 1 639 ? 0.039 6.571 -13.099 1.00 81.19 639 ALA A N 1
ATOM 5031 C CA . ALA A 1 639 ? -1.305 6.787 -13.634 1.00 81.19 639 ALA A CA 1
ATOM 5032 C C . ALA A 1 639 ? -1.402 6.420 -15.124 1.00 81.19 639 ALA A C 1
ATOM 5034 O O . ALA A 1 639 ? -2.402 5.853 -15.557 1.00 81.19 639 ALA A O 1
ATOM 5035 N N . MET A 1 640 ? -0.353 6.703 -15.904 1.00 78.25 640 MET A N 1
ATOM 5036 C CA . MET A 1 640 ? -0.288 6.279 -17.303 1.00 78.25 640 MET A CA 1
ATOM 5037 C C . MET A 1 640 ? -0.173 4.760 -17.428 1.00 78.25 640 MET A C 1
ATOM 5039 O O . MET A 1 640 ? -0.780 4.216 -18.331 1.00 78.25 640 MET A O 1
ATOM 5043 N N . SER A 1 641 ? 0.522 4.071 -16.516 1.00 69.75 641 SER A N 1
ATOM 5044 C CA . SER A 1 641 ? 0.660 2.606 -16.538 1.00 69.75 641 SER A CA 1
ATOM 5045 C C . SER A 1 641 ? -0.589 1.834 -16.084 1.00 69.75 641 SER A C 1
ATOM 5047 O O . SER A 1 641 ? -0.663 0.633 -16.341 1.00 69.75 641 SER A O 1
ATOM 5049 N N . SER A 1 642 ? -1.520 2.456 -15.352 1.00 60.38 642 SER A N 1
ATOM 5050 C CA . SER A 1 642 ? -2.687 1.784 -14.754 1.00 60.38 642 SER A CA 1
ATOM 5051 C C . SER A 1 642 ? -3.974 1.887 -15.579 1.00 60.38 642 SER A C 1
ATOM 5053 O O . SER A 1 642 ? -4.947 1.196 -15.268 1.00 60.38 642 SER A O 1
ATOM 5055 N N . SER A 1 643 ? -4.008 2.712 -16.631 1.00 53.31 643 SER A N 1
ATOM 5056 C CA . SER A 1 643 ? -5.135 2.751 -17.569 1.00 53.31 643 SER A CA 1
ATOM 5057 C C . SER A 1 643 ? -5.200 1.443 -18.378 1.00 53.31 643 SER A C 1
ATOM 5059 O O . SER A 1 643 ? -4.183 0.868 -18.748 1.00 53.31 643 SER A O 1
ATOM 5061 N N . SER A 1 644 ? -6.403 0.903 -18.585 1.00 44.22 644 SER A N 1
ATOM 5062 C CA . SER A 1 644 ? -6.636 -0.447 -19.137 1.00 44.22 644 SER A CA 1
ATOM 5063 C C . SER A 1 644 ? -5.776 -0.813 -20.370 1.00 44.22 644 SER A C 1
ATOM 5065 O O . SER A 1 644 ? -5.498 0.024 -21.235 1.00 44.22 644 SER A O 1
ATOM 5067 N N . HIS A 1 645 ? -5.395 -2.097 -20.480 1.00 45.72 645 HIS A N 1
ATOM 5068 C CA . HIS A 1 645 ? -4.567 -2.655 -21.565 1.00 45.72 645 HIS A CA 1
ATOM 5069 C C . HIS A 1 645 ? -5.092 -2.378 -22.995 1.00 45.72 645 HIS A C 1
ATOM 5071 O O . HIS A 1 645 ? -4.319 -2.475 -23.951 1.00 45.72 645 HIS A O 1
ATOM 5077 N N . GLU A 1 646 ? -6.366 -2.008 -23.164 1.00 42.81 646 GLU A N 1
ATOM 5078 C CA . GLU A 1 646 ? -6.958 -1.657 -24.463 1.00 42.81 646 GLU A CA 1
ATOM 5079 C C . GLU A 1 646 ? -6.740 -0.184 -24.866 1.00 42.81 646 GLU A C 1
ATOM 5081 O O . GLU A 1 646 ? -6.541 0.092 -26.051 1.00 42.81 646 GLU A O 1
ATOM 5086 N N . GLN A 1 647 ? -6.664 0.762 -23.918 1.00 43.34 647 GLN A N 1
ATOM 5087 C CA . GLN A 1 647 ? -6.452 2.195 -24.211 1.00 43.34 647 GLN A CA 1
ATOM 5088 C C . GLN A 1 647 ? -4.998 2.542 -24.582 1.00 43.34 647 GLN A C 1
ATOM 5090 O O . GLN A 1 647 ? -4.759 3.463 -25.366 1.00 43.34 647 GLN A O 1
ATOM 5095 N N . HIS A 1 648 ? -4.022 1.761 -24.106 1.00 46.16 648 HIS A N 1
ATOM 5096 C CA . HIS A 1 648 ? -2.580 1.948 -24.354 1.00 46.16 648 HIS A CA 1
ATOM 5097 C C . HIS A 1 648 ? -2.148 1.804 -25.827 1.00 46.16 648 HIS A C 1
ATOM 5099 O O . HIS A 1 648 ? -0.998 2.070 -26.180 1.00 46.16 648 HIS A O 1
ATOM 5105 N N . ARG A 1 649 ? -3.058 1.377 -26.712 1.00 50.06 649 ARG A N 1
ATOM 5106 C CA . ARG A 1 649 ? -2.797 1.186 -28.149 1.00 50.06 649 ARG A CA 1
ATOM 5107 C C . ARG A 1 649 ? -3.285 2.349 -29.026 1.00 50.06 649 ARG A C 1
ATOM 5109 O O . ARG A 1 649 ? -3.125 2.275 -30.245 1.00 50.06 649 ARG A O 1
ATOM 5116 N N . SER A 1 650 ? -3.857 3.401 -28.432 1.00 54.66 650 SER A N 1
ATOM 5117 C CA . SER A 1 650 ? -4.352 4.598 -29.130 1.00 54.66 650 SER A CA 1
ATOM 5118 C C . SER A 1 650 ? -3.246 5.630 -29.399 1.00 54.66 650 SER A C 1
ATOM 5120 O O . SER A 1 650 ? -2.345 5.824 -28.587 1.00 54.66 650 SER A O 1
ATOM 5122 N N . PHE A 1 651 ? -3.346 6.352 -30.522 1.00 53.72 651 PHE A N 1
ATOM 5123 C CA . PHE A 1 651 ? -2.461 7.471 -30.886 1.00 53.72 651 PHE A CA 1
ATOM 5124 C C . PHE A 1 651 ? -2.405 8.564 -29.804 1.00 53.72 651 PHE A C 1
ATOM 5126 O O . PHE A 1 651 ? -1.339 9.120 -29.538 1.00 53.72 651 PHE A O 1
ATOM 5133 N N . MET A 1 652 ? -3.538 8.822 -29.145 1.00 57.50 652 MET A N 1
ATOM 5134 C CA . MET A 1 652 ? -3.652 9.838 -28.095 1.00 57.50 652 MET A CA 1
ATOM 5135 C C . MET A 1 652 ? -2.800 9.496 -26.864 1.00 57.50 652 MET A C 1
ATOM 5137 O O . MET A 1 652 ? -2.181 10.388 -26.290 1.00 57.50 652 MET A O 1
ATOM 5141 N N . ALA A 1 653 ? -2.684 8.208 -26.516 1.00 70.75 653 ALA A N 1
ATOM 5142 C CA . ALA A 1 653 ? -1.883 7.750 -25.380 1.00 70.75 653 ALA A CA 1
ATOM 5143 C C . ALA A 1 653 ? -0.376 7.953 -25.622 1.00 70.75 653 ALA A C 1
ATOM 5145 O O . ALA A 1 653 ? 0.345 8.417 -24.743 1.00 70.75 653 ALA A O 1
ATOM 5146 N N . THR A 1 654 ? 0.110 7.682 -26.839 1.00 77.25 654 THR A N 1
ATOM 5147 C CA . THR A 1 654 ? 1.508 7.961 -27.204 1.00 77.25 654 THR A CA 1
ATOM 5148 C C . THR A 1 654 ? 1.809 9.461 -27.153 1.00 77.25 654 THR A C 1
ATOM 5150 O O . THR A 1 654 ? 2.827 9.854 -26.585 1.00 77.25 654 THR A O 1
ATOM 5153 N N . GLY A 1 655 ? 0.923 10.307 -27.695 1.00 81.56 655 GLY A N 1
ATOM 5154 C CA . GLY A 1 655 ? 1.070 11.766 -27.637 1.00 81.56 655 GLY A CA 1
ATOM 5155 C C . GLY A 1 655 ? 1.130 12.306 -26.204 1.00 81.56 655 GLY A C 1
ATOM 5156 O O . GLY A 1 655 ? 1.968 13.156 -25.903 1.00 81.56 655 GLY A O 1
ATOM 5157 N N . GLU A 1 656 ? 0.311 11.763 -25.301 1.00 85.38 656 GLU A N 1
ATOM 5158 C CA . GLU A 1 656 ? 0.317 12.127 -23.880 1.00 85.38 656 GLU A CA 1
ATOM 5159 C C . GLU A 1 656 ? 1.649 11.795 -23.185 1.00 85.38 656 GLU A C 1
ATOM 5161 O O . GLU A 1 656 ? 2.136 12.593 -22.375 1.00 85.38 656 GLU A O 1
ATOM 5166 N N . ILE A 1 657 ? 2.276 10.662 -23.526 1.00 86.06 657 ILE A N 1
ATOM 5167 C CA . ILE A 1 657 ? 3.594 10.287 -22.991 1.00 86.06 657 ILE A CA 1
ATOM 5168 C C . ILE A 1 657 ? 4.655 11.300 -23.438 1.00 86.06 657 ILE A C 1
ATOM 5170 O O . ILE A 1 657 ? 5.382 11.825 -22.595 1.00 86.06 657 ILE A O 1
ATOM 5174 N N . TYR A 1 658 ? 4.720 11.632 -24.733 1.00 89.12 658 TYR A N 1
ATOM 5175 C CA . TYR A 1 658 ? 5.674 12.627 -25.246 1.00 89.12 658 TYR A CA 1
ATOM 5176 C C . TYR A 1 658 ? 5.450 14.018 -24.640 1.00 89.12 658 TYR A C 1
ATOM 5178 O O . TYR A 1 658 ? 6.413 14.672 -24.239 1.00 89.12 658 TYR A O 1
ATOM 5186 N N . ALA A 1 659 ? 4.194 14.457 -24.518 1.00 90.44 659 ALA A N 1
ATOM 5187 C CA . ALA A 1 659 ? 3.860 15.731 -23.886 1.00 90.44 659 ALA A CA 1
ATOM 5188 C C . ALA A 1 659 ? 4.289 15.763 -22.409 1.00 90.44 659 ALA A C 1
ATOM 5190 O O . ALA A 1 659 ? 4.852 16.756 -21.945 1.00 90.44 659 ALA A O 1
ATOM 5191 N N . SER A 1 660 ? 4.080 14.660 -21.683 1.00 92.44 660 SER A N 1
ATOM 5192 C CA . SER A 1 660 ? 4.504 14.524 -20.285 1.00 92.44 660 SER A CA 1
ATOM 5193 C C . SER A 1 660 ? 6.029 14.532 -20.148 1.00 92.44 660 SER A C 1
ATOM 5195 O O . SER A 1 660 ? 6.551 15.229 -19.279 1.00 92.44 660 SER A O 1
ATOM 5197 N N . LEU A 1 661 ? 6.748 13.815 -21.021 1.00 92.62 661 LEU A N 1
ATOM 5198 C CA . LEU A 1 661 ? 8.214 13.830 -21.070 1.00 92.62 661 LEU A CA 1
ATOM 5199 C C . LEU A 1 661 ? 8.740 15.247 -21.304 1.00 92.62 661 LEU A C 1
ATOM 5201 O O . LEU A 1 661 ? 9.542 15.733 -20.512 1.00 92.62 661 LEU A O 1
ATOM 5205 N N . HIS A 1 662 ? 8.250 15.933 -22.338 1.00 93.75 662 HIS A N 1
ATOM 5206 C CA . HIS A 1 662 ? 8.668 17.297 -22.659 1.00 93.75 662 HIS A CA 1
ATOM 5207 C C . HIS A 1 662 ? 8.416 18.263 -21.494 1.00 93.75 662 HIS A C 1
ATOM 5209 O O . HIS A 1 662 ? 9.305 19.022 -21.111 1.00 93.75 662 HIS A O 1
ATOM 5215 N N . LYS A 1 663 ? 7.222 18.203 -20.889 1.00 96.81 663 LYS A N 1
ATOM 5216 C CA . LYS A 1 663 ? 6.865 19.035 -19.736 1.00 96.81 663 LYS A CA 1
ATOM 5217 C C . LYS A 1 663 ? 7.837 18.839 -18.572 1.00 96.81 663 LYS A C 1
ATOM 5219 O O . LYS A 1 663 ? 8.360 19.818 -18.049 1.00 96.81 663 LYS A O 1
ATOM 5224 N N . PHE A 1 664 ? 8.078 17.596 -18.160 1.00 97.75 664 PHE A N 1
ATOM 5225 C CA . PHE A 1 664 ? 8.927 17.335 -16.998 1.00 97.75 664 PHE A CA 1
ATOM 5226 C C . PHE A 1 664 ? 10.414 17.569 -17.275 1.00 97.75 664 PHE A C 1
ATOM 5228 O O . PHE A 1 664 ? 11.117 18.001 -16.367 1.00 97.75 664 PHE A O 1
ATOM 5235 N N . LEU A 1 665 ? 10.892 17.354 -18.505 1.00 97.38 665 LEU A N 1
ATOM 5236 C CA . LEU A 1 665 ? 12.247 17.754 -18.900 1.00 97.38 665 LEU A CA 1
ATOM 5237 C C . LEU A 1 665 ? 12.433 19.270 -18.754 1.00 97.38 665 LEU A C 1
ATOM 5239 O O . LEU A 1 665 ? 13.397 19.698 -18.128 1.00 97.38 665 LEU A O 1
ATOM 5243 N N . ALA A 1 666 ? 11.470 20.067 -19.226 1.00 97.12 666 ALA A N 1
ATOM 5244 C CA . ALA A 1 666 ? 11.505 21.520 -19.072 1.00 97.12 666 ALA A CA 1
ATOM 5245 C C . ALA A 1 666 ? 11.424 21.966 -17.599 1.00 97.12 666 ALA A C 1
ATOM 5247 O O . ALA A 1 666 ? 12.140 22.881 -17.199 1.00 97.12 666 ALA A O 1
ATOM 5248 N N . GLU A 1 667 ? 10.594 21.315 -16.771 1.00 97.81 667 GLU A N 1
ATOM 5249 C CA . GLU A 1 667 ? 10.555 21.578 -15.320 1.00 97.81 667 GLU A CA 1
ATOM 5250 C C . GLU A 1 667 ? 11.905 21.277 -14.647 1.00 97.81 667 GLU A C 1
ATOM 5252 O O . GLU A 1 667 ? 12.346 22.049 -13.796 1.00 97.81 667 GLU A O 1
ATOM 5257 N N . LEU A 1 668 ? 12.575 20.186 -15.031 1.00 98.06 668 LEU A N 1
ATOM 5258 C CA . LEU A 1 668 ? 13.895 19.814 -14.515 1.00 98.06 668 LEU A CA 1
ATOM 5259 C C . LEU A 1 668 ? 14.990 20.794 -14.965 1.00 98.06 668 LEU A C 1
ATOM 5261 O O . LEU A 1 668 ? 15.828 21.186 -14.153 1.00 98.06 668 LEU A O 1
ATOM 5265 N N . ASP A 1 669 ? 14.965 21.237 -16.222 1.00 96.81 669 ASP A N 1
ATOM 5266 C CA . ASP A 1 669 ? 15.898 22.250 -16.729 1.00 96.81 669 ASP A CA 1
ATOM 5267 C C . ASP A 1 669 ? 15.683 23.605 -16.040 1.00 96.81 669 ASP A C 1
ATOM 5269 O O . ASP A 1 669 ? 16.644 24.271 -15.652 1.00 96.81 669 ASP A O 1
ATOM 5273 N N . HIS A 1 670 ? 14.425 23.993 -15.803 1.00 97.12 670 HIS A N 1
ATOM 5274 C CA . HIS A 1 670 ? 14.101 25.196 -15.038 1.00 97.12 670 HIS A CA 1
ATOM 5275 C C . HIS A 1 670 ? 14.556 25.088 -13.580 1.00 97.12 670 HIS A C 1
ATOM 5277 O O . HIS A 1 670 ? 15.142 26.031 -13.045 1.00 97.12 670 HIS A O 1
ATOM 5283 N N . TRP A 1 671 ?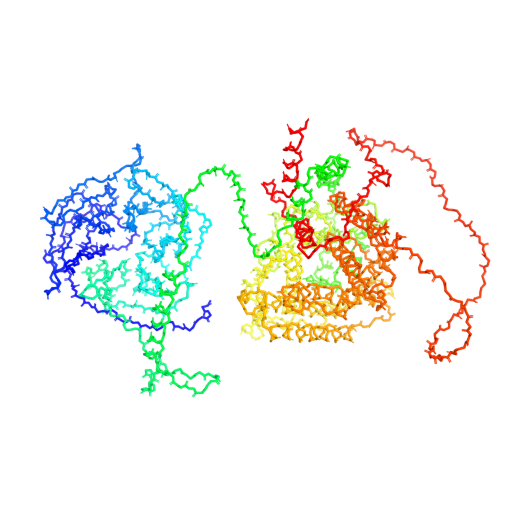 14.343 23.929 -12.946 1.00 97.44 671 TRP A N 1
ATOM 5284 C CA . TRP A 1 671 ? 14.898 23.649 -11.627 1.00 97.44 671 TRP A CA 1
ATOM 5285 C C . TRP A 1 671 ? 16.411 23.861 -11.651 1.00 97.44 671 TRP A C 1
ATOM 5287 O O . TRP A 1 671 ? 16.892 24.699 -10.890 1.00 97.44 671 TRP A O 1
ATOM 5297 N N . ARG A 1 672 ? 17.152 23.240 -12.581 1.00 96.94 672 ARG A N 1
ATOM 5298 C CA . ARG A 1 672 ? 18.614 23.400 -12.696 1.00 96.94 672 ARG A CA 1
ATOM 5299 C C . ARG A 1 672 ? 19.055 24.854 -12.878 1.00 96.94 672 ARG A C 1
ATOM 5301 O O . ARG A 1 672 ? 20.044 25.265 -12.269 1.00 96.94 672 ARG A O 1
ATOM 5308 N N . ALA A 1 673 ? 18.327 25.628 -13.679 1.00 95.50 673 ALA A N 1
ATOM 5309 C CA . ALA A 1 673 ? 18.602 27.048 -13.903 1.00 95.50 673 ALA A CA 1
ATOM 5310 C C . ALA A 1 673 ? 18.431 27.903 -12.634 1.00 95.50 673 ALA A C 1
ATOM 5312 O O . ALA A 1 673 ? 19.030 28.968 -12.531 1.00 95.50 673 ALA A O 1
ATOM 5313 N N . SER A 1 674 ? 17.645 27.435 -11.660 1.00 93.50 674 SER A N 1
ATOM 5314 C CA . SER A 1 674 ? 17.448 28.103 -10.366 1.00 93.50 674 SER A CA 1
ATOM 5315 C C . SER A 1 674 ? 18.395 27.627 -9.254 1.00 93.50 674 SER A C 1
ATOM 5317 O O . SER A 1 674 ? 18.185 27.982 -8.093 1.00 93.50 674 SER A O 1
ATOM 5319 N N . ALA A 1 675 ? 19.423 26.829 -9.583 1.00 92.75 675 ALA A N 1
ATOM 5320 C CA . ALA A 1 675 ? 20.395 26.341 -8.604 1.00 92.75 675 ALA A CA 1
ATOM 5321 C C . ALA A 1 675 ? 21.122 27.500 -7.900 1.00 92.75 675 ALA A C 1
ATOM 5323 O O . ALA A 1 675 ? 21.528 28.459 -8.564 1.00 92.75 675 ALA A O 1
ATOM 5324 N N . PRO A 1 676 ? 21.338 27.415 -6.575 1.00 90.56 676 PRO A N 1
ATOM 5325 C CA . PRO A 1 676 ? 22.151 28.397 -5.874 1.00 90.56 676 PRO A CA 1
ATOM 5326 C C . PRO A 1 676 ? 23.604 28.343 -6.371 1.00 90.56 676 PRO A C 1
ATOM 5328 O O . PRO A 1 676 ? 24.116 27.281 -6.740 1.00 90.56 676 PRO A O 1
ATOM 5331 N N . HIS A 1 677 ? 24.267 29.500 -6.385 1.00 87.12 677 HIS A N 1
ATOM 5332 C CA . HIS A 1 677 ? 25.666 29.638 -6.781 1.00 87.12 677 HIS A CA 1
ATOM 5333 C C . HIS A 1 677 ? 26.498 30.115 -5.594 1.00 87.12 677 HIS A C 1
ATOM 5335 O O . HIS A 1 677 ? 26.138 31.091 -4.937 1.00 87.12 677 HIS A O 1
ATOM 5341 N N . TYR A 1 678 ? 27.612 29.431 -5.349 1.00 85.12 678 TYR A N 1
ATOM 5342 C CA . TYR A 1 678 ? 28.527 29.719 -4.254 1.00 85.12 678 TYR A CA 1
ATOM 5343 C C . TYR A 1 678 ? 29.920 29.962 -4.838 1.00 85.12 678 TYR A C 1
ATOM 5345 O O . TYR A 1 678 ? 30.462 29.090 -5.514 1.00 85.12 678 TYR A O 1
ATOM 5353 N N . GLU A 1 679 ? 30.494 31.143 -4.586 1.00 78.31 679 GLU A N 1
ATOM 5354 C CA . GLU A 1 679 ? 31.836 31.508 -5.074 1.00 78.31 679 GLU A CA 1
ATOM 5355 C C . GLU A 1 679 ? 32.935 30.635 -4.450 1.00 78.31 679 GLU A C 1
ATOM 5357 O O . GLU A 1 679 ? 33.941 30.328 -5.086 1.00 78.31 679 GLU A O 1
ATOM 5362 N N . GLN A 1 680 ? 32.731 30.214 -3.200 1.00 77.50 680 GLN A N 1
ATOM 5363 C CA . GLN A 1 680 ? 33.579 29.265 -2.489 1.00 77.50 680 GLN A CA 1
ATOM 5364 C C . GLN A 1 680 ? 32.701 28.138 -1.955 1.00 77.50 680 GLN A C 1
ATOM 5366 O O . GLN A 1 680 ? 31.751 28.392 -1.218 1.00 77.50 680 GLN A O 1
ATOM 5371 N N . HIS A 1 681 ? 33.024 26.896 -2.316 1.00 79.81 681 HIS A N 1
ATOM 5372 C CA . HIS A 1 681 ? 32.305 25.715 -1.845 1.00 79.81 681 HIS A CA 1
ATOM 5373 C C . HIS A 1 681 ? 33.114 24.979 -0.768 1.00 79.81 681 HIS A C 1
ATOM 5375 O O . HIS A 1 681 ? 34.280 24.618 -0.953 1.00 79.81 681 HIS A O 1
ATOM 5381 N N . THR A 1 682 ? 32.481 24.724 0.368 1.00 79.19 682 THR A N 1
ATOM 5382 C CA . THR A 1 682 ? 33.038 23.987 1.509 1.00 79.19 682 THR A CA 1
ATOM 5383 C C . THR A 1 682 ? 32.661 22.509 1.488 1.00 79.19 682 THR A C 1
ATOM 5385 O O . THR A 1 682 ? 33.335 21.691 2.120 1.00 79.19 682 THR A O 1
ATOM 5388 N N . CYS A 1 683 ? 31.614 22.153 0.737 1.00 86.44 683 CYS A N 1
ATOM 5389 C CA . CYS A 1 683 ? 31.070 20.803 0.684 1.00 86.44 683 CYS A CA 1
ATOM 5390 C C . CYS A 1 683 ? 30.565 20.405 -0.709 1.00 86.44 683 CYS A C 1
ATOM 5392 O O . CYS A 1 683 ? 30.452 21.229 -1.615 1.00 86.44 683 CYS A O 1
ATOM 5394 N N . LEU A 1 684 ? 30.221 19.121 -0.868 1.00 90.12 684 LEU A N 1
ATOM 5395 C CA . LEU A 1 684 ? 29.650 18.571 -2.104 1.00 90.12 684 LEU A CA 1
ATOM 5396 C C . LEU A 1 684 ? 28.403 19.339 -2.566 1.00 90.12 684 LEU A C 1
ATOM 5398 O O . LEU A 1 684 ? 28.219 19.553 -3.758 1.00 90.12 684 LEU A O 1
ATOM 5402 N N . TYR A 1 685 ? 27.547 19.739 -1.628 1.00 91.31 685 TYR A N 1
ATOM 5403 C CA . TYR A 1 685 ? 26.226 20.283 -1.934 1.00 91.31 685 TYR A CA 1
ATOM 5404 C C . TYR A 1 685 ? 26.252 21.735 -2.423 1.00 91.31 685 TYR A C 1
ATOM 5406 O O . TYR A 1 685 ? 25.261 22.238 -2.936 1.00 91.31 685 TYR A O 1
ATOM 5414 N N . GLU A 1 686 ? 27.390 22.410 -2.297 1.00 89.69 686 GLU A N 1
ATOM 5415 C CA . GLU A 1 686 ? 27.616 23.758 -2.829 1.00 89.69 686 GLU A CA 1
ATOM 5416 C C . GLU A 1 686 ? 28.278 23.710 -4.221 1.00 89.69 686 GLU A C 1
ATOM 5418 O O . GLU A 1 686 ? 28.447 24.739 -4.874 1.00 89.69 686 GLU A O 1
ATOM 5423 N N . ASN A 1 687 ? 28.639 22.513 -4.701 1.00 90.94 687 ASN A N 1
ATOM 5424 C CA . ASN A 1 687 ? 29.309 22.305 -5.979 1.00 90.94 687 ASN A CA 1
ATOM 5425 C C . ASN A 1 687 ? 28.306 22.256 -7.150 1.00 90.94 687 ASN A C 1
ATOM 5427 O O . ASN A 1 687 ? 27.305 21.542 -7.100 1.00 90.94 687 ASN A O 1
ATOM 5431 N N . GLN A 1 688 ? 28.598 22.972 -8.243 1.00 92.62 688 GLN A N 1
ATOM 5432 C CA . GLN A 1 688 ? 27.725 23.013 -9.425 1.00 92.62 688 GLN A CA 1
ATOM 5433 C C . GLN A 1 688 ? 27.587 21.662 -10.142 1.00 92.62 688 GLN A C 1
ATOM 5435 O O . GLN A 1 688 ? 26.488 21.326 -10.587 1.00 92.62 688 GLN A O 1
ATOM 5440 N N . GLU A 1 689 ? 28.650 20.854 -10.190 1.00 94.00 689 GLU A N 1
ATOM 5441 C CA . GLU A 1 689 ? 28.610 19.518 -10.801 1.00 94.00 689 GLU A CA 1
ATOM 5442 C C . GLU A 1 689 ? 27.661 18.576 -10.049 1.00 94.00 689 GLU A C 1
ATOM 5444 O O . GLU A 1 689 ? 27.087 17.666 -10.647 1.00 94.00 689 GLU A O 1
ATOM 5449 N N . TRP A 1 690 ? 27.438 18.798 -8.748 1.00 95.06 690 TRP A N 1
ATOM 5450 C CA . TRP A 1 690 ? 26.463 18.021 -7.983 1.00 95.06 690 TRP A CA 1
ATOM 5451 C C . TRP A 1 690 ? 25.023 18.300 -8.438 1.00 95.06 690 TRP A C 1
ATOM 5453 O O . TRP A 1 690 ? 24.223 17.368 -8.555 1.00 95.06 690 TRP A O 1
ATOM 5463 N N . TYR A 1 691 ? 24.694 19.551 -8.772 1.00 96.06 691 TYR A N 1
ATOM 5464 C CA . TYR A 1 691 ? 23.384 19.905 -9.328 1.00 96.06 691 TYR A CA 1
ATOM 5465 C C . TYR A 1 691 ? 23.189 19.363 -10.744 1.00 96.06 691 TYR A C 1
ATOM 5467 O O . TYR A 1 691 ? 22.107 18.862 -11.058 1.00 96.06 691 TYR A O 1
ATOM 5475 N N . ASP A 1 692 ? 24.236 19.394 -11.573 1.00 97.12 692 ASP A N 1
ATOM 5476 C CA . ASP A 1 692 ? 24.227 18.741 -12.888 1.00 97.12 692 ASP A CA 1
ATOM 5477 C C . ASP A 1 692 ? 23.989 17.234 -12.745 1.00 97.12 692 ASP A C 1
ATOM 5479 O O . ASP A 1 692 ? 23.184 16.645 -13.466 1.00 97.12 692 ASP A O 1
ATOM 5483 N N . PHE A 1 693 ? 24.644 16.605 -11.768 1.00 97.06 693 PHE A N 1
ATOM 5484 C CA . PHE A 1 693 ? 24.485 15.182 -11.496 1.00 97.06 693 PHE A CA 1
ATOM 5485 C C . PHE A 1 693 ? 23.046 14.844 -11.090 1.00 97.06 693 PHE A C 1
ATOM 5487 O O . PHE A 1 693 ? 22.463 13.891 -11.611 1.00 97.06 693 PHE A O 1
ATOM 5494 N N . LEU A 1 694 ? 22.445 15.630 -10.193 1.00 95.50 694 LEU A N 1
ATOM 5495 C CA . LEU A 1 694 ? 21.052 15.445 -9.787 1.00 95.50 694 LEU A CA 1
ATOM 5496 C C . LEU A 1 694 ? 20.072 15.633 -10.952 1.00 95.50 694 LEU A C 1
ATOM 5498 O O . LEU A 1 694 ? 19.158 14.817 -11.096 1.00 95.50 694 LEU A O 1
ATOM 5502 N N . LEU A 1 695 ? 20.285 16.654 -11.790 1.00 97.25 695 LEU A N 1
ATOM 5503 C CA . LEU A 1 695 ? 19.483 16.906 -12.989 1.00 97.25 695 LEU A CA 1
ATOM 5504 C C . LEU A 1 695 ? 19.469 15.675 -13.898 1.00 97.25 695 LEU A C 1
ATOM 5506 O O . LEU A 1 695 ? 18.408 15.143 -14.222 1.00 97.25 695 LEU A O 1
ATOM 5510 N N . GLU A 1 696 ? 20.650 15.202 -14.286 1.00 97.38 696 GLU A N 1
ATOM 5511 C CA . GLU A 1 696 ? 20.788 14.097 -15.235 1.00 97.38 696 GLU A CA 1
ATOM 5512 C C . GLU A 1 696 ? 20.279 12.780 -14.644 1.00 97.38 696 GLU A C 1
ATOM 5514 O O . GLU A 1 696 ? 19.653 11.979 -15.340 1.00 97.38 696 GLU A O 1
ATOM 5519 N N . LYS A 1 697 ? 20.431 12.590 -13.329 1.00 94.31 697 LYS A N 1
ATOM 5520 C CA . LYS A 1 697 ? 19.862 11.449 -12.607 1.00 94.31 697 LYS A CA 1
ATOM 5521 C C . LYS A 1 697 ? 18.329 11.438 -12.654 1.00 94.31 697 LYS A C 1
ATOM 5523 O O . LYS A 1 697 ? 17.734 10.379 -12.854 1.00 94.31 697 LYS A O 1
ATOM 5528 N N . ASP A 1 698 ? 17.662 12.569 -12.424 1.00 94.75 698 ASP A N 1
ATOM 5529 C CA . ASP A 1 698 ? 16.191 12.649 -12.473 1.00 94.75 698 ASP A CA 1
ATOM 5530 C C . ASP A 1 698 ? 15.648 12.640 -13.914 1.00 94.75 698 ASP A C 1
ATOM 5532 O O . ASP A 1 698 ? 14.608 12.023 -14.163 1.00 94.75 698 ASP A O 1
ATOM 5536 N N . LYS A 1 699 ? 16.387 13.193 -14.889 1.00 96.38 699 LYS A N 1
ATOM 5537 C CA . LYS A 1 699 ? 16.100 13.002 -16.324 1.00 96.38 699 LYS A CA 1
ATOM 5538 C C . LYS A 1 699 ? 16.173 11.532 -16.715 1.00 96.38 699 LYS A C 1
ATOM 5540 O O . LYS A 1 699 ? 15.264 11.032 -17.374 1.00 96.38 699 LYS A O 1
ATOM 5545 N N . LEU A 1 700 ? 17.209 10.820 -16.271 1.00 92.94 700 LEU A N 1
ATOM 5546 C CA . LEU A 1 700 ? 17.356 9.386 -16.508 1.00 92.94 700 LEU A CA 1
ATOM 5547 C C . LEU A 1 700 ? 16.169 8.603 -15.928 1.00 92.94 700 LEU A C 1
ATOM 5549 O O . LEU A 1 700 ? 15.618 7.744 -16.612 1.00 92.94 700 LEU A O 1
ATOM 5553 N N . PHE A 1 701 ? 15.732 8.919 -14.705 1.00 90.50 701 PHE A N 1
ATOM 5554 C CA . PHE A 1 701 ? 14.547 8.302 -14.094 1.00 90.50 701 PHE A CA 1
ATOM 5555 C C . PHE A 1 701 ? 13.269 8.535 -14.920 1.00 90.50 701 PHE A C 1
ATOM 5557 O O . PHE A 1 701 ? 12.547 7.581 -15.221 1.00 90.50 701 PHE A O 1
ATOM 5564 N N . LEU A 1 702 ? 13.015 9.781 -15.334 1.00 93.00 702 LEU A N 1
ATOM 5565 C CA . LEU A 1 702 ? 11.876 10.153 -16.181 1.00 93.00 702 LEU A CA 1
ATOM 5566 C C . LEU A 1 702 ? 11.897 9.419 -17.528 1.00 93.00 702 LEU A C 1
ATOM 5568 O O . LEU A 1 702 ? 10.892 8.828 -17.928 1.00 93.00 702 LEU A O 1
ATOM 5572 N N . LEU A 1 703 ? 13.037 9.460 -18.221 1.00 89.69 703 LEU A N 1
ATOM 5573 C CA . LEU A 1 703 ? 13.201 8.886 -19.554 1.00 89.69 703 LEU A CA 1
ATOM 5574 C C . LEU A 1 703 ? 13.045 7.371 -19.520 1.00 89.69 703 LEU A C 1
ATOM 5576 O O . LEU A 1 703 ? 12.331 6.833 -20.356 1.00 89.69 703 LEU A O 1
ATOM 5580 N N . ARG A 1 704 ? 13.602 6.689 -18.515 1.00 86.50 704 ARG A N 1
ATOM 5581 C CA . ARG A 1 704 ? 13.414 5.240 -18.330 1.00 86.50 704 ARG A CA 1
ATOM 5582 C C . ARG A 1 704 ? 11.942 4.873 -18.166 1.00 86.50 704 ARG A C 1
ATOM 5584 O O . ARG A 1 704 ? 11.455 3.973 -18.847 1.00 86.50 704 ARG A O 1
ATOM 5591 N N . GLY A 1 705 ? 11.214 5.604 -17.321 1.00 84.00 705 GLY A N 1
ATOM 5592 C CA . GLY A 1 705 ? 9.777 5.394 -17.134 1.00 84.00 705 GLY A CA 1
ATOM 5593 C C . GLY A 1 705 ? 8.959 5.652 -18.403 1.00 84.00 705 GLY A C 1
ATOM 5594 O O . GLY A 1 705 ? 8.095 4.852 -18.757 1.00 84.00 705 GLY A O 1
ATOM 5595 N N . GLY A 1 706 ? 9.246 6.738 -19.123 1.00 84.31 706 GLY A N 1
ATOM 5596 C CA . GLY A 1 706 ? 8.558 7.057 -20.376 1.00 84.31 706 GLY A CA 1
ATOM 5597 C C . GLY A 1 706 ? 8.874 6.076 -21.504 1.00 84.31 706 GLY A C 1
ATOM 5598 O O . GLY A 1 706 ? 7.968 5.650 -22.215 1.00 84.31 706 GLY A O 1
ATOM 5599 N N . VAL A 1 707 ? 10.135 5.666 -21.641 1.00 83.25 707 VAL A N 1
ATOM 5600 C CA . VAL A 1 707 ? 10.579 4.670 -22.626 1.00 83.25 707 VAL A CA 1
ATOM 5601 C C . VAL A 1 707 ? 9.898 3.322 -22.386 1.00 83.25 707 VAL A C 1
ATOM 5603 O O . VAL A 1 707 ? 9.411 2.722 -23.342 1.00 83.25 707 VAL A O 1
ATOM 5606 N N . ASN A 1 708 ? 9.769 2.885 -21.128 1.00 80.00 708 ASN A N 1
ATOM 5607 C CA . ASN A 1 708 ? 9.016 1.675 -20.777 1.00 80.00 708 ASN A CA 1
ATOM 5608 C C . ASN A 1 708 ? 7.567 1.736 -21.304 1.00 80.00 708 ASN A C 1
ATOM 5610 O O . ASN A 1 708 ? 7.099 0.819 -21.978 1.00 80.00 708 ASN A O 1
ATOM 5614 N N . LEU A 1 709 ? 6.873 2.857 -21.084 1.00 78.19 709 LEU A N 1
ATOM 5615 C CA . LEU A 1 709 ? 5.510 3.053 -21.590 1.00 78.19 709 LEU A CA 1
ATOM 5616 C C . LEU A 1 709 ? 5.451 3.081 -23.127 1.00 78.19 709 LEU A C 1
ATOM 5618 O O . LEU A 1 709 ? 4.544 2.502 -23.725 1.00 78.19 709 LEU A O 1
ATOM 5622 N N . LEU A 1 710 ? 6.428 3.713 -23.782 1.00 79.81 710 LEU A N 1
ATOM 5623 C CA . LEU A 1 710 ? 6.498 3.791 -25.244 1.00 79.81 710 LEU A CA 1
ATOM 5624 C C . LEU A 1 710 ? 6.760 2.427 -25.895 1.00 79.81 710 LEU A C 1
ATOM 5626 O O . LEU A 1 710 ? 6.196 2.159 -26.958 1.00 79.81 710 LEU A O 1
ATOM 5630 N N . PHE A 1 711 ? 7.530 1.538 -25.263 1.00 74.62 711 PHE A N 1
ATOM 5631 C CA . PHE A 1 711 ? 7.717 0.163 -25.742 1.00 74.62 711 PHE A CA 1
ATOM 5632 C C . PHE A 1 711 ? 6.441 -0.677 -25.685 1.00 74.62 711 PHE A C 1
ATOM 5634 O O . PHE A 1 711 ? 6.252 -1.558 -26.521 1.00 74.62 711 PHE A O 1
ATOM 5641 N N . LYS A 1 712 ? 5.531 -0.376 -24.752 1.00 69.94 712 LYS A N 1
ATOM 5642 C CA . LYS A 1 712 ? 4.196 -0.994 -24.697 1.00 69.94 712 LYS A CA 1
ATOM 5643 C C . LYS A 1 712 ? 3.239 -0.437 -25.772 1.00 69.94 712 LYS A C 1
ATOM 5645 O O . LYS A 1 712 ? 2.151 -0.982 -25.960 1.00 69.94 712 LYS A O 1
ATOM 5650 N N . SER A 1 713 ? 3.625 0.620 -26.498 1.00 67.12 713 SER A N 1
ATOM 5651 C CA . SER A 1 713 ? 2.812 1.270 -27.538 1.00 67.12 713 SER A CA 1
ATOM 5652 C C . SER A 1 713 ? 3.057 0.704 -28.949 1.00 67.12 713 SER A C 1
ATOM 5654 O O . SER A 1 713 ? 4.123 0.172 -29.249 1.00 67.12 713 SER A O 1
ATOM 5656 N N . ARG A 1 714 ? 2.094 0.870 -29.875 1.00 60.91 714 ARG A N 1
ATOM 5657 C CA . ARG A 1 714 ? 2.190 0.349 -31.262 1.00 60.91 714 ARG A CA 1
ATOM 5658 C C . ARG A 1 714 ? 3.310 0.963 -32.115 1.00 60.91 714 ARG A C 1
ATOM 5660 O O . ARG A 1 714 ? 3.676 0.363 -33.119 1.00 60.91 714 ARG A O 1
ATOM 5667 N N . ARG A 1 715 ? 3.798 2.168 -31.791 1.00 64.06 715 ARG A N 1
ATOM 5668 C CA . ARG A 1 715 ? 4.763 2.909 -32.631 1.00 64.06 715 ARG A CA 1
ATOM 5669 C C . ARG A 1 715 ? 6.224 2.719 -32.215 1.00 64.06 715 ARG A C 1
ATOM 5671 O O . ARG A 1 715 ? 7.104 3.161 -32.948 1.00 64.06 715 ARG A O 1
ATOM 5678 N N . GLY A 1 716 ? 6.475 2.069 -31.077 1.00 69.56 716 GLY A N 1
ATOM 5679 C CA . GLY A 1 716 ? 7.815 1.974 -30.504 1.00 69.56 716 GLY A CA 1
ATOM 5680 C C . GLY A 1 716 ? 8.368 3.333 -30.057 1.00 69.56 716 GLY A C 1
ATOM 5681 O O . GLY A 1 716 ? 7.641 4.322 -29.933 1.00 69.56 716 GLY A O 1
ATOM 5682 N N . VAL A 1 717 ? 9.671 3.372 -29.789 1.00 79.62 717 VAL A N 1
ATOM 5683 C CA . VAL A 1 717 ? 10.376 4.549 -29.261 1.00 79.62 717 VAL A CA 1
ATOM 5684 C C . VAL A 1 717 ? 11.071 5.287 -30.404 1.00 79.62 717 VAL A C 1
ATOM 5686 O O . VAL A 1 717 ? 11.715 4.658 -31.245 1.00 79.62 717 VAL A O 1
ATOM 5689 N N . SER A 1 718 ? 10.960 6.619 -30.451 1.00 83.00 718 SER A N 1
ATOM 5690 C CA . SER A 1 718 ? 11.687 7.406 -31.450 1.00 83.00 718 SER A CA 1
ATOM 5691 C C . SER A 1 718 ? 13.196 7.387 -31.190 1.00 83.00 718 SER A C 1
ATOM 5693 O O . SER A 1 718 ? 13.655 7.341 -30.046 1.00 83.00 718 SER A O 1
ATOM 5695 N N . GLN A 1 719 ? 13.981 7.476 -32.265 1.00 82.38 719 GLN A N 1
ATOM 5696 C CA . GLN A 1 719 ? 15.444 7.530 -32.179 1.00 82.38 719 GLN A CA 1
ATOM 5697 C C . GLN A 1 719 ? 15.927 8.736 -31.359 1.00 82.38 719 GLN A C 1
ATOM 5699 O O . GLN A 1 719 ? 16.905 8.622 -30.630 1.00 82.38 719 GLN A O 1
ATOM 5704 N N . ASP A 1 720 ? 15.220 9.866 -31.397 1.00 85.19 720 ASP A N 1
ATOM 5705 C CA . ASP A 1 720 ? 15.603 11.057 -30.631 1.00 85.19 720 ASP A CA 1
ATOM 5706 C C . ASP A 1 720 ? 15.438 10.865 -29.120 1.00 85.19 720 ASP A C 1
ATOM 5708 O O . ASP A 1 720 ? 16.306 11.283 -28.353 1.00 85.19 720 ASP A O 1
ATOM 5712 N N . ILE A 1 721 ? 14.383 10.167 -28.682 1.00 87.69 721 ILE A N 1
ATOM 5713 C CA . ILE A 1 721 ? 14.222 9.801 -27.268 1.00 87.69 721 ILE A CA 1
ATOM 5714 C C . ILE A 1 721 ? 15.277 8.780 -26.847 1.00 87.69 721 ILE A C 1
ATOM 5716 O O . ILE A 1 721 ? 15.838 8.916 -25.763 1.00 87.69 721 ILE A O 1
ATOM 5720 N N . MET A 1 722 ? 15.601 7.806 -27.703 1.00 86.31 722 MET A N 1
ATOM 5721 C CA . MET A 1 722 ? 16.686 6.852 -27.440 1.00 86.31 722 MET A CA 1
ATOM 5722 C C . MET A 1 722 ? 18.044 7.559 -27.299 1.00 86.31 722 MET A C 1
ATOM 5724 O O . MET A 1 722 ? 18.778 7.285 -26.351 1.00 86.31 722 MET A O 1
ATOM 5728 N N . ARG A 1 723 ? 18.360 8.526 -28.175 1.00 89.06 723 ARG A N 1
ATOM 5729 C CA . ARG A 1 723 ? 19.574 9.360 -28.068 1.00 89.06 723 ARG A CA 1
ATOM 5730 C C . ARG A 1 723 ? 19.589 10.172 -26.782 1.00 89.06 723 ARG A C 1
ATOM 5732 O O . ARG A 1 723 ? 20.613 10.217 -26.108 1.00 89.06 723 ARG A O 1
ATOM 5739 N N . LEU A 1 724 ? 18.478 10.822 -26.438 1.00 90.69 724 LEU A N 1
ATOM 5740 C CA . LEU A 1 724 ? 18.384 11.626 -25.220 1.00 90.69 724 LEU A CA 1
ATOM 5741 C C . LEU A 1 724 ? 18.566 10.761 -23.967 1.00 90.69 724 LEU A C 1
ATOM 5743 O O . LEU A 1 724 ? 19.349 11.113 -23.090 1.00 90.69 724 LEU A O 1
ATOM 5747 N N . TRP A 1 725 ? 17.906 9.603 -23.916 1.00 91.69 725 TRP A N 1
ATOM 5748 C CA . TRP A 1 725 ? 18.038 8.644 -22.823 1.00 91.69 725 TRP A CA 1
ATOM 5749 C C . TRP A 1 725 ? 19.476 8.140 -22.668 1.00 91.69 725 TRP A C 1
ATOM 5751 O O . TRP A 1 725 ? 20.020 8.189 -21.562 1.00 91.69 725 TRP A O 1
ATOM 5761 N N . GLY A 1 726 ? 20.117 7.748 -23.772 1.00 90.38 726 GLY A N 1
ATOM 5762 C CA . GLY A 1 726 ? 21.522 7.349 -23.796 1.00 90.38 726 GLY A CA 1
ATOM 5763 C C . GLY A 1 726 ? 22.470 8.452 -23.321 1.00 90.38 726 GLY A C 1
ATOM 5764 O O . GLY A 1 726 ? 23.334 8.203 -22.485 1.00 90.38 726 GLY A O 1
ATOM 5765 N N . ARG A 1 727 ? 22.273 9.693 -23.786 1.00 93.06 727 ARG A N 1
ATOM 5766 C CA . ARG A 1 727 ? 23.083 10.854 -23.373 1.00 93.06 727 ARG A CA 1
ATOM 5767 C C . ARG A 1 727 ? 22.950 11.158 -21.884 1.00 93.06 727 ARG A C 1
ATOM 5769 O O . ARG A 1 727 ? 23.972 11.345 -21.230 1.00 93.06 727 ARG A O 1
ATOM 5776 N N . CYS A 1 728 ? 21.730 11.165 -21.343 1.00 94.25 728 CYS A N 1
ATOM 5777 C CA . CYS A 1 728 ? 21.515 11.350 -19.906 1.00 94.25 728 CYS A CA 1
ATOM 5778 C C . CYS A 1 728 ? 22.194 10.238 -19.096 1.00 94.25 728 CYS A C 1
ATOM 5780 O O . CYS A 1 728 ? 22.860 10.512 -18.101 1.00 94.25 728 CYS A O 1
ATOM 5782 N N . ALA A 1 729 ? 22.086 8.983 -19.542 1.00 94.88 729 ALA A N 1
ATOM 5783 C CA . ALA A 1 729 ? 22.742 7.854 -18.890 1.00 94.88 729 ALA A CA 1
ATOM 5784 C C . ALA A 1 729 ? 24.276 7.991 -18.884 1.00 94.88 729 ALA A C 1
ATOM 5786 O O . ALA A 1 729 ? 24.900 7.839 -17.833 1.00 94.88 729 ALA A O 1
ATOM 5787 N N . THR A 1 730 ? 24.879 8.356 -20.018 1.00 95.94 730 THR A N 1
ATOM 5788 C CA . THR A 1 730 ? 26.314 8.664 -20.105 1.00 95.94 730 THR A CA 1
ATOM 5789 C C . THR A 1 730 ? 26.704 9.780 -19.146 1.00 95.94 730 THR A C 1
ATOM 5791 O O . THR A 1 730 ? 27.660 9.636 -18.384 1.00 95.94 730 THR A O 1
ATOM 5794 N N . ARG A 1 731 ? 25.930 10.868 -19.120 1.00 96.88 731 ARG A N 1
ATOM 5795 C CA . ARG A 1 731 ? 26.241 12.031 -18.293 1.00 96.88 731 ARG A CA 1
ATOM 5796 C C . ARG A 1 731 ? 26.164 11.728 -16.794 1.00 96.88 731 ARG A C 1
ATOM 5798 O O . ARG A 1 731 ? 27.008 12.209 -16.043 1.00 96.88 731 ARG A O 1
ATOM 5805 N N . VAL A 1 732 ? 25.223 10.883 -16.361 1.00 97.56 732 VAL A N 1
ATOM 5806 C CA . VAL A 1 732 ? 25.153 10.380 -14.975 1.00 97.56 732 VAL A CA 1
ATOM 5807 C C . VAL A 1 732 ? 26.436 9.641 -14.586 1.00 97.56 732 VAL A C 1
ATOM 5809 O O . VAL A 1 732 ? 26.973 9.891 -13.506 1.00 97.56 732 VAL A O 1
ATOM 5812 N N . VAL A 1 733 ? 26.940 8.756 -15.454 1.00 97.38 733 VAL A N 1
ATOM 5813 C CA . VAL A 1 733 ? 28.185 8.006 -15.208 1.00 97.38 733 VAL A CA 1
ATOM 5814 C C . VAL A 1 733 ? 29.382 8.951 -15.124 1.00 97.38 733 VAL A C 1
ATOM 5816 O O . VAL A 1 733 ? 30.155 8.868 -14.172 1.00 97.38 733 VAL A O 1
ATOM 5819 N N . GLU A 1 734 ? 29.526 9.863 -16.086 1.00 96.19 734 GLU A N 1
ATOM 5820 C CA . GLU A 1 734 ? 30.637 10.821 -16.141 1.00 96.19 734 GLU A CA 1
ATOM 5821 C C . GLU A 1 734 ? 30.690 11.720 -14.905 1.00 96.19 734 GLU A C 1
ATOM 5823 O O . GLU A 1 734 ? 31.736 11.825 -14.264 1.00 96.19 734 GLU A O 1
ATOM 5828 N N . LEU A 1 735 ? 29.561 12.343 -14.555 1.00 97.44 735 LEU A N 1
ATOM 5829 C CA . LEU A 1 735 ? 29.480 13.272 -13.429 1.00 97.44 735 LEU A CA 1
ATOM 5830 C C . LEU A 1 735 ? 29.728 12.558 -12.102 1.00 97.44 735 LEU A C 1
ATOM 5832 O O . LEU A 1 735 ? 30.507 13.041 -11.282 1.00 97.44 735 LEU A O 1
ATOM 5836 N N . TYR A 1 736 ? 29.133 11.378 -11.898 1.00 97.56 736 TYR A N 1
ATOM 5837 C CA . TYR A 1 736 ? 29.406 10.605 -10.690 1.00 97.56 736 TYR A CA 1
ATOM 5838 C C . TYR A 1 736 ? 30.879 10.193 -10.614 1.00 97.56 736 TYR A C 1
ATOM 5840 O O . TYR A 1 736 ? 31.500 10.340 -9.565 1.00 97.56 736 TYR A O 1
ATOM 5848 N N . ALA A 1 737 ? 31.458 9.697 -11.712 1.00 96.25 737 ALA A N 1
ATOM 5849 C CA . ALA A 1 737 ? 32.855 9.277 -11.741 1.00 96.25 737 ALA A CA 1
ATOM 5850 C C . ALA A 1 737 ? 33.818 10.448 -11.488 1.00 96.25 737 ALA A C 1
ATOM 5852 O O . ALA A 1 737 ? 34.806 10.260 -10.778 1.00 96.25 737 ALA A O 1
ATOM 5853 N N . SER A 1 738 ? 33.521 11.640 -12.022 1.00 95.44 738 SER A N 1
ATOM 5854 C CA . SER A 1 738 ? 34.256 12.885 -11.749 1.00 95.44 738 SER A CA 1
ATOM 5855 C C . SER A 1 738 ? 34.247 13.203 -10.254 1.00 95.44 738 SER A C 1
ATOM 5857 O O . SER A 1 738 ? 35.299 13.221 -9.608 1.00 95.44 738 SER A O 1
ATOM 5859 N N . LEU A 1 739 ? 33.050 13.328 -9.672 1.00 94.81 739 LEU A N 1
ATOM 5860 C CA . LEU A 1 739 ? 32.864 13.632 -8.252 1.00 94.81 739 LEU A CA 1
ATOM 5861 C C . LEU A 1 739 ? 33.497 12.568 -7.341 1.00 94.81 739 LEU A C 1
ATOM 5863 O O . LEU A 1 739 ? 34.012 12.894 -6.268 1.00 94.81 739 LEU A O 1
ATOM 5867 N N . TYR A 1 740 ? 33.457 11.295 -7.748 1.00 93.75 740 TYR A N 1
ATOM 5868 C CA . TYR A 1 740 ? 33.997 10.171 -6.981 1.00 93.75 740 TYR A CA 1
ATOM 5869 C C . TYR A 1 740 ? 35.526 10.165 -6.996 1.00 93.75 740 TYR A C 1
ATOM 5871 O O . TYR A 1 740 ? 36.147 10.048 -5.941 1.00 93.75 740 TYR A O 1
ATOM 5879 N N . ARG A 1 741 ? 36.147 10.376 -8.166 1.00 91.56 741 ARG A N 1
ATOM 5880 C CA . ARG A 1 741 ? 37.610 10.500 -8.298 1.00 91.56 741 ARG A CA 1
ATOM 5881 C C . ARG A 1 741 ? 38.157 11.730 -7.578 1.00 91.56 741 ARG A C 1
ATOM 5883 O O . ARG A 1 741 ? 39.228 11.650 -6.988 1.00 91.56 741 ARG A O 1
ATOM 5890 N N . ALA A 1 742 ? 37.405 12.829 -7.566 1.00 90.38 742 ALA A N 1
ATOM 5891 C CA . ALA A 1 742 ? 37.739 14.025 -6.793 1.00 90.38 742 ALA A CA 1
ATOM 5892 C C . ALA A 1 742 ? 37.588 13.832 -5.268 1.00 90.38 742 ALA A C 1
ATOM 5894 O O . ALA A 1 742 ? 37.923 14.727 -4.495 1.00 90.38 742 ALA A O 1
ATOM 5895 N N . GLY A 1 743 ? 37.059 12.690 -4.810 1.00 88.50 743 GLY A N 1
ATOM 5896 C CA . GLY A 1 743 ? 36.815 12.413 -3.394 1.00 88.50 743 GLY A CA 1
ATOM 5897 C C . GLY A 1 743 ? 35.694 13.256 -2.776 1.00 88.50 743 GLY A C 1
ATOM 5898 O O . GLY A 1 743 ? 35.579 13.300 -1.549 1.00 88.50 743 GLY A O 1
ATOM 5899 N N . LEU A 1 744 ? 34.874 13.921 -3.600 1.00 88.19 744 LEU A N 1
ATOM 5900 C CA . LEU A 1 744 ? 33.788 14.808 -3.169 1.00 88.19 744 LEU A CA 1
ATOM 5901 C C . LEU A 1 744 ? 32.504 14.036 -2.847 1.00 88.19 744 LEU A C 1
ATOM 5903 O O . LEU A 1 744 ? 31.801 14.382 -1.898 1.00 88.19 744 LEU A O 1
ATOM 5907 N N . ILE A 1 745 ? 32.205 12.980 -3.609 1.00 91.31 745 ILE A N 1
ATOM 5908 C CA . ILE A 1 745 ? 31.073 12.076 -3.360 1.00 91.31 745 ILE A CA 1
ATOM 5909 C C . ILE A 1 745 ? 31.574 10.708 -2.889 1.00 91.31 745 ILE A C 1
ATOM 5911 O O . ILE A 1 745 ? 32.635 10.235 -3.290 1.00 91.31 745 ILE A O 1
ATOM 5915 N N . THR A 1 746 ? 30.798 10.054 -2.027 1.00 91.06 746 THR A N 1
ATOM 5916 C CA . THR A 1 746 ? 31.072 8.690 -1.555 1.00 91.06 746 THR A CA 1
ATOM 5917 C C . THR A 1 746 ? 30.028 7.707 -2.079 1.00 91.06 746 THR A C 1
ATOM 5919 O O . THR A 1 746 ? 28.998 8.102 -2.619 1.00 91.06 746 THR A O 1
ATOM 5922 N N . TYR A 1 747 ? 30.275 6.413 -1.889 1.00 91.12 747 TYR A N 1
ATOM 5923 C CA . TYR A 1 747 ? 29.397 5.353 -2.363 1.00 91.12 747 TYR A CA 1
ATOM 5924 C C . TYR A 1 747 ? 28.243 5.055 -1.398 1.00 91.12 747 TYR A C 1
ATOM 5926 O O . TYR A 1 747 ? 28.380 5.069 -0.172 1.00 91.12 747 TYR A O 1
ATOM 5934 N N . THR A 1 748 ? 27.090 4.735 -1.970 1.00 90.00 748 THR A N 1
ATOM 5935 C CA . THR A 1 748 ? 25.907 4.218 -1.273 1.00 90.00 748 THR A CA 1
ATOM 5936 C C . THR A 1 748 ? 25.316 3.091 -2.114 1.00 90.00 748 THR A C 1
ATOM 5938 O O . THR A 1 748 ? 25.594 2.999 -3.314 1.00 90.00 748 THR A O 1
ATOM 5941 N N . ARG A 1 749 ? 24.463 2.250 -1.518 1.00 84.94 749 ARG A N 1
ATOM 5942 C CA . ARG A 1 749 ? 23.742 1.205 -2.266 1.00 84.94 749 ARG A CA 1
ATOM 5943 C C . ARG A 1 749 ? 22.914 1.785 -3.409 1.00 84.94 749 ARG A C 1
ATOM 5945 O O . ARG A 1 749 ? 22.875 1.226 -4.499 1.00 84.94 749 ARG A O 1
ATOM 5952 N N . SER A 1 750 ? 22.286 2.931 -3.186 1.00 85.56 750 SER A N 1
ATOM 5953 C CA . SER A 1 750 ? 21.461 3.601 -4.188 1.00 85.56 750 SER A CA 1
ATOM 5954 C C . SER A 1 750 ? 22.270 4.236 -5.304 1.00 85.56 750 SER A C 1
ATOM 5956 O O . SER A 1 750 ? 21.824 4.217 -6.447 1.00 85.56 750 SER A O 1
ATOM 5958 N N . TYR A 1 751 ? 23.459 4.770 -5.017 1.00 91.12 751 TYR A N 1
ATOM 5959 C CA . TYR A 1 751 ? 24.360 5.228 -6.075 1.00 91.12 751 TYR A CA 1
ATOM 5960 C C . TYR A 1 751 ? 24.905 4.069 -6.901 1.00 91.12 751 TYR A C 1
ATOM 5962 O O . TYR A 1 751 ? 24.955 4.189 -8.121 1.00 91.12 751 TYR A O 1
ATOM 5970 N N . PHE A 1 752 ? 25.216 2.931 -6.275 1.00 90.69 752 PHE A N 1
ATOM 5971 C CA . PHE A 1 752 ? 25.564 1.714 -7.006 1.00 90.69 752 PHE A CA 1
ATOM 5972 C C . PHE A 1 752 ? 24.434 1.296 -7.963 1.00 90.69 752 PHE A C 1
ATOM 5974 O O . PHE A 1 752 ? 24.670 1.119 -9.155 1.00 90.69 752 PHE A O 1
ATOM 5981 N N . GLN A 1 753 ? 23.188 1.235 -7.482 1.00 86.88 753 GLN A N 1
ATOM 5982 C CA . GLN A 1 753 ? 22.030 0.918 -8.326 1.00 86.88 753 GLN A CA 1
ATOM 5983 C C . GLN A 1 753 ? 21.809 1.937 -9.445 1.00 86.88 753 GLN A C 1
ATOM 5985 O O . GLN A 1 753 ? 21.529 1.564 -10.578 1.00 86.88 753 GLN A O 1
ATOM 5990 N N . MET A 1 754 ? 21.921 3.228 -9.146 1.00 90.44 754 MET A N 1
ATOM 5991 C CA . MET A 1 754 ? 21.772 4.284 -10.142 1.00 90.44 754 MET A CA 1
ATOM 5992 C C . MET A 1 754 ? 22.834 4.174 -11.245 1.00 90.44 754 MET A C 1
ATOM 5994 O O . MET A 1 754 ? 22.485 4.287 -12.418 1.00 90.44 754 MET A O 1
ATOM 5998 N N . LEU A 1 755 ? 24.102 3.938 -10.891 1.00 93.56 755 LEU A N 1
ATOM 5999 C CA . LEU A 1 755 ? 25.178 3.719 -11.863 1.00 93.56 755 LEU A CA 1
ATOM 6000 C C . LEU A 1 755 ? 24.910 2.489 -12.721 1.00 93.56 755 LEU A C 1
ATOM 6002 O O . LEU A 1 755 ? 25.054 2.549 -13.938 1.00 93.56 755 LEU A O 1
ATOM 6006 N N . PHE A 1 756 ? 24.463 1.405 -12.094 1.00 90.31 756 PHE A N 1
ATOM 6007 C CA . PHE A 1 756 ? 24.084 0.191 -12.797 1.00 90.31 756 PHE A CA 1
ATOM 6008 C C . PHE A 1 756 ? 22.952 0.458 -13.801 1.00 90.31 756 PHE A C 1
ATOM 6010 O O . PHE A 1 756 ? 23.062 0.085 -14.965 1.00 90.31 756 PHE A O 1
ATOM 6017 N N . HIS A 1 757 ? 21.893 1.167 -13.392 1.00 86.94 757 HIS A N 1
ATOM 6018 C CA . HIS A 1 757 ? 20.785 1.564 -14.273 1.00 86.94 757 HIS A CA 1
ATOM 6019 C C . HIS A 1 757 ? 21.245 2.465 -15.420 1.00 86.94 757 HIS A C 1
ATOM 6021 O O . HIS A 1 757 ? 20.753 2.335 -16.542 1.00 86.94 757 HIS A O 1
ATOM 6027 N N . ALA A 1 758 ? 22.183 3.378 -15.163 1.00 92.50 758 ALA A N 1
ATOM 6028 C CA . ALA A 1 758 ? 22.768 4.229 -16.192 1.00 92.50 758 ALA A CA 1
ATOM 6029 C C . ALA A 1 758 ? 23.563 3.395 -17.209 1.00 92.50 758 ALA A C 1
ATOM 6031 O O . ALA A 1 758 ? 23.277 3.455 -18.404 1.00 92.50 758 ALA A O 1
ATOM 6032 N N . GLY A 1 759 ? 24.478 2.538 -16.754 1.00 91.56 759 GLY A N 1
ATOM 6033 C CA . GLY A 1 759 ? 25.239 1.656 -17.637 1.00 91.56 759 GLY A CA 1
ATOM 6034 C C . GLY A 1 759 ? 24.349 0.683 -18.422 1.00 91.56 759 GLY A C 1
ATOM 6035 O O . GLY A 1 759 ? 24.536 0.510 -19.625 1.00 91.56 759 GLY A O 1
ATOM 6036 N N . LEU A 1 760 ? 23.314 0.125 -17.788 1.00 87.25 760 LEU A N 1
ATOM 6037 C CA . LEU A 1 760 ? 22.337 -0.743 -18.449 1.00 87.25 760 LEU A CA 1
ATOM 6038 C C . LEU A 1 760 ? 21.536 0.005 -19.526 1.00 87.25 760 LEU A C 1
ATOM 6040 O O . LEU A 1 760 ? 21.285 -0.540 -20.598 1.00 87.25 760 LEU A O 1
ATOM 6044 N N . SER A 1 761 ? 21.189 1.272 -19.278 1.00 88.19 761 SER A N 1
ATOM 6045 C CA . SER A 1 761 ? 20.527 2.132 -20.270 1.00 88.19 761 SER A CA 1
ATOM 6046 C C . SER A 1 761 ? 21.416 2.370 -21.498 1.00 88.19 761 SER A C 1
ATOM 6048 O O . SER A 1 761 ? 20.928 2.326 -22.628 1.00 88.19 761 SER A O 1
ATOM 6050 N N . VAL A 1 762 ? 22.725 2.574 -21.294 1.00 90.12 762 VAL A N 1
ATOM 6051 C CA . VAL A 1 762 ? 23.710 2.702 -22.384 1.00 90.12 762 VAL A CA 1
ATOM 6052 C C . VAL A 1 762 ? 23.808 1.395 -23.175 1.00 90.12 762 VAL A C 1
ATOM 6054 O O . VAL A 1 762 ? 23.670 1.419 -24.398 1.00 90.12 762 VAL A O 1
ATOM 6057 N N . ILE A 1 763 ? 23.957 0.253 -22.492 1.00 85.69 763 ILE A N 1
ATOM 6058 C CA . ILE A 1 763 ? 23.982 -1.089 -23.106 1.00 85.69 763 ILE A CA 1
ATOM 6059 C C . ILE A 1 763 ? 22.729 -1.327 -23.952 1.00 85.69 763 ILE A C 1
ATOM 6061 O O . ILE A 1 763 ? 22.827 -1.781 -25.094 1.00 85.69 763 ILE A O 1
ATOM 6065 N N . PHE A 1 764 ? 21.552 -0.990 -23.424 1.00 83.31 764 PHE A N 1
ATOM 6066 C CA . PHE A 1 764 ? 20.288 -1.160 -24.131 1.00 83.31 764 PHE A CA 1
ATOM 6067 C C . PHE A 1 764 ? 20.209 -0.287 -25.389 1.00 83.31 764 PHE A C 1
ATOM 6069 O O . PHE A 1 764 ? 19.833 -0.781 -26.453 1.00 83.31 764 PHE A O 1
ATOM 6076 N N . CYS A 1 765 ? 20.597 0.990 -25.303 1.00 83.94 765 CYS A N 1
ATOM 6077 C CA . CYS A 1 765 ? 20.606 1.886 -26.461 1.00 83.94 765 CYS A CA 1
ATOM 6078 C C . CYS A 1 765 ? 21.522 1.358 -27.574 1.00 83.94 765 CYS A C 1
ATOM 6080 O O . CYS A 1 765 ? 21.096 1.271 -28.724 1.00 83.94 765 CYS A O 1
ATOM 6082 N N . VAL A 1 766 ? 22.740 0.935 -27.228 1.00 82.56 766 VAL A N 1
ATOM 6083 C CA . VAL A 1 766 ? 23.716 0.376 -28.180 1.00 82.56 766 VAL A CA 1
ATOM 6084 C C . VAL A 1 766 ? 23.205 -0.930 -28.802 1.00 82.56 766 VAL A C 1
ATOM 6086 O O . VAL A 1 766 ? 23.265 -1.115 -30.017 1.00 82.56 766 VAL A O 1
ATOM 6089 N N . SER A 1 767 ? 22.618 -1.815 -27.994 1.00 77.06 767 SER A N 1
ATOM 6090 C CA . SER A 1 767 ? 22.054 -3.087 -28.472 1.00 77.06 767 SER A CA 1
ATOM 6091 C C . SER A 1 767 ? 20.849 -2.874 -29.395 1.00 77.06 767 SER A C 1
ATOM 6093 O O . SER A 1 767 ? 20.679 -3.581 -30.388 1.00 77.06 767 SER A O 1
ATOM 6095 N N . SER A 1 768 ? 20.015 -1.869 -29.109 1.00 75.69 768 SER A N 1
ATOM 6096 C CA . SER A 1 768 ? 18.889 -1.498 -29.969 1.00 75.69 768 SER A CA 1
ATOM 6097 C C . SER A 1 768 ? 19.350 -0.937 -31.317 1.00 75.69 768 SER A C 1
ATOM 6099 O O . SER A 1 768 ? 18.690 -1.189 -32.323 1.00 75.69 768 SER A O 1
ATOM 6101 N N . GLU A 1 769 ? 20.463 -0.201 -31.355 1.00 73.75 769 GLU A N 1
ATOM 6102 C CA . GLU A 1 769 ? 21.055 0.324 -32.592 1.00 73.75 769 GLU A CA 1
ATOM 6103 C C . GLU A 1 769 ? 21.540 -0.800 -33.518 1.00 73.75 769 GLU A C 1
ATOM 6105 O O . GLU A 1 769 ? 21.252 -0.793 -34.719 1.00 73.75 769 GLU A O 1
ATOM 6110 N N . ALA A 1 770 ? 22.222 -1.805 -32.953 1.00 66.75 770 ALA A N 1
ATOM 6111 C CA . ALA A 1 770 ? 22.721 -2.961 -33.702 1.00 66.75 770 ALA A CA 1
ATOM 6112 C C . ALA A 1 770 ? 21.603 -3.714 -34.442 1.00 66.75 770 ALA A C 1
ATOM 6114 O O . ALA A 1 770 ? 21.815 -4.227 -35.544 1.00 66.75 770 ALA A O 1
ATOM 6115 N N . LYS A 1 771 ? 20.394 -3.745 -33.862 1.00 65.56 771 LYS A N 1
ATOM 6116 C CA . LYS A 1 771 ? 19.215 -4.405 -34.442 1.00 65.56 771 LYS A CA 1
ATOM 6117 C C . LYS A 1 771 ? 18.630 -3.647 -35.636 1.00 65.56 771 LYS A C 1
ATOM 6119 O O . LYS A 1 771 ? 18.097 -4.282 -36.542 1.00 65.56 771 LYS A O 1
ATOM 6124 N N . THR A 1 772 ? 18.707 -2.314 -35.664 1.00 62.50 772 THR A N 1
ATOM 6125 C CA . THR A 1 772 ? 17.981 -1.507 -36.660 1.00 62.50 772 THR A CA 1
ATOM 6126 C C . THR A 1 772 ? 18.745 -1.254 -37.962 1.00 62.50 772 THR A C 1
ATOM 6128 O O . THR A 1 772 ? 18.107 -0.853 -38.929 1.00 62.50 772 THR A O 1
ATOM 6131 N N . ARG A 1 773 ? 20.067 -1.513 -38.042 1.00 54.62 773 ARG A N 1
ATOM 6132 C CA . ARG A 1 773 ? 20.925 -1.370 -39.255 1.00 54.62 773 ARG A CA 1
ATOM 6133 C C . ARG A 1 773 ? 20.642 -0.122 -40.118 1.00 54.62 773 ARG A C 1
ATOM 6135 O O . ARG A 1 773 ? 20.801 -0.137 -41.336 1.00 54.62 773 ARG A O 1
ATOM 6142 N N . THR A 1 774 ? 20.217 0.979 -39.509 1.00 49.75 774 THR A N 1
ATOM 6143 C CA . THR A 1 774 ? 19.969 2.239 -40.212 1.00 49.75 774 THR A CA 1
ATOM 6144 C C . THR A 1 774 ? 21.263 3.040 -40.218 1.00 49.75 774 THR A C 1
ATOM 6146 O O . THR A 1 774 ? 21.789 3.319 -39.146 1.00 49.75 774 THR A O 1
ATOM 6149 N N . GLY A 1 775 ? 21.774 3.438 -41.385 1.00 48.88 775 GLY A N 1
ATOM 6150 C CA . GLY A 1 775 ? 22.990 4.255 -41.544 1.00 48.88 775 GLY A CA 1
ATOM 6151 C C . GLY A 1 775 ? 22.893 5.697 -41.008 1.00 48.88 775 GLY A C 1
ATOM 6152 O O . GLY A 1 775 ? 23.382 6.617 -41.649 1.00 48.88 775 GLY A O 1
ATOM 6153 N N . ALA A 1 776 ? 22.239 5.909 -39.861 1.00 51.41 776 ALA A N 1
ATOM 6154 C CA . ALA A 1 776 ? 21.893 7.199 -39.259 1.00 51.41 776 ALA A CA 1
ATOM 6155 C C . ALA A 1 776 ? 22.861 7.653 -38.138 1.00 51.41 776 ALA A C 1
ATOM 6157 O O . ALA A 1 776 ? 22.514 8.535 -37.348 1.00 51.41 776 ALA A O 1
ATOM 6158 N N . GLY A 1 777 ? 24.064 7.068 -38.076 1.00 59.75 777 GLY A N 1
ATOM 6159 C CA . GLY A 1 777 ? 25.084 7.350 -37.056 1.00 59.75 777 GLY A CA 1
ATOM 6160 C C . GLY A 1 777 ? 24.807 6.691 -35.696 1.00 59.75 777 GLY A C 1
ATOM 6161 O O . GLY A 1 777 ? 23.678 6.292 -35.413 1.00 59.75 777 GLY A O 1
ATOM 6162 N N . ARG A 1 778 ? 25.849 6.589 -34.853 1.00 70.38 778 ARG A N 1
ATOM 6163 C CA . ARG A 1 778 ? 25.750 5.967 -33.521 1.00 70.38 778 ARG A CA 1
ATOM 6164 C C . ARG A 1 778 ? 24.804 6.736 -32.596 1.00 70.38 778 ARG A C 1
ATOM 6166 O O . ARG A 1 778 ? 24.926 7.955 -32.471 1.00 70.38 778 ARG A O 1
ATOM 6173 N N . LEU A 1 779 ? 23.908 6.026 -31.904 1.00 75.75 779 LEU A N 1
ATOM 6174 C CA . LEU A 1 779 ? 23.032 6.562 -30.854 1.00 75.75 779 LEU A CA 1
ATOM 6175 C C . LEU A 1 779 ? 23.854 7.162 -29.712 1.00 75.75 779 LEU A C 1
ATOM 6177 O O . LEU A 1 779 ? 23.514 8.224 -29.190 1.00 75.75 779 LEU A O 1
ATOM 6181 N N . ILE A 1 780 ? 24.946 6.484 -29.353 1.00 82.44 780 ILE A N 1
ATOM 6182 C CA . ILE A 1 780 ? 25.899 6.905 -28.325 1.00 82.44 780 ILE A CA 1
ATOM 6183 C C . ILE A 1 780 ? 27.312 6.741 -28.908 1.00 82.44 780 ILE A C 1
ATOM 6185 O O . ILE A 1 780 ? 27.839 5.632 -28.914 1.00 82.44 780 ILE A O 1
ATOM 6189 N N . PRO A 1 781 ? 27.942 7.809 -29.430 1.00 77.44 781 PRO A N 1
ATOM 6190 C CA . PRO A 1 781 ? 29.231 7.702 -30.120 1.00 77.44 781 PRO A CA 1
ATOM 6191 C C . PRO A 1 781 ? 30.372 7.102 -29.279 1.00 77.44 781 PRO A C 1
ATOM 6193 O O . PRO A 1 781 ? 31.092 6.249 -29.792 1.00 77.44 781 PRO A O 1
ATOM 6196 N N . ASN A 1 782 ? 30.474 7.484 -27.997 1.00 83.75 782 ASN A N 1
ATOM 6197 C CA . ASN A 1 782 ? 31.552 7.099 -27.067 1.00 83.75 782 ASN A CA 1
ATOM 6198 C C . ASN A 1 782 ? 31.076 6.114 -25.982 1.00 83.75 782 ASN A C 1
ATOM 6200 O O . ASN A 1 782 ? 31.475 6.208 -24.817 1.00 83.75 782 ASN A O 1
ATOM 6204 N N . PHE A 1 783 ? 30.146 5.216 -26.326 1.00 86.56 783 PHE A N 1
ATOM 6205 C CA . PHE A 1 783 ? 29.573 4.273 -25.358 1.00 86.56 783 PHE A CA 1
ATOM 6206 C C . PHE A 1 783 ? 30.642 3.394 -24.695 1.00 86.56 783 PHE A C 1
ATOM 6208 O O . PHE A 1 783 ? 30.476 2.958 -23.559 1.00 86.56 783 PHE A O 1
ATOM 6215 N N . ASP A 1 784 ? 31.745 3.155 -25.395 1.00 87.00 784 ASP A N 1
ATOM 6216 C CA . ASP A 1 784 ? 32.857 2.321 -24.982 1.00 87.00 784 ASP A CA 1
ATOM 6217 C C . ASP A 1 784 ? 33.613 2.889 -23.782 1.00 87.00 784 ASP A C 1
ATOM 6219 O O . ASP A 1 784 ? 33.799 2.212 -22.762 1.00 87.00 784 ASP A O 1
ATOM 6223 N N . ALA A 1 785 ? 33.966 4.169 -23.868 1.00 89.62 785 ALA A N 1
ATOM 6224 C CA . ALA A 1 785 ? 34.568 4.904 -22.769 1.00 89.62 785 ALA A CA 1
ATOM 6225 C C . ALA A 1 785 ? 33.597 4.993 -21.584 1.00 89.62 785 ALA A C 1
ATOM 6227 O O . ALA A 1 785 ? 33.985 4.737 -20.445 1.00 89.62 785 ALA A O 1
ATOM 6228 N N . THR A 1 786 ? 32.316 5.286 -21.845 1.00 92.69 786 THR A N 1
ATOM 6229 C CA . THR A 1 786 ? 31.290 5.373 -20.795 1.00 92.69 786 THR A CA 1
ATOM 6230 C C . THR A 1 786 ? 31.133 4.060 -20.031 1.00 92.69 786 THR A C 1
ATOM 6232 O O . THR A 1 786 ? 31.141 4.066 -18.801 1.00 92.69 786 THR A O 1
ATOM 6235 N N . LEU A 1 787 ? 30.984 2.930 -20.728 1.00 92.44 787 LEU A N 1
ATOM 6236 C CA . LEU A 1 787 ? 30.775 1.635 -20.079 1.00 92.44 787 LEU A CA 1
ATOM 6237 C C . LEU A 1 787 ? 32.013 1.156 -19.326 1.00 92.44 787 LEU A C 1
ATOM 6239 O O . LEU A 1 787 ? 31.862 0.524 -18.285 1.00 92.44 787 LEU A O 1
ATOM 6243 N N . SER A 1 788 ? 33.211 1.472 -19.820 1.00 92.25 788 SER A N 1
ATOM 6244 C CA . SER A 1 788 ? 34.458 1.166 -19.111 1.00 92.25 788 SER A CA 1
ATOM 6245 C C . SER A 1 788 ? 34.544 1.954 -17.805 1.00 92.25 788 SER A C 1
ATOM 6247 O O . SER A 1 788 ? 34.676 1.352 -16.746 1.00 92.25 788 SER A O 1
ATOM 6249 N N . VAL A 1 789 ? 34.298 3.271 -17.843 1.00 95.00 789 VAL A N 1
ATOM 6250 C CA . VAL A 1 789 ? 34.233 4.100 -16.625 1.00 95.00 789 VAL A CA 1
ATOM 6251 C C . VAL A 1 789 ? 33.152 3.602 -15.659 1.00 95.00 789 VAL A C 1
ATOM 6253 O O . VAL A 1 789 ? 33.372 3.577 -14.451 1.00 95.00 789 VAL A O 1
ATOM 6256 N N . CYS A 1 790 ? 31.982 3.209 -16.168 1.00 96.06 790 CYS A N 1
ATOM 6257 C CA . CYS A 1 790 ? 30.905 2.668 -15.341 1.00 96.06 790 CYS A CA 1
ATOM 6258 C C . CYS A 1 790 ? 31.327 1.367 -14.641 1.00 96.06 790 CYS A C 1
ATOM 6260 O O . CYS A 1 790 ? 31.146 1.254 -13.429 1.00 96.06 790 CYS A O 1
ATOM 6262 N N . GLY A 1 791 ? 31.923 0.430 -15.387 1.00 92.69 791 GLY A N 1
ATOM 6263 C CA . GLY A 1 791 ? 32.438 -0.837 -14.864 1.00 92.69 791 GLY A CA 1
ATOM 6264 C C . GLY A 1 791 ? 33.497 -0.624 -13.787 1.00 92.69 791 GLY A C 1
ATOM 6265 O O . GLY A 1 791 ? 33.323 -1.108 -12.673 1.00 92.69 791 GLY A O 1
ATOM 6266 N N . ASP A 1 792 ? 34.508 0.203 -14.064 1.00 93.19 792 ASP A N 1
ATOM 6267 C CA . ASP A 1 792 ? 35.598 0.498 -13.125 1.00 93.19 792 ASP A CA 1
ATOM 6268 C C . ASP A 1 792 ? 35.079 1.079 -11.799 1.00 93.19 792 ASP A C 1
ATOM 6270 O O . ASP A 1 792 ? 35.537 0.717 -10.712 1.00 93.19 792 ASP A O 1
ATOM 6274 N N . VAL A 1 793 ? 34.095 1.984 -11.865 1.00 94.50 793 VAL A N 1
ATOM 6275 C CA . VAL A 1 793 ? 33.493 2.582 -10.665 1.00 94.50 793 VAL A CA 1
ATOM 6276 C C . VAL A 1 793 ? 32.644 1.561 -9.904 1.00 94.50 793 VAL A C 1
ATOM 6278 O O . VAL A 1 793 ? 32.723 1.514 -8.675 1.00 94.50 793 VAL A O 1
ATOM 6281 N N . LEU A 1 794 ? 31.839 0.743 -10.591 1.00 93.38 794 LEU A N 1
ATOM 6282 C CA . LEU A 1 794 ? 31.049 -0.316 -9.952 1.00 93.38 794 LEU A CA 1
ATOM 6283 C C . LEU A 1 794 ? 31.954 -1.345 -9.265 1.00 93.38 794 LEU A C 1
ATOM 6285 O O . LEU A 1 794 ? 31.682 -1.717 -8.120 1.00 93.38 794 LEU A O 1
ATOM 6289 N N . ASP A 1 795 ? 33.051 -1.734 -9.910 1.00 89.44 795 ASP A N 1
ATOM 6290 C CA . ASP A 1 795 ? 34.051 -2.645 -9.358 1.00 89.44 795 ASP A CA 1
ATOM 6291 C C . ASP A 1 795 ? 34.704 -2.047 -8.110 1.00 89.44 795 ASP A C 1
ATOM 6293 O O . ASP A 1 795 ? 34.676 -2.677 -7.047 1.00 89.44 795 ASP A O 1
ATOM 6297 N N . ALA A 1 796 ? 35.171 -0.795 -8.181 1.00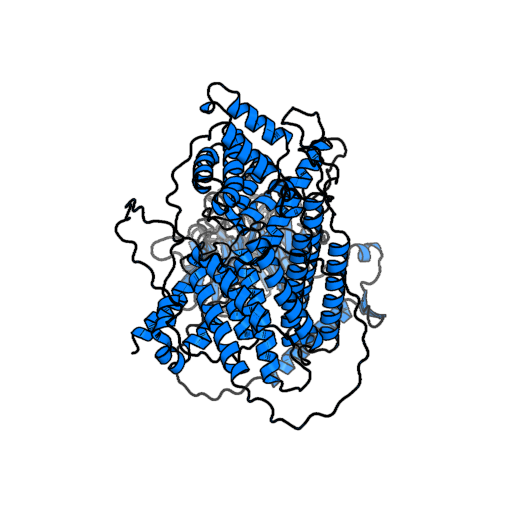 90.94 796 ALA A N 1
ATOM 6298 C CA . ALA A 1 796 ? 35.761 -0.090 -7.043 1.00 90.94 796 ALA A CA 1
ATOM 6299 C C . ALA A 1 796 ? 34.793 0.038 -5.851 1.00 90.94 796 ALA A C 1
ATOM 6301 O O . ALA A 1 796 ? 35.202 -0.089 -4.694 1.00 90.94 796 ALA A O 1
ATOM 6302 N N . ILE A 1 797 ? 33.500 0.272 -6.105 1.00 90.88 797 ILE A N 1
ATOM 6303 C CA . ILE A 1 797 ? 32.474 0.285 -5.050 1.00 90.88 797 ILE A CA 1
ATOM 6304 C C . ILE A 1 797 ? 32.270 -1.125 -4.483 1.00 90.88 797 ILE A C 1
ATOM 6306 O O . ILE A 1 797 ? 32.177 -1.282 -3.265 1.00 90.88 797 ILE A O 1
ATOM 6310 N N . SER A 1 798 ? 32.235 -2.154 -5.332 1.00 86.62 798 SER A N 1
ATOM 6311 C CA . SER A 1 798 ? 32.003 -3.546 -4.922 1.00 86.62 798 SER A CA 1
ATOM 6312 C C . SER A 1 798 ? 33.123 -4.129 -4.054 1.00 86.62 798 SER A C 1
ATOM 6314 O O . SER A 1 798 ? 32.882 -5.012 -3.233 1.00 86.62 798 SER A O 1
ATOM 6316 N N . GLU A 1 799 ? 34.350 -3.614 -4.165 1.00 85.81 799 GLU A N 1
ATOM 6317 C CA . GLU A 1 799 ? 35.429 -3.951 -3.231 1.00 85.81 799 GLU A CA 1
ATOM 6318 C C . GLU A 1 799 ? 35.133 -3.471 -1.810 1.00 85.81 799 GLU A C 1
ATOM 6320 O O . GLU A 1 799 ? 35.518 -4.119 -0.836 1.00 85.81 799 GLU A O 1
ATOM 6325 N N . LYS A 1 800 ? 34.449 -2.329 -1.687 1.00 84.44 800 LYS A N 1
ATOM 6326 C CA . LYS A 1 800 ? 34.058 -1.739 -0.401 1.00 84.44 800 LYS A CA 1
ATOM 6327 C C . LYS A 1 800 ? 32.690 -2.218 0.082 1.00 84.44 800 LYS A C 1
ATOM 6329 O O . LYS A 1 800 ? 32.397 -2.121 1.271 1.00 84.44 800 LYS A O 1
ATOM 6334 N N . MET A 1 801 ? 31.871 -2.744 -0.823 1.00 82.31 801 MET A N 1
ATOM 6335 C CA . MET A 1 801 ? 30.570 -3.356 -0.562 1.00 82.31 801 MET A CA 1
ATOM 6336 C C . MET A 1 801 ? 30.556 -4.779 -1.135 1.00 82.31 801 MET A C 1
ATOM 6338 O O . MET A 1 801 ? 30.053 -4.985 -2.243 1.00 82.31 801 MET A O 1
ATOM 6342 N N . PRO A 1 802 ? 31.114 -5.772 -0.412 1.00 74.69 802 PRO A N 1
ATOM 6343 C CA . PRO A 1 802 ? 31.264 -7.137 -0.923 1.00 74.69 802 PRO A CA 1
ATOM 6344 C C . PRO A 1 802 ? 29.942 -7.783 -1.358 1.00 74.69 802 PRO A C 1
ATOM 6346 O O . PRO A 1 802 ? 29.924 -8.637 -2.241 1.00 74.69 802 PRO A O 1
ATOM 6349 N N . ASP A 1 803 ? 28.832 -7.345 -0.767 1.00 72.12 803 ASP A N 1
ATOM 6350 C CA . ASP A 1 803 ? 27.471 -7.748 -1.100 1.00 72.12 803 ASP A CA 1
ATOM 6351 C C . ASP A 1 803 ? 26.993 -7.259 -2.482 1.00 72.12 803 ASP A C 1
ATOM 6353 O O . ASP A 1 803 ? 26.067 -7.837 -3.045 1.00 72.12 803 ASP A O 1
ATOM 6357 N N . ALA A 1 804 ? 27.654 -6.255 -3.068 1.00 77.50 804 ALA A N 1
ATOM 6358 C CA . ALA A 1 804 ? 27.366 -5.734 -4.407 1.00 77.50 804 ALA A CA 1
ATOM 6359 C C . ALA A 1 804 ? 28.145 -6.458 -5.520 1.00 77.50 804 ALA A C 1
ATOM 6361 O O . ALA A 1 804 ? 27.844 -6.290 -6.704 1.00 77.50 804 ALA A O 1
ATOM 6362 N N . ARG A 1 805 ? 29.154 -7.267 -5.162 1.00 76.62 805 ARG A N 1
ATOM 6363 C CA . ARG A 1 805 ? 30.106 -7.871 -6.111 1.00 76.62 805 ARG A CA 1
ATOM 6364 C C . ARG A 1 805 ? 29.434 -8.747 -7.166 1.00 76.62 805 ARG A C 1
ATOM 6366 O O . ARG A 1 805 ? 29.827 -8.692 -8.326 1.00 76.62 805 ARG A O 1
ATOM 6373 N N . GLY A 1 806 ? 28.390 -9.492 -6.800 1.00 70.38 806 GLY A N 1
ATOM 6374 C CA . GLY A 1 806 ? 27.621 -10.295 -7.759 1.00 70.38 806 GLY A CA 1
ATOM 6375 C C . GLY A 1 806 ? 27.017 -9.452 -8.888 1.00 70.38 806 GLY A C 1
ATOM 6376 O O . GLY A 1 806 ? 27.072 -9.843 -10.050 1.00 70.38 806 GLY A O 1
ATOM 6377 N N . TYR A 1 807 ? 26.517 -8.254 -8.572 1.00 76.19 807 TYR A N 1
ATOM 6378 C CA . TYR A 1 807 ? 25.956 -7.340 -9.568 1.00 76.19 807 TYR A CA 1
ATOM 6379 C C . TYR A 1 807 ? 27.031 -6.725 -10.465 1.00 76.19 807 TYR A C 1
ATOM 6381 O O . TYR A 1 807 ? 26.825 -6.637 -11.672 1.00 76.19 807 TYR A O 1
ATOM 6389 N N . ALA A 1 808 ? 28.186 -6.349 -9.908 1.00 81.81 808 ALA A N 1
ATOM 6390 C CA . ALA A 1 808 ? 29.303 -5.819 -10.694 1.00 81.81 808 ALA A CA 1
ATOM 6391 C C . ALA A 1 808 ? 29.800 -6.843 -11.734 1.00 81.81 808 ALA A C 1
ATOM 6393 O O . ALA A 1 808 ? 29.967 -6.514 -12.906 1.00 81.81 808 ALA A O 1
ATOM 6394 N N . VAL A 1 809 ? 29.890 -8.122 -11.349 1.00 75.44 809 VAL A N 1
ATOM 6395 C CA . VAL A 1 809 ? 30.243 -9.222 -12.264 1.00 75.44 809 VAL A CA 1
ATOM 6396 C C . VAL A 1 809 ? 29.221 -9.382 -13.395 1.00 75.44 809 VAL A C 1
ATOM 6398 O O . VAL A 1 809 ? 29.598 -9.558 -14.555 1.00 75.44 809 VAL A O 1
ATOM 6401 N N . VAL A 1 810 ? 27.922 -9.305 -13.086 1.00 73.06 810 VAL A N 1
ATOM 6402 C CA . VAL A 1 810 ? 26.862 -9.368 -14.109 1.00 73.06 810 VAL A CA 1
ATOM 6403 C C . VAL A 1 810 ? 26.962 -8.179 -15.066 1.00 73.06 810 VAL A C 1
ATOM 6405 O O . VAL A 1 810 ? 26.857 -8.364 -16.278 1.00 73.06 810 VAL A O 1
ATOM 6408 N N . PHE A 1 811 ? 27.218 -6.977 -14.544 1.00 83.56 811 PHE A N 1
ATOM 6409 C CA . PHE A 1 811 ? 27.430 -5.786 -15.363 1.00 83.56 811 PHE A CA 1
ATOM 6410 C C . PHE A 1 811 ? 28.613 -5.951 -16.321 1.00 83.56 811 PHE A C 1
ATOM 6412 O O . PHE A 1 811 ? 28.472 -5.721 -17.521 1.00 83.56 811 PHE A O 1
ATOM 6419 N N . GLU A 1 812 ? 29.755 -6.409 -15.811 1.00 83.06 812 GLU A N 1
ATOM 6420 C CA . GLU A 1 812 ? 30.968 -6.634 -16.599 1.00 83.06 812 GLU A CA 1
ATOM 6421 C C . GLU A 1 812 ? 30.749 -7.672 -17.711 1.00 83.06 812 GLU A C 1
ATOM 6423 O O . GLU A 1 812 ? 31.203 -7.489 -18.844 1.00 83.06 812 GLU A O 1
ATOM 6428 N N . SER A 1 813 ? 29.983 -8.730 -17.431 1.00 74.94 813 SER A N 1
ATOM 6429 C CA . SER A 1 813 ? 29.589 -9.716 -18.444 1.00 74.94 813 SER A CA 1
ATOM 6430 C C . SER A 1 813 ? 28.732 -9.100 -19.556 1.00 74.94 813 SER A C 1
ATOM 6432 O O . SER A 1 813 ? 28.976 -9.372 -20.735 1.00 74.94 813 SER A O 1
ATOM 6434 N N . MET A 1 814 ? 27.751 -8.258 -19.206 1.00 77.12 814 MET A N 1
ATOM 6435 C CA . MET A 1 814 ? 26.930 -7.543 -20.193 1.00 77.12 814 MET A CA 1
ATOM 6436 C C . MET A 1 814 ? 27.776 -6.590 -21.035 1.00 77.12 814 MET A C 1
ATOM 6438 O O . MET A 1 814 ? 27.660 -6.569 -22.260 1.00 77.12 814 MET A O 1
ATOM 6442 N N . ARG A 1 815 ? 28.675 -5.848 -20.384 1.00 83.44 815 ARG A N 1
ATOM 6443 C CA . ARG A 1 815 ? 29.580 -4.898 -21.027 1.00 83.44 815 ARG A CA 1
ATOM 6444 C C . ARG A 1 815 ? 30.458 -5.567 -22.093 1.00 83.44 815 ARG A C 1
ATOM 6446 O O . ARG A 1 815 ? 30.493 -5.081 -23.221 1.00 83.44 815 ARG A O 1
ATOM 6453 N N . ARG A 1 816 ? 31.145 -6.669 -21.765 1.00 75.00 816 ARG A N 1
ATOM 6454 C CA . ARG A 1 816 ? 32.055 -7.364 -22.704 1.00 75.00 816 ARG A CA 1
ATOM 6455 C C . ARG A 1 816 ? 31.348 -7.851 -23.961 1.00 75.00 816 ARG A C 1
ATOM 6457 O O . ARG A 1 816 ? 31.817 -7.592 -25.058 1.00 75.00 816 ARG A O 1
ATOM 6464 N N . SER A 1 817 ? 30.170 -8.446 -23.817 1.00 71.88 817 SER A N 1
ATOM 6465 C CA . SER A 1 817 ? 29.403 -8.910 -24.976 1.00 71.88 817 SER A CA 1
ATOM 6466 C C . SER A 1 817 ? 29.035 -7.802 -25.953 1.00 71.88 817 SER A C 1
ATOM 6468 O O . SER A 1 817 ? 29.100 -7.995 -27.165 1.00 71.88 817 SER A O 1
ATOM 6470 N N . VAL A 1 818 ? 28.654 -6.627 -25.447 1.00 74.38 818 VAL A N 1
ATOM 6471 C CA . VAL A 1 818 ? 28.378 -5.483 -26.320 1.00 74.38 818 VAL A CA 1
ATOM 6472 C C . VAL A 1 818 ? 29.645 -5.082 -27.082 1.00 74.38 818 VAL A C 1
ATOM 6474 O O . VAL A 1 818 ? 29.560 -4.765 -28.268 1.00 74.38 818 VAL A O 1
ATOM 6477 N N . PHE A 1 819 ? 30.818 -5.146 -26.441 1.00 73.25 819 PHE A N 1
ATOM 6478 C CA . PHE A 1 819 ? 32.103 -4.857 -27.081 1.00 73.25 819 PHE A CA 1
ATOM 6479 C C . PHE A 1 819 ? 32.503 -5.861 -28.151 1.00 73.25 819 PHE A C 1
ATOM 6481 O O . PHE A 1 819 ? 32.835 -5.440 -29.262 1.00 73.25 819 PHE A O 1
ATOM 6488 N N . ASP A 1 820 ? 32.456 -7.154 -27.845 1.00 67.75 820 ASP A N 1
ATOM 6489 C CA . ASP A 1 820 ? 32.889 -8.214 -28.759 1.00 67.75 820 ASP A CA 1
ATOM 6490 C C . ASP A 1 820 ? 32.067 -8.170 -30.059 1.00 67.75 820 ASP A C 1
ATOM 6492 O O . ASP A 1 820 ? 32.600 -8.247 -31.167 1.00 67.75 820 ASP A O 1
ATOM 6496 N N . ASN A 1 821 ? 30.770 -7.887 -29.938 1.00 63.78 821 ASN A N 1
ATOM 6497 C CA . ASN A 1 821 ? 29.843 -7.854 -31.064 1.00 63.78 821 ASN A CA 1
ATOM 6498 C C . ASN A 1 821 ? 29.902 -6.575 -31.914 1.00 63.78 821 ASN A C 1
ATOM 6500 O O . ASN A 1 821 ? 29.708 -6.638 -33.129 1.00 63.78 821 ASN A O 1
ATOM 6504 N N . PHE A 1 822 ? 30.196 -5.413 -31.321 1.00 63.84 822 PHE A N 1
ATOM 6505 C CA . PHE A 1 822 ? 30.411 -4.178 -32.091 1.00 63.84 822 PHE A CA 1
ATOM 6506 C C . PHE A 1 822 ? 31.815 -4.087 -32.701 1.00 63.84 822 PHE A C 1
ATOM 6508 O O . PHE A 1 822 ? 31.987 -3.409 -33.715 1.00 63.84 822 PHE A O 1
ATOM 6515 N N . SER A 1 823 ? 32.800 -4.782 -32.125 1.00 53.28 823 SER A N 1
ATOM 6516 C CA . SER A 1 823 ? 34.166 -4.878 -32.662 1.00 53.28 823 SER A CA 1
ATOM 6517 C C . SER A 1 823 ? 34.268 -5.862 -33.838 1.00 53.28 823 SER A C 1
ATOM 6519 O O . SER A 1 823 ? 35.157 -5.723 -34.673 1.00 53.28 823 SER A O 1
ATOM 6521 N N . ALA A 1 824 ? 33.335 -6.818 -33.946 1.00 42.59 824 ALA A N 1
ATOM 6522 C CA . ALA A 1 824 ? 33.266 -7.816 -35.019 1.00 42.59 824 ALA A CA 1
ATOM 6523 C C . ALA A 1 824 ? 32.542 -7.350 -36.306 1.00 42.59 824 ALA A C 1
ATOM 6525 O O . ALA A 1 824 ? 32.461 -8.111 -37.272 1.00 42.59 824 ALA A O 1
ATOM 6526 N N . SER A 1 825 ? 32.018 -6.116 -36.366 1.00 35.94 825 SER A N 1
ATOM 6527 C CA . SER A 1 825 ? 31.472 -5.563 -37.618 1.00 35.94 825 SER A CA 1
ATOM 6528 C C . SER A 1 825 ? 32.615 -5.205 -38.581 1.00 35.94 825 SER A C 1
ATOM 6530 O O . SER A 1 825 ? 33.465 -4.390 -38.217 1.00 35.94 825 SER A O 1
ATOM 6532 N N . PRO A 1 826 ? 32.672 -5.776 -39.801 1.00 32.56 826 PRO A N 1
ATOM 6533 C CA . PRO A 1 826 ? 33.778 -5.532 -40.713 1.00 32.56 826 PRO A CA 1
ATOM 6534 C C . PRO A 1 826 ? 33.805 -4.061 -41.123 1.00 32.56 826 PRO A C 1
ATOM 6536 O O . PRO A 1 826 ? 32.782 -3.484 -41.499 1.00 32.56 826 PRO A O 1
ATOM 6539 N N . ALA A 1 827 ? 35.007 -3.487 -41.069 1.00 30.42 827 ALA A N 1
ATOM 6540 C CA . ALA A 1 827 ? 35.332 -2.217 -41.689 1.00 30.42 827 ALA A CA 1
ATOM 6541 C C . ALA A 1 827 ? 34.729 -2.177 -43.098 1.00 30.42 827 ALA A C 1
ATOM 6543 O O . ALA A 1 827 ? 35.018 -3.029 -43.941 1.00 30.42 827 ALA A O 1
ATOM 6544 N N . THR A 1 828 ? 33.866 -1.193 -43.337 1.00 29.22 828 THR A N 1
ATOM 6545 C CA . THR A 1 828 ? 33.392 -0.859 -44.671 1.00 29.22 828 THR A CA 1
ATOM 6546 C C . THR A 1 828 ? 34.603 -0.680 -45.577 1.00 29.22 828 THR A C 1
ATOM 6548 O O . THR A 1 828 ? 35.466 0.167 -45.349 1.00 29.22 828 THR A O 1
ATOM 6551 N N . THR A 1 829 ? 34.662 -1.536 -46.593 1.00 28.08 829 THR A N 1
ATOM 6552 C CA . THR A 1 829 ? 35.584 -1.485 -47.722 1.00 28.08 829 THR A CA 1
ATOM 6553 C C . THR A 1 829 ? 35.730 -0.057 -48.226 1.00 28.08 829 THR A C 1
ATOM 6555 O O . THR A 1 829 ? 34.737 0.604 -48.537 1.00 28.08 829 THR A O 1
ATOM 6558 N N . GLY A 1 830 ? 36.976 0.406 -48.288 1.00 27.19 830 GLY A N 1
ATOM 6559 C CA . GLY A 1 830 ? 37.312 1.732 -48.767 1.00 27.19 830 GLY A CA 1
ATOM 6560 C C . GLY A 1 830 ? 36.911 1.956 -50.221 1.00 27.19 830 GLY A C 1
ATOM 6561 O O . GLY A 1 830 ? 36.986 1.057 -51.054 1.00 27.19 830 GLY A O 1
ATOM 6562 N N . HIS A 1 831 ? 36.570 3.204 -50.519 1.00 24.44 831 HIS A N 1
ATOM 6563 C CA . HIS A 1 831 ? 36.800 3.806 -51.824 1.00 24.44 831 HIS A CA 1
ATOM 6564 C C . HIS A 1 831 ? 37.232 5.271 -51.639 1.00 24.44 831 HIS A C 1
ATOM 6566 O O . HIS A 1 831 ? 37.000 5.850 -50.577 1.00 24.44 831 HIS A O 1
ATOM 6572 N N . PRO A 1 832 ? 37.994 5.810 -52.606 1.00 26.19 832 PRO A N 1
ATOM 6573 C CA . PRO A 1 832 ? 39.125 6.688 -52.343 1.00 26.19 832 PRO A CA 1
ATOM 6574 C C . PRO A 1 832 ? 38.748 8.156 -52.134 1.00 26.19 832 PRO A C 1
ATOM 6576 O O . PRO A 1 832 ? 37.735 8.653 -52.614 1.00 26.19 832 PRO A O 1
ATOM 6579 N N . THR A 1 833 ? 39.655 8.835 -51.443 1.00 28.23 833 THR A N 1
ATOM 6580 C CA . THR A 1 833 ? 39.763 10.281 -51.236 1.00 28.23 833 THR A CA 1
ATOM 6581 C C . THR A 1 833 ? 39.669 11.115 -52.516 1.00 28.23 833 THR A C 1
ATOM 6583 O O . THR A 1 833 ? 40.421 10.847 -53.451 1.00 28.23 833 THR A O 1
ATOM 6586 N N . THR A 1 834 ? 38.920 12.223 -52.456 1.00 23.70 834 THR A N 1
ATOM 6587 C CA . THR A 1 834 ? 39.284 13.543 -53.024 1.00 23.70 834 THR A CA 1
ATOM 6588 C C . THR A 1 834 ? 38.565 14.688 -52.265 1.00 23.70 834 THR A C 1
ATOM 6590 O O . THR A 1 834 ? 37.591 14.415 -51.565 1.00 23.70 834 THR A O 1
ATOM 6593 N N . PRO A 1 835 ? 39.093 15.935 -52.297 1.00 30.67 835 PRO A N 1
ATOM 6594 C CA . PRO A 1 835 ? 39.085 16.868 -51.157 1.00 30.67 835 PRO A CA 1
ATOM 6595 C C . PRO A 1 835 ? 38.155 18.098 -51.294 1.00 30.67 835 PRO A C 1
ATOM 6597 O O . PRO A 1 835 ? 37.673 18.385 -52.384 1.00 30.67 835 PRO A O 1
ATOM 6600 N N . HIS A 1 836 ? 38.057 18.866 -50.191 1.00 24.81 836 HIS A N 1
ATOM 6601 C CA . HIS A 1 836 ? 37.354 20.155 -49.976 1.00 24.81 836 HIS A CA 1
ATOM 6602 C C . HIS A 1 836 ? 35.825 20.040 -49.773 1.00 24.81 836 HIS A C 1
ATOM 6604 O O . HIS A 1 836 ? 35.161 19.289 -50.465 1.00 24.81 836 HIS A O 1
ATOM 6610 N N . GLU A 1 837 ? 35.184 20.689 -48.794 1.00 23.83 837 GLU A N 1
ATOM 6611 C CA . GLU A 1 837 ? 35.398 22.044 -48.277 1.00 23.83 837 GLU A CA 1
ATOM 6612 C C . GLU A 1 837 ? 34.888 22.177 -46.824 1.00 23.83 837 GLU A C 1
ATOM 6614 O O . GLU A 1 837 ? 33.883 21.584 -46.433 1.00 23.83 837 GLU A O 1
ATOM 6619 N N . ALA A 1 838 ? 35.606 22.958 -46.018 1.00 22.89 838 ALA A N 1
ATOM 6620 C CA . ALA A 1 838 ? 35.258 23.282 -44.642 1.00 22.89 838 ALA A CA 1
ATOM 6621 C C . ALA A 1 838 ? 34.178 24.376 -44.576 1.00 22.89 838 ALA A C 1
ATOM 6623 O O . ALA A 1 838 ? 34.241 25.350 -45.320 1.00 22.89 838 ALA A O 1
ATOM 6624 N N . CYS A 1 839 ? 33.282 24.298 -43.589 1.00 21.62 839 CYS A N 1
ATOM 6625 C CA . CYS A 1 839 ? 32.736 25.501 -42.964 1.00 21.62 839 CYS A CA 1
ATOM 6626 C C . CYS A 1 839 ? 32.602 25.292 -41.450 1.00 21.62 839 CYS A C 1
ATOM 6628 O O . CYS A 1 839 ? 31.758 24.556 -40.944 1.00 21.62 839 CYS A O 1
ATOM 6630 N N . THR A 1 840 ? 33.539 25.927 -40.762 1.00 22.52 840 THR A N 1
ATOM 6631 C CA . THR A 1 840 ? 33.664 26.190 -39.332 1.00 22.52 840 THR A CA 1
ATOM 6632 C C . THR A 1 840 ? 32.494 26.981 -38.752 1.00 22.52 840 THR A C 1
ATOM 6634 O O . THR A 1 840 ? 32.145 28.015 -39.304 1.00 22.52 840 THR A O 1
ATOM 6637 N N . THR A 1 841 ? 32.093 26.640 -37.526 1.00 23.44 841 THR A N 1
ATOM 6638 C CA . THR A 1 841 ? 32.063 27.616 -36.418 1.00 23.44 841 THR A CA 1
ATOM 6639 C C . THR A 1 841 ? 32.439 26.913 -35.116 1.00 23.44 841 THR A C 1
ATOM 6641 O O . THR A 1 841 ? 31.608 26.320 -34.435 1.00 23.44 841 THR A O 1
ATOM 6644 N N . SER A 1 842 ? 33.736 26.974 -34.818 1.00 21.75 842 SER A N 1
ATOM 6645 C CA . SER A 1 842 ? 34.311 26.841 -33.483 1.00 21.75 842 SER A CA 1
ATOM 6646 C C . SER A 1 842 ? 34.101 28.165 -32.743 1.00 21.75 842 SER A C 1
ATOM 6648 O O . SER A 1 842 ? 34.351 29.229 -33.310 1.00 21.75 842 SER A O 1
ATOM 6650 N N . LEU A 1 843 ? 33.674 28.097 -31.483 1.00 20.98 843 LEU A N 1
ATOM 6651 C CA . LEU A 1 843 ? 34.006 29.109 -30.485 1.00 20.98 843 LEU A CA 1
ATOM 6652 C C . LEU A 1 843 ? 34.852 28.413 -29.421 1.00 20.98 843 LEU A C 1
ATOM 6654 O O . LEU A 1 843 ? 34.381 27.547 -28.686 1.00 20.98 843 LEU A O 1
ATOM 6658 N N . ALA A 1 844 ? 36.130 28.770 -29.442 1.00 21.06 844 ALA A N 1
ATOM 6659 C CA . ALA A 1 844 ? 37.174 28.325 -28.543 1.00 21.06 844 ALA A CA 1
ATOM 6660 C C . ALA A 1 844 ? 37.016 28.931 -27.141 1.00 21.06 844 ALA A C 1
ATOM 6662 O O . ALA A 1 844 ? 36.623 30.088 -27.001 1.00 21.06 844 ALA A O 1
ATOM 6663 N N . TYR A 1 845 ? 37.453 28.184 -26.128 1.00 19.95 845 TYR A N 1
ATOM 6664 C CA . TYR A 1 845 ? 38.125 28.762 -24.967 1.00 19.95 845 TYR A CA 1
ATOM 6665 C C . TYR A 1 845 ? 39.535 28.179 -24.901 1.00 19.95 845 TYR A C 1
ATOM 6667 O O . TYR A 1 845 ? 39.742 26.992 -25.143 1.00 19.95 845 TYR A O 1
ATOM 6675 N N . GLN A 1 846 ? 40.491 29.082 -24.707 1.00 20.95 846 GLN A N 1
ATOM 6676 C CA . GLN A 1 846 ? 41.913 28.904 -24.961 1.00 20.95 846 GLN A CA 1
ATOM 6677 C C . GLN A 1 846 ? 42.611 28.102 -23.863 1.00 20.95 846 GLN A C 1
ATOM 6679 O O . GLN A 1 846 ? 42.482 28.403 -22.678 1.00 20.95 846 GLN A O 1
ATOM 6684 N N . ASP A 1 847 ? 43.422 27.150 -24.317 1.00 21.22 847 ASP A N 1
ATOM 6685 C CA . ASP A 1 847 ? 44.565 26.599 -23.603 1.00 21.22 847 ASP A CA 1
ATOM 6686 C C . ASP A 1 847 ? 45.592 27.700 -23.316 1.00 21.22 847 ASP A C 1
ATOM 6688 O O . ASP A 1 847 ? 46.050 28.402 -24.222 1.00 21.22 847 ASP A O 1
ATOM 6692 N N . THR A 1 848 ? 46.037 27.779 -22.067 1.00 21.73 848 THR A N 1
ATOM 6693 C CA . THR A 1 848 ? 47.351 28.329 -21.731 1.00 21.73 848 THR A CA 1
ATOM 6694 C C . THR A 1 848 ? 48.129 27.270 -20.971 1.00 21.73 848 THR A C 1
ATOM 6696 O O . THR A 1 848 ? 48.125 27.228 -19.743 1.00 21.73 848 THR A O 1
ATOM 6699 N N . SER A 1 849 ? 48.812 26.408 -21.716 1.00 24.61 849 SER A N 1
ATOM 6700 C CA . SER A 1 849 ? 49.931 25.623 -21.213 1.00 24.61 849 SER A CA 1
ATOM 6701 C C . SER A 1 849 ? 51.233 26.376 -21.486 1.00 24.61 849 SER A C 1
ATOM 6703 O O . SER A 1 849 ? 51.556 26.639 -22.645 1.00 24.61 849 SER A O 1
ATOM 6705 N N . SER A 1 850 ? 52.038 26.637 -20.456 1.00 20.31 850 SER A N 1
ATOM 6706 C CA . SER A 1 850 ? 53.488 26.717 -20.643 1.00 20.31 850 SER A CA 1
ATOM 6707 C C . SER A 1 850 ? 54.255 26.164 -19.440 1.00 20.31 850 SER A C 1
ATOM 6709 O O . SER A 1 850 ? 54.415 26.835 -18.426 1.00 20.31 850 SER A O 1
ATOM 6711 N N . VAL A 1 851 ? 54.742 24.936 -19.654 1.00 21.17 851 VAL A N 1
ATOM 6712 C CA . VAL A 1 851 ? 56.088 24.418 -19.356 1.00 21.17 851 VAL A CA 1
ATOM 6713 C C . VAL A 1 851 ? 56.525 24.347 -17.888 1.00 21.17 851 VAL A C 1
ATOM 6715 O O . VAL A 1 851 ? 56.961 25.343 -17.334 1.00 21.17 851 VAL A O 1
ATOM 6718 N N . TYR A 1 852 ? 56.578 23.123 -17.343 1.00 20.31 852 TYR A N 1
ATOM 6719 C CA . TYR A 1 852 ? 57.827 22.515 -16.849 1.00 20.31 852 TYR A CA 1
ATOM 6720 C C . TYR A 1 852 ? 57.753 20.974 -16.933 1.00 20.31 852 TYR A C 1
ATOM 6722 O O . TYR A 1 852 ? 56.968 20.334 -16.247 1.00 20.31 852 TYR A O 1
ATOM 6730 N N . GLN A 1 853 ? 58.555 20.454 -17.866 1.00 20.28 853 GLN A N 1
ATOM 6731 C CA . GLN A 1 853 ? 59.226 19.149 -17.992 1.00 20.28 853 GLN A CA 1
ATOM 6732 C C . GLN A 1 853 ? 58.654 17.871 -17.346 1.00 20.28 853 GLN A C 1
ATOM 6734 O O . GLN A 1 853 ? 58.476 17.750 -16.139 1.00 20.28 853 GLN A O 1
ATOM 6739 N N . GLU A 1 854 ? 58.545 16.860 -18.212 1.00 22.83 854 GLU A N 1
ATOM 6740 C CA . GLU A 1 854 ? 58.419 15.431 -17.929 1.00 22.83 854 GLU A CA 1
ATOM 6741 C C . GLU A 1 854 ? 59.338 14.937 -16.799 1.00 22.83 854 GLU A C 1
ATOM 6743 O O . GLU A 1 854 ? 60.563 15.005 -16.899 1.00 22.83 854 GLU A O 1
ATOM 6748 N N . GLN A 1 855 ? 58.737 14.286 -15.803 1.00 19.95 855 GLN A N 1
ATOM 6749 C CA . GLN A 1 855 ? 59.285 13.063 -15.222 1.00 19.95 855 GLN A CA 1
ATOM 6750 C C . GLN A 1 855 ? 58.141 12.065 -15.048 1.00 19.95 855 GLN A C 1
ATOM 6752 O O . GLN A 1 855 ? 57.223 12.265 -14.255 1.00 19.95 855 GLN A O 1
ATOM 6757 N N . HIS A 1 856 ? 58.202 10.974 -15.810 1.00 23.62 856 HIS A N 1
ATOM 6758 C CA . HIS A 1 856 ? 57.453 9.758 -15.534 1.00 23.62 856 HIS A CA 1
ATOM 6759 C C . HIS A 1 856 ? 57.818 9.257 -14.129 1.00 23.62 856 HIS A C 1
ATOM 6761 O O . HIS A 1 856 ? 58.824 8.571 -13.954 1.00 23.62 856 HIS A O 1
ATOM 6767 N N . HIS A 1 857 ? 57.005 9.580 -13.123 1.00 20.70 857 HIS A N 1
ATOM 6768 C CA . HIS A 1 857 ? 57.074 8.917 -11.828 1.00 20.70 857 HIS A CA 1
ATOM 6769 C C . HIS A 1 857 ? 56.137 7.712 -11.822 1.00 20.70 857 HIS A C 1
ATOM 6771 O O . HIS A 1 857 ? 54.926 7.808 -11.643 1.00 20.70 857 HIS A O 1
ATOM 6777 N N . VAL A 1 858 ? 56.765 6.561 -12.046 1.00 22.19 858 VAL A N 1
ATOM 6778 C CA . VAL A 1 858 ? 56.331 5.245 -11.583 1.00 22.19 858 VAL A CA 1
ATOM 6779 C C . VAL A 1 858 ? 55.834 5.366 -10.136 1.00 22.19 858 VAL A C 1
ATOM 6781 O O . VAL A 1 858 ? 56.510 5.965 -9.298 1.00 22.19 858 VAL A O 1
ATOM 6784 N N . MET A 1 859 ? 54.650 4.810 -9.863 1.00 20.97 859 MET A N 1
ATOM 6785 C CA . MET A 1 859 ? 54.116 4.609 -8.512 1.00 20.97 859 MET A CA 1
ATOM 6786 C C . MET A 1 859 ? 55.217 4.056 -7.588 1.00 20.97 859 MET A C 1
ATOM 6788 O O . MET A 1 859 ? 55.814 3.037 -7.938 1.00 20.97 859 MET A O 1
ATOM 6792 N N . PRO A 1 860 ? 55.502 4.660 -6.421 1.00 20.72 860 PRO A N 1
ATOM 6793 C CA . PRO A 1 860 ? 56.421 4.053 -5.478 1.00 20.72 860 PRO A CA 1
ATOM 6794 C C . PRO A 1 860 ? 55.769 2.804 -4.884 1.00 20.72 860 PRO A C 1
ATOM 6796 O O . PRO A 1 860 ? 54.687 2.868 -4.299 1.00 20.72 860 PRO A O 1
ATOM 6799 N N . GLU A 1 861 ? 56.458 1.673 -5.040 1.00 26.67 861 GLU A N 1
ATOM 6800 C CA . GLU A 1 861 ? 56.257 0.472 -4.237 1.00 26.67 861 GLU A CA 1
ATOM 6801 C C . GLU A 1 861 ? 56.281 0.867 -2.755 1.00 26.67 861 GLU A C 1
ATOM 6803 O O . GLU A 1 861 ? 57.311 1.279 -2.216 1.00 26.67 861 GLU A O 1
ATOM 6808 N N . THR A 1 862 ? 55.134 0.773 -2.083 1.00 25.33 862 THR A N 1
ATOM 6809 C CA . THR A 1 862 ? 55.094 0.871 -0.629 1.00 25.33 862 THR A CA 1
ATOM 6810 C C . THR A 1 862 ? 55.590 -0.438 -0.035 1.00 25.33 862 THR A C 1
ATOM 6812 O O . THR A 1 862 ? 55.097 -1.534 -0.295 1.00 25.33 862 THR A O 1
ATOM 6815 N N . THR A 1 863 ? 56.641 -0.272 0.750 1.00 22.55 863 THR A N 1
ATOM 6816 C CA . THR A 1 863 ? 57.427 -1.270 1.449 1.00 22.55 863 THR A CA 1
ATOM 6817 C C . THR A 1 863 ? 56.590 -2.194 2.329 1.00 22.55 863 THR A C 1
ATOM 6819 O O . THR A 1 863 ? 55.747 -1.773 3.122 1.00 22.55 863 THR A O 1
ATOM 6822 N N . ASN A 1 864 ? 56.920 -3.483 2.222 1.00 27.28 864 ASN A N 1
ATOM 6823 C CA . ASN A 1 864 ? 56.619 -4.525 3.193 1.00 27.28 864 ASN A CA 1
ATOM 6824 C C . ASN A 1 864 ? 56.855 -4.031 4.627 1.00 27.28 864 ASN A C 1
ATOM 6826 O O . ASN A 1 864 ? 57.996 -3.837 5.041 1.00 27.28 864 ASN A O 1
ATOM 6830 N N . ASN A 1 865 ? 55.785 -3.944 5.412 1.00 23.95 865 ASN A N 1
ATOM 6831 C CA . ASN A 1 865 ? 55.871 -4.203 6.840 1.00 23.95 865 ASN A CA 1
ATOM 6832 C C . ASN A 1 865 ? 54.651 -5.021 7.265 1.00 23.95 865 ASN A C 1
ATOM 6834 O O . ASN A 1 865 ? 53.550 -4.514 7.478 1.00 23.95 865 ASN A O 1
ATOM 6838 N N . GLN A 1 866 ? 54.873 -6.333 7.312 1.00 26.81 866 GLN A N 1
ATOM 6839 C CA . GLN A 1 866 ? 53.949 -7.331 7.819 1.00 26.81 866 GLN A CA 1
ATOM 6840 C C . GLN A 1 866 ? 53.738 -7.115 9.323 1.00 26.81 866 GLN A C 1
ATOM 6842 O O . GLN A 1 866 ? 54.602 -7.429 10.135 1.00 26.81 866 GLN A O 1
ATOM 6847 N N . GLY A 1 867 ? 52.559 -6.623 9.694 1.00 22.97 867 GLY A N 1
ATOM 6848 C CA . GLY A 1 867 ? 51.954 -6.881 10.996 1.00 22.97 867 GLY A CA 1
ATOM 6849 C C . GLY A 1 867 ? 50.858 -7.921 10.809 1.00 22.97 867 GLY A C 1
ATOM 6850 O O . GLY A 1 867 ? 49.735 -7.573 10.456 1.00 22.97 867 GLY A O 1
ATOM 6851 N N . LEU A 1 868 ? 51.200 -9.199 10.979 1.00 28.19 868 LEU A N 1
ATOM 6852 C CA . LEU A 1 868 ? 50.254 -10.312 10.966 1.00 28.19 868 LEU A CA 1
ATOM 6853 C C . LEU A 1 868 ? 49.175 -10.117 12.043 1.00 28.19 868 LEU A C 1
ATOM 6855 O O . LEU A 1 868 ? 49.436 -10.296 13.227 1.00 28.19 868 LEU A O 1
ATOM 6859 N N . TYR A 1 869 ? 47.947 -9.844 11.610 1.00 23.41 869 TYR A N 1
ATOM 6860 C CA . TYR A 1 869 ? 46.739 -10.326 12.277 1.00 23.41 869 TYR A CA 1
ATOM 6861 C C . TYR A 1 869 ? 45.892 -11.045 11.229 1.00 23.41 869 TYR A C 1
ATOM 6863 O O . TYR A 1 869 ? 44.968 -10.501 10.630 1.00 23.41 869 TYR A O 1
ATOM 6871 N N . THR A 1 870 ? 46.274 -12.289 10.961 1.00 22.39 870 THR A N 1
ATOM 6872 C CA . THR A 1 870 ? 45.454 -13.254 10.237 1.00 22.39 870 THR A CA 1
ATOM 6873 C C . THR A 1 870 ? 44.295 -13.671 11.138 1.00 22.39 870 THR A C 1
ATOM 6875 O O . THR A 1 870 ? 44.481 -14.377 12.127 1.00 22.39 870 THR A O 1
ATOM 6878 N N . ALA A 1 871 ? 43.077 -13.253 10.795 1.00 24.61 871 ALA A N 1
ATOM 6879 C CA . ALA A 1 871 ? 41.889 -13.955 11.264 1.00 24.61 871 ALA A CA 1
ATOM 6880 C C . ALA A 1 871 ? 41.947 -15.399 10.714 1.00 24.61 871 ALA A C 1
ATOM 6882 O O . ALA A 1 871 ? 42.141 -15.563 9.502 1.00 24.61 871 ALA A O 1
ATOM 6883 N N . PRO A 1 872 ? 41.812 -16.454 11.538 1.00 22.20 872 PRO A N 1
ATOM 6884 C CA . PRO A 1 872 ? 41.811 -17.820 11.029 1.00 22.20 872 PRO A CA 1
ATOM 6885 C C . PRO A 1 872 ? 40.535 -18.034 10.202 1.00 22.20 872 PRO A C 1
ATOM 6887 O O . PRO A 1 872 ? 39.438 -18.035 10.754 1.00 22.20 872 PRO A O 1
ATOM 6890 N N . GLY A 1 873 ? 40.675 -18.182 8.880 1.00 27.94 873 GLY A N 1
ATOM 6891 C CA . GLY A 1 873 ? 39.583 -18.603 7.989 1.00 27.94 873 GLY A CA 1
ATOM 6892 C C . GLY A 1 873 ? 39.224 -17.680 6.818 1.00 27.94 873 GLY A C 1
ATOM 6893 O O . GLY A 1 873 ? 38.289 -17.998 6.087 1.00 27.94 873 GLY A O 1
ATOM 6894 N N . ALA A 1 874 ? 39.931 -16.570 6.583 1.00 26.30 874 ALA A N 1
ATOM 6895 C CA . ALA A 1 874 ? 39.703 -15.757 5.384 1.00 26.30 874 ALA A CA 1
ATOM 6896 C C . ALA A 1 874 ? 40.394 -16.386 4.160 1.00 26.30 874 ALA A C 1
ATOM 6898 O O . ALA A 1 874 ? 41.575 -16.155 3.904 1.00 26.30 874 ALA A O 1
ATOM 6899 N N . VAL A 1 875 ? 39.652 -17.198 3.403 1.00 25.97 875 VAL A N 1
ATOM 6900 C CA . VAL A 1 875 ? 40.052 -17.630 2.057 1.00 25.97 875 VAL A CA 1
ATOM 6901 C C . VAL A 1 875 ? 40.209 -16.375 1.190 1.00 25.97 875 VAL A C 1
ATOM 6903 O O . VAL A 1 875 ? 39.254 -15.613 1.033 1.00 25.97 875 VAL A O 1
ATOM 6906 N N . GLN A 1 876 ? 41.408 -16.133 0.649 1.00 26.53 876 GLN A N 1
ATOM 6907 C CA . GLN A 1 876 ? 41.623 -15.098 -0.366 1.00 26.53 876 GLN A CA 1
ATOM 6908 C C . GLN A 1 876 ? 40.691 -15.374 -1.552 1.00 26.53 876 GLN A C 1
ATOM 6910 O O . GLN A 1 876 ? 40.809 -16.403 -2.215 1.00 26.53 876 GLN A O 1
ATOM 6915 N N . ALA A 1 877 ? 39.747 -14.466 -1.805 1.00 30.97 877 ALA A N 1
ATOM 6916 C CA . ALA A 1 877 ? 38.902 -14.541 -2.988 1.00 30.97 877 ALA A CA 1
ATOM 6917 C C . ALA A 1 877 ? 39.775 -14.330 -4.244 1.00 30.97 877 ALA A C 1
ATOM 6919 O O . ALA A 1 877 ? 40.550 -13.370 -4.269 1.00 30.97 877 ALA A O 1
ATOM 6920 N N . PRO A 1 878 ? 39.680 -15.199 -5.267 1.00 30.11 878 PRO A N 1
ATOM 6921 C CA . PRO A 1 878 ? 40.518 -15.108 -6.459 1.00 30.11 878 PRO A CA 1
ATOM 6922 C C . PRO A 1 878 ? 40.206 -13.850 -7.284 1.00 30.11 878 PRO A C 1
ATOM 6924 O O . PRO A 1 878 ? 39.100 -13.315 -7.244 1.00 30.11 878 PRO A O 1
ATOM 6927 N N . THR A 1 879 ? 41.184 -13.365 -8.046 1.00 32.66 879 THR A N 1
ATOM 6928 C CA . THR A 1 879 ? 41.056 -12.234 -8.976 1.00 32.66 879 THR A CA 1
ATOM 6929 C C . THR A 1 879 ? 40.304 -12.673 -10.242 1.00 32.66 879 THR A C 1
ATOM 6931 O O . THR A 1 879 ? 40.818 -13.424 -11.067 1.00 32.66 879 THR A O 1
ATOM 6934 N N . TYR A 1 880 ? 39.055 -12.219 -10.393 1.00 40.62 880 TYR A N 1
ATOM 6935 C CA . TYR A 1 880 ? 38.082 -12.736 -11.374 1.00 40.62 880 TYR A CA 1
ATOM 6936 C C . TYR A 1 880 ? 38.221 -12.197 -12.813 1.00 40.62 880 TYR A C 1
ATOM 6938 O O . TYR A 1 880 ? 37.487 -12.632 -13.700 1.00 40.62 880 TYR A O 1
ATOM 6946 N N . SER A 1 881 ? 39.173 -11.300 -13.093 1.00 34.19 881 SER A N 1
ATOM 6947 C CA . SER A 1 881 ? 39.334 -10.684 -14.423 1.00 34.19 881 SER A CA 1
ATOM 6948 C C . SER A 1 881 ? 39.698 -11.680 -15.537 1.00 34.19 881 SER A C 1
ATOM 6950 O O . SER A 1 881 ? 39.426 -11.407 -16.706 1.00 34.19 881 SER A O 1
ATOM 6952 N N . GLN A 1 882 ? 40.230 -12.857 -15.186 1.00 33.47 882 GLN A N 1
ATOM 6953 C CA . GLN A 1 882 ? 40.712 -13.883 -16.123 1.00 33.47 882 GLN A CA 1
ATOM 6954 C C . GLN A 1 882 ? 39.707 -15.025 -16.431 1.00 33.47 882 GLN A C 1
ATOM 6956 O O . GLN A 1 882 ? 40.081 -15.986 -17.097 1.00 33.47 882 GLN A O 1
ATOM 6961 N N . TRP A 1 883 ? 38.451 -14.978 -15.951 1.00 37.56 883 TRP A N 1
ATOM 6962 C CA . TRP A 1 883 ? 37.643 -16.204 -15.754 1.00 37.56 883 TRP A CA 1
ATOM 6963 C C . TRP A 1 883 ? 36.273 -16.302 -16.466 1.00 37.56 883 TRP A C 1
ATOM 6965 O O . TRP A 1 883 ? 35.409 -17.016 -15.956 1.00 37.56 883 TRP A O 1
ATOM 6975 N N . MET A 1 884 ? 36.018 -15.673 -17.626 1.00 35.22 884 MET A N 1
ATOM 6976 C CA . MET A 1 884 ? 34.690 -15.787 -18.285 1.00 35.22 884 MET A CA 1
ATOM 6977 C C . MET A 1 884 ? 34.710 -15.766 -19.833 1.00 35.22 884 MET A C 1
ATOM 6979 O O . MET A 1 884 ? 35.280 -14.827 -20.385 1.00 35.22 884 MET A O 1
ATOM 6983 N N . PRO A 1 885 ? 34.062 -16.736 -20.531 1.00 35.16 885 PRO A N 1
ATOM 6984 C CA . PRO A 1 885 ? 33.803 -16.694 -21.977 1.00 35.16 885 PRO A CA 1
ATOM 6985 C C . PRO A 1 885 ? 32.416 -16.117 -22.352 1.00 35.16 885 PRO A C 1
ATOM 6987 O O . PRO A 1 885 ? 31.517 -16.008 -21.515 1.00 35.16 885 PRO A O 1
ATOM 6990 N N . GLU A 1 886 ? 32.282 -15.766 -23.636 1.00 39.22 886 GLU A N 1
ATOM 6991 C CA . GLU A 1 886 ? 31.255 -14.936 -24.293 1.00 39.22 886 GLU A CA 1
ATOM 6992 C C . GLU A 1 886 ? 29.786 -15.307 -23.994 1.00 39.22 886 GLU A C 1
ATOM 6994 O O . GLU A 1 886 ? 29.335 -16.446 -24.162 1.00 39.22 886 GLU A O 1
ATOM 6999 N N . VAL A 1 887 ? 29.009 -14.296 -23.594 1.00 42.53 887 VAL A N 1
ATOM 7000 C CA . VAL A 1 887 ? 27.537 -14.282 -23.608 1.00 42.53 887 VAL A CA 1
ATOM 7001 C C . VAL A 1 887 ? 27.095 -13.439 -24.798 1.00 42.53 887 VAL A C 1
ATOM 7003 O O . VAL A 1 887 ? 27.709 -12.411 -25.037 1.00 42.53 887 VAL A O 1
ATOM 7006 N N . ASP A 1 888 ? 26.052 -13.827 -25.537 1.00 50.06 888 ASP A N 1
ATOM 7007 C CA . ASP A 1 888 ? 25.474 -12.979 -26.586 1.00 50.06 888 ASP A CA 1
ATOM 7008 C C . ASP A 1 888 ? 24.305 -12.155 -26.011 1.00 50.06 888 ASP A C 1
ATOM 7010 O O . ASP A 1 888 ? 23.154 -12.594 -25.970 1.00 50.06 888 ASP A O 1
ATOM 7014 N N . TRP A 1 889 ? 24.632 -10.972 -25.488 1.00 55.38 889 TRP A N 1
ATOM 7015 C CA . TRP A 1 889 ? 23.697 -9.989 -24.942 1.00 55.38 889 TRP A CA 1
ATOM 7016 C C . TRP A 1 889 ? 23.136 -9.050 -26.031 1.00 55.38 889 TRP A C 1
ATOM 7018 O O . TRP A 1 889 ? 22.352 -8.158 -25.701 1.00 55.38 889 TRP A O 1
ATOM 7028 N N . ILE A 1 890 ? 23.445 -9.263 -27.325 1.00 51.31 890 ILE A N 1
ATOM 7029 C CA . ILE A 1 890 ? 22.918 -8.449 -28.446 1.00 51.31 890 ILE A CA 1
ATOM 7030 C C . ILE A 1 890 ? 21.385 -8.425 -28.434 1.00 51.31 890 ILE A C 1
ATOM 7032 O O . ILE A 1 890 ? 20.753 -7.428 -28.789 1.00 51.31 890 ILE A O 1
ATOM 7036 N N . ASN A 1 891 ? 20.763 -9.519 -27.991 1.00 52.47 891 ASN A N 1
ATOM 7037 C CA . ASN A 1 891 ? 19.315 -9.675 -27.981 1.00 52.47 891 ASN A CA 1
ATOM 7038 C C . ASN A 1 891 ? 18.624 -9.209 -26.697 1.00 52.47 891 ASN A C 1
ATOM 7040 O O . ASN A 1 891 ? 17.443 -9.510 -26.547 1.00 52.47 891 ASN A O 1
ATOM 7044 N N . MET A 1 892 ? 19.279 -8.415 -25.837 1.00 60.31 892 MET A N 1
ATOM 7045 C CA . MET A 1 892 ? 18.621 -7.837 -24.659 1.00 60.31 892 MET A CA 1
ATOM 7046 C C . MET A 1 892 ? 17.339 -7.104 -25.080 1.00 60.31 892 MET A C 1
ATOM 7048 O O . MET A 1 892 ? 17.366 -6.147 -25.862 1.00 60.31 892 MET A O 1
ATOM 7052 N N . ASP A 1 893 ? 16.202 -7.630 -24.637 1.00 62.47 893 ASP A N 1
ATOM 7053 C CA . ASP A 1 893 ? 14.896 -7.023 -24.832 1.00 62.47 893 ASP A CA 1
ATOM 7054 C C . ASP A 1 893 ? 14.493 -6.228 -23.584 1.00 62.47 893 ASP A C 1
ATOM 7056 O O . ASP A 1 893 ? 15.183 -6.207 -22.560 1.00 62.47 893 ASP A O 1
ATOM 7060 N N . VAL A 1 894 ? 13.380 -5.511 -23.691 1.00 59.72 894 VAL A N 1
ATOM 7061 C CA . VAL A 1 894 ? 12.887 -4.642 -22.617 1.00 59.72 894 VAL A CA 1
ATOM 7062 C C . VAL A 1 894 ? 12.549 -5.457 -21.366 1.00 59.72 894 VAL A C 1
ATOM 7064 O O . VAL A 1 894 ? 12.839 -5.015 -20.258 1.00 59.72 894 VAL A O 1
ATOM 7067 N N . SER A 1 895 ? 12.017 -6.673 -21.530 1.00 56.91 895 SER A N 1
ATOM 7068 C CA . SER A 1 895 ? 11.664 -7.547 -20.407 1.00 56.91 895 SER A CA 1
ATOM 7069 C C . SER A 1 895 ? 12.901 -8.072 -19.677 1.00 56.91 895 SER A C 1
ATOM 7071 O O . SER A 1 895 ? 12.872 -8.224 -18.455 1.00 56.91 895 SER A O 1
ATOM 7073 N N . ALA A 1 896 ? 13.978 -8.363 -20.405 1.00 58.78 896 ALA A N 1
ATOM 7074 C CA . ALA A 1 896 ? 15.264 -8.768 -19.859 1.00 58.78 896 ALA A CA 1
ATOM 7075 C C . ALA A 1 896 ? 15.874 -7.641 -19.022 1.00 58.78 896 ALA A C 1
ATOM 7077 O O . ALA A 1 896 ? 16.242 -7.858 -17.868 1.00 58.78 896 ALA A O 1
ATOM 7078 N N . MET A 1 897 ? 15.908 -6.428 -19.579 1.00 62.38 897 MET A N 1
ATOM 7079 C CA . MET A 1 897 ? 16.407 -5.229 -18.905 1.00 62.38 897 MET A CA 1
ATOM 7080 C C . MET A 1 897 ? 15.660 -4.981 -17.584 1.00 62.38 897 MET A C 1
ATOM 7082 O O . MET A 1 897 ? 16.280 -4.907 -16.528 1.00 62.38 897 MET A O 1
ATOM 7086 N N . GLN A 1 898 ? 14.328 -4.973 -17.623 1.00 60.66 898 GLN A N 1
ATOM 7087 C CA . GLN A 1 898 ? 13.455 -4.825 -16.448 1.00 60.66 898 GLN A CA 1
ATOM 7088 C C . GLN A 1 898 ? 13.674 -5.921 -15.398 1.00 60.66 898 GLN A C 1
ATOM 7090 O O . GLN A 1 898 ? 13.644 -5.676 -14.191 1.00 60.66 898 GLN A O 1
ATOM 7095 N N . GLY A 1 899 ? 13.959 -7.136 -15.873 1.00 57.50 899 GLY A N 1
ATOM 7096 C CA . GLY A 1 899 ? 14.402 -8.258 -15.059 1.00 57.50 899 GLY A CA 1
ATOM 7097 C C . GLY A 1 899 ? 15.599 -7.896 -14.167 1.00 57.50 899 GLY A C 1
ATOM 7098 O O . GLY A 1 899 ? 15.561 -8.004 -12.945 1.00 57.50 899 GLY A O 1
ATOM 7099 N N . VAL A 1 900 ? 16.681 -7.399 -14.756 1.00 61.25 900 VAL A N 1
ATOM 7100 C CA . VAL A 1 900 ? 17.877 -7.034 -13.972 1.00 61.25 900 VAL A CA 1
ATOM 7101 C C . VAL A 1 900 ? 17.568 -5.931 -12.953 1.00 61.25 900 VAL A C 1
ATOM 7103 O O . VAL A 1 900 ? 18.019 -5.966 -11.806 1.00 61.25 900 VAL A O 1
ATOM 7106 N N . GLU A 1 901 ? 16.765 -4.957 -13.364 1.00 63.44 901 GLU A N 1
ATOM 7107 C CA . GLU A 1 901 ? 16.505 -3.734 -12.609 1.00 63.44 901 GLU A CA 1
ATOM 7108 C C . GLU A 1 901 ? 15.708 -3.975 -11.328 1.00 63.44 901 GLU A C 1
ATOM 7110 O O . GLU A 1 901 ? 16.002 -3.395 -10.274 1.00 63.44 901 GLU A O 1
ATOM 7115 N N . ALA A 1 902 ? 14.714 -4.854 -11.403 1.00 58.59 902 ALA A N 1
ATOM 7116 C CA . ALA A 1 902 ? 13.877 -5.203 -10.269 1.00 58.59 902 ALA A CA 1
ATOM 7117 C C . ALA A 1 902 ? 14.646 -5.987 -9.194 1.00 58.59 902 ALA A C 1
ATOM 7119 O O . ALA A 1 902 ? 14.504 -5.684 -8.009 1.00 58.59 902 ALA A O 1
ATOM 7120 N N . GLY A 1 903 ? 15.514 -6.928 -9.588 1.00 58.22 903 GLY A N 1
ATOM 7121 C CA . GLY A 1 903 ? 16.358 -7.676 -8.643 1.00 58.22 903 GLY A CA 1
ATOM 7122 C C . GLY A 1 903 ? 17.327 -6.766 -7.880 1.00 58.22 903 GLY A C 1
ATOM 7123 O O . GLY A 1 903 ? 17.477 -6.872 -6.663 1.00 58.22 903 GLY A O 1
ATOM 7124 N N . LEU A 1 904 ? 17.914 -5.790 -8.577 1.00 64.88 904 LEU A N 1
ATOM 7125 C CA . LEU A 1 904 ? 18.814 -4.812 -7.968 1.00 64.88 904 LEU A CA 1
ATOM 7126 C C . LEU A 1 904 ? 18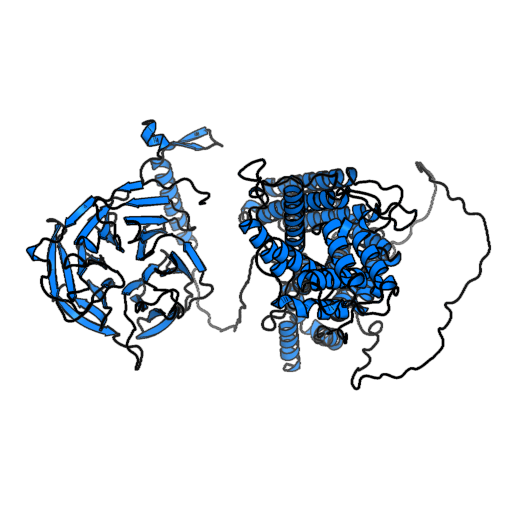.092 -3.843 -7.017 1.00 64.88 904 LEU A C 1
ATOM 7128 O O . LEU A 1 904 ? 18.691 -3.358 -6.063 1.00 64.88 904 LEU A O 1
ATOM 7132 N N . SER A 1 905 ? 16.809 -3.560 -7.243 1.00 59.88 905 SER A N 1
ATOM 7133 C CA . SER A 1 905 ? 16.047 -2.626 -6.404 1.00 59.88 905 SER A CA 1
ATOM 7134 C C . SER A 1 905 ? 15.797 -3.170 -4.992 1.00 59.88 905 SER A C 1
ATOM 7136 O O . SER A 1 905 ? 15.862 -2.408 -4.027 1.00 59.88 905 SER A O 1
ATOM 7138 N N . GLU A 1 906 ? 15.588 -4.481 -4.836 1.00 56.31 906 GLU A N 1
ATOM 7139 C CA . GLU A 1 906 ? 15.426 -5.124 -3.519 1.00 56.31 906 GLU A CA 1
ATOM 7140 C C . GLU A 1 906 ? 16.739 -5.158 -2.714 1.00 56.31 906 GLU A C 1
ATOM 7142 O O . GLU A 1 906 ? 16.729 -4.959 -1.496 1.00 56.31 906 GLU A O 1
ATOM 7147 N N . TYR A 1 907 ? 17.880 -5.314 -3.397 1.00 61.03 907 TYR A N 1
ATOM 7148 C CA . TYR A 1 907 ? 19.220 -5.312 -2.797 1.00 61.03 907 TYR A CA 1
ATOM 7149 C C . TYR A 1 907 ? 19.554 -4.011 -2.053 1.00 61.03 907 TYR A C 1
ATOM 7151 O O . TYR A 1 907 ? 20.229 -4.014 -1.023 1.00 61.03 907 TYR A O 1
ATOM 7159 N N . VAL A 1 908 ? 19.059 -2.880 -2.547 1.00 57.06 908 VAL A N 1
ATOM 7160 C CA . VAL A 1 908 ? 19.568 -1.562 -2.160 1.00 57.06 908 VAL A CA 1
ATOM 7161 C C . VAL A 1 908 ? 19.174 -1.164 -0.733 1.00 57.06 908 VAL A C 1
ATOM 7163 O O . VAL A 1 908 ? 19.885 -0.374 -0.112 1.00 57.06 908 VAL A O 1
ATOM 7166 N N . TRP A 1 909 ? 18.105 -1.740 -0.166 1.00 58.81 909 TRP A N 1
ATOM 7167 C CA . TRP A 1 909 ? 17.527 -1.242 1.093 1.00 58.81 909 TRP A CA 1
ATOM 7168 C C . TRP A 1 909 ? 17.106 -2.303 2.113 1.00 58.81 909 TRP A C 1
ATOM 7170 O O . TRP A 1 909 ? 16.269 -2.022 2.975 1.00 58.81 909 TRP A O 1
ATOM 7180 N N . GLY A 1 910 ? 17.708 -3.493 2.067 1.00 46.97 910 GLY A N 1
ATOM 7181 C CA . GLY A 1 910 ? 17.697 -4.420 3.202 1.00 46.97 910 GLY A CA 1
ATOM 7182 C C . GLY A 1 910 ? 16.368 -5.121 3.490 1.00 46.97 910 GLY A C 1
ATOM 7183 O O . GLY A 1 910 ? 16.196 -5.621 4.596 1.00 46.97 910 GLY A O 1
ATOM 7184 N N . ASP A 1 911 ? 15.456 -5.222 2.519 1.00 43.31 911 ASP A N 1
ATOM 7185 C CA . ASP A 1 911 ? 14.340 -6.179 2.591 1.00 43.31 911 ASP A CA 1
ATOM 7186 C C . ASP A 1 911 ? 14.840 -7.566 2.150 1.00 43.31 911 ASP A C 1
ATOM 7188 O O . ASP A 1 911 ? 14.332 -8.186 1.218 1.00 43.31 911 ASP A O 1
ATOM 7192 N N . LEU A 1 912 ? 15.898 -8.048 2.815 1.00 41.25 912 LEU A N 1
ATOM 7193 C CA . LEU A 1 912 ? 16.269 -9.458 2.783 1.00 41.25 912 LEU A CA 1
ATOM 7194 C C . LEU A 1 912 ? 15.228 -10.187 3.625 1.00 41.25 912 LEU A C 1
ATOM 7196 O O . LEU A 1 912 ? 15.461 -10.556 4.775 1.00 41.25 912 LEU A O 1
ATOM 7200 N N . ASN A 1 913 ? 14.041 -10.377 3.063 1.00 35.50 913 ASN A N 1
ATOM 7201 C CA . ASN A 1 913 ? 13.132 -11.384 3.563 1.00 35.50 913 ASN A CA 1
ATOM 7202 C C . ASN A 1 913 ? 13.841 -12.729 3.341 1.00 35.50 913 ASN A C 1
ATOM 7204 O O . ASN A 1 913 ? 13.813 -13.279 2.242 1.00 35.50 913 ASN A O 1
ATOM 7208 N N . ILE A 1 914 ? 14.534 -13.220 4.376 1.00 34.97 914 ILE A N 1
ATOM 7209 C CA . ILE A 1 914 ? 15.433 -14.393 4.362 1.00 34.97 914 ILE A CA 1
ATOM 7210 C C . ILE A 1 914 ? 14.750 -15.645 3.774 1.00 34.97 914 ILE A C 1
ATOM 7212 O O . ILE A 1 914 ? 15.423 -16.545 3.283 1.00 34.97 914 ILE A O 1
ATOM 7216 N N . ASN A 1 915 ? 13.414 -15.671 3.732 1.00 33.44 915 ASN A N 1
ATOM 7217 C CA . ASN A 1 915 ? 12.609 -16.776 3.210 1.00 33.44 915 ASN A CA 1
ATOM 7218 C C . ASN A 1 915 ? 12.165 -16.626 1.739 1.00 33.44 915 ASN A C 1
ATOM 7220 O O . ASN A 1 915 ? 11.562 -17.546 1.191 1.00 33.44 915 ASN A O 1
ATOM 7224 N N . ALA A 1 916 ? 12.423 -15.491 1.083 1.00 41.19 916 ALA A N 1
ATOM 7225 C CA . ALA A 1 916 ? 12.006 -15.220 -0.300 1.00 41.19 916 ALA A CA 1
ATOM 7226 C C . ALA A 1 916 ? 13.131 -14.640 -1.172 1.00 41.19 916 ALA A C 1
ATOM 7228 O O . ALA A 1 916 ? 12.852 -14.038 -2.205 1.00 41.19 916 ALA A O 1
ATOM 7229 N N . ASP A 1 917 ? 14.376 -14.842 -0.754 1.00 46.69 917 ASP A N 1
ATOM 7230 C CA . ASP A 1 917 ? 15.564 -14.279 -1.379 1.00 46.69 917 ASP A CA 1
ATOM 7231 C C . ASP A 1 917 ? 15.703 -14.700 -2.856 1.00 46.69 917 ASP A C 1
ATOM 7233 O O . ASP A 1 917 ? 15.577 -15.884 -3.194 1.00 46.69 917 ASP A O 1
ATOM 7237 N N . MET A 1 918 ? 15.984 -13.730 -3.735 1.00 41.97 918 MET A N 1
ATOM 7238 C CA . MET A 1 918 ? 16.409 -13.969 -5.118 1.00 41.97 918 MET A CA 1
ATOM 7239 C C . MET A 1 918 ? 17.576 -14.960 -5.141 1.00 41.97 918 MET A C 1
ATOM 7241 O O . MET A 1 918 ? 17.576 -15.874 -5.961 1.00 41.97 918 MET A O 1
ATOM 7245 N N . TRP A 1 919 ? 18.502 -14.849 -4.184 1.00 46.00 919 TRP A N 1
ATOM 7246 C CA . TRP A 1 919 ? 19.654 -15.738 -4.061 1.00 46.00 919 TRP A CA 1
ATOM 7247 C C . TRP A 1 919 ? 19.276 -17.148 -3.619 1.00 46.00 919 TRP A C 1
ATOM 7249 O O . TRP A 1 919 ? 19.769 -18.082 -4.224 1.00 46.00 919 TRP A O 1
ATOM 7259 N N . ASN A 1 920 ? 18.322 -17.331 -2.695 1.00 43.56 920 ASN A N 1
ATOM 7260 C CA . ASN A 1 920 ? 17.811 -18.674 -2.365 1.00 43.56 920 ASN A CA 1
ATOM 7261 C C . ASN A 1 920 ? 17.122 -19.324 -3.572 1.00 43.56 920 ASN A C 1
ATOM 7263 O O . ASN A 1 920 ? 17.115 -20.540 -3.709 1.00 43.56 920 ASN A O 1
ATOM 7267 N N . ARG A 1 921 ? 16.488 -18.529 -4.444 1.00 47.75 921 ARG A N 1
ATOM 7268 C CA . ARG A 1 921 ? 15.864 -19.042 -5.673 1.00 47.75 921 ARG A CA 1
ATOM 7269 C C . ARG A 1 921 ? 16.895 -19.343 -6.756 1.00 47.75 921 ARG A C 1
ATOM 7271 O O . ARG A 1 921 ? 16.686 -20.300 -7.487 1.00 47.75 921 ARG A O 1
ATOM 7278 N N . ILE A 1 922 ? 17.962 -18.551 -6.861 1.00 46.81 922 ILE A N 1
ATOM 7279 C CA . ILE A 1 922 ? 19.116 -18.819 -7.732 1.00 46.81 922 ILE A CA 1
ATOM 7280 C C . ILE A 1 922 ? 19.851 -20.073 -7.252 1.00 46.81 922 ILE A C 1
ATOM 7282 O O . ILE A 1 922 ? 20.098 -20.950 -8.064 1.00 46.81 922 ILE A O 1
ATOM 7286 N N . GLU A 1 923 ? 20.098 -20.204 -5.952 1.00 46.53 923 GLU A N 1
ATOM 7287 C CA . GLU A 1 923 ? 20.685 -21.379 -5.298 1.00 46.53 923 GLU A CA 1
ATOM 7288 C C . GLU A 1 923 ? 19.822 -22.622 -5.540 1.00 46.53 923 GLU A C 1
ATOM 7290 O O . GLU A 1 923 ? 20.318 -23.592 -6.089 1.00 46.53 923 GLU A O 1
ATOM 7295 N N . HIS A 1 924 ? 18.502 -22.549 -5.324 1.00 47.75 924 HIS A N 1
ATOM 7296 C CA . HIS A 1 924 ? 17.600 -23.666 -5.628 1.00 47.75 924 HIS A CA 1
ATOM 7297 C C . HIS A 1 924 ? 17.575 -24.038 -7.121 1.00 47.75 924 HIS A C 1
ATOM 7299 O O . HIS A 1 924 ? 17.502 -25.212 -7.453 1.00 47.75 924 HIS A O 1
ATOM 7305 N N . MET A 1 925 ? 17.663 -23.060 -8.033 1.00 46.38 925 MET A N 1
ATOM 7306 C CA . MET A 1 925 ? 17.773 -23.334 -9.475 1.00 46.38 925 MET A CA 1
ATOM 7307 C C . MET A 1 925 ? 19.139 -23.918 -9.859 1.00 46.38 925 MET A C 1
ATOM 7309 O O . MET A 1 925 ? 19.222 -24.650 -10.842 1.00 46.38 925 MET A O 1
ATOM 7313 N N . ILE A 1 926 ? 20.209 -23.584 -9.134 1.00 47.94 926 ILE A N 1
ATOM 7314 C CA . ILE A 1 926 ? 21.548 -24.154 -9.321 1.00 47.94 926 ILE A CA 1
ATOM 7315 C C . ILE A 1 926 ? 21.577 -25.591 -8.783 1.00 47.94 926 ILE A C 1
ATOM 7317 O O . ILE A 1 926 ? 22.011 -26.477 -9.515 1.00 47.94 926 ILE A O 1
ATOM 7321 N N . ASP A 1 927 ? 21.031 -25.832 -7.590 1.00 47.00 927 ASP A N 1
ATOM 7322 C CA . ASP A 1 927 ? 20.923 -27.151 -6.954 1.00 47.00 927 ASP A CA 1
ATOM 7323 C C . ASP A 1 927 ? 20.058 -28.116 -7.780 1.00 47.00 927 ASP A C 1
ATOM 7325 O O . ASP A 1 927 ? 20.513 -29.212 -8.095 1.00 47.00 927 ASP A O 1
ATOM 7329 N N . GLU A 1 928 ? 18.881 -27.678 -8.257 1.00 46.38 928 GLU A N 1
ATOM 7330 C CA . GLU A 1 928 ? 18.034 -28.457 -9.184 1.00 46.38 928 GLU A CA 1
ATOM 7331 C C . GLU A 1 928 ? 18.763 -28.799 -10.501 1.00 46.38 928 GLU A C 1
ATOM 7333 O O . GLU A 1 928 ? 18.367 -29.722 -11.199 1.00 46.38 928 GLU A O 1
ATOM 7338 N N . THR A 1 929 ? 19.832 -28.080 -10.868 1.00 42.38 929 THR A N 1
ATOM 7339 C CA . THR A 1 929 ? 20.627 -28.394 -12.071 1.00 42.38 929 THR A CA 1
ATOM 7340 C C . THR A 1 929 ? 21.801 -29.335 -11.782 1.00 42.38 929 THR A C 1
ATOM 7342 O O . THR A 1 929 ? 22.235 -30.054 -12.677 1.00 42.38 929 THR A O 1
ATOM 7345 N N . ILE A 1 930 ? 22.355 -29.321 -10.567 1.00 43.34 930 ILE A N 1
ATOM 7346 C CA . ILE A 1 930 ? 23.462 -30.212 -10.184 1.00 43.34 930 ILE A CA 1
ATOM 7347 C C . ILE A 1 930 ? 22.949 -31.641 -9.955 1.00 43.34 930 ILE A C 1
ATOM 7349 O O . ILE A 1 930 ? 23.697 -32.581 -10.188 1.00 43.34 930 ILE A O 1
ATOM 7353 N N . GLU A 1 931 ? 21.685 -31.818 -9.559 1.00 38.88 931 GLU A N 1
ATOM 7354 C CA . GLU A 1 931 ? 21.065 -33.148 -9.431 1.00 38.88 931 GLU A CA 1
ATOM 7355 C C . GLU A 1 931 ? 20.667 -33.788 -10.781 1.00 38.88 931 GLU A C 1
ATOM 7357 O O . GLU A 1 931 ? 20.512 -35.005 -10.846 1.00 38.88 931 GLU A O 1
ATOM 7362 N N . ASP A 1 932 ? 20.553 -32.996 -11.857 1.00 35.59 932 ASP A N 1
ATOM 7363 C CA . ASP A 1 932 ? 20.152 -33.440 -13.207 1.00 35.59 932 ASP A CA 1
ATOM 7364 C C . ASP A 1 932 ? 21.341 -33.708 -14.172 1.00 35.59 932 ASP A C 1
ATOM 7366 O O . ASP A 1 932 ? 21.120 -34.066 -15.335 1.00 35.59 932 ASP A O 1
ATOM 7370 N N . ALA A 1 933 ? 22.596 -33.536 -13.728 1.00 35.00 933 ALA A N 1
ATOM 7371 C CA . ALA A 1 933 ? 23.830 -33.799 -14.491 1.00 35.00 933 ALA A CA 1
ATOM 7372 C C . ALA A 1 933 ? 24.650 -34.931 -13.861 1.00 35.00 933 ALA A C 1
ATOM 7374 O O . ALA A 1 933 ? 25.211 -35.743 -14.636 1.00 35.00 933 ALA A O 1
#

Foldseek 3Di:
DDPDPDAAEAEWFFLDFQDPVPQDPDDFPDDPPDPDDFRSWFWAAWDAFPVQWIWIDTFRFQWIWIQDQPPRHIDTLDTDPWGWHHWEADPVRWIFTFTQQFGTWIADSVVSDIGDDQQADVPHGQLGWHYWYADPQGKIKTWSQNVAAPVRQQTWIWIQDPVRDIDTADGRAHRWAAWEAFPVNQWIWTKRFRQQFIKIWGQDPVRHTDDIDTQEGDDFRTDFHHWYADPQRWIWTWGQRAQWTFTAHPRHHTNHIYHYNDPQSGFHYWAFGDPVSQWIWTARTRRRTIIIDGPPSDDDPVCVVVVDFDWDQDPVPSDIHGPVRVVVVVVVVVVVVVVVVVVPDDDDDDDDDDDDDPDDDDDDDDPFALCPQVVVCLVDPVSCVAPVPLLVLLLDQDDQPDPPAAADDDDPPVVLVVLLLLLLQEVCLQQVLDAPVRLVVLSCQQPVDPDSVPRDLLSLLVSLLSSLLSCLLCVVVVVDVHHSVNSVVSSVVSVVVDQQQADSSNLVSLLSLLSSCQAGPPPAFLLVSLLSSQVRLVVVVLLADDPDPPPDDLQVNLSSLSSNLSSLLSQLVLCLLQVHDGNDAPVSRHRDHHDQQAPRDDDDDDPDDDDPDDSGSQLNSLSSVLSVLLRVLSVVLVVLVPPDLVVLADPVSLVVLVVSLVVSLVVLVVSLVPRDADPDRSALSNDNLSSVLSSLLSNLSSLLSSQLSQCSYPPHDDLVSLLSNLVSLLSNLVSVLVCVVVSRDDDGLSSLLSLLSSLLSNLVSLLVCVVPPDPPDRSHPPNLVSLVSSLVVNCVVCVVVVSSVSVSVVSVQSNVLSVVVVVPDDDDDDDDDDDDDDDDDDDDDDDDDDDDDDDPDDDDDDDDDDPDPDDPPDDPDDDCPVPDDHDNCSPDDPSNSSSSSNLSSCSRTPPPPVVDHPSVVSVVSSVVVVVVD

Radius of gyration: 35.3 Å; chains: 1; bounding box: 110×72×88 Å

Sequence (933 aa):
MNFYPVPPVIKAQILTRIPEELRCKGESDWRGGFTGAFQNIFLEGPTCDEDGHLYVTDIPYGRILKVDKHTNQATVCVQYDGEPNGMARRKDGKFVVADYKKGLLLFDPKSNQISPLLTRNNLESFKGVNDVIIDSKGNVFFTDQGQTGMTDQSGKVYRLGIDGRLDKLVSNGISPNGLALSLDERFLYVAMTRSNEVWRLPLHPDGSTSKAGVFFRSFGNAGPDGIKLDEEGNVLICHPSLGSVFVVDKHGVPKARIISGSAGINLTNCTFGGPEGKTLYITDSLEGNVQTCNKDVPKCSACVASQTECVFEDQTSAQVYSREEIANLEQRERDLRAVLEEQNAPTYHSSSSPATSRHRGKRFVGDEVGLNLFQFMFSSSAWKSSRQRLLQCLAYKPKIAEPLATQHRLPPLDMATQLLKFYLNGSHVMHPFLLYNQIMQSFDTIYQTQEPQQSSPQDMFTILMIFAVAAVTMHRQGKIREHPYGYYLSAMRYLGQIPHTKGKEGVQNLLLVARFGMYHHVGTSLWELARQCMRACIEMEYHLPPIMPGRISDEEKQHNQRIFWECYQLDRYSSTTLGRPFAIADHDIKVDLPSRVGLDNATSIALGPTSLTSSDLSVFIYSVQLRQITSRIRSKLLAMSSSSHEQHRSFMATGEIYASLHKFLAELDHWRASAPHYEQHTCLYENQEWYDFLLEKDKLFLLRGGVNLLFKSRRGVSQDIMRLWGRCATRVVELYASLYRAGLITYTRSYFQMLFHAGLSVIFCVSSEAKTRTGAGRLIPNFDATLSVCGDVLDAISEKMPDARGYAVVFESMRRSVFDNFSASPATTGHPTTPHEACTTSLAYQDTSSVYQEQHHVMPETTNNQGLYTAPGAVQAPTYSQWMPEVDWINMDVSAMQGVEAGLSEYVWGDLNINADMWNRIEHMIDETIEDA